Protein 2HLG (pdb70)

Structure (mmCIF, N/CA/C/O backbone):
data_2HLG
#
_entry.id   2HLG
#
loop_
_atom_site.group_PDB
_atom_site.id
_atom_site.type_symbol
_atom_site.label_atom_id
_atom_site.label_alt_id
_atom_site.label_comp_id
_atom_site.label_asym_id
_atom_site.label_entity_id
_atom_site.label_seq_id
_atom_site.pdbx_PDB_ins_code
_atom_site.Cartn_x
_atom_site.Cartn_y
_atom_site.Cartn_z
_atom_site.occupancy
_atom_site.B_iso_or_equiv
_atom_site.auth_seq_id
_atom_site.auth_comp_id
_atom_site.auth_asym_id
_atom_site.auth_atom_id
_atom_site.pdbx_PDB_model_num
ATOM 1 N N . LEU A 1 1 ? 32.190 32.337 29.106 1.00 0.00 1 LEU A N 1
ATOM 2 C CA . LEU A 1 1 ? 33.557 31.844 28.800 1.00 0.00 1 LEU A CA 1
ATOM 3 C C . LEU A 1 1 ? 33.442 30.427 28.236 1.00 0.00 1 LEU A C 1
ATOM 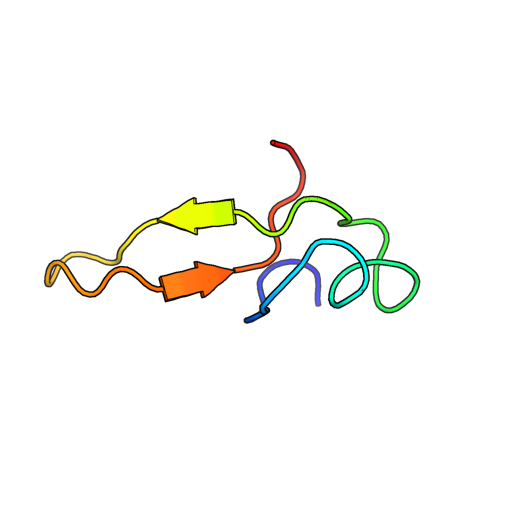4 O O . LEU A 1 1 ? 32.788 30.287 27.215 1.00 0.00 1 LEU A O 1
ATOM 20 N N . CYS A 1 2 ? 34.021 29.407 28.874 1.00 0.00 2 CYS A N 1
ATOM 21 C CA . CYS A 1 2 ? 34.049 28.025 28.416 1.00 0.00 2 CYS A CA 1
ATOM 22 C C . CYS A 1 2 ? 32.658 27.380 28.533 1.00 0.00 2 CYS A C 1
ATOM 23 O O . CYS A 1 2 ? 32.168 26.812 27.568 1.00 0.00 2 CYS A O 1
ATOM 30 N N . ASN A 1 3 ? 32.014 27.505 29.699 1.00 0.00 3 ASN A N 1
ATOM 31 C CA . ASN A 1 3 ? 30.640 27.066 29.946 1.00 0.00 3 ASN A CA 1
ATOM 32 C C . ASN A 1 3 ? 29.646 28.017 29.237 1.00 0.00 3 ASN A C 1
ATOM 33 O O . ASN A 1 3 ? 29.279 29.040 29.814 1.00 0.00 3 ASN A O 1
ATOM 44 N N . GLU A 1 4 ? 29.250 27.705 28.000 1.00 0.00 4 GLU A N 1
ATOM 45 C CA . GLU A 1 4 ? 28.282 28.459 27.182 1.00 0.00 4 GLU A CA 1
ATOM 46 C C . GLU A 1 4 ? 27.519 27.543 26.186 1.00 0.00 4 GLU A C 1
ATOM 47 O O . GLU A 1 4 ? 27.874 26.370 26.046 1.00 0.00 4 GLU A O 1
ATOM 59 N N . PRO A 1 5 ? 26.444 28.016 25.514 1.00 0.00 5 PRO A N 1
ATOM 60 C CA . PRO A 1 5 ? 25.660 27.211 24.558 1.00 0.00 5 PRO A CA 1
ATOM 61 C C . PRO A 1 5 ? 26.317 27.051 23.168 1.00 0.00 5 PRO A C 1
ATOM 62 O O . PRO A 1 5 ? 27.100 27.898 22.744 1.00 0.00 5 PRO A O 1
ATOM 73 N N . CYS A 1 6 ? 25.949 25.996 22.423 1.00 0.00 6 CYS A N 1
ATOM 74 C CA . CYS A 1 6 ? 26.474 25.682 21.075 1.00 0.00 6 CYS A CA 1
ATOM 75 C C . CYS A 1 6 ? 25.510 24.848 20.196 1.00 0.00 6 CYS A C 1
ATOM 76 O O . CYS A 1 6 ? 24.404 24.497 20.605 1.00 0.00 6 CYS A O 1
ATOM 83 N N . SER A 1 7 ? 25.913 24.536 18.958 1.00 0.00 7 SER A N 1
ATOM 84 C CA . SER A 1 7 ? 25.230 23.664 17.982 1.00 0.00 7 SER A CA 1
ATOM 85 C C . SER A 1 7 ? 26.177 22.665 17.282 1.00 0.00 7 SER A C 1
ATOM 86 O O . SER A 1 7 ? 25.713 21.678 16.705 1.00 0.00 7 SER A O 1
ATOM 94 N N . SER A 1 8 ? 27.492 22.896 17.317 1.00 0.00 8 SER A N 1
ATOM 95 C CA . SER A 1 8 ? 28.590 22.044 16.827 1.00 0.00 8 SER A CA 1
ATOM 96 C C . SER A 1 8 ? 29.917 22.393 17.533 1.00 0.00 8 SER A C 1
ATOM 97 O O . SER A 1 8 ? 29.966 23.278 18.380 1.00 0.00 8 SER A O 1
ATOM 105 N N . ASN A 1 9 ? 31.007 21.676 17.242 1.00 0.00 9 ASN A N 1
ATOM 106 C CA . ASN A 1 9 ? 32.335 21.884 17.853 1.00 0.00 9 ASN A CA 1
ATOM 107 C C . ASN A 1 9 ? 32.935 23.284 17.620 1.00 0.00 9 ASN A C 1
ATOM 108 O O . ASN A 1 9 ? 33.495 23.904 18.522 1.00 0.00 9 ASN A O 1
ATOM 119 N N . SER A 1 10 ? 32.841 23.766 16.388 1.00 0.00 10 SER A N 1
ATOM 120 C CA . SER A 1 10 ? 33.433 25.007 15.880 1.00 0.00 10 SER A CA 1
ATOM 121 C C . SER A 1 10 ? 32.958 26.280 16.566 1.00 0.00 10 SER A C 1
ATOM 122 O O . SER A 1 10 ? 33.683 27.265 16.657 1.00 0.00 10 SER A O 1
ATOM 130 N N . ASP A 1 11 ? 31.767 26.197 17.124 1.00 0.00 11 ASP A N 1
ATOM 131 C CA . ASP A 1 11 ? 31.024 27.154 17.921 1.00 0.00 11 ASP A CA 1
ATOM 132 C C . ASP A 1 11 ? 31.693 27.450 19.276 1.00 0.00 11 ASP A C 1
ATOM 133 O O . ASP A 1 11 ? 31.355 28.432 19.932 1.00 0.00 11 ASP A O 1
ATOM 142 N N . CYS A 1 12 ? 32.667 26.624 19.680 1.00 0.00 12 CYS A N 1
ATOM 143 C CA . CYS A 1 12 ? 33.335 26.673 20.982 1.00 0.00 12 CYS A CA 1
ATOM 144 C C . CYS A 1 12 ? 34.863 26.746 20.838 1.00 0.00 12 CYS A C 1
ATOM 145 O O . CYS A 1 12 ? 35.602 26.749 21.824 1.00 0.00 12 CYS A O 1
ATOM 152 N N . ILE A 1 13 ? 35.347 26.778 19.595 1.00 0.00 13 ILE A N 1
ATOM 153 C CA . ILE A 1 13 ? 36.724 26.863 19.180 1.00 0.00 13 ILE A CA 1
ATOM 154 C C . ILE A 1 13 ? 37.085 28.348 19.057 1.00 0.00 13 ILE A C 1
ATOM 155 O O . ILE A 1 13 ? 36.311 29.157 18.543 1.00 0.00 13 ILE A O 1
ATOM 171 N N . GLY A 1 14 ? 38.289 28.711 19.486 1.00 0.00 14 GLY A N 1
ATOM 172 C CA . GLY A 1 14 ? 38.843 30.067 19.374 1.00 0.00 14 GLY A CA 1
ATOM 173 C C . GLY A 1 14 ? 38.235 31.100 20.337 1.00 0.00 14 GLY A C 1
ATOM 174 O O . GLY A 1 14 ? 38.972 31.895 20.917 1.00 0.00 14 GLY A O 1
ATOM 178 N N . ILE A 1 15 ? 36.912 31.067 20.552 1.00 0.00 15 ILE A N 1
ATOM 179 C CA . ILE A 1 15 ? 36.174 31.902 21.521 1.00 0.00 15 ILE A CA 1
ATOM 180 C C . ILE A 1 15 ? 36.690 31.683 22.946 1.00 0.00 15 ILE A C 1
ATOM 181 O O . ILE A 1 15 ? 36.647 32.565 23.801 1.00 0.00 15 ILE A O 1
ATOM 197 N N . THR A 1 16 ? 37.178 30.473 23.186 1.00 0.00 16 THR A N 1
ATOM 198 C CA . THR A 1 16 ? 37.860 29.907 24.326 1.00 0.00 16 THR A CA 1
ATOM 199 C C . THR A 1 16 ? 38.456 28.571 23.822 1.00 0.00 16 THR A C 1
ATOM 200 O O . THR A 1 16 ? 38.079 28.065 22.765 1.00 0.00 16 THR A O 1
ATOM 211 N N . LEU A 1 17 ? 39.399 27.974 24.548 1.00 0.00 17 LEU A N 1
ATOM 212 C CA . LEU A 1 17 ? 40.020 26.677 24.241 1.00 0.00 17 LEU A CA 1
ATOM 213 C C . LEU A 1 17 ? 39.128 25.476 24.650 1.00 0.00 17 LEU A C 1
ATOM 214 O O . LEU A 1 17 ? 39.619 24.520 25.242 1.00 0.00 17 LEU A O 1
ATOM 230 N N . CYS A 1 18 ? 37.827 25.498 24.328 1.00 0.00 18 CYS A N 1
ATOM 231 C CA . CYS A 1 18 ? 36.841 24.493 24.770 1.00 0.00 18 CYS A CA 1
ATOM 232 C C . CYS A 1 18 ? 36.056 23.869 23.601 1.00 0.00 18 CYS A C 1
ATOM 233 O O . CYS A 1 18 ? 34.834 23.920 23.564 1.00 0.00 18 CYS A O 1
ATOM 240 N N . GLN A 1 19 ? 36.753 23.225 22.656 1.00 0.00 19 GLN A N 1
ATOM 241 C CA . GLN A 1 19 ? 36.190 22.668 21.404 1.00 0.00 19 GLN A CA 1
ATOM 242 C C . GLN A 1 19 ? 35.064 21.618 21.527 1.00 0.00 19 GLN A C 1
ATOM 243 O O . GLN A 1 19 ? 34.408 21.283 20.538 1.00 0.00 19 GLN A O 1
ATOM 257 N N . PHE A 1 20 ? 34.823 21.094 22.723 1.00 0.00 20 PHE A N 1
ATOM 258 C CA . PHE A 1 20 ? 33.905 19.991 22.945 1.00 0.00 20 PHE A CA 1
ATOM 259 C C . PHE A 1 20 ? 32.463 20.390 23.252 1.00 0.00 20 PHE A C 1
ATOM 260 O O . PHE A 1 20 ? 32.019 20.366 24.395 1.00 0.00 20 PHE A O 1
ATOM 277 N N . CYS A 1 21 ? 31.708 20.724 22.201 1.00 0.00 21 CYS A N 1
ATOM 278 C CA . CYS A 1 21 ? 30.265 20.996 22.280 1.00 0.00 21 CYS A CA 1
ATOM 279 C C . CYS A 1 21 ? 29.524 19.696 22.662 1.00 0.00 21 CYS A C 1
ATOM 280 O O . CYS A 1 21 ? 29.333 18.805 21.834 1.00 0.00 21 CYS A O 1
ATOM 287 N N . LYS A 1 22 ? 29.173 19.551 23.941 1.00 0.00 22 LYS A N 1
ATOM 288 C CA . LYS A 1 22 ? 28.538 18.373 24.548 1.00 0.00 22 LYS A CA 1
ATOM 289 C C . LYS A 1 22 ? 27.025 18.516 24.621 1.00 0.00 22 LYS A C 1
ATOM 290 O O . LYS A 1 22 ? 26.484 19.613 24.544 1.00 0.00 22 LYS A O 1
ATOM 309 N N . GLU A 1 23 ? 26.342 17.398 24.864 1.00 0.00 23 GLU A N 1
ATOM 310 C CA . GLU A 1 23 ? 24.906 17.339 25.096 1.00 0.00 23 GLU A CA 1
ATOM 311 C C . GLU A 1 23 ? 24.621 16.762 26.490 1.00 0.00 23 GLU A C 1
ATOM 312 O O . GLU A 1 23 ? 24.859 15.579 26.741 1.00 0.00 23 GLU A O 1
ATOM 324 N N . LYS A 1 24 ? 24.122 17.610 27.393 1.00 0.00 24 LYS A N 1
ATO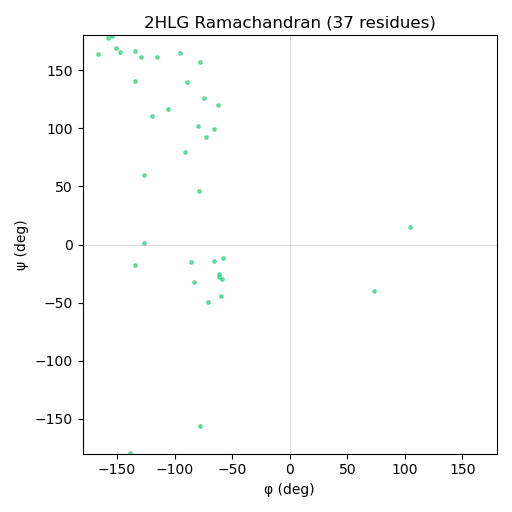M 325 C CA . LYS A 1 24 ? 23.692 17.282 28.757 1.00 0.00 24 LYS A CA 1
ATOM 326 C C . LYS A 1 24 ? 22.398 18.011 29.093 1.00 0.00 24 LYS A C 1
ATOM 327 O O . LYS A 1 24 ? 21.857 18.749 28.276 1.00 0.00 24 LYS A O 1
ATOM 346 N N . THR A 1 25 ? 21.914 17.802 30.305 1.00 0.00 25 THR A N 1
ATOM 347 C CA . THR A 1 25 ? 20.746 18.497 30.837 1.00 0.00 25 THR A CA 1
ATOM 348 C C . THR A 1 25 ? 20.996 18.985 32.248 1.00 0.00 25 THR A C 1
ATOM 349 O O . THR A 1 25 ? 21.973 18.625 32.909 1.00 0.00 25 THR A O 1
ATOM 360 N N . ASP A 1 26 ? 20.093 19.846 32.651 1.00 0.00 26 ASP A N 1
ATOM 361 C CA . ASP A 1 26 ? 19.900 20.451 33.954 1.00 0.00 26 ASP A CA 1
ATOM 362 C C . ASP A 1 26 ? 19.217 19.409 34.880 1.00 0.00 26 ASP A C 1
ATOM 363 O O . ASP A 1 26 ? 19.306 18.197 34.687 1.00 0.00 26 ASP A O 1
ATOM 372 N N . GLN A 1 27 ? 18.529 19.868 35.920 1.00 0.00 27 GLN A N 1
ATOM 373 C CA . GLN A 1 27 ? 17.726 19.012 36.810 1.00 0.00 27 GLN A CA 1
ATOM 374 C C . GLN A 1 27 ? 16.293 18.753 36.300 1.00 0.00 27 GLN A C 1
ATOM 375 O O . GLN A 1 27 ? 15.600 17.850 36.780 1.00 0.00 27 GLN A O 1
ATOM 389 N N . TYR A 1 28 ? 15.831 19.532 35.322 1.00 0.00 28 TYR A N 1
ATOM 390 C CA . TYR A 1 28 ? 14.473 19.515 34.779 1.00 0.00 28 TYR A CA 1
ATOM 391 C C . TYR A 1 28 ? 14.327 18.411 33.732 1.00 0.00 28 TYR A C 1
ATOM 392 O O . TYR A 1 28 ? 13.269 17.783 33.646 1.00 0.00 28 TYR A O 1
ATOM 410 N N . GLY A 1 29 ? 15.407 18.118 33.005 1.00 0.00 29 GLY A N 1
ATOM 411 C CA . GLY A 1 29 ? 15.437 17.175 31.883 1.00 0.00 29 GLY A CA 1
ATOM 412 C C . GLY A 1 29 ? 15.481 17.866 30.514 1.00 0.00 29 GLY A C 1
ATOM 413 O O . GLY A 1 29 ? 15.215 17.227 29.495 1.00 0.00 29 GLY A O 1
ATOM 417 N N . LEU A 1 30 ? 15.788 19.168 30.478 1.00 0.00 30 LEU A N 1
ATOM 418 C CA . LEU A 1 30 ? 15.976 19.922 29.246 1.00 0.00 30 LEU A CA 1
ATOM 419 C C . LEU A 1 30 ? 17.361 19.631 28.723 1.00 0.00 30 LEU A C 1
ATOM 420 O O . LEU A 1 30 ? 18.359 20.177 29.178 1.00 0.00 30 LEU A O 1
ATOM 436 N N . THR A 1 31 ? 17.425 18.787 27.723 1.00 0.00 31 THR A N 1
ATOM 437 C CA . THR A 1 31 ? 18.686 18.526 27.077 1.00 0.00 31 THR A CA 1
ATOM 438 C C . THR A 1 31 ? 19.014 19.733 26.217 1.00 0.00 31 THR A C 1
ATOM 439 O O . THR A 1 31 ? 18.256 20.130 25.329 1.00 0.00 31 THR A O 1
ATOM 450 N N . TYR A 1 32 ? 20.199 20.267 26.449 1.00 0.00 32 TYR A N 1
ATOM 451 C CA . TYR A 1 32 ? 20.770 21.375 25.725 1.00 0.00 32 TYR A CA 1
ATOM 452 C C . TYR A 1 32 ? 22.190 21.023 25.260 1.00 0.00 32 TYR A C 1
ATOM 453 O O . TYR A 1 32 ? 22.826 20.085 25.748 1.00 0.00 32 TYR A O 1
ATOM 471 N N . ARG A 1 33 ? 22.691 21.774 24.279 1.00 0.00 33 ARG A N 1
ATOM 472 C CA . ARG A 1 33 ? 24.031 21.617 23.714 1.00 0.00 33 ARG A CA 1
ATOM 473 C C . ARG A 1 33 ? 24.912 22.750 24.218 1.00 0.00 33 ARG A C 1
ATOM 474 O O . ARG A 1 33 ? 24.622 23.925 23.997 1.00 0.00 33 ARG A O 1
ATOM 495 N N . THR A 1 34 ? 25.942 22.380 24.968 1.00 0.00 34 THR A N 1
ATOM 496 C CA . THR A 1 34 ? 26.842 23.295 25.680 1.00 0.00 34 THR A CA 1
ATOM 497 C C . THR A 1 34 ? 28.310 22.945 25.515 1.00 0.00 34 THR A C 1
ATOM 498 O O . THR A 1 34 ? 28.703 21.782 25.599 1.00 0.00 34 THR A O 1
ATOM 509 N N . CYS A 1 35 ? 29.127 23.976 25.364 1.00 0.00 35 CYS A N 1
ATOM 510 C CA . CYS A 1 35 ? 30.579 23.909 25.293 1.00 0.00 35 CYS A CA 1
ATOM 511 C C . CYS A 1 35 ? 31.147 23.343 26.609 1.00 0.00 35 CYS A C 1
ATOM 512 O O . CYS A 1 35 ? 30.912 23.900 27.684 1.00 0.00 35 CYS A O 1
ATOM 519 N N . ASN A 1 36 ? 31.867 22.221 26.538 1.00 0.00 36 ASN A N 1
ATOM 520 C CA . ASN A 1 36 ? 32.575 21.604 27.660 1.00 0.00 36 ASN A CA 1
ATOM 521 C C . ASN A 1 36 ? 34.098 21.627 27.429 1.00 0.00 36 ASN A C 1
ATOM 522 O O . ASN A 1 36 ? 34.582 21.744 26.302 1.00 0.00 36 ASN A O 1
ATOM 533 N N . LEU A 1 37 ? 34.860 21.451 28.509 1.00 0.00 37 LEU A N 1
ATOM 534 C CA . LEU A 1 37 ? 36.306 21.302 28.493 1.00 0.00 37 LEU A CA 1
ATOM 535 C C . LEU A 1 37 ? 36.786 20.069 27.700 1.00 0.00 37 LEU A C 1
ATOM 536 O O . LEU A 1 37 ? 37.895 20.081 27.176 1.00 0.00 37 LEU A O 1
ATOM 552 N N . LEU A 1 38 ? 35.946 19.024 27.622 1.00 0.00 38 LEU A N 1
ATOM 553 C CA . LEU A 1 38 ? 36.230 17.704 27.042 1.00 0.00 38 LEU A CA 1
ATOM 554 C C . LEU A 1 38 ? 35.027 17.007 26.387 1.00 0.00 38 LEU A C 1
ATOM 555 O O . LEU A 1 38 ? 33.896 17.442 26.605 1.00 0.00 38 LEU A O 1
ATOM 571 N N . PRO A 1 39 ? 35.238 15.943 25.582 1.00 0.00 39 PRO A N 1
ATOM 572 C CA . PRO A 1 39 ? 34.153 15.164 24.987 1.00 0.00 39 PRO A CA 1
ATOM 573 C C . PRO A 1 39 ? 33.511 14.202 26.010 1.00 0.00 39 PRO A C 1
ATOM 574 O O . PRO A 1 39 ? 33.336 14.545 27.203 1.00 0.00 39 PRO A O 1
ATOM 585 N N . LEU A 1 1 ? 33.314 31.734 32.431 1.00 0.00 1 LEU A N 2
ATOM 586 C CA . LEU A 1 1 ? 33.845 31.597 31.052 1.00 0.00 1 LEU A CA 2
ATOM 587 C C . LEU A 1 1 ? 32.910 30.701 30.225 1.00 0.00 1 LEU A C 2
ATOM 588 O O . LEU A 1 1 ? 31.797 31.136 29.967 1.00 0.00 1 LEU A O 2
ATOM 604 N N . CYS A 1 2 ? 33.283 29.472 29.841 1.00 0.00 2 CYS A N 2
ATOM 605 C CA . CYS A 1 2 ? 32.455 28.562 29.027 1.00 0.00 2 CYS A CA 2
ATOM 606 C C . CYS A 1 2 ? 31.207 28.040 29.780 1.00 0.00 2 CYS A C 2
ATOM 607 O O . CYS A 1 2 ? 31.240 26.952 30.346 1.00 0.00 2 CYS A O 2
ATOM 614 N N . ASN A 1 3 ? 30.116 28.816 29.777 1.00 0.00 3 ASN A N 2
ATOM 615 C CA . ASN A 1 3 ? 28.822 28.489 30.404 1.00 0.00 3 ASN A CA 2
ATOM 616 C C . ASN A 1 3 ? 27.606 28.658 29.452 1.00 0.00 3 ASN A C 2
ATOM 617 O O . ASN A 1 3 ? 26.465 28.520 29.889 1.00 0.00 3 ASN A O 2
ATOM 628 N N . GLU A 1 4 ? 27.822 28.968 28.169 1.00 0.00 4 GLU A N 2
ATOM 629 C CA . GLU A 1 4 ? 26.771 29.273 27.178 1.00 0.00 4 GLU A CA 2
ATOM 630 C C . GLU A 1 4 ? 26.529 28.149 26.139 1.00 0.00 4 GLU A C 2
ATOM 631 O O . GLU A 1 4 ? 27.331 27.208 26.044 1.00 0.00 4 GLU A O 2
ATOM 643 N N . PRO A 1 5 ? 25.418 28.221 25.370 1.00 0.00 5 PRO A N 2
ATOM 644 C CA . PRO A 1 5 ? 25.020 27.174 24.429 1.00 0.00 5 PRO A CA 2
ATOM 645 C C . PRO A 1 5 ? 25.707 27.239 23.050 1.00 0.00 5 PRO A C 2
ATOM 646 O O . PRO A 1 5 ? 26.205 28.282 22.617 1.00 0.00 5 PRO A O 2
ATOM 657 N N . CYS A 1 6 ? 25.660 26.107 22.340 1.00 0.00 6 CYS A N 2
ATOM 658 C CA . CYS A 1 6 ? 26.232 25.877 21.002 1.00 0.00 6 CYS A CA 2
ATOM 659 C C . CYS A 1 6 ? 25.342 25.002 20.095 1.00 0.00 6 CYS A C 2
ATOM 660 O O . CYS A 1 6 ? 24.285 24.524 20.512 1.00 0.00 6 CYS A O 2
ATOM 667 N N . SER A 1 7 ? 25.765 24.790 18.846 1.00 0.00 7 SER A N 2
ATOM 668 C CA . SER A 1 7 ? 25.129 23.903 17.859 1.00 0.00 7 SER A CA 2
ATOM 669 C C . SER A 1 7 ? 26.049 22.730 17.500 1.00 0.00 7 SER A C 2
ATOM 670 O O . SER A 1 7 ? 25.626 21.567 17.524 1.00 0.00 7 SER A O 2
ATOM 678 N N . SER A 1 8 ? 27.318 23.043 17.210 1.00 0.00 8 SER A N 2
ATOM 679 C CA . SER A 1 8 ? 28.419 22.121 16.915 1.00 0.00 8 SER A CA 2
ATOM 680 C C . SER A 1 8 ? 29.689 22.522 17.687 1.00 0.00 8 SER A C 2
ATOM 681 O O . SER A 1 8 ? 29.686 23.460 18.480 1.00 0.00 8 SER A O 2
ATOM 689 N N . ASN A 1 9 ? 30.785 21.789 17.486 1.00 0.00 9 ASN A N 2
ATOM 690 C CA . ASN A 1 9 ? 32.067 22.002 18.169 1.00 0.00 9 ASN A CA 2
ATOM 691 C C . ASN A 1 9 ? 32.749 23.325 17.802 1.00 0.00 9 ASN A C 2
ATOM 692 O O . ASN A 1 9 ? 33.289 24.036 18.649 1.00 0.00 9 ASN A O 2
ATOM 703 N N . SER A 1 10 ? 32.747 23.643 16.509 1.00 0.00 10 SER A N 2
ATOM 704 C CA . SER A 1 10 ? 33.462 24.791 15.949 1.00 0.00 10 SER A CA 2
ATOM 705 C C . SER A 1 10 ? 32.918 26.145 16.400 1.00 0.00 10 SER A C 2
ATOM 706 O O . SER A 1 10 ? 33.632 27.142 16.351 1.00 0.00 10 SER A O 2
ATOM 714 N N . ASP A 1 11 ? 31.702 26.158 16.935 1.00 0.00 11 ASP A N 2
ATOM 715 C CA . ASP A 1 11 ? 30.999 27.278 17.551 1.00 0.00 11 ASP A CA 2
ATOM 716 C C . ASP A 1 11 ? 31.779 27.938 18.713 1.00 0.00 11 ASP A C 2
ATOM 717 O O . ASP A 1 11 ? 31.494 29.081 19.059 1.00 0.00 11 ASP A O 2
ATOM 726 N N . CYS A 1 12 ? 32.785 27.257 19.287 1.00 0.00 12 CYS A N 2
ATOM 727 C CA . CYS A 1 12 ? 33.542 27.686 20.474 1.00 0.00 12 CYS A CA 2
ATOM 728 C C . CYS A 1 12 ? 35.048 27.416 20.363 1.00 0.00 12 CYS A C 2
ATOM 729 O O . CYS A 1 12 ? 35.809 27.664 21.300 1.00 0.00 12 CYS A O 2
ATOM 736 N N . ILE A 1 13 ? 35.497 26.897 19.222 1.00 0.00 13 ILE A N 2
ATOM 737 C CA . ILE A 1 13 ? 36.882 26.611 18.921 1.00 0.00 13 ILE A CA 2
ATOM 738 C C . ILE A 1 13 ? 37.666 27.924 18.797 1.00 0.00 13 ILE A C 2
ATOM 739 O O . ILE A 1 13 ? 37.145 28.946 18.355 1.00 0.00 13 ILE A O 2
ATOM 755 N N . GLY A 1 14 ? 38.950 27.885 19.154 1.00 0.00 14 GLY A N 2
ATOM 756 C CA . GLY A 1 14 ? 39.895 28.999 19.008 1.00 0.00 14 GLY A CA 2
ATOM 757 C C . GLY A 1 14 ? 39.718 30.130 20.028 1.00 0.00 14 GLY A C 2
ATOM 758 O O . GLY A 1 14 ? 40.692 30.540 20.657 1.00 0.00 14 GLY A O 2
ATOM 762 N N . ILE A 1 15 ? 38.484 30.611 20.221 1.00 0.00 15 ILE A N 2
ATOM 763 C CA . ILE A 1 15 ? 38.131 31.695 21.149 1.00 0.00 15 ILE A CA 2
ATOM 764 C C . ILE A 1 15 ? 38.491 31.341 22.594 1.00 0.00 15 ILE A C 2
ATOM 765 O O . ILE A 1 15 ? 38.925 32.183 23.380 1.00 0.00 15 ILE A O 2
ATOM 781 N N . THR A 1 16 ? 38.362 30.064 22.929 1.00 0.00 16 THR A N 2
ATOM 782 C CA . THR A 1 16 ? 38.719 29.396 24.166 1.00 0.00 16 THR A CA 2
ATOM 783 C C . THR A 1 16 ? 38.949 27.900 23.859 1.00 0.00 16 THR A C 2
ATOM 784 O O . THR A 1 16 ? 38.503 27.374 22.840 1.00 0.00 16 THR A O 2
ATOM 795 N N . LEU A 1 17 ? 39.636 27.184 24.746 1.00 0.00 17 LEU A N 2
ATOM 796 C CA . LEU A 1 17 ? 39.877 25.741 24.735 1.00 0.00 17 LEU A CA 2
ATOM 797 C C . LEU A 1 17 ? 38.603 24.923 25.084 1.00 0.00 17 LEU A C 2
ATOM 798 O O . LEU A 1 17 ? 38.650 24.057 25.948 1.00 0.00 17 LEU A O 2
ATOM 814 N N . CYS A 1 18 ? 37.461 25.164 24.429 1.00 0.00 18 CYS A N 2
ATOM 815 C CA . CYS A 1 18 ? 36.159 24.543 24.744 1.00 0.00 18 CYS A CA 2
ATOM 816 C C . CYS A 1 18 ? 35.536 23.958 23.469 1.00 0.00 18 CYS A C 2
ATOM 817 O O . CYS A 1 18 ? 34.398 24.255 23.114 1.00 0.00 18 CYS A O 2
ATOM 824 N N . GLN A 1 19 ? 36.320 23.153 22.747 1.00 0.00 19 GLN A N 2
ATOM 825 C CA . GLN A 1 19 ? 35.926 22.600 21.445 1.00 0.00 19 GLN A CA 2
ATOM 826 C C . GLN A 1 19 ? 34.751 21.612 21.518 1.00 0.00 19 GLN A C 2
ATOM 827 O O . GLN A 1 19 ? 34.093 21.379 20.515 1.00 0.00 19 GLN A O 2
ATOM 841 N N . PHE A 1 20 ? 34.509 20.980 22.668 1.00 0.00 20 PHE A N 2
ATOM 842 C CA . PHE A 1 20 ? 33.516 19.919 22.813 1.00 0.00 20 PHE A CA 2
ATOM 843 C C . PHE A 1 20 ? 32.106 20.424 23.151 1.00 0.00 20 PHE A C 2
ATOM 844 O O . PHE A 1 20 ? 31.728 20.557 24.316 1.00 0.00 20 PHE A O 2
ATOM 861 N N . CYS A 1 21 ? 31.302 20.680 22.115 1.00 0.00 21 CYS A N 2
ATOM 862 C CA . CYS A 1 21 ? 29.890 21.057 22.237 1.00 0.00 21 CYS A CA 2
ATOM 863 C C . CYS A 1 21 ? 29.070 19.842 22.714 1.00 0.00 21 CYS A C 2
ATOM 864 O O . CYS A 1 21 ? 28.538 19.053 21.927 1.00 0.00 21 CYS A O 2
ATOM 871 N N . LYS A 1 22 ? 29.023 19.659 24.032 1.00 0.00 22 LYS A N 2
ATOM 872 C CA . LYS A 1 22 ? 28.422 18.535 24.748 1.00 0.00 22 LYS A CA 2
ATOM 873 C C . LYS A 1 22 ? 26.945 18.707 25.023 1.00 0.00 22 LYS A C 2
ATOM 874 O O . LYS A 1 22 ? 26.504 19.776 25.432 1.00 0.00 22 LYS A O 2
ATOM 893 N N . GLU A 1 23 ? 26.205 17.612 24.881 1.00 0.00 23 GLU A N 2
ATOM 894 C CA . GLU A 1 23 ? 24.790 17.558 25.232 1.00 0.00 23 GLU A CA 2
ATOM 895 C C . GLU A 1 23 ? 24.606 16.940 26.613 1.00 0.00 23 GLU A C 2
ATOM 896 O O . GLU A 1 23 ? 24.781 15.739 26.820 1.00 0.00 23 GLU A O 2
ATOM 908 N N . LYS A 1 24 ? 24.279 17.805 27.569 1.00 0.00 24 LYS A N 2
ATOM 909 C CA . LYS A 1 24 ? 23.958 17.477 28.960 1.00 0.00 24 LYS A CA 2
ATOM 910 C C . LYS A 1 24 ? 22.599 18.066 29.299 1.00 0.00 24 LYS A C 2
ATOM 911 O O . LYS A 1 24 ? 21.948 18.646 28.436 1.00 0.00 24 LYS A O 2
ATOM 930 N N . THR A 1 25 ? 22.130 17.870 30.520 1.00 0.00 25 THR A N 2
ATOM 931 C CA . THR A 1 25 ? 20.766 18.281 30.867 1.00 0.00 25 THR A CA 2
ATOM 932 C C . THR A 1 25 ? 20.644 18.850 32.257 1.00 0.00 25 THR A C 2
ATOM 933 O O . THR A 1 25 ? 21.529 18.680 33.097 1.00 0.00 25 THR A O 2
ATOM 944 N N . ASP A 1 26 ? 19.555 19.574 32.465 1.00 0.00 26 ASP A N 2
ATOM 945 C CA . ASP A 1 26 ? 19.310 20.278 33.702 1.00 0.00 26 ASP A CA 2
ATOM 946 C C . ASP A 1 26 ? 18.827 19.306 34.784 1.00 0.00 26 ASP A C 2
ATOM 947 O O . ASP A 1 26 ? 18.457 18.161 34.522 1.00 0.00 26 ASP A O 2
ATOM 956 N N . GLN A 1 27 ? 18.672 19.812 36.001 1.00 0.00 27 GLN A N 2
ATOM 957 C CA . GLN A 1 27 ? 18.115 19.050 37.128 1.00 0.00 27 GLN A CA 2
ATOM 958 C C . GLN A 1 27 ? 16.619 18.703 36.951 1.00 0.00 27 GLN A C 2
ATOM 959 O O . GLN A 1 27 ? 15.991 18.091 37.809 1.00 0.00 27 GLN A O 2
ATOM 973 N N . TYR A 1 28 ? 16.049 19.148 35.834 1.00 0.00 28 TYR A N 2
ATOM 974 C CA . TYR A 1 28 ? 14.680 18.986 35.366 1.00 0.00 28 TYR A CA 2
ATOM 975 C C . TYR A 1 28 ? 14.578 17.932 34.250 1.00 0.00 28 TYR A C 2
ATOM 976 O O . TYR A 1 28 ? 13.480 17.475 33.932 1.00 0.00 28 TYR A O 2
ATOM 994 N N . GLY A 1 29 ? 15.714 17.586 33.628 1.00 0.00 29 GLY A N 2
ATOM 995 C CA . GLY A 1 29 ? 15.818 16.683 32.472 1.00 0.00 29 GLY A CA 2
ATOM 996 C C . GLY A 1 29 ? 15.722 17.386 31.113 1.00 0.00 29 GLY A C 2
ATOM 997 O O . GLY A 1 29 ? 15.541 16.735 30.083 1.00 0.00 29 GLY A O 2
ATOM 1001 N N . LEU A 1 30 ? 15.873 18.715 31.086 1.00 0.00 30 LEU A N 2
ATOM 1002 C CA . LEU A 1 30 ? 15.922 19.532 29.868 1.00 0.00 30 LEU A CA 2
ATOM 1003 C C . LEU A 1 30 ? 17.318 19.497 29.308 1.00 0.00 30 LEU A C 2
ATOM 1004 O O . LEU A 1 30 ? 18.239 20.022 29.918 1.00 0.00 30 LEU A O 2
ATOM 1020 N N . THR A 1 31 ? 17.473 18.835 28.188 1.00 0.00 31 THR A N 2
ATOM 1021 C CA . THR A 1 31 ? 18.742 18.617 27.533 1.00 0.00 31 THR A CA 2
ATOM 1022 C C . THR A 1 31 ? 19.101 19.822 26.660 1.00 0.00 31 THR A C 2
ATOM 1023 O O . THR A 1 31 ? 18.252 20.385 25.971 1.00 0.00 31 THR A O 2
ATOM 1034 N N . TYR A 1 32 ? 20.382 20.175 26.629 1.00 0.00 32 TYR A N 2
ATOM 1035 C CA . TYR A 1 32 ? 20.940 21.290 25.877 1.00 0.00 32 TYR A CA 2
ATOM 1036 C C . TYR A 1 32 ? 22.405 21.048 25.484 1.00 0.00 32 TYR A C 2
ATOM 1037 O O . TYR A 1 32 ? 23.126 20.275 26.114 1.00 0.00 32 TYR A O 2
ATOM 1055 N N . ARG A 1 33 ? 22.847 21.754 24.442 1.00 0.00 33 ARG A N 2
ATOM 1056 C CA . ARG A 1 33 ? 24.208 21.763 23.899 1.00 0.00 33 ARG A CA 2
ATOM 1057 C C . ARG A 1 33 ? 25.020 22.915 24.458 1.00 0.00 33 ARG A C 2
ATOM 1058 O O . ARG A 1 33 ? 24.659 24.068 24.254 1.00 0.00 33 ARG A O 2
ATOM 1079 N N . THR A 1 34 ? 26.111 22.596 25.140 1.00 0.00 34 THR A N 2
ATOM 1080 C CA . THR A 1 34 ? 26.987 23.535 25.858 1.00 0.00 34 THR A CA 2
ATOM 1081 C C . THR A 1 34 ? 28.460 23.207 25.646 1.00 0.00 34 THR A C 2
ATOM 1082 O O . THR A 1 34 ? 28.849 22.039 25.641 1.00 0.00 34 THR A O 2
ATOM 1093 N N . CYS A 1 35 ? 29.285 24.238 25.480 1.00 0.00 35 CYS A N 2
ATOM 1094 C CA . CYS A 1 35 ? 30.712 24.089 25.156 1.00 0.00 35 CYS A CA 2
ATOM 1095 C C . CYS A 1 35 ? 31.572 23.652 26.354 1.00 0.00 35 CYS A C 2
ATOM 1096 O O . CYS A 1 35 ? 32.087 24.487 27.096 1.00 0.00 35 CYS A O 2
ATOM 1103 N N . ASN A 1 36 ? 31.741 22.342 26.550 1.00 0.00 36 ASN A N 2
ATOM 1104 C CA . ASN A 1 36 ? 32.621 21.787 27.575 1.00 0.00 36 ASN A CA 2
ATOM 1105 C C . ASN A 1 36 ? 34.077 21.740 27.062 1.00 0.00 36 ASN A C 2
ATOM 1106 O O . ASN A 1 36 ? 34.366 21.813 25.865 1.00 0.00 36 ASN A O 2
ATOM 1117 N N . LEU A 1 37 ? 35.016 21.564 27.990 1.00 0.00 37 LEU A N 2
ATOM 1118 C CA . LEU A 1 37 ? 36.427 21.368 27.735 1.00 0.00 37 LEU A CA 2
ATOM 1119 C C . LEU A 1 37 ? 36.697 20.030 27.007 1.00 0.00 37 LEU A C 2
ATOM 1120 O O . LEU A 1 37 ? 37.652 19.925 26.244 1.00 0.00 37 LEU A O 2
ATOM 1136 N N . LEU A 1 38 ? 35.846 19.016 27.237 1.00 0.00 38 LEU A N 2
ATOM 1137 C CA . LEU A 1 38 ? 35.974 17.623 26.771 1.00 0.00 38 LEU A CA 2
ATOM 1138 C C . LEU A 1 38 ? 34.639 16.909 26.449 1.00 0.00 38 LEU A C 2
ATOM 1139 O O . LEU A 1 38 ? 33.582 17.440 26.800 1.00 0.00 38 LEU A O 2
ATOM 1155 N N . PRO A 1 39 ? 34.655 15.717 25.812 1.00 0.00 39 PRO A N 2
ATOM 1156 C CA . PRO A 1 39 ? 33.446 14.938 25.510 1.00 0.00 39 PRO A CA 2
ATOM 1157 C C . PRO A 1 39 ? 32.928 14.090 26.695 1.00 0.00 39 PRO A C 2
ATOM 1158 O O . PRO A 1 39 ? 33.561 14.064 27.771 1.00 0.00 39 PRO A O 2
ATOM 1169 N N . LEU A 1 1 ? 34.407 30.354 32.261 1.00 0.00 1 LEU A N 3
ATOM 1170 C CA . LEU A 1 1 ? 34.711 30.319 30.810 1.00 0.00 1 LEU A CA 3
ATOM 1171 C C . LEU A 1 1 ? 33.421 30.140 29.982 1.00 0.00 1 LEU A C 3
ATOM 1172 O O . LEU A 1 1 ? 32.538 30.982 30.018 1.00 0.00 1 LEU A O 3
ATOM 1188 N N . CYS A 1 2 ? 33.339 29.023 29.261 1.00 0.00 2 CYS A N 3
ATOM 1189 C CA . CYS A 1 2 ? 32.408 28.512 28.281 1.00 0.00 2 CYS A CA 3
ATOM 1190 C C . CYS A 1 2 ? 31.095 28.024 28.917 1.00 0.00 2 CYS A C 3
ATOM 1191 O O . CYS A 1 2 ? 31.001 26.886 29.371 1.00 0.00 2 CYS A O 3
ATOM 1198 N N . ASN A 1 3 ? 30.103 28.915 28.966 1.00 0.00 3 ASN A N 3
ATOM 1199 C CA . ASN A 1 3 ? 28.773 28.735 29.567 1.00 0.00 3 ASN A CA 3
ATOM 1200 C C . ASN A 1 3 ? 27.656 29.108 28.560 1.00 0.00 3 ASN A C 3
ATOM 1201 O O . ASN A 1 3 ? 26.635 29.703 28.908 1.00 0.00 3 ASN A O 3
ATOM 1212 N N . GLU A 1 4 ? 27.883 28.797 27.281 1.00 0.00 4 GLU A N 3
ATOM 1213 C CA . GLU A 1 4 ? 27.034 29.149 26.137 1.00 0.00 4 GLU A CA 3
ATOM 1214 C C . GLU A 1 4 ? 26.634 27.891 25.323 1.00 0.00 4 GLU A C 3
ATOM 1215 O O . GLU A 1 4 ? 27.276 26.838 25.459 1.00 0.00 4 GLU A O 3
ATOM 1227 N N . PRO A 1 5 ? 25.540 27.950 24.532 1.00 0.00 5 PRO A N 3
ATOM 1228 C CA . PRO A 1 5 ? 25.049 26.808 23.759 1.00 0.00 5 PRO A CA 3
ATOM 1229 C C . PRO A 1 5 ? 25.861 26.552 22.479 1.00 0.00 5 PRO A C 3
ATOM 1230 O O . PRO A 1 5 ? 26.556 27.432 21.974 1.00 0.00 5 PRO A O 3
ATOM 1241 N N . CYS A 1 6 ? 25.728 25.343 21.924 1.00 0.00 6 CYS A N 3
ATOM 1242 C CA . CYS A 1 6 ? 26.408 24.912 20.692 1.00 0.00 6 CYS A CA 3
ATOM 1243 C C . CYS A 1 6 ? 25.598 23.892 19.864 1.00 0.00 6 CYS A C 3
ATOM 1244 O O . CYS A 1 6 ? 24.531 23.441 20.278 1.00 0.00 6 CYS A O 3
ATOM 1251 N N . SER A 1 7 ? 26.111 23.516 18.688 1.00 0.00 7 SER A N 3
ATOM 1252 C CA . SER A 1 7 ? 25.557 22.475 17.804 1.00 0.00 7 SER A CA 3
ATOM 1253 C C . SER A 1 7 ? 26.644 21.484 17.353 1.00 0.00 7 SER A C 3
ATOM 1254 O O . SER A 1 7 ? 26.403 20.277 17.284 1.00 0.00 7 SER A O 3
ATOM 1262 N N . SER A 1 8 ? 27.864 21.979 17.118 1.00 0.00 8 SER A N 3
ATOM 1263 C CA . SER A 1 8 ? 29.081 21.236 16.779 1.00 0.00 8 SER A CA 3
ATOM 1264 C C . SER A 1 8 ? 30.315 21.843 17.473 1.00 0.00 8 SER A C 3
ATOM 1265 O O . SER A 1 8 ? 30.212 22.758 18.288 1.00 0.00 8 SER A O 3
ATOM 1273 N N . ASN A 1 9 ? 31.505 21.314 17.186 1.00 0.00 9 ASN A N 3
ATOM 1274 C CA . ASN A 1 9 ? 32.776 21.705 17.817 1.00 0.00 9 ASN A CA 3
ATOM 1275 C C . ASN A 1 9 ? 33.196 23.168 17.608 1.00 0.00 9 ASN A C 3
ATOM 1276 O O . ASN A 1 9 ? 33.769 23.794 18.497 1.00 0.00 9 ASN A O 3
ATOM 1287 N N . SER A 1 10 ? 32.924 23.710 16.428 1.00 0.00 10 SER A N 3
ATOM 1288 C CA . SER A 1 10 ? 33.368 25.034 16.000 1.00 0.00 10 SER A CA 3
ATOM 1289 C C . SER A 1 10 ? 32.610 26.212 16.605 1.00 0.00 10 SER A C 3
ATOM 1290 O O . SER A 1 10 ? 33.121 27.329 16.596 1.00 0.00 10 SER A O 3
ATOM 1298 N N . ASP A 1 11 ? 31.461 25.960 17.230 1.00 0.00 11 ASP A N 3
ATOM 1299 C CA . ASP A 1 11 ? 30.634 26.948 17.927 1.00 0.00 11 ASP A CA 3
ATOM 1300 C C . ASP A 1 11 ? 31.263 27.518 19.226 1.00 0.00 11 ASP A C 3
ATOM 1301 O O . ASP A 1 11 ? 30.671 28.402 19.843 1.00 0.00 11 ASP A O 3
ATOM 1310 N N . CYS A 1 12 ? 32.442 27.040 19.655 1.00 0.00 12 CYS A N 3
ATOM 1311 C CA . CYS A 1 12 ? 33.081 27.419 20.929 1.00 0.00 12 CYS A CA 3
ATOM 1312 C C . CYS A 1 12 ? 34.619 27.457 20.851 1.00 0.00 12 CYS A C 3
ATOM 1313 O O . CYS A 1 12 ? 35.310 27.668 21.846 1.00 0.00 12 CYS A O 3
ATOM 1320 N N . ILE A 1 13 ? 35.176 27.263 19.657 1.00 0.00 13 ILE A N 3
ATOM 1321 C CA . ILE A 1 13 ? 36.591 27.364 19.364 1.00 0.00 13 ILE A CA 3
ATOM 1322 C C . ILE A 1 13 ? 37.016 28.850 19.447 1.00 0.00 13 ILE A C 3
ATOM 1323 O O . ILE A 1 13 ? 36.207 29.757 19.253 1.00 0.00 13 ILE A O 3
ATOM 1339 N N . GLY A 1 14 ? 38.302 29.119 19.689 1.00 0.00 14 GLY A N 3
ATOM 1340 C CA . GLY A 1 14 ? 38.884 30.471 19.688 1.00 0.00 14 GLY A CA 3
ATOM 1341 C C . GLY A 1 14 ? 38.627 31.293 20.957 1.00 0.00 14 GLY A C 3
ATOM 1342 O O . GLY A 1 14 ? 39.580 31.760 21.578 1.00 0.00 14 GLY A O 3
ATOM 1346 N N . ILE A 1 15 ? 37.363 31.435 21.376 1.00 0.00 15 ILE A N 3
ATOM 1347 C CA . ILE A 1 15 ? 36.937 32.228 22.553 1.00 0.00 15 ILE A CA 3
ATOM 1348 C C . ILE A 1 15 ? 37.592 31.764 23.862 1.00 0.00 15 ILE A C 3
ATOM 1349 O O . ILE A 1 15 ? 37.731 32.499 24.841 1.00 0.00 15 ILE A O 3
ATOM 1365 N N . THR A 1 16 ? 37.987 30.502 23.859 1.00 0.00 16 THR A N 3
ATOM 1366 C CA . THR A 1 16 ? 38.747 29.680 24.771 1.00 0.00 16 THR A CA 3
ATOM 1367 C C . THR A 1 16 ? 39.119 28.408 23.968 1.00 0.00 16 THR A C 3
ATOM 1368 O O . THR A 1 16 ? 38.554 28.149 22.906 1.00 0.00 16 THR A O 3
ATOM 1379 N N . LEU A 1 17 ? 40.021 27.553 24.453 1.00 0.00 17 LEU A N 3
ATOM 1380 C CA . LEU A 1 17 ? 40.380 26.254 23.857 1.00 0.00 17 LEU A CA 3
ATOM 1381 C C . LEU A 1 17 ? 39.269 25.183 24.061 1.00 0.00 17 LEU A C 3
ATOM 1382 O O . LEU A 1 17 ? 39.531 23.985 23.995 1.00 0.00 17 LEU A O 3
ATOM 1398 N N . CYS A 1 18 ? 38.017 25.597 24.289 1.00 0.00 18 CYS A N 3
ATOM 1399 C CA . CYS A 1 18 ? 36.856 24.770 24.636 1.00 0.00 18 CYS A CA 3
ATOM 1400 C C . CYS A 1 18 ? 36.155 24.177 23.393 1.00 0.00 18 CYS A C 3
ATOM 1401 O O . CYS A 1 18 ? 34.943 24.259 23.217 1.00 0.00 18 CYS A O 3
ATOM 1408 N N . GLN A 1 19 ? 36.947 23.527 22.535 1.00 0.00 19 GLN A N 3
ATOM 1409 C CA . GLN A 1 19 ? 36.548 22.976 21.225 1.00 0.00 19 GLN A CA 3
ATOM 1410 C C . GLN A 1 19 ? 35.557 21.788 21.262 1.00 0.00 19 GLN A C 3
ATOM 1411 O O . GLN A 1 19 ? 35.259 21.203 20.220 1.00 0.00 19 GLN A O 3
ATOM 1425 N N . PHE A 1 20 ? 35.017 21.429 22.430 1.00 0.00 20 PHE A N 3
ATOM 1426 C CA . PHE A 1 20 ? 34.181 20.251 22.620 1.00 0.00 20 PHE A CA 3
ATOM 1427 C C . PHE A 1 20 ? 32.746 20.537 23.095 1.00 0.00 20 PHE A C 3
ATOM 1428 O O . PHE A 1 20 ? 32.473 20.737 24.278 1.00 0.00 20 PHE A O 3
ATOM 1445 N N . CYS A 1 21 ? 31.806 20.551 22.147 1.00 0.00 21 CYS A N 3
ATOM 1446 C CA . CYS A 1 21 ? 30.369 20.680 22.403 1.00 0.00 21 CYS A CA 3
ATOM 1447 C C . CYS A 1 21 ? 29.818 19.377 23.025 1.00 0.00 21 CYS A C 3
ATOM 1448 O O . CYS A 1 21 ? 30.185 18.281 22.590 1.00 0.00 21 CYS A O 3
ATOM 1455 N N . LYS A 1 22 ? 28.925 19.473 24.023 1.00 0.00 22 LYS A N 3
ATOM 1456 C CA . LYS A 1 22 ? 28.264 18.335 24.695 1.00 0.00 22 LYS A CA 3
ATOM 1457 C C . LYS A 1 22 ? 26.760 18.460 24.826 1.00 0.00 22 LYS A C 3
ATOM 1458 O O . LYS A 1 22 ? 26.202 19.550 24.805 1.00 0.00 22 LYS A O 3
ATOM 1477 N N . GLU A 1 23 ? 26.113 17.316 25.030 1.00 0.00 23 GLU A N 3
ATOM 1478 C CA . GLU A 1 23 ? 24.696 17.206 25.319 1.00 0.00 23 GLU A CA 3
ATOM 1479 C C . GLU A 1 23 ? 24.573 16.809 26.789 1.00 0.00 23 GLU A C 3
ATOM 1480 O O . GLU A 1 23 ? 25.120 15.791 27.212 1.00 0.00 23 GLU A O 3
ATOM 1492 N N . LYS A 1 24 ? 23.896 17.645 27.569 1.00 0.00 24 LYS A N 3
ATOM 1493 C CA . LYS A 1 24 ? 23.664 17.479 29.003 1.00 0.00 24 LYS A CA 3
ATOM 1494 C C . LYS A 1 24 ? 22.375 18.162 29.418 1.00 0.00 24 LYS A C 3
ATOM 1495 O O . LYS A 1 24 ? 21.707 18.786 28.606 1.00 0.00 24 LYS A O 3
ATOM 1514 N N . THR A 1 25 ? 22.058 18.092 30.699 1.00 0.00 25 THR A N 3
ATOM 1515 C CA . THR A 1 25 ? 20.918 18.794 31.276 1.00 0.00 25 THR A CA 3
ATOM 1516 C C . THR A 1 25 ? 21.309 19.560 32.537 1.00 0.00 25 THR A C 3
ATOM 1517 O O . THR A 1 25 ? 22.451 19.502 33.007 1.00 0.00 25 THR A O 3
ATOM 1528 N N . ASP A 1 26 ? 20.337 20.340 32.986 1.00 0.00 26 ASP A N 3
ATOM 1529 C CA . ASP A 1 26 ? 20.227 21.147 34.194 1.00 0.00 26 ASP A CA 3
ATOM 1530 C C . ASP A 1 26 ? 19.902 20.234 35.405 1.00 0.00 26 ASP A C 3
ATOM 1531 O O . ASP A 1 26 ? 20.582 19.232 35.633 1.00 0.00 26 ASP A O 3
ATOM 1540 N N . GLN A 1 27 ? 18.881 20.563 36.204 1.00 0.00 27 GLN A N 3
ATOM 1541 C CA . GLN A 1 27 ? 18.360 19.741 37.303 1.00 0.00 27 GLN A CA 3
ATOM 1542 C C . GLN A 1 27 ? 16.932 19.212 37.050 1.00 0.00 27 GLN A C 3
ATOM 1543 O O . GLN A 1 27 ? 16.446 18.353 37.782 1.00 0.00 27 GLN A O 3
ATOM 1557 N N . TYR A 1 28 ? 16.254 19.739 36.031 1.00 0.00 28 TYR A N 3
ATOM 1558 C CA . TYR A 1 28 ? 14.869 19.469 35.643 1.00 0.00 28 TYR A CA 3
ATOM 1559 C C . TYR A 1 28 ? 14.764 18.268 34.697 1.00 0.00 28 TYR A C 3
ATOM 1560 O O . TYR A 1 28 ? 13.727 17.600 34.656 1.00 0.00 28 TYR A O 3
ATOM 1578 N N . GLY A 1 29 ? 15.835 18.005 33.944 1.00 0.00 29 GLY A N 3
ATOM 1579 C CA . GLY A 1 29 ? 15.894 16.975 32.897 1.00 0.00 29 GLY A CA 3
ATOM 1580 C C . GLY A 1 29 ? 15.838 17.538 31.467 1.00 0.00 29 GLY A C 3
ATOM 1581 O O . GLY A 1 29 ? 15.761 16.762 30.511 1.00 0.00 29 GLY A O 3
ATOM 1585 N N . LEU A 1 30 ? 15.898 18.865 31.300 1.00 0.00 30 LEU A N 3
ATOM 1586 C CA . LEU A 1 30 ? 15.949 19.531 29.999 1.00 0.00 30 LEU A CA 3
ATOM 1587 C C . LEU A 1 30 ? 17.313 19.327 29.385 1.00 0.00 30 LEU A C 3
ATOM 1588 O O . LEU A 1 30 ? 18.291 19.986 29.713 1.00 0.00 30 LEU A O 3
ATOM 1604 N N . THR A 1 31 ? 17.361 18.416 28.447 1.00 0.00 31 THR A N 3
ATOM 1605 C CA . THR A 1 31 ? 18.565 18.187 27.695 1.00 0.00 31 THR A CA 3
ATOM 1606 C C . THR A 1 31 ? 18.750 19.322 26.694 1.00 0.00 31 THR A C 3
ATOM 1607 O O . THR A 1 31 ? 17.838 19.695 25.952 1.00 0.00 31 THR A O 3
ATOM 1618 N N . TYR A 1 32 ? 19.963 19.846 26.665 1.00 0.00 32 TYR A N 3
ATOM 1619 C CA . TYR A 1 32 ? 20.420 20.928 25.820 1.00 0.00 32 TYR A CA 3
ATOM 1620 C C . TYR A 1 32 ? 21.869 20.681 25.360 1.00 0.00 32 TYR A C 3
ATOM 1621 O O . TYR A 1 32 ? 22.586 19.832 25.897 1.00 0.00 32 TYR A O 3
ATOM 1639 N N . ARG A 1 33 ? 22.307 21.413 24.332 1.00 0.00 33 ARG A N 3
ATOM 1640 C CA . ARG A 1 33 ? 23.668 21.368 23.771 1.00 0.00 33 ARG A CA 3
ATOM 1641 C C . ARG A 1 33 ? 24.491 22.561 24.227 1.00 0.00 33 ARG A C 3
ATOM 1642 O O . ARG A 1 33 ? 24.164 23.703 23.914 1.00 0.00 33 ARG A O 3
ATOM 1663 N N . THR A 1 34 ? 25.528 22.281 24.997 1.00 0.00 34 THR A N 3
ATOM 1664 C CA . THR A 1 34 ? 26.407 23.263 25.659 1.00 0.00 34 THR A CA 3
ATOM 1665 C C . THR A 1 34 ? 27.871 22.859 25.657 1.00 0.00 34 THR A C 3
ATOM 1666 O O . THR A 1 34 ? 28.196 21.673 25.708 1.00 0.00 34 THR A O 3
ATOM 1677 N N . CYS A 1 35 ? 28.765 23.841 25.653 1.00 0.00 35 CYS A N 3
ATOM 1678 C CA . CYS A 1 35 ? 30.206 23.576 25.547 1.00 0.00 35 CYS A CA 3
ATOM 1679 C C . CYS A 1 35 ? 30.805 22.956 26.832 1.00 0.00 35 CYS A C 3
ATOM 1680 O O . CYS A 1 35 ? 30.359 23.250 27.942 1.00 0.00 35 CYS A O 3
ATOM 1687 N N . ASN A 1 36 ? 31.841 22.122 26.693 1.00 0.00 36 ASN A N 3
ATOM 1688 C CA . ASN A 1 36 ? 32.584 21.474 27.777 1.00 0.00 36 ASN A CA 3
ATOM 1689 C C . ASN A 1 36 ? 34.104 21.570 27.520 1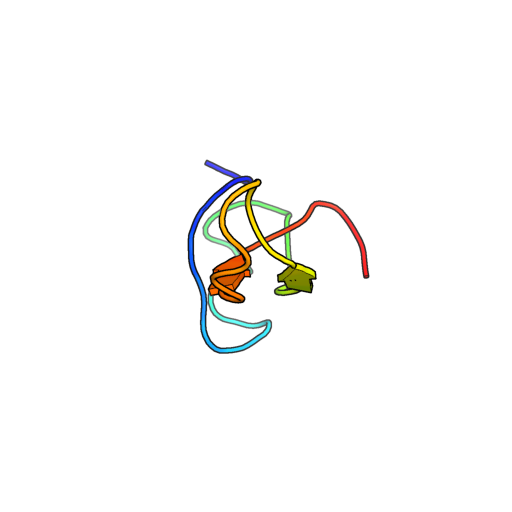.00 0.00 36 ASN A C 3
ATOM 1690 O O . ASN A 1 36 ? 34.552 21.897 26.421 1.00 0.00 36 ASN A O 3
ATOM 1701 N N . LEU A 1 37 ? 34.914 21.266 28.536 1.00 0.00 37 LEU A N 3
ATOM 1702 C CA . LEU A 1 37 ? 36.357 21.182 28.459 1.00 0.00 37 LEU A CA 3
ATOM 1703 C C . LEU A 1 37 ? 36.884 20.023 27.596 1.00 0.00 37 LEU A C 3
ATOM 1704 O O . LEU A 1 37 ? 37.993 20.161 27.096 1.00 0.00 37 LEU A O 3
ATOM 1720 N N . LEU A 1 38 ? 36.121 18.926 27.421 1.00 0.00 38 LEU A N 3
ATOM 1721 C CA . LEU A 1 38 ? 36.472 17.672 26.728 1.00 0.00 38 LEU A CA 3
ATOM 1722 C C . LEU A 1 38 ? 35.365 17.055 25.831 1.00 0.00 38 LEU A C 3
ATOM 1723 O O . LEU A 1 38 ? 34.183 17.358 26.036 1.00 0.00 38 LEU A O 3
ATOM 1739 N N . PRO A 1 39 ? 35.744 16.165 24.884 1.00 0.00 39 PRO A N 3
ATOM 1740 C CA . PRO A 1 39 ? 34.875 15.474 23.922 1.00 0.00 39 PRO A CA 3
ATOM 1741 C C . PRO A 1 39 ? 34.185 14.211 24.460 1.00 0.00 39 PRO A C 3
ATOM 1742 O O . PRO A 1 39 ? 33.394 13.634 23.682 1.00 0.00 39 PRO A O 3
ATOM 1753 N N . LEU A 1 1 ? 31.938 32.997 31.036 1.00 0.00 1 LEU A N 4
ATOM 1754 C CA . LEU A 1 1 ? 32.556 32.624 29.741 1.00 0.00 1 LEU A CA 4
ATOM 1755 C C . LEU A 1 1 ? 31.652 31.674 28.931 1.00 0.00 1 LEU A C 4
ATOM 1756 O O . LEU A 1 1 ? 30.481 31.972 28.750 1.00 0.00 1 LEU A O 4
ATOM 1772 N N . CYS A 1 2 ? 32.180 30.529 28.477 1.00 0.00 2 CYS A N 4
ATOM 1773 C CA . CYS A 1 2 ? 31.681 29.477 27.584 1.00 0.00 2 CYS A CA 4
ATOM 1774 C C . CYS A 1 2 ? 30.342 28.757 27.913 1.00 0.00 2 CYS A C 4
ATOM 1775 O O . CYS A 1 2 ? 30.123 27.624 27.501 1.00 0.00 2 CYS A O 4
ATOM 1782 N N . ASN A 1 3 ? 29.417 29.409 28.624 1.00 0.00 3 ASN A N 4
ATOM 1783 C CA . ASN A 1 3 ? 28.059 28.924 28.922 1.00 0.00 3 ASN A CA 4
ATOM 1784 C C . ASN A 1 3 ? 27.143 28.881 27.673 1.00 0.00 3 ASN A C 4
ATOM 1785 O O . ASN A 1 3 ? 26.052 28.324 27.732 1.00 0.00 3 ASN A O 4
ATOM 1796 N N . GLU A 1 4 ? 27.558 29.496 26.561 1.00 0.00 4 GLU A N 4
ATOM 1797 C CA . GLU A 1 4 ? 26.764 29.640 25.334 1.00 0.00 4 GLU A CA 4
ATOM 1798 C C . GLU A 1 4 ? 26.411 28.287 24.662 1.00 0.00 4 GLU A C 4
ATOM 1799 O O . GLU A 1 4 ? 27.170 27.313 24.763 1.00 0.00 4 GLU A O 4
ATOM 1811 N N . PRO A 1 5 ? 25.251 28.197 23.977 1.00 0.00 5 PRO A N 4
ATOM 1812 C CA . PRO A 1 5 ? 24.863 27.014 23.210 1.00 0.00 5 PRO A CA 4
ATOM 1813 C C . PRO A 1 5 ? 25.587 26.963 21.854 1.00 0.00 5 PRO A C 4
ATOM 1814 O O . PRO A 1 5 ? 25.969 27.996 21.302 1.00 0.00 5 PRO A O 4
ATOM 1825 N N . CYS A 1 6 ? 25.726 25.765 21.286 1.00 0.00 6 CYS A N 4
ATOM 1826 C CA . CYS A 1 6 ? 26.456 25.558 20.024 1.00 0.00 6 CYS A CA 4
ATOM 1827 C C . CYS A 1 6 ? 25.898 24.449 19.108 1.00 0.00 6 CYS A C 4
ATOM 1828 O O . CYS A 1 6 ? 25.310 23.456 19.552 1.00 0.00 6 CYS A O 4
ATOM 1835 N N . SER A 1 7 ? 26.139 24.603 17.802 1.00 0.00 7 SER A N 4
ATOM 1836 C CA . SER A 1 7 ? 25.783 23.659 16.734 1.00 0.00 7 SER A CA 4
ATOM 1837 C C . SER A 1 7 ? 26.871 22.596 16.525 1.00 0.00 7 SER A C 4
ATOM 1838 O O . SER A 1 7 ? 26.535 21.422 16.362 1.00 0.00 7 SER A O 4
ATOM 1846 N N . SER A 1 8 ? 28.154 22.974 16.584 1.00 0.00 8 SER A N 4
ATOM 1847 C CA . SER A 1 8 ? 29.320 22.074 16.504 1.00 0.00 8 SER A CA 4
ATOM 1848 C C . SER A 1 8 ? 30.453 22.493 17.455 1.00 0.00 8 SER A C 4
ATOM 1849 O O . SER A 1 8 ? 30.324 23.460 18.195 1.00 0.00 8 SER A O 4
ATOM 1857 N N . ASN A 1 9 ? 31.572 21.760 17.473 1.00 0.00 9 ASN A N 4
ATOM 1858 C CA . ASN A 1 9 ? 32.745 22.039 18.327 1.00 0.00 9 ASN A CA 4
ATOM 1859 C C . ASN A 1 9 ? 33.377 23.415 18.058 1.00 0.00 9 ASN A C 4
ATOM 1860 O O . ASN A 1 9 ? 33.745 24.165 18.963 1.00 0.00 9 ASN A O 4
ATOM 1871 N N . SER A 1 10 ? 33.489 23.734 16.779 1.00 0.00 10 SER A N 4
ATOM 1872 C CA . SER A 1 10 ? 34.145 24.885 16.177 1.00 0.00 10 SER A CA 4
ATOM 1873 C C . SER A 1 10 ? 33.618 26.240 16.630 1.00 0.00 10 SER A C 4
ATOM 1874 O O . SER A 1 10 ? 34.329 27.239 16.618 1.00 0.00 10 SER A O 4
ATOM 1882 N N . ASP A 1 11 ? 32.380 26.227 17.088 1.00 0.00 11 ASP A N 4
ATOM 1883 C CA . ASP A 1 11 ? 31.563 27.309 17.605 1.00 0.00 11 ASP A CA 4
ATOM 1884 C C . ASP A 1 11 ? 32.103 27.869 18.940 1.00 0.00 11 ASP A C 4
ATOM 1885 O O . ASP A 1 11 ? 31.841 29.029 19.266 1.00 0.00 11 ASP A O 4
ATOM 1894 N N . CYS A 1 12 ? 32.885 27.064 19.681 1.00 0.00 12 CYS A N 4
ATOM 1895 C CA . CYS A 1 12 ? 33.420 27.358 21.020 1.00 0.00 12 CYS A CA 4
ATOM 1896 C C . CYS A 1 12 ? 34.934 27.105 21.115 1.00 0.00 12 CYS A C 4
ATOM 1897 O O . CYS A 1 12 ? 35.577 27.469 22.100 1.00 0.00 12 CYS A O 4
ATOM 1904 N N . ILE A 1 13 ? 35.516 26.473 20.095 1.00 0.00 13 ILE A N 4
ATOM 1905 C CA . ILE A 1 13 ? 36.934 26.234 19.928 1.00 0.00 13 ILE A CA 4
ATOM 1906 C C . ILE A 1 13 ? 37.671 27.578 19.857 1.00 0.00 13 ILE A C 4
ATOM 1907 O O . ILE A 1 13 ? 37.196 28.544 19.261 1.00 0.00 13 ILE A O 4
ATOM 1923 N N . GLY A 1 14 ? 38.873 27.623 20.422 1.00 0.00 14 GLY A N 4
ATOM 1924 C CA . GLY A 1 14 ? 39.788 28.769 20.363 1.00 0.00 14 GLY A CA 4
ATOM 1925 C C . GLY A 1 14 ? 39.383 30.002 21.186 1.00 0.00 14 GLY A C 4
ATOM 1926 O O . GLY A 1 14 ? 40.244 30.595 21.835 1.00 0.00 14 GLY A O 4
ATOM 1930 N N . ILE A 1 15 ? 38.099 30.382 21.184 1.00 0.00 15 ILE A N 4
ATOM 1931 C CA . ILE A 1 15 ? 37.541 31.516 21.950 1.00 0.00 15 ILE A CA 4
ATOM 1932 C C . ILE A 1 15 ? 37.691 31.302 23.455 1.00 0.00 15 ILE A C 4
ATOM 1933 O O . ILE A 1 15 ? 37.789 32.238 24.245 1.00 0.00 15 ILE A O 4
ATOM 1949 N N . THR A 1 16 ? 37.715 30.039 23.860 1.00 0.00 16 THR A N 4
ATOM 1950 C CA . THR A 1 16 ? 37.969 29.496 25.175 1.00 0.00 16 THR A CA 4
ATOM 1951 C C . THR A 1 16 ? 38.389 28.022 24.977 1.00 0.00 16 THR A C 4
ATOM 1952 O O . THR A 1 16 ? 38.173 27.434 23.918 1.00 0.00 16 THR A O 4
ATOM 1963 N N . LEU A 1 17 ? 38.964 27.380 25.994 1.00 0.00 17 LEU A N 4
ATOM 1964 C CA . LEU A 1 17 ? 39.374 25.967 26.039 1.00 0.00 17 LEU A CA 4
ATOM 1965 C C . LEU A 1 17 ? 38.206 24.937 25.989 1.00 0.00 17 LEU A C 4
ATOM 1966 O O . LEU A 1 17 ? 38.427 23.739 26.142 1.00 0.00 17 LEU A O 4
ATOM 1982 N N . CYS A 1 18 ? 36.967 25.375 25.748 1.00 0.00 18 CYS A N 4
ATOM 1983 C CA . CYS A 1 18 ? 35.733 24.582 25.784 1.00 0.00 18 CYS A CA 4
ATOM 1984 C C . CYS A 1 18 ? 35.387 24.017 24.389 1.00 0.00 18 CYS A C 4
ATOM 1985 O O . CYS A 1 18 ? 34.388 24.399 23.782 1.00 0.00 18 CYS A O 4
ATOM 1992 N N . GLN A 1 19 ? 36.210 23.108 23.863 1.00 0.00 19 GLN A N 4
ATOM 1993 C CA . GLN A 1 19 ? 36.065 22.596 22.490 1.00 0.00 19 GLN A CA 4
ATOM 1994 C C . GLN A 1 19 ? 34.992 21.519 22.235 1.00 0.00 19 GLN A C 4
ATOM 1995 O O . GLN A 1 19 ? 34.662 21.289 21.074 1.00 0.00 19 GLN A O 4
ATOM 2009 N N . PHE A 1 20 ? 34.418 20.856 23.242 1.00 0.00 20 PHE A N 4
ATOM 2010 C CA . PHE A 1 20 ? 33.486 19.740 23.005 1.00 0.00 20 PHE A CA 4
ATOM 2011 C C . PHE A 1 20 ? 32.008 20.105 23.177 1.00 0.00 20 PHE A C 4
ATOM 2012 O O . PHE A 1 20 ? 31.397 19.913 24.227 1.00 0.00 20 PHE A O 4
ATOM 2029 N N . CYS A 1 21 ? 31.405 20.642 22.119 1.00 0.00 21 CYS A N 4
ATOM 2030 C CA . CYS A 1 21 ? 29.975 20.935 22.071 1.00 0.00 21 CYS A CA 4
ATOM 2031 C C . CYS A 1 21 ? 29.135 19.652 22.093 1.00 0.00 21 CYS A C 4
ATOM 2032 O O . CYS A 1 21 ? 28.851 19.068 21.050 1.00 0.00 21 CYS A O 4
ATOM 2039 N N . LYS A 1 22 ? 28.770 19.219 23.307 1.00 0.00 22 LYS A N 4
ATOM 2040 C CA . LYS A 1 22 ? 28.061 17.967 23.602 1.00 0.00 22 LYS A CA 4
ATOM 2041 C C . LYS A 1 22 ? 26.742 18.261 24.319 1.00 0.00 22 LYS A C 4
ATOM 2042 O O . LYS A 1 22 ? 26.678 19.136 25.191 1.00 0.00 22 LYS A O 4
ATOM 2061 N N . GLU A 1 23 ? 25.679 17.545 23.964 1.00 0.00 23 GLU A N 4
ATOM 2062 C CA . GLU A 1 23 ? 24.385 17.642 24.641 1.00 0.00 23 GLU A CA 4
ATOM 2063 C C . GLU A 1 23 ? 24.451 16.897 25.979 1.00 0.00 23 GLU A C 4
ATOM 2064 O O . GLU A 1 23 ? 24.714 15.699 26.055 1.00 0.00 23 GLU A O 4
ATOM 2076 N N . LYS A 1 24 ? 24.269 17.664 27.045 1.00 0.00 24 LYS A N 4
ATOM 2077 C CA . LYS A 1 24 ? 24.214 17.288 28.457 1.00 0.00 24 LYS A CA 4
ATOM 2078 C C . LYS A 1 24 ? 22.888 17.791 28.983 1.00 0.00 24 LYS A C 4
ATOM 2079 O O . LYS A 1 24 ? 22.116 18.398 28.250 1.00 0.00 24 LYS A O 4
ATOM 2098 N N . THR A 1 25 ? 22.595 17.518 30.232 1.00 0.00 25 THR A N 4
ATOM 2099 C CA . THR A 1 25 ? 21.332 17.939 30.812 1.00 0.00 25 THR A CA 4
ATOM 2100 C C . THR A 1 25 ? 21.581 18.378 32.228 1.00 0.00 25 THR A C 4
ATOM 2101 O O . THR A 1 25 ? 22.577 17.993 32.848 1.00 0.00 25 THR A O 4
ATOM 2112 N N . ASP A 1 26 ? 20.719 19.258 32.689 1.00 0.00 26 ASP A N 4
ATOM 2113 C CA . ASP A 1 26 ? 20.857 19.844 33.996 1.00 0.00 26 ASP A CA 4
ATOM 2114 C C . ASP A 1 26 ? 20.317 18.879 35.060 1.00 0.00 26 ASP A C 4
ATOM 2115 O O . ASP A 1 26 ? 19.854 17.764 34.805 1.00 0.00 26 ASP A O 4
ATOM 2124 N N . GLN A 1 27 ? 20.367 19.338 36.296 1.00 0.00 27 GLN A N 4
ATOM 2125 C CA . GLN A 1 27 ? 19.923 18.566 37.462 1.00 0.00 27 GLN A CA 4
ATOM 2126 C C . GLN A 1 27 ? 18.391 18.382 37.569 1.00 0.00 27 GLN A C 4
ATOM 2127 O O . GLN A 1 27 ? 17.907 17.798 38.537 1.00 0.00 27 GLN A O 4
ATOM 2141 N N . TYR A 1 28 ? 17.626 18.878 36.596 1.00 0.00 28 TYR A N 4
ATOM 2142 C CA . TYR A 1 28 ? 16.173 18.741 36.448 1.00 0.00 28 TYR A CA 4
ATOM 2143 C C . TYR A 1 28 ? 15.832 17.804 35.276 1.00 0.00 28 TYR A C 4
ATOM 2144 O O . TYR A 1 28 ? 14.686 17.359 35.141 1.00 0.00 28 TYR A O 4
ATOM 2162 N N . GLY A 1 29 ? 16.828 17.477 34.443 1.00 0.00 29 GLY A N 4
ATOM 2163 C CA . GLY A 1 29 ? 16.683 16.683 33.223 1.00 0.00 29 GLY A CA 4
ATOM 2164 C C . GLY A 1 29 ? 16.392 17.525 31.977 1.00 0.00 29 GLY A C 4
ATOM 2165 O O . GLY A 1 29 ? 15.877 16.993 30.987 1.00 0.00 29 GLY A O 4
ATOM 2169 N N . LEU A 1 30 ? 16.686 18.829 32.013 1.00 0.00 30 LEU A N 4
ATOM 2170 C CA . LEU A 1 30 ? 16.570 19.725 30.861 1.00 0.00 30 LEU A CA 4
ATOM 2171 C C . LEU A 1 30 ? 17.844 19.620 30.069 1.00 0.00 30 LEU A C 4
ATOM 2172 O O . LEU A 1 30 ? 18.905 19.990 30.547 1.00 0.00 30 LEU A O 4
ATOM 2188 N N . THR A 1 31 ? 17.736 19.051 28.888 1.00 0.00 31 THR A N 4
ATOM 2189 C CA . THR A 1 31 ? 18.820 18.734 27.985 1.00 0.00 31 THR A CA 4
ATOM 2190 C C . THR A 1 31 ? 19.173 19.896 27.049 1.00 0.00 31 THR A C 4
ATOM 2191 O O . THR A 1 31 ? 18.295 20.556 26.494 1.00 0.00 31 THR A O 4
ATOM 2202 N N . TYR A 1 32 ? 20.474 20.127 26.849 1.00 0.00 32 TYR A N 4
ATOM 2203 C CA . TYR A 1 32 ? 21.049 21.198 26.045 1.00 0.00 32 TYR A CA 4
ATOM 2204 C C . TYR A 1 32 ? 22.531 20.959 25.684 1.00 0.00 32 TYR A C 4
ATOM 2205 O O . TYR A 1 32 ? 23.327 20.348 26.400 1.00 0.00 32 TYR A O 4
ATOM 2223 N N . ARG A 1 33 ? 22.926 21.508 24.540 1.00 0.00 33 ARG A N 4
ATOM 2224 C CA . ARG A 1 33 ? 24.223 21.449 23.866 1.00 0.00 33 ARG A CA 4
ATOM 2225 C C . ARG A 1 33 ? 24.908 22.805 23.895 1.00 0.00 33 ARG A C 4
ATOM 2226 O O . ARG A 1 33 ? 24.616 23.731 23.149 1.00 0.00 33 ARG A O 4
ATOM 2247 N N . THR A 1 34 ? 25.818 22.848 24.839 1.00 0.00 34 THR A N 4
ATOM 2248 C CA . THR A 1 34 ? 26.730 23.936 25.227 1.00 0.00 34 THR A CA 4
ATOM 2249 C C . THR A 1 34 ? 28.178 23.465 25.202 1.00 0.00 34 THR A C 4
ATOM 2250 O O . THR A 1 34 ? 28.443 22.255 25.199 1.00 0.00 34 THR A O 4
ATOM 2261 N N . CYS A 1 35 ? 29.111 24.416 25.231 1.00 0.00 35 CYS A N 4
ATOM 2262 C CA . CYS A 1 35 ? 30.556 24.177 25.159 1.00 0.00 35 CYS A CA 4
ATOM 2263 C C . CYS A 1 35 ? 31.079 23.299 26.331 1.00 0.00 35 CYS A C 4
ATOM 2264 O O . CYS A 1 35 ? 31.443 23.826 27.382 1.00 0.00 35 CYS A O 4
ATOM 2271 N N . ASN A 1 36 ? 31.117 21.961 26.203 1.00 0.00 36 ASN A N 4
ATOM 2272 C CA . ASN A 1 36 ? 31.704 21.107 27.247 1.00 0.00 36 ASN A CA 4
ATOM 2273 C C . ASN A 1 36 ? 33.238 21.116 27.152 1.00 0.00 36 ASN A C 4
ATOM 2274 O O . ASN A 1 36 ? 33.816 21.350 26.088 1.00 0.00 36 ASN A O 4
ATOM 2285 N N . LEU A 1 37 ? 33.907 20.807 28.262 1.00 0.00 37 LEU A N 4
ATOM 2286 C CA . LEU A 1 37 ? 35.341 20.656 28.319 1.00 0.00 37 LEU A CA 4
ATOM 2287 C C . LEU A 1 37 ? 35.818 19.409 27.545 1.00 0.00 37 LEU A C 4
ATOM 2288 O O . LEU A 1 37 ? 36.846 19.495 26.885 1.00 0.00 37 LEU A O 4
ATOM 2304 N N . LEU A 1 38 ? 35.080 18.281 27.625 1.00 0.00 38 LEU A N 4
ATOM 2305 C CA . LEU A 1 38 ? 35.346 16.951 27.014 1.00 0.00 38 LEU A CA 4
ATOM 2306 C C . LEU A 1 38 ? 34.123 16.374 26.249 1.00 0.00 38 LEU A C 4
ATOM 2307 O O . LEU A 1 38 ? 33.002 16.824 26.495 1.00 0.00 38 LEU A O 4
ATOM 2323 N N . PRO A 1 39 ? 34.309 15.375 25.361 1.00 0.00 39 PRO A N 4
ATOM 2324 C CA . PRO A 1 39 ? 33.242 14.670 24.639 1.00 0.00 39 PRO A CA 4
ATOM 2325 C C . PRO A 1 39 ? 32.457 13.652 25.483 1.00 0.00 39 PRO A C 4
ATOM 2326 O O . PRO A 1 39 ? 32.902 13.285 26.595 1.00 0.00 39 PRO A O 4
ATOM 2337 N N . LEU A 1 1 ? 32.527 32.995 27.173 1.00 0.00 1 LEU A N 5
ATOM 2338 C CA . LEU A 1 1 ? 33.159 31.878 27.916 1.00 0.00 1 LEU A CA 5
ATOM 2339 C C . LEU A 1 1 ? 32.262 30.638 27.846 1.00 0.00 1 LEU A C 5
ATOM 2340 O O . LEU A 1 1 ? 31.122 30.742 27.404 1.00 0.00 1 LEU A O 5
ATOM 2356 N N . CYS A 1 2 ? 32.766 29.470 28.244 1.00 0.00 2 CYS A N 5
ATOM 2357 C CA . CYS A 1 2 ? 32.085 28.172 28.138 1.00 0.00 2 CYS A CA 5
ATOM 2358 C C . CYS A 1 2 ? 30.888 27.986 29.101 1.00 0.00 2 CYS A C 5
ATOM 2359 O O . CYS A 1 2 ? 30.973 27.254 30.088 1.00 0.00 2 CYS A O 5
ATOM 2366 N N . ASN A 1 3 ? 29.770 28.649 28.792 1.00 0.00 3 ASN A N 5
ATOM 2367 C CA . ASN A 1 3 ? 28.514 28.605 29.546 1.00 0.00 3 ASN A CA 5
ATOM 2368 C C . ASN A 1 3 ? 27.278 28.501 28.635 1.00 0.00 3 ASN A C 5
ATOM 2369 O O . ASN A 1 3 ? 26.439 27.625 28.830 1.00 0.00 3 ASN A O 5
ATOM 2380 N N . GLU A 1 4 ? 27.172 29.415 27.668 1.00 0.00 4 GLU A N 5
ATOM 2381 C CA . GLU A 1 4 ? 26.025 29.553 26.765 1.00 0.00 4 GLU A CA 5
ATOM 2382 C C . GLU A 1 4 ? 25.782 28.333 25.849 1.00 0.00 4 GLU A C 5
ATOM 2383 O O . GLU A 1 4 ? 26.686 27.514 25.635 1.00 0.00 4 GLU A O 5
ATOM 2395 N N . PRO A 1 5 ? 24.566 28.215 25.275 1.00 0.00 5 PRO A N 5
ATOM 2396 C CA . PRO A 1 5 ? 24.228 27.143 24.341 1.00 0.00 5 PRO A CA 5
ATOM 2397 C C . PRO A 1 5 ? 24.956 27.285 22.994 1.00 0.00 5 PRO A C 5
ATOM 2398 O O . PRO A 1 5 ? 25.031 28.376 22.428 1.00 0.00 5 PRO A O 5
ATOM 2409 N N . CYS A 1 6 ? 25.442 26.164 22.454 1.00 0.00 6 CYS A N 5
ATOM 2410 C CA . CYS A 1 6 ? 26.174 26.096 21.176 1.00 0.00 6 CYS A CA 5
ATOM 2411 C C . CYS A 1 6 ? 25.399 25.378 20.052 1.00 0.00 6 CYS A C 5
ATOM 2412 O O . CYS A 1 6 ? 24.477 24.592 20.293 1.00 0.00 6 CYS A O 5
ATOM 2419 N N . SER A 1 7 ? 25.832 25.599 18.807 1.00 0.00 7 SER A N 5
ATOM 2420 C CA . SER A 1 7 ? 25.333 24.890 17.621 1.00 0.00 7 SER A CA 5
ATOM 2421 C C . SER A 1 7 ? 26.062 23.537 17.484 1.00 0.00 7 SER A C 5
ATOM 2422 O O . SER A 1 7 ? 25.441 22.476 17.366 1.00 0.00 7 SER A O 5
ATOM 2430 N N . SER A 1 8 ? 27.400 23.573 17.503 1.00 0.00 8 SER A N 5
ATOM 2431 C CA . SER A 1 8 ? 28.356 22.455 17.397 1.00 0.00 8 SER A CA 5
ATOM 2432 C C . SER A 1 8 ? 29.764 22.920 17.825 1.00 0.00 8 SER A C 5
ATOM 2433 O O . SER A 1 8 ? 29.940 24.076 18.203 1.00 0.00 8 SER A O 5
ATOM 2441 N N . ASN A 1 9 ? 30.786 22.053 17.761 1.00 0.00 9 ASN A N 5
ATOM 2442 C CA . ASN A 1 9 ? 32.167 22.294 18.227 1.00 0.00 9 ASN A CA 5
ATOM 2443 C C . ASN A 1 9 ? 32.742 23.669 17.849 1.00 0.00 9 ASN A C 5
ATOM 2444 O O . ASN A 1 9 ? 33.281 24.371 18.705 1.00 0.00 9 ASN A O 5
ATOM 2455 N N . SER A 1 10 ? 32.642 24.060 16.575 1.00 0.00 10 SER A N 5
ATOM 2456 C CA . SER A 1 10 ? 33.247 25.298 16.067 1.00 0.00 10 SER A CA 5
ATOM 2457 C C . SER A 1 10 ? 32.633 26.596 16.617 1.00 0.00 10 SER A C 5
ATOM 2458 O O . SER A 1 10 ? 33.190 27.670 16.414 1.00 0.00 10 SER A O 5
ATOM 2466 N N . ASP A 1 11 ? 31.536 26.501 17.373 1.00 0.00 11 ASP A N 5
ATOM 2467 C CA . ASP A 1 11 ? 30.886 27.604 18.097 1.00 0.00 11 ASP A CA 5
ATOM 2468 C C . ASP A 1 11 ? 31.548 27.834 19.484 1.00 0.00 11 ASP A C 5
ATOM 2469 O O . ASP A 1 11 ? 31.167 28.739 20.227 1.00 0.00 11 ASP A O 5
ATOM 2478 N N . CYS A 1 12 ? 32.543 27.005 19.841 1.00 0.00 12 CYS A N 5
ATOM 2479 C CA . CYS A 1 12 ? 33.233 26.967 21.138 1.00 0.00 12 CYS A CA 5
ATOM 2480 C C . CYS A 1 12 ? 34.761 26.840 20.996 1.00 0.00 12 CYS A C 5
ATOM 2481 O O . CYS A 1 12 ? 35.495 27.085 21.952 1.00 0.00 12 CYS A O 5
ATOM 2488 N N . ILE A 1 13 ? 35.251 26.438 19.819 1.00 0.00 13 ILE A N 5
ATOM 2489 C CA . ILE A 1 13 ? 36.650 26.352 19.428 1.00 0.00 13 ILE A CA 5
ATOM 2490 C C . ILE A 1 13 ? 37.266 27.763 19.443 1.00 0.00 13 ILE A C 5
ATOM 2491 O O . ILE A 1 13 ? 36.593 28.740 19.125 1.00 0.00 13 ILE A O 5
ATOM 2507 N N . GLY A 1 14 ? 38.562 27.869 19.733 1.00 0.00 14 GLY A N 5
ATOM 2508 C CA . GLY A 1 14 ? 39.347 29.113 19.682 1.00 0.00 14 GLY A CA 5
ATOM 2509 C C . GLY A 1 14 ? 39.020 30.142 20.773 1.00 0.00 14 GLY A C 5
ATOM 2510 O O . GLY A 1 14 ? 39.938 30.602 21.456 1.00 0.00 14 GLY A O 5
ATOM 2514 N N . ILE A 1 15 ? 37.735 30.483 20.957 1.00 0.00 15 ILE A N 5
ATOM 2515 C CA . ILE A 1 15 ? 37.202 31.494 21.891 1.00 0.00 15 ILE A CA 5
ATOM 2516 C C . ILE A 1 15 ? 37.576 31.183 23.339 1.00 0.00 15 ILE A C 5
ATOM 2517 O O . ILE A 1 15 ? 37.684 32.065 24.190 1.00 0.00 15 ILE A O 5
ATOM 2533 N N . THR A 1 16 ? 37.770 29.899 23.614 1.00 0.00 16 THR A N 5
ATOM 2534 C CA . THR A 1 16 ? 38.239 29.229 24.805 1.00 0.00 16 THR A CA 5
ATOM 2535 C C . THR A 1 16 ? 38.664 27.806 24.352 1.00 0.00 16 THR A C 5
ATOM 2536 O O . THR A 1 16 ? 38.293 27.349 23.273 1.00 0.00 16 THR A O 5
ATOM 2547 N N . LEU A 1 17 ? 39.421 27.062 25.159 1.00 0.00 17 LEU A N 5
ATOM 2548 C CA . LEU A 1 17 ? 39.890 25.686 24.919 1.00 0.00 17 LEU A CA 5
ATOM 2549 C C . LEU A 1 17 ? 38.783 24.593 24.938 1.00 0.00 17 LEU A C 5
ATOM 2550 O O . LEU A 1 17 ? 39.091 23.413 25.069 1.00 0.00 17 LEU A O 5
ATOM 2566 N N . CYS A 1 18 ? 37.504 24.941 24.773 1.00 0.00 18 CYS A N 5
ATOM 2567 C CA . CYS A 1 18 ? 36.344 24.045 24.907 1.00 0.00 18 CYS A CA 5
ATOM 2568 C C . CYS A 1 18 ? 35.853 23.488 23.559 1.00 0.00 18 CYS A C 5
ATOM 2569 O O . CYS A 1 18 ? 34.702 23.695 23.172 1.00 0.00 18 CYS A O 5
ATOM 2576 N N . GLN A 1 19 ? 36.708 22.783 22.811 1.00 0.00 19 GLN A N 5
ATOM 2577 C CA . GLN A 1 19 ? 36.349 22.306 21.464 1.00 0.00 19 GLN A CA 5
ATOM 2578 C C . GLN A 1 19 ? 35.314 21.173 21.421 1.00 0.00 19 GLN A C 5
ATOM 2579 O O . GLN A 1 19 ? 34.948 20.727 20.336 1.00 0.00 19 GLN A O 5
ATOM 2593 N N . PHE A 1 20 ? 34.815 20.697 22.558 1.00 0.00 20 PHE A N 5
ATOM 2594 C CA . PHE A 1 20 ? 33.914 19.554 22.622 1.00 0.00 20 PHE A CA 5
ATOM 2595 C C . PHE A 1 20 ? 32.570 19.949 23.233 1.00 0.00 20 PHE A C 5
ATOM 2596 O O . PHE A 1 20 ? 32.342 19.864 24.436 1.00 0.00 20 PHE A O 5
ATOM 2613 N N . CYS A 1 21 ? 31.665 20.440 22.389 1.00 0.00 21 CYS A N 5
ATOM 2614 C CA . CYS A 1 21 ? 30.336 20.849 22.840 1.00 0.00 21 CYS A CA 5
ATOM 2615 C C . CYS A 1 21 ? 29.459 19.631 23.206 1.00 0.00 21 CYS A C 5
ATOM 2616 O O . CYS A 1 21 ? 28.999 18.885 22.340 1.00 0.00 21 CYS A O 5
ATOM 2623 N N . LYS A 1 22 ? 29.283 19.404 24.509 1.00 0.00 22 LYS A N 5
ATOM 2624 C CA . LYS A 1 22 ? 28.595 18.273 25.142 1.00 0.00 22 LYS A CA 5
ATOM 2625 C C . LYS A 1 22 ? 27.081 18.425 25.189 1.00 0.00 22 LYS A C 5
ATOM 2626 O O . LYS A 1 22 ? 26.564 19.506 25.465 1.00 0.00 22 LYS A O 5
ATOM 2645 N N . GLU A 1 23 ? 26.384 17.305 25.011 1.00 0.00 23 GLU A N 5
ATOM 2646 C CA . GLU A 1 23 ? 24.938 17.198 25.158 1.00 0.00 23 GLU A CA 5
ATOM 2647 C C . GLU A 1 23 ? 24.658 16.637 26.557 1.00 0.00 23 GLU A C 5
ATOM 2648 O O . GLU A 1 23 ? 24.937 15.466 26.838 1.00 0.00 23 GLU A O 5
ATOM 2660 N N . LYS A 1 24 ? 24.169 17.492 27.453 1.00 0.00 24 LYS A N 5
ATOM 2661 C CA . LYS A 1 24 ? 23.753 17.143 28.816 1.00 0.00 24 LYS A CA 5
ATOM 2662 C C . LYS A 1 24 ? 22.511 17.907 29.215 1.00 0.00 24 LYS A C 5
ATOM 2663 O O . LYS A 1 24 ? 22.060 18.800 28.503 1.00 0.00 24 LYS A O 5
ATOM 2682 N N . THR A 1 25 ? 21.988 17.568 30.381 1.00 0.00 25 THR A N 5
ATOM 2683 C CA . THR A 1 25 ? 20.875 18.283 30.981 1.00 0.00 25 THR A CA 5
ATOM 2684 C C . THR A 1 25 ? 21.193 18.674 32.400 1.00 0.00 25 THR A C 5
ATOM 2685 O O . THR A 1 25 ? 22.097 18.146 33.043 1.00 0.00 25 THR A O 5
ATOM 2696 N N . ASP A 1 26 ? 20.387 19.609 32.865 1.00 0.00 26 ASP A N 5
ATOM 2697 C CA . ASP A 1 26 ? 20.361 20.079 34.227 1.00 0.00 26 ASP A CA 5
ATOM 2698 C C . ASP A 1 26 ? 19.260 19.272 34.936 1.00 0.00 26 ASP A C 5
ATOM 2699 O O . ASP A 1 26 ? 18.588 18.418 34.344 1.00 0.00 26 ASP A O 5
ATOM 2708 N N . GLN A 1 27 ? 19.026 19.588 36.197 1.00 0.00 27 GLN A N 5
ATOM 2709 C CA . GLN A 1 27 ? 18.100 18.868 37.093 1.00 0.00 27 GLN A CA 5
ATOM 2710 C C . GLN A 1 27 ? 16.616 18.856 36.659 1.00 0.00 27 GLN A C 5
ATOM 2711 O O . GLN A 1 27 ? 15.771 18.252 37.312 1.00 0.00 27 GLN A O 5
ATOM 2725 N N . TYR A 1 28 ? 16.303 19.565 35.577 1.00 0.00 28 TYR A N 5
ATOM 2726 C CA . TYR A 1 28 ? 14.976 19.757 34.999 1.00 0.00 28 TYR A CA 5
ATOM 2727 C C . TYR A 1 28 ? 14.648 18.726 33.907 1.00 0.00 28 TYR A C 5
ATOM 2728 O O . TYR A 1 28 ? 13.475 18.472 33.638 1.00 0.00 28 TYR A O 5
ATOM 2746 N N . GLY A 1 29 ? 15.680 18.150 33.283 1.00 0.00 29 GLY A N 5
ATOM 2747 C CA . GLY A 1 29 ? 15.559 17.238 32.130 1.00 0.00 29 GLY A CA 5
ATOM 2748 C C . GLY A 1 29 ? 15.692 17.918 30.749 1.00 0.00 29 GLY A C 5
ATOM 2749 O O . GLY A 1 29 ? 15.527 17.284 29.708 1.00 0.00 29 GLY A O 5
ATOM 2753 N N . LEU A 1 30 ? 16.026 19.214 30.720 1.00 0.00 30 LEU A N 5
ATOM 2754 C CA . LEU A 1 30 ? 16.304 19.986 29.511 1.00 0.00 30 LEU A CA 5
ATOM 2755 C C . LEU A 1 30 ? 17.678 19.620 29.001 1.00 0.00 30 LEU A C 5
ATOM 2756 O O . LEU A 1 30 ? 18.698 20.044 29.535 1.00 0.00 30 LEU A O 5
ATOM 2772 N N . THR A 1 31 ? 17.709 18.913 27.902 1.00 0.00 31 THR A N 5
ATOM 2773 C CA . THR A 1 31 ? 18.962 18.604 27.260 1.00 0.00 31 THR A CA 5
ATOM 2774 C C . THR A 1 31 ? 19.334 19.796 26.403 1.00 0.00 31 THR A C 5
ATOM 2775 O O . THR A 1 31 ? 18.545 20.294 25.600 1.00 0.00 31 THR A O 5
ATOM 2786 N N . TYR A 1 32 ? 20.565 20.236 26.577 1.00 0.00 32 TYR A N 5
ATOM 2787 C CA . TYR A 1 32 ? 21.153 21.380 25.926 1.00 0.00 32 TYR A CA 5
ATOM 2788 C C . TYR A 1 32 ? 22.593 21.035 25.487 1.00 0.00 32 TYR A C 5
ATOM 2789 O O . TYR A 1 32 ? 23.265 20.163 26.049 1.00 0.00 32 TYR A O 5
ATOM 2807 N N . ARG A 1 33 ? 23.083 21.723 24.455 1.00 0.00 33 ARG A N 5
ATOM 2808 C CA . ARG A 1 33 ? 24.461 21.629 23.953 1.00 0.00 33 ARG A CA 5
ATOM 2809 C C . ARG A 1 33 ? 25.304 22.738 24.557 1.00 0.00 33 ARG A C 5
ATOM 2810 O O . ARG A 1 33 ? 25.021 23.910 24.340 1.00 0.00 33 ARG A O 5
ATOM 2831 N N . THR A 1 34 ? 26.320 22.363 25.323 1.00 0.00 34 THR A N 5
ATOM 2832 C CA . THR A 1 34 ? 27.174 23.291 26.085 1.00 0.00 34 THR A CA 5
ATOM 2833 C C . THR A 1 34 ? 28.661 23.008 25.905 1.00 0.00 34 THR A C 5
ATOM 2834 O O . THR A 1 34 ? 29.091 21.859 25.833 1.00 0.00 34 THR A O 5
ATOM 2845 N N . CYS A 1 35 ? 29.457 24.070 25.799 1.00 0.00 35 CYS A N 5
ATOM 2846 C CA . CYS A 1 35 ? 30.898 23.998 25.525 1.00 0.00 35 CYS A CA 5
ATOM 2847 C C . CYS A 1 35 ? 31.672 23.282 26.660 1.00 0.00 35 CYS A C 5
ATOM 2848 O O . CYS A 1 35 ? 31.994 23.912 27.663 1.00 0.00 35 CYS A O 5
ATOM 2855 N N . ASN A 1 36 ? 31.995 21.989 26.526 1.00 0.00 36 ASN A N 5
ATOM 2856 C CA . ASN A 1 36 ? 32.811 21.249 27.498 1.00 0.00 36 ASN A CA 5
ATOM 2857 C C . ASN A 1 36 ? 34.273 21.124 27.016 1.00 0.00 36 ASN A C 5
ATOM 2858 O O . ASN A 1 36 ? 34.614 21.354 25.853 1.00 0.00 36 ASN A O 5
ATOM 2869 N N . LEU A 1 37 ? 35.154 20.768 27.952 1.00 0.00 37 LEU A N 5
ATOM 2870 C CA . LEU A 1 37 ? 36.553 20.479 27.739 1.00 0.00 37 LEU A CA 5
ATOM 2871 C C . LEU A 1 37 ? 36.826 19.146 27.024 1.00 0.00 37 LEU A C 5
ATOM 2872 O O . LEU A 1 37 ? 37.922 19.036 26.483 1.00 0.00 37 LEU A O 5
ATOM 2888 N N . LEU A 1 38 ? 35.909 18.154 27.015 1.00 0.00 38 LEU A N 5
ATOM 2889 C CA . LEU A 1 38 ? 36.117 16.816 26.430 1.00 0.00 38 LEU A CA 5
ATOM 2890 C C . LEU A 1 38 ? 34.934 16.258 25.593 1.00 0.00 38 LEU A C 5
ATOM 2891 O O . LEU A 1 38 ? 33.763 16.536 25.870 1.00 0.00 38 LEU A O 5
ATOM 2907 N N . PRO A 1 39 ? 35.233 15.398 24.599 1.00 0.00 39 PRO A N 5
ATOM 2908 C CA . PRO A 1 39 ? 34.267 14.713 23.738 1.00 0.00 39 PRO A CA 5
ATOM 2909 C C . PRO A 1 39 ? 33.461 13.638 24.480 1.00 0.00 39 PRO A C 5
ATOM 2910 O O . PRO A 1 39 ? 33.962 12.987 25.421 1.00 0.00 39 PRO A O 5
ATOM 2921 N N . LEU A 1 1 ? 32.810 31.946 31.277 1.00 0.00 1 LEU A N 6
ATOM 2922 C CA . LEU A 1 1 ? 33.891 31.613 30.321 1.00 0.00 1 LEU A CA 6
ATOM 2923 C C . LEU A 1 1 ? 33.318 30.887 29.105 1.00 0.00 1 LEU A C 6
ATOM 2924 O O . LEU A 1 1 ? 33.114 31.543 28.091 1.00 0.00 1 LEU A O 6
ATOM 2940 N N . CYS A 1 2 ? 33.013 29.588 29.206 1.00 0.00 2 CYS A N 6
ATOM 2941 C CA . CYS A 1 2 ? 32.359 28.787 28.157 1.00 0.00 2 CYS A CA 6
ATOM 2942 C C . CYS A 1 2 ? 31.006 28.219 28.639 1.00 0.00 2 CYS A C 6
ATOM 2943 O O . CYS A 1 2 ? 30.688 27.058 28.401 1.00 0.00 2 CYS A O 6
ATOM 2950 N N . ASN A 1 3 ? 30.210 29.011 29.376 1.00 0.00 3 ASN A N 6
ATOM 2951 C CA . ASN A 1 3 ? 28.894 28.588 29.876 1.00 0.00 3 ASN A CA 6
ATOM 2952 C C . ASN A 1 3 ? 27.789 28.720 28.802 1.00 0.00 3 ASN A C 6
ATOM 2953 O O . ASN A 1 3 ? 26.764 28.041 28.881 1.00 0.00 3 ASN A O 6
ATOM 2964 N N . GLU A 1 4 ? 27.954 29.624 27.836 1.00 0.00 4 GLU A N 6
ATOM 2965 C CA . GLU A 1 4 ? 26.968 29.876 26.780 1.00 0.00 4 GLU A CA 6
ATOM 2966 C C . GLU A 1 4 ? 26.755 28.641 25.854 1.00 0.00 4 GLU A C 6
ATOM 2967 O O . GLU A 1 4 ? 27.644 27.792 25.728 1.00 0.00 4 GLU A O 6
ATOM 2979 N N . PRO A 1 5 ? 25.566 28.496 25.227 1.00 0.00 5 PRO A N 6
ATOM 2980 C CA . PRO A 1 5 ? 25.202 27.311 24.437 1.00 0.00 5 PRO A CA 6
ATOM 2981 C C . PRO A 1 5 ? 25.856 27.215 23.047 1.00 0.00 5 PRO A C 6
ATOM 2982 O O . PRO A 1 5 ? 26.353 28.198 22.499 1.00 0.00 5 PRO A O 6
ATOM 2993 N N . CYS A 1 6 ? 25.779 26.017 22.459 1.00 0.00 6 CYS A N 6
ATOM 2994 C CA . CYS A 1 6 ? 26.299 25.652 21.131 1.00 0.00 6 CYS A CA 6
ATOM 2995 C C . CYS A 1 6 ? 25.384 24.664 20.372 1.00 0.00 6 CYS A C 6
ATOM 2996 O O . CYS A 1 6 ? 24.305 24.299 20.848 1.00 0.00 6 CYS A O 6
ATOM 3003 N N . SER A 1 7 ? 25.820 24.224 19.187 1.00 0.00 7 SER A N 6
ATOM 3004 C CA . SER A 1 7 ? 25.187 23.199 18.343 1.00 0.00 7 SER A CA 6
ATOM 3005 C C . SER A 1 7 ? 26.208 22.153 17.850 1.00 0.00 7 SER A C 6
ATOM 3006 O O . SER A 1 7 ? 25.937 20.951 17.928 1.00 0.00 7 SER A O 6
ATOM 3014 N N . SER A 1 8 ? 27.409 22.591 17.449 1.00 0.00 8 SER A N 6
ATOM 3015 C CA . SER A 1 8 ? 28.563 21.767 17.041 1.00 0.00 8 SER A CA 6
ATOM 3016 C C . SER A 1 8 ? 29.864 22.294 17.672 1.00 0.00 8 SER A C 6
ATOM 3017 O O . SER A 1 8 ? 29.916 23.410 18.180 1.00 0.00 8 SER A O 6
ATOM 3025 N N . ASN A 1 9 ? 30.960 21.524 17.623 1.00 0.00 9 ASN A N 6
ATOM 3026 C CA . ASN A 1 9 ? 32.263 21.912 18.208 1.00 0.00 9 ASN A CA 6
ATOM 3027 C C . ASN A 1 9 ? 32.780 23.287 17.740 1.00 0.00 9 ASN A C 6
ATOM 3028 O O . ASN A 1 9 ? 33.445 24.005 18.483 1.00 0.00 9 ASN A O 6
ATOM 3039 N N . SER A 1 10 ? 32.452 23.677 16.508 1.00 0.00 10 SER A N 6
ATOM 3040 C CA . SER A 1 10 ? 32.884 24.916 15.853 1.00 0.00 10 SER A CA 6
ATOM 3041 C C . SER A 1 10 ? 32.320 26.183 16.504 1.00 0.00 10 SER A C 6
ATOM 3042 O O . SER A 1 10 ? 32.899 27.253 16.337 1.00 0.00 10 SER A O 6
ATOM 3050 N N . ASP A 1 11 ? 31.249 26.064 17.292 1.00 0.00 11 ASP A N 6
ATOM 3051 C CA . ASP A 1 11 ? 30.646 27.141 18.087 1.00 0.00 11 ASP A CA 6
ATOM 3052 C C . ASP A 1 11 ? 31.453 27.465 19.366 1.00 0.00 11 ASP A C 6
ATOM 3053 O O . ASP A 1 11 ? 31.181 28.467 20.027 1.00 0.00 11 ASP A O 6
ATOM 3062 N N . CYS A 1 12 ? 32.449 26.636 19.714 1.00 0.00 12 CYS A N 6
ATOM 3063 C CA . CYS A 1 12 ? 33.232 26.729 20.956 1.00 0.00 12 CYS A CA 6
ATOM 3064 C C . CYS A 1 12 ? 34.750 26.745 20.709 1.00 0.00 12 CYS A C 6
ATOM 3065 O O . CYS A 1 12 ? 35.550 27.004 21.609 1.00 0.00 12 CYS A O 6
ATOM 3072 N N . ILE A 1 13 ? 35.153 26.430 19.480 1.00 0.00 13 ILE A N 6
ATOM 3073 C CA . ILE A 1 13 ? 36.500 26.471 18.958 1.00 0.00 13 ILE A CA 6
ATOM 3074 C C . ILE A 1 13 ? 37.007 27.920 18.935 1.00 0.00 13 ILE A C 6
ATOM 3075 O O . ILE A 1 13 ? 36.235 28.858 18.746 1.00 0.00 13 ILE A O 6
ATOM 3091 N N . GLY A 1 14 ? 38.318 28.106 19.090 1.00 0.00 14 GLY A N 6
ATOM 3092 C CA . GLY A 1 14 ? 39.002 29.405 18.985 1.00 0.00 14 GLY A CA 6
ATOM 3093 C C . GLY A 1 14 ? 38.782 30.376 20.159 1.00 0.00 14 GLY A C 6
ATOM 3094 O O . GLY A 1 14 ? 39.748 30.917 20.696 1.00 0.00 14 GLY A O 6
ATOM 3098 N N . ILE A 1 15 ? 37.527 30.598 20.574 1.00 0.00 15 ILE A N 6
ATOM 3099 C CA . ILE A 1 15 ? 37.118 31.572 21.608 1.00 0.00 15 ILE A CA 6
ATOM 3100 C C . ILE A 1 15 ? 37.828 31.333 22.944 1.00 0.00 15 ILE A C 6
ATOM 3101 O O . ILE A 1 15 ? 38.104 32.251 23.710 1.00 0.00 15 ILE A O 6
ATOM 3117 N N . THR A 1 16 ? 38.127 30.069 23.208 1.00 0.00 16 THR A N 6
ATOM 3118 C CA . THR A 1 16 ? 38.893 29.465 24.278 1.00 0.00 16 THR A CA 6
ATOM 3119 C C . THR A 1 16 ? 39.287 28.065 23.746 1.00 0.00 16 THR A C 6
ATOM 3120 O O . THR A 1 16 ? 38.868 27.653 22.660 1.00 0.00 16 THR A O 6
ATOM 3131 N N . LEU A 1 17 ? 40.103 27.292 24.461 1.00 0.00 17 LEU A N 6
ATOM 3132 C CA . LEU A 1 17 ? 40.430 25.897 24.108 1.00 0.00 17 LEU A CA 6
ATOM 3133 C C . LEU A 1 17 ? 39.243 24.906 24.297 1.00 0.00 17 LEU A C 6
ATOM 3134 O O . LEU A 1 17 ? 39.393 23.703 24.115 1.00 0.00 17 LEU A O 6
ATOM 3150 N N . CYS A 1 18 ? 38.051 25.409 24.628 1.00 0.00 18 CYS A N 6
ATOM 3151 C CA . CYS A 1 18 ? 36.819 24.694 24.979 1.00 0.00 18 CYS A CA 6
ATOM 3152 C C . CYS A 1 18 ? 36.052 24.109 23.772 1.00 0.00 18 CYS A C 6
ATOM 3153 O O . CYS A 1 18 ? 34.828 24.098 23.751 1.00 0.00 18 CYS A O 6
ATOM 3160 N N . GLN A 1 19 ? 36.775 23.589 22.774 1.00 0.00 19 GLN A N 6
ATOM 3161 C CA . GLN A 1 19 ? 36.316 23.077 21.467 1.00 0.00 19 GLN A CA 6
ATOM 3162 C C . GLN A 1 19 ? 35.312 21.901 21.472 1.00 0.00 19 GLN A C 6
ATOM 3163 O O . GLN A 1 19 ? 35.083 21.300 20.424 1.00 0.00 19 GLN A O 6
ATOM 3177 N N . PHE A 1 20 ? 34.691 21.556 22.600 1.00 0.00 20 PHE A N 6
ATOM 3178 C CA . PHE A 1 20 ? 33.840 20.376 22.724 1.00 0.00 20 PHE A CA 6
ATOM 3179 C C . PHE A 1 20 ? 32.370 20.653 23.092 1.00 0.00 20 PHE A C 6
ATOM 3180 O O . PHE A 1 20 ? 31.984 20.706 24.260 1.00 0.00 20 PHE A O 6
ATOM 3197 N N . CYS A 1 21 ? 31.519 20.759 22.065 1.00 0.00 21 CYS A N 6
ATOM 3198 C CA . CYS A 1 21 ? 30.075 20.954 22.193 1.00 0.00 21 CYS A CA 6
ATOM 3199 C C . CYS A 1 21 ? 29.342 19.648 22.577 1.00 0.00 21 CYS A C 6
ATOM 3200 O O . CYS A 1 21 ? 28.904 18.861 21.729 1.00 0.00 21 CYS A O 6
ATOM 3207 N N . LYS A 1 22 ? 29.232 19.405 23.883 1.00 0.00 22 LYS A N 6
ATOM 3208 C CA . LYS A 1 22 ? 28.591 18.251 24.512 1.00 0.00 22 LYS A CA 6
ATOM 3209 C C . LYS A 1 22 ? 27.142 18.483 24.924 1.00 0.00 22 LYS A C 6
ATOM 3210 O O . LYS A 1 22 ? 26.804 19.513 25.510 1.00 0.00 22 LYS A O 6
ATOM 3229 N N . GLU A 1 23 ? 26.281 17.505 24.637 1.00 0.00 23 GLU A N 6
ATOM 3230 C CA . GLU A 1 23 ? 24.904 17.499 25.109 1.00 0.00 23 GLU A CA 6
ATOM 3231 C C . GLU A 1 23 ? 24.877 16.951 26.545 1.00 0.00 23 GLU A C 6
ATOM 3232 O O . GLU A 1 23 ? 25.443 15.893 26.836 1.00 0.00 23 GLU A O 6
ATOM 3244 N N . LYS A 1 24 ? 24.249 17.705 27.443 1.00 0.00 24 LYS A N 6
ATOM 3245 C CA . LYS A 1 24 ? 23.961 17.395 28.840 1.00 0.00 24 LYS A CA 6
ATOM 3246 C C . LYS A 1 24 ? 22.630 18.034 29.217 1.00 0.00 24 LYS A C 6
ATOM 3247 O O . LYS A 1 24 ? 22.004 18.722 28.413 1.00 0.00 24 LYS A O 6
ATOM 3266 N N . THR A 1 25 ? 22.208 17.832 30.455 1.00 0.00 25 THR A N 6
ATOM 3267 C CA . THR A 1 25 ? 21.010 18.474 30.985 1.00 0.00 25 THR A CA 6
ATOM 3268 C C . THR A 1 25 ? 21.247 19.084 32.356 1.00 0.00 25 THR A C 6
ATOM 3269 O O . THR A 1 25 ? 22.286 18.911 33.000 1.00 0.00 25 THR A O 6
ATOM 3280 N N . ASP A 1 26 ? 20.256 19.860 32.744 1.00 0.00 26 ASP A N 6
ATOM 3281 C CA . ASP A 1 26 ? 20.067 20.499 34.021 1.00 0.00 26 ASP A CA 6
ATOM 3282 C C . ASP A 1 26 ? 19.447 19.471 34.985 1.00 0.00 26 ASP A C 6
ATOM 3283 O O . ASP A 1 26 ? 19.314 18.277 34.698 1.00 0.00 26 ASP A O 6
ATOM 3292 N N . GLN A 1 27 ? 19.038 19.951 36.146 1.00 0.00 27 GLN A N 6
ATOM 3293 C CA . GLN A 1 27 ? 18.330 19.146 37.150 1.00 0.00 27 GLN A CA 6
ATOM 3294 C C . GLN A 1 27 ? 16.878 18.768 36.776 1.00 0.00 27 GLN A C 6
ATOM 3295 O O . GLN A 1 27 ? 16.247 17.994 37.494 1.00 0.00 27 GLN A O 6
ATOM 3309 N N . TYR A 1 28 ? 16.327 19.326 35.696 1.00 0.00 28 TYR A N 6
ATOM 3310 C CA . TYR A 1 28 ? 14.938 19.165 35.257 1.00 0.00 28 TYR A CA 6
ATOM 3311 C C . TYR A 1 28 ? 14.785 18.079 34.188 1.00 0.00 28 TYR A C 6
ATOM 3312 O O . TYR A 1 28 ? 13.704 17.503 34.044 1.00 0.00 28 TYR A O 6
ATOM 3330 N N . GLY A 1 29 ? 15.863 17.795 33.453 1.00 0.00 29 GLY A N 6
ATOM 3331 C CA . GLY A 1 29 ? 15.872 16.867 32.319 1.00 0.00 29 GLY A CA 6
ATOM 3332 C C . GLY A 1 29 ? 15.817 17.567 30.955 1.00 0.00 29 GLY A C 6
ATOM 3333 O O . GLY A 1 29 ? 15.554 16.906 29.940 1.00 0.00 29 GLY A O 6
ATOM 3337 N N . LEU A 1 30 ? 16.033 18.887 30.911 1.00 0.00 30 LEU A N 6
ATOM 3338 C CA . LEU A 1 30 ? 16.125 19.657 29.677 1.00 0.00 30 LEU A CA 6
ATOM 3339 C C . LEU A 1 30 ? 17.519 19.491 29.122 1.00 0.00 30 LEU A C 6
ATOM 3340 O O . LEU A 1 30 ? 18.495 20.059 29.599 1.00 0.00 30 LEU A O 6
ATOM 3356 N N . THR A 1 31 ? 17.594 18.748 28.050 1.00 0.00 31 THR A N 6
ATOM 3357 C CA . THR A 1 31 ? 18.834 18.552 27.345 1.00 0.00 31 THR A CA 6
ATOM 3358 C C . THR A 1 31 ? 19.133 19.827 26.550 1.00 0.00 31 THR A C 6
ATOM 3359 O O . THR A 1 31 ? 18.296 20.326 25.786 1.00 0.00 31 THR A O 6
ATOM 3370 N N . TYR A 1 32 ? 20.375 20.274 26.657 1.00 0.00 32 TYR A N 6
ATOM 3371 C CA . TYR A 1 32 ? 20.962 21.380 25.924 1.00 0.00 32 TYR A CA 6
ATOM 3372 C C . TYR A 1 32 ? 22.403 21.031 25.510 1.00 0.00 32 TYR A C 6
ATOM 3373 O O . TYR A 1 32 ? 23.055 20.160 26.090 1.00 0.00 32 TYR A O 6
ATOM 3391 N N . ARG A 1 33 ? 22.933 21.738 24.510 1.00 0.00 33 ARG A N 6
ATOM 3392 C CA . ARG A 1 33 ? 24.305 21.587 24.008 1.00 0.00 33 ARG A CA 6
ATOM 3393 C C . ARG A 1 33 ? 25.155 22.750 24.501 1.00 0.00 33 ARG A C 6
ATOM 3394 O O . ARG A 1 33 ? 24.804 23.911 24.300 1.00 0.00 33 ARG A O 6
ATOM 3415 N N . THR A 1 34 ? 26.247 22.428 25.191 1.00 0.00 34 THR A N 6
ATOM 3416 C CA . THR A 1 34 ? 27.129 23.398 25.862 1.00 0.00 34 THR A CA 6
ATOM 3417 C C . THR A 1 34 ? 28.609 23.116 25.626 1.00 0.00 34 THR A C 6
ATOM 3418 O O . THR A 1 34 ? 29.011 21.976 25.390 1.00 0.00 34 THR A O 6
ATOM 3429 N N . CYS A 1 35 ? 29.421 24.169 25.703 1.00 0.00 35 CYS A N 6
ATOM 3430 C CA . CYS A 1 35 ? 30.866 24.130 25.465 1.00 0.00 35 CYS A CA 6
ATOM 3431 C C . CYS A 1 35 ? 31.630 23.502 26.653 1.00 0.00 35 CYS A C 6
ATOM 3432 O O . CYS A 1 35 ? 32.178 24.197 27.513 1.00 0.00 35 CYS A O 6
ATOM 3439 N N . ASN A 1 36 ? 31.638 22.168 26.727 1.00 0.00 36 ASN A N 6
ATOM 3440 C CA . ASN A 1 36 ? 32.340 21.412 27.763 1.00 0.00 36 ASN A CA 6
ATOM 3441 C C . ASN A 1 36 ? 33.867 21.468 27.554 1.00 0.00 36 ASN A C 6
ATOM 3442 O O . ASN A 1 36 ? 34.362 21.714 26.455 1.00 0.00 36 ASN A O 6
ATOM 3453 N N . LEU A 1 37 ? 34.635 21.179 28.608 1.00 0.00 37 LEU A N 6
ATOM 3454 C CA . LEU A 1 37 ? 36.085 21.067 28.543 1.00 0.00 37 LEU A CA 6
ATOM 3455 C C . LEU A 1 37 ? 36.568 19.889 27.671 1.00 0.00 37 LEU A C 6
ATOM 3456 O O . LEU A 1 37 ? 37.729 19.888 27.278 1.00 0.00 37 LEU A O 6
ATOM 3472 N N . LEU A 1 38 ? 35.709 18.895 27.389 1.00 0.00 38 LEU A N 6
ATOM 3473 C CA . LEU A 1 38 ? 36.022 17.647 26.669 1.00 0.00 38 LEU A CA 6
ATOM 3474 C C . LEU A 1 38 ? 34.859 17.079 25.827 1.00 0.00 38 LEU A C 6
ATOM 3475 O O . LEU A 1 38 ? 33.702 17.401 26.119 1.00 0.00 38 LEU A O 6
ATOM 3491 N N . PRO A 1 39 ? 35.151 16.238 24.806 1.00 0.00 39 PRO A N 6
ATOM 3492 C CA . PRO A 1 39 ? 34.158 15.691 23.874 1.00 0.00 39 PRO A CA 6
ATOM 3493 C C . PRO A 1 39 ? 33.245 14.625 24.490 1.00 0.00 39 PRO A C 6
ATOM 3494 O O . PRO A 1 39 ? 32.220 14.308 23.846 1.00 0.00 39 PRO A O 6
ATOM 3505 N N . LEU A 1 1 ? 32.779 32.457 31.448 1.00 0.00 1 LEU A N 7
ATOM 3506 C CA . LEU A 1 1 ? 33.665 31.630 30.590 1.00 0.00 1 LEU A CA 7
ATOM 3507 C C . LEU A 1 1 ? 32.807 30.615 29.837 1.00 0.00 1 LEU A C 7
ATOM 3508 O O . LEU A 1 1 ? 31.636 30.489 30.178 1.00 0.00 1 LEU A O 7
ATOM 3524 N N . CYS A 1 2 ? 33.369 29.919 28.844 1.00 0.00 2 CYS A N 7
ATOM 3525 C CA . CYS A 1 2 ? 32.652 28.996 27.951 1.00 0.00 2 CYS A CA 7
ATOM 3526 C C . CYS A 1 2 ? 31.681 28.016 28.648 1.00 0.00 2 CYS A C 7
ATOM 3527 O O . CYS A 1 2 ? 32.095 27.037 29.269 1.00 0.00 2 CYS A O 7
ATOM 3534 N N . ASN A 1 3 ? 30.388 28.330 28.555 1.00 0.00 3 ASN A N 7
ATOM 3535 C CA . ASN A 1 3 ? 29.221 27.562 29.018 1.00 0.00 3 ASN A CA 7
ATOM 3536 C C . ASN A 1 3 ? 28.031 27.612 28.024 1.00 0.00 3 ASN A C 7
ATOM 3537 O O . ASN A 1 3 ? 27.047 26.889 28.196 1.00 0.00 3 ASN A O 7
ATOM 3548 N N . GLU A 1 4 ? 28.122 28.484 27.019 1.00 0.00 4 GLU A N 7
ATOM 3549 C CA . GLU A 1 4 ? 27.143 28.857 26.002 1.00 0.00 4 GLU A CA 7
ATOM 3550 C C . GLU A 1 4 ? 26.656 27.696 25.094 1.00 0.00 4 GLU A C 7
ATOM 3551 O O . GLU A 1 4 ? 27.311 26.652 24.985 1.00 0.00 4 GLU A O 7
ATOM 3563 N N . PRO A 1 5 ? 25.490 27.856 24.427 1.00 0.00 5 PRO A N 7
ATOM 3564 C CA . PRO A 1 5 ? 24.969 26.872 23.476 1.00 0.00 5 PRO A CA 7
ATOM 3565 C C . PRO A 1 5 ? 25.726 26.889 22.140 1.00 0.00 5 PRO A C 7
ATOM 3566 O O . PRO A 1 5 ? 26.266 27.920 21.729 1.00 0.00 5 PRO A O 7
ATOM 3577 N N . CYS A 1 6 ? 25.711 25.752 21.439 1.00 0.00 6 CYS A N 7
ATOM 3578 C CA . CYS A 1 6 ? 26.439 25.526 20.179 1.00 0.00 6 CYS A CA 7
ATOM 3579 C C . CYS A 1 6 ? 25.658 24.656 19.172 1.00 0.00 6 CYS A C 7
ATOM 3580 O O . CYS A 1 6 ? 24.789 23.872 19.557 1.00 0.00 6 CYS A O 7
ATOM 3587 N N . SER A 1 7 ? 25.985 24.777 17.878 1.00 0.00 7 SER A N 7
ATOM 3588 C CA . SER A 1 7 ? 25.444 23.948 16.787 1.00 0.00 7 SER A CA 7
ATOM 3589 C C . SER A 1 7 ? 26.436 22.833 16.424 1.00 0.00 7 SER A C 7
ATOM 3590 O O . SER A 1 7 ? 26.028 21.717 16.103 1.00 0.00 7 SER A O 7
ATOM 3598 N N . SER A 1 8 ? 27.738 23.130 16.498 1.00 0.00 8 SER A N 7
ATOM 3599 C CA . SER A 1 8 ? 28.865 22.210 16.313 1.00 0.00 8 SER A CA 7
ATOM 3600 C C . SER A 1 8 ? 30.071 22.603 17.191 1.00 0.00 8 SER A C 7
ATOM 3601 O O . SER A 1 8 ? 30.007 23.508 18.016 1.00 0.00 8 SER A O 7
ATOM 3609 N N . ASN A 1 9 ? 31.178 21.869 17.069 1.00 0.00 9 ASN A N 7
ATOM 3610 C CA . ASN A 1 9 ? 32.415 22.004 17.857 1.00 0.00 9 ASN A CA 7
ATOM 3611 C C . ASN A 1 9 ? 33.149 23.343 17.720 1.00 0.00 9 ASN A C 7
ATOM 3612 O O . ASN A 1 9 ? 33.539 23.974 18.700 1.00 0.00 9 ASN A O 7
ATOM 3623 N N . SER A 1 10 ? 33.382 23.743 16.479 1.00 0.00 10 SER A N 7
ATOM 3624 C CA . SER A 1 10 ? 34.192 24.897 16.103 1.00 0.00 10 SER A CA 7
ATOM 3625 C C . SER A 1 10 ? 33.532 26.251 16.353 1.00 0.00 10 SER A C 7
ATOM 3626 O O . SER A 1 10 ? 34.216 27.270 16.411 1.00 0.00 10 SER A O 7
ATOM 3634 N N . ASP A 1 11 ? 32.233 26.243 16.632 1.00 0.00 11 ASP A N 7
ATOM 3635 C CA . ASP A 1 11 ? 31.374 27.361 17.022 1.00 0.00 11 ASP A CA 7
ATOM 3636 C C . ASP A 1 11 ? 31.857 28.118 18.276 1.00 0.00 11 ASP A C 7
ATOM 3637 O O . ASP A 1 11 ? 31.482 29.275 18.470 1.00 0.00 11 ASP A O 7
ATOM 3646 N N . CYS A 1 12 ? 32.712 27.488 19.095 1.00 0.00 12 CYS A N 7
ATOM 3647 C CA . CYS A 1 12 ? 33.163 27.980 20.402 1.00 0.00 12 CYS A CA 7
ATOM 3648 C C . CYS A 1 12 ? 34.675 27.837 20.619 1.00 0.00 12 CYS A C 7
ATOM 3649 O O . CYS A 1 12 ? 35.206 28.144 21.685 1.00 0.00 12 CYS A O 7
ATOM 3656 N N . ILE A 1 13 ? 35.392 27.349 19.611 1.00 0.00 13 ILE A N 7
ATOM 3657 C CA . ILE A 1 13 ? 36.825 27.150 19.645 1.00 0.00 13 ILE A CA 7
ATOM 3658 C C . ILE A 1 13 ? 37.531 28.513 19.781 1.00 0.00 13 ILE A C 7
ATOM 3659 O O . ILE A 1 13 ? 37.035 29.557 19.353 1.00 0.00 13 ILE A O 7
ATOM 3675 N N . GLY A 1 14 ? 38.724 28.500 20.369 1.00 0.00 14 GLY A N 7
ATOM 3676 C CA . GLY A 1 14 ? 39.595 29.670 20.491 1.00 0.00 14 GLY A CA 7
ATOM 3677 C C . GLY A 1 14 ? 39.269 30.601 21.664 1.00 0.00 14 GLY A C 7
ATOM 3678 O O . GLY A 1 14 ? 40.193 31.062 22.333 1.00 0.00 14 GLY A O 7
ATOM 3682 N N . ILE A 1 15 ? 37.987 30.859 21.961 1.00 0.00 15 ILE A N 7
ATOM 3683 C CA . ILE A 1 15 ? 37.592 31.671 23.136 1.00 0.00 15 ILE A CA 7
ATOM 3684 C C . ILE A 1 15 ? 37.945 30.975 24.451 1.00 0.00 15 ILE A C 7
ATOM 3685 O O . ILE A 1 15 ? 38.209 31.597 25.473 1.00 0.00 15 ILE A O 7
ATOM 3701 N N . THR A 1 16 ? 37.969 29.650 24.416 1.00 0.00 16 THR A N 7
ATOM 3702 C CA . THR A 1 16 ? 38.380 28.702 25.432 1.00 0.00 16 THR A CA 7
ATOM 3703 C C . THR A 1 16 ? 38.673 27.380 24.695 1.00 0.00 16 THR A C 7
ATOM 3704 O O . THR A 1 16 ? 38.282 27.202 23.540 1.00 0.00 16 THR A O 7
ATOM 3715 N N . LEU A 1 17 ? 39.324 26.414 25.341 1.00 0.00 17 LEU A N 7
ATOM 3716 C CA . LEU A 1 17 ? 39.574 25.049 24.843 1.00 0.00 17 LEU A CA 7
ATOM 3717 C C . LEU A 1 17 ? 38.275 24.198 24.775 1.00 0.00 17 LEU A C 7
ATOM 3718 O O . LEU A 1 17 ? 38.316 22.973 24.812 1.00 0.00 17 LEU A O 7
ATOM 3734 N N . CYS A 1 18 ? 37.112 24.833 24.628 1.00 0.00 18 CYS A N 7
ATOM 3735 C CA . CYS A 1 18 ? 35.770 24.259 24.689 1.00 0.00 18 CYS A CA 7
ATOM 3736 C C . CYS A 1 18 ? 35.269 23.745 23.333 1.00 0.00 18 CYS A C 7
ATOM 3737 O O . CYS A 1 18 ? 34.120 23.924 22.941 1.00 0.00 18 CYS A O 7
ATOM 3744 N N . GLN A 1 19 ? 36.163 23.063 22.615 1.00 0.00 19 GLN A N 7
ATOM 3745 C CA . GLN A 1 19 ? 35.896 22.421 21.327 1.00 0.00 19 GLN A CA 7
ATOM 3746 C C . GLN A 1 19 ? 34.818 21.317 21.381 1.00 0.00 19 GLN A C 7
ATOM 3747 O O . GLN A 1 19 ? 34.333 20.862 20.346 1.00 0.00 19 GLN A O 7
ATOM 3761 N N . PHE A 1 20 ? 34.423 20.880 22.576 1.00 0.00 20 PHE A N 7
ATOM 3762 C CA . PHE A 1 20 ? 33.516 19.760 22.780 1.00 0.00 20 PHE A CA 7
ATOM 3763 C C . PHE A 1 20 ? 32.041 20.170 22.917 1.00 0.00 20 PHE A C 7
ATOM 3764 O O . PHE A 1 20 ? 31.469 20.188 24.005 1.00 0.00 20 PHE A O 7
ATOM 3781 N N . CYS A 1 21 ? 31.413 20.506 21.784 1.00 0.00 21 CYS A N 7
ATOM 3782 C CA . CYS A 1 21 ? 29.971 20.790 21.700 1.00 0.00 21 CYS A CA 7
ATOM 3783 C C . CYS A 1 21 ? 29.222 19.485 22.013 1.00 0.00 21 CYS A C 7
ATOM 3784 O O . CYS A 1 21 ? 29.151 18.589 21.168 1.00 0.00 21 CYS A O 7
ATOM 3791 N N . LYS A 1 22 ? 28.689 19.360 23.235 1.00 0.00 22 LYS A N 7
ATOM 3792 C CA . LYS A 1 22 ? 28.084 18.123 23.746 1.00 0.00 22 LYS A CA 7
ATOM 3793 C C . LYS A 1 22 ? 26.682 18.307 24.331 1.00 0.00 22 LYS A C 7
ATOM 3794 O O . LYS A 1 22 ? 26.378 19.332 24.941 1.00 0.00 22 LYS A O 7
ATOM 3813 N N . GLU A 1 23 ? 25.827 17.292 24.170 1.00 0.00 23 GLU A N 7
ATOM 3814 C CA . GLU A 1 23 ? 24.488 17.244 24.754 1.00 0.00 23 GLU A CA 7
ATOM 3815 C C . GLU A 1 23 ? 24.566 16.722 26.194 1.00 0.00 23 GLU A C 7
ATOM 3816 O O . GLU A 1 23 ? 24.946 15.575 26.463 1.00 0.00 23 GLU A O 7
ATOM 3828 N N . LYS A 1 24 ? 24.303 17.625 27.128 1.00 0.00 24 LYS A N 7
ATOM 3829 C CA . LYS A 1 24 ? 24.210 17.433 28.577 1.00 0.00 24 LYS A CA 7
ATOM 3830 C C . LYS A 1 24 ? 22.816 17.849 29.002 1.00 0.00 24 LYS A C 7
ATOM 3831 O O . LYS A 1 24 ? 22.015 18.292 28.188 1.00 0.00 24 LYS A O 7
ATOM 3850 N N . THR A 1 25 ? 22.498 17.681 30.269 1.00 0.00 25 THR A N 7
ATOM 3851 C CA . THR A 1 25 ? 21.164 17.990 30.754 1.00 0.00 25 THR A CA 7
ATOM 3852 C C . THR A 1 25 ? 21.262 18.577 32.136 1.00 0.00 25 THR A C 7
ATOM 3853 O O . THR A 1 25 ? 22.267 18.413 32.830 1.00 0.00 25 THR A O 7
ATOM 3864 N N . ASP A 1 26 ? 20.257 19.359 32.479 1.00 0.00 26 ASP A N 7
ATOM 3865 C CA . ASP A 1 26 ? 20.250 20.073 33.735 1.00 0.00 26 ASP A CA 7
ATOM 3866 C C . ASP A 1 26 ? 19.952 19.115 34.887 1.00 0.00 26 ASP A C 7
ATOM 3867 O O . ASP A 1 26 ? 19.514 17.977 34.703 1.00 0.00 26 ASP A O 7
ATOM 3876 N N . GLN A 1 27 ? 20.034 19.644 36.100 1.00 0.00 27 GLN A N 7
ATOM 3877 C CA . GLN A 1 27 ? 19.680 18.914 37.326 1.00 0.00 27 GLN A CA 7
ATOM 3878 C C . GLN A 1 27 ? 18.183 18.550 37.397 1.00 0.00 27 GLN A C 7
ATOM 3879 O O . GLN A 1 27 ? 17.722 17.875 38.309 1.00 0.00 27 GLN A O 7
ATOM 3893 N N . TYR A 1 28 ? 17.438 19.038 36.412 1.00 0.00 28 TYR A N 7
ATOM 3894 C CA . TYR A 1 28 ? 16.018 18.899 36.157 1.00 0.00 28 TYR A CA 7
ATOM 3895 C C . TYR A 1 28 ? 15.729 17.764 35.158 1.00 0.00 28 TYR A C 7
ATOM 3896 O O . TYR A 1 28 ? 14.649 17.176 35.187 1.00 0.00 28 TYR A O 7
ATOM 3914 N N . GLY A 1 29 ? 16.692 17.454 34.277 1.00 0.00 29 GLY A N 7
ATOM 3915 C CA . GLY A 1 29 ? 16.579 16.490 33.170 1.00 0.00 29 GLY A CA 7
ATOM 3916 C C . GLY A 1 29 ? 16.221 17.127 31.822 1.00 0.00 29 GLY A C 7
ATOM 3917 O O . GLY A 1 29 ? 15.733 16.446 30.918 1.00 0.00 29 GLY A O 7
ATOM 3921 N N . LEU A 1 30 ? 16.425 18.442 31.685 1.00 0.00 30 LEU A N 7
ATOM 3922 C CA . LEU A 1 30 ? 16.259 19.186 30.437 1.00 0.00 30 LEU A CA 7
ATOM 3923 C C . LEU A 1 30 ? 17.571 19.130 29.708 1.00 0.00 30 LEU A C 7
ATOM 3924 O O . LEU A 1 30 ? 18.564 19.631 30.212 1.00 0.00 30 LEU A O 7
ATOM 3940 N N . THR A 1 31 ? 17.566 18.494 28.565 1.00 0.00 31 THR A N 7
ATOM 3941 C CA . THR A 1 31 ? 18.722 18.221 27.736 1.00 0.00 31 THR A CA 7
ATOM 3942 C C . THR A 1 31 ? 18.994 19.335 26.707 1.00 0.00 31 THR A C 7
ATOM 3943 O O . THR A 1 31 ? 18.089 19.779 25.999 1.00 0.00 31 THR A O 7
ATOM 3954 N N . TYR A 1 32 ? 20.257 19.747 26.582 1.00 0.00 32 TYR A N 7
ATOM 3955 C CA . TYR A 1 32 ? 20.742 20.831 25.730 1.00 0.00 32 TYR A CA 7
ATOM 3956 C C . TYR A 1 32 ? 22.198 20.636 25.268 1.00 0.00 32 TYR A C 7
ATOM 3957 O O . TYR A 1 32 ? 23.018 20.008 25.943 1.00 0.00 32 TYR A O 7
ATOM 3975 N N . ARG A 1 33 ? 22.558 21.274 24.147 1.00 0.00 33 ARG A N 7
ATOM 3976 C CA . ARG A 1 33 ? 23.893 21.226 23.526 1.00 0.00 33 ARG A CA 7
ATOM 3977 C C . ARG A 1 33 ? 24.669 22.504 23.787 1.00 0.00 33 ARG A C 7
ATOM 3978 O O . ARG A 1 33 ? 24.272 23.590 23.376 1.00 0.00 33 ARG A O 7
ATOM 3999 N N . THR A 1 34 ? 25.765 22.350 24.518 1.00 0.00 34 THR A N 7
ATOM 4000 C CA . THR A 1 34 ? 26.641 23.428 24.985 1.00 0.00 34 THR A CA 7
ATOM 4001 C C . THR A 1 34 ? 28.094 23.073 24.732 1.00 0.00 34 THR A C 7
ATOM 4002 O O . THR A 1 34 ? 28.467 21.894 24.703 1.00 0.00 34 THR A O 7
ATOM 4013 N N . CYS A 1 35 ? 28.918 24.091 24.509 1.00 0.00 35 CYS A N 7
ATOM 4014 C CA . CYS A 1 35 ? 30.340 23.895 24.242 1.00 0.00 35 CYS A CA 7
ATOM 4015 C C . CYS A 1 35 ? 31.098 23.623 25.545 1.00 0.00 35 CYS A C 7
ATOM 4016 O O . CYS A 1 35 ? 31.534 24.523 26.259 1.00 0.00 35 CYS A O 7
ATOM 4023 N N . ASN A 1 36 ? 31.182 22.338 25.892 1.00 0.00 36 ASN A N 7
ATOM 4024 C CA . ASN A 1 36 ? 31.849 21.851 27.086 1.00 0.00 36 ASN A CA 7
ATOM 4025 C C . ASN A 1 36 ? 33.377 21.911 26.931 1.00 0.00 36 ASN A C 7
ATOM 4026 O O . ASN A 1 36 ? 33.924 21.869 25.829 1.00 0.00 36 ASN A O 7
ATOM 4037 N N . LEU A 1 37 ? 34.084 21.932 28.062 1.00 0.00 37 LEU A N 7
ATOM 4038 C CA . LEU A 1 37 ? 35.538 21.860 28.104 1.00 0.00 37 LEU A CA 7
ATOM 4039 C C . LEU A 1 37 ? 36.096 20.507 27.620 1.00 0.00 37 LEU A C 7
ATOM 4040 O O . LEU A 1 37 ? 37.272 20.439 27.279 1.00 0.00 37 LEU A O 7
ATOM 4056 N N . LEU A 1 38 ? 35.272 19.446 27.610 1.00 0.00 38 LEU A N 7
ATOM 4057 C CA . LEU A 1 38 ? 35.626 18.052 27.298 1.00 0.00 38 LEU A CA 7
ATOM 4058 C C . LEU A 1 38 ? 34.486 17.231 26.661 1.00 0.00 38 LEU A C 7
ATOM 4059 O O . LEU A 1 38 ? 33.328 17.629 26.792 1.00 0.00 38 LEU A O 7
ATOM 4075 N N . PRO A 1 39 ? 34.781 16.089 26.010 1.00 0.00 39 PRO A N 7
ATOM 4076 C CA . PRO A 1 39 ? 33.772 15.205 25.421 1.00 0.00 39 PRO A CA 7
ATOM 4077 C C . PRO A 1 39 ? 33.072 14.331 26.483 1.00 0.00 39 PRO A C 7
ATOM 4078 O O . PRO A 1 39 ? 31.820 14.278 26.487 1.00 0.00 39 PRO A O 7
ATOM 4089 N N . LEU A 1 1 ? 31.135 30.338 32.900 1.00 0.00 1 LEU A N 8
ATOM 4090 C CA . LEU A 1 1 ? 32.046 30.682 31.785 1.00 0.00 1 LEU A CA 8
ATOM 4091 C C . LEU A 1 1 ? 31.582 29.898 30.573 1.00 0.00 1 LEU A C 8
ATOM 4092 O O . LEU A 1 1 ? 30.623 30.352 29.978 1.00 0.00 1 LEU A O 8
ATOM 4108 N N . CYS A 1 2 ? 32.140 28.717 30.269 1.00 0.00 2 CYS A N 8
ATOM 4109 C CA . CYS A 1 2 ? 31.667 27.853 29.176 1.00 0.00 2 CYS A CA 8
ATOM 4110 C C . CYS A 1 2 ? 30.244 27.332 29.439 1.00 0.00 2 CYS A C 8
ATOM 4111 O O . CYS A 1 2 ? 30.050 26.306 30.099 1.00 0.00 2 CYS A O 8
ATOM 4118 N N . ASN A 1 3 ? 29.258 28.071 28.935 1.00 0.00 3 ASN A N 8
ATOM 4119 C CA . ASN A 1 3 ? 27.821 27.868 29.120 1.00 0.00 3 ASN A CA 8
ATOM 4120 C C . ASN A 1 3 ? 27.047 28.009 27.786 1.00 0.00 3 ASN A C 8
ATOM 4121 O O . ASN A 1 3 ? 25.865 27.670 27.711 1.00 0.00 3 ASN A O 8
ATOM 4132 N N . GLU A 1 4 ? 27.706 28.503 26.741 1.00 0.00 4 GLU A N 8
ATOM 4133 C CA . GLU A 1 4 ? 27.185 28.843 25.424 1.00 0.00 4 GLU A CA 8
ATOM 4134 C C . GLU A 1 4 ? 26.736 27.643 24.555 1.00 0.00 4 GLU A C 8
ATOM 4135 O O . GLU A 1 4 ? 27.353 26.565 24.585 1.00 0.00 4 GLU A O 8
ATOM 4147 N N . PRO A 1 5 ? 25.660 27.813 23.756 1.00 0.00 5 PRO A N 8
ATOM 4148 C CA . PRO A 1 5 ? 25.213 26.810 22.796 1.00 0.00 5 PRO A CA 8
ATOM 4149 C C . PRO A 1 5 ? 26.059 26.869 21.516 1.00 0.00 5 PRO A C 8
ATOM 4150 O O . PRO A 1 5 ? 26.610 27.916 21.168 1.00 0.00 5 PRO A O 8
ATOM 4161 N N . CYS A 1 6 ? 26.097 25.756 20.779 1.00 0.00 6 CYS A N 8
ATOM 4162 C CA . CYS A 1 6 ? 26.850 25.629 19.513 1.00 0.00 6 CYS A CA 8
ATOM 4163 C C . CYS A 1 6 ? 26.193 24.729 18.446 1.00 0.00 6 CYS A C 8
ATOM 4164 O O . CYS A 1 6 ? 25.422 23.819 18.753 1.00 0.00 6 CYS A O 8
ATOM 4171 N N . SER A 1 7 ? 26.565 24.951 17.177 1.00 0.00 7 SER A N 8
ATOM 4172 C CA . SER A 1 7 ? 26.156 24.141 16.013 1.00 0.00 7 SER A CA 8
ATOM 4173 C C . SER A 1 7 ? 26.900 22.794 15.950 1.00 0.00 7 SER A C 8
ATOM 4174 O O . SER A 1 7 ? 26.294 21.725 15.864 1.00 0.00 7 SER A O 8
ATOM 4182 N N . SER A 1 8 ? 28.230 22.872 15.960 1.00 0.00 8 SER A N 8
ATOM 4183 C CA . SER A 1 8 ? 29.250 21.830 15.871 1.00 0.00 8 SER A CA 8
ATOM 4184 C C . SER A 1 8 ? 30.517 22.328 16.575 1.00 0.00 8 SER A C 8
ATOM 4185 O O . SER A 1 8 ? 30.616 23.534 16.794 1.00 0.00 8 SER A O 8
ATOM 4193 N N . ASN A 1 9 ? 31.500 21.467 16.885 1.00 0.00 9 ASN A N 8
ATOM 4194 C CA . ASN A 1 9 ? 32.696 21.867 17.663 1.00 0.00 9 ASN A CA 8
ATOM 4195 C C . ASN A 1 9 ? 33.313 23.214 17.248 1.00 0.00 9 ASN A C 8
ATOM 4196 O O . ASN A 1 9 ? 33.636 24.059 18.080 1.00 0.00 9 ASN A O 8
ATOM 4207 N N . SER A 1 10 ? 33.452 23.408 15.941 1.00 0.00 10 SER A N 8
ATOM 4208 C CA . SER A 1 10 ? 34.096 24.549 15.305 1.00 0.00 10 SER A CA 8
ATOM 4209 C C . SER A 1 10 ? 33.385 25.903 15.475 1.00 0.00 10 SER A C 8
ATOM 4210 O O . SER A 1 10 ? 33.970 26.944 15.181 1.00 0.00 10 SER A O 8
ATOM 4218 N N . ASP A 1 11 ? 32.172 25.903 16.031 1.00 0.00 11 ASP A N 8
ATOM 4219 C CA . ASP A 1 11 ? 31.372 27.082 16.387 1.00 0.00 11 ASP A CA 8
ATOM 4220 C C . ASP A 1 11 ? 31.774 27.694 17.755 1.00 0.00 11 ASP A C 8
ATOM 4221 O O . ASP A 1 11 ? 31.136 28.651 18.181 1.00 0.00 11 ASP A O 8
ATOM 4230 N N . CYS A 1 12 ? 32.795 27.181 18.473 1.00 0.00 12 CYS A N 8
ATOM 4231 C CA . CYS A 1 12 ? 33.109 27.654 19.839 1.00 0.00 12 CYS A CA 8
ATOM 4232 C C . CYS A 1 12 ? 34.608 27.636 20.200 1.00 0.00 12 CYS A C 8
ATOM 4233 O O . CYS A 1 12 ? 35.006 27.879 21.338 1.00 0.00 12 CYS A O 8
ATOM 4240 N N . ILE A 1 13 ? 35.456 27.328 19.222 1.00 0.00 13 ILE A N 8
ATOM 4241 C CA . ILE A 1 13 ? 36.889 27.175 19.312 1.00 0.00 13 ILE A CA 8
ATOM 4242 C C . ILE A 1 13 ? 37.558 28.512 19.661 1.00 0.00 13 ILE A C 8
ATOM 4243 O O . ILE A 1 13 ? 37.062 29.593 19.352 1.00 0.00 13 ILE A O 8
ATOM 4259 N N . GLY A 1 14 ? 38.748 28.423 20.241 1.00 0.00 14 GLY A N 8
ATOM 4260 C CA . GLY A 1 14 ? 39.650 29.536 20.573 1.00 0.00 14 GLY A CA 8
ATOM 4261 C C . GLY A 1 14 ? 39.192 30.548 21.641 1.00 0.00 14 GLY A C 8
ATOM 4262 O O . GLY A 1 14 ? 40.034 31.007 22.416 1.00 0.00 14 GLY A O 8
ATOM 4266 N N . ILE A 1 15 ? 37.897 30.894 21.714 1.00 0.00 15 ILE A N 8
ATOM 4267 C CA . ILE A 1 15 ? 37.330 31.878 22.670 1.00 0.00 15 ILE A CA 8
ATOM 4268 C C . ILE A 1 15 ? 37.554 31.469 24.126 1.00 0.00 15 ILE A C 8
ATOM 4269 O O . ILE A 1 15 ? 37.641 32.288 25.034 1.00 0.00 15 ILE A O 8
ATOM 4285 N N . THR A 1 16 ? 37.656 30.166 24.330 1.00 0.00 16 THR A N 8
ATOM 4286 C CA . THR A 1 16 ? 37.991 29.390 25.500 1.00 0.00 16 THR A CA 8
ATOM 4287 C C . THR A 1 16 ? 38.397 28.005 24.945 1.00 0.00 16 THR A C 8
ATOM 4288 O O . THR A 1 16 ? 37.982 27.623 23.852 1.00 0.00 16 THR A O 8
ATOM 4299 N N . LEU A 1 17 ? 39.172 27.205 25.675 1.00 0.00 17 LEU A N 8
ATOM 4300 C CA . LEU A 1 17 ? 39.598 25.850 25.285 1.00 0.00 17 LEU A CA 8
ATOM 4301 C C . LEU A 1 17 ? 38.481 24.769 25.222 1.00 0.00 17 LEU A C 8
ATOM 4302 O O . LEU A 1 17 ? 38.757 23.614 24.912 1.00 0.00 17 LEU A O 8
ATOM 4318 N N . CYS A 1 18 ? 37.223 25.141 25.477 1.00 0.00 18 CYS A N 8
ATOM 4319 C CA . CYS A 1 18 ? 36.018 24.303 25.592 1.00 0.00 18 CYS A CA 8
ATOM 4320 C C . CYS A 1 18 ? 35.465 23.786 24.248 1.00 0.00 18 CYS A C 8
ATOM 4321 O O . CYS A 1 18 ? 34.260 23.794 24.029 1.00 0.00 18 CYS A O 8
ATOM 4328 N N . GLN A 1 19 ? 36.320 23.336 23.333 1.00 0.00 19 GLN A N 8
ATOM 4329 C CA . GLN A 1 19 ? 35.963 22.918 21.966 1.00 0.00 19 GLN A CA 8
ATOM 4330 C C . GLN A 1 19 ? 35.051 21.676 21.813 1.00 0.00 19 GLN A C 8
ATOM 4331 O O . GLN A 1 19 ? 34.962 21.117 20.719 1.00 0.00 19 GLN A O 8
ATOM 4345 N N . PHE A 1 20 ? 34.346 21.234 22.858 1.00 0.00 20 PHE A N 8
ATOM 4346 C CA . PHE A 1 20 ? 33.568 19.994 22.845 1.00 0.00 20 PHE A CA 8
ATOM 4347 C C . PHE A 1 20 ? 32.048 20.169 22.955 1.00 0.00 20 PHE A C 8
ATOM 4348 O O . PHE A 1 20 ? 31.448 20.064 24.024 1.00 0.00 20 PHE A O 8
ATOM 4365 N N . CYS A 1 21 ? 31.423 20.413 21.800 1.00 0.00 21 CYS A N 8
ATOM 4366 C CA . CYS A 1 21 ? 29.975 20.489 21.606 1.00 0.00 21 CYS A CA 8
ATOM 4367 C C . CYS A 1 21 ? 29.312 19.151 21.971 1.00 0.00 21 CYS A C 8
ATOM 4368 O O . CYS A 1 21 ? 29.423 18.189 21.209 1.00 0.00 21 CYS A O 8
ATOM 4375 N N . LYS A 1 22 ? 28.638 19.073 23.126 1.00 0.00 22 LYS A N 8
ATOM 4376 C CA . LYS A 1 22 ? 28.053 17.845 23.670 1.00 0.00 22 LYS A CA 8
ATOM 4377 C C . LYS A 1 22 ? 26.606 18.074 24.114 1.00 0.00 22 LYS A C 8
ATOM 4378 O O . LYS A 1 22 ? 26.248 19.163 24.565 1.00 0.00 22 LYS A O 8
ATOM 4397 N N . GLU A 1 23 ? 25.755 17.056 23.977 1.00 0.00 23 GLU A N 8
ATOM 4398 C CA . GLU A 1 23 ? 24.382 17.097 24.474 1.00 0.00 23 GLU A CA 8
ATOM 4399 C C . GLU A 1 23 ? 24.368 16.686 25.956 1.00 0.00 23 GLU A C 8
ATOM 4400 O O . GLU A 1 23 ? 24.521 15.510 26.296 1.00 0.00 23 GLU A O 8
ATOM 4412 N N . LYS A 1 24 ? 24.241 17.676 26.842 1.00 0.00 24 LYS A N 8
ATOM 4413 C CA . LYS A 1 24 ? 24.236 17.528 28.303 1.00 0.00 24 LYS A CA 8
ATOM 4414 C C . LYS A 1 24 ? 23.037 18.229 28.924 1.00 0.00 24 LYS A C 8
ATOM 4415 O O . LYS A 1 24 ? 22.243 18.859 28.236 1.00 0.00 24 LYS A O 8
ATOM 4434 N N . THR A 1 25 ? 22.925 18.145 30.240 1.00 0.00 25 THR A N 8
ATOM 4435 C CA . THR A 1 25 ? 21.898 18.852 30.994 1.00 0.00 25 THR A CA 8
ATOM 4436 C C . THR A 1 25 ? 22.480 19.594 32.194 1.00 0.00 25 THR A C 8
ATOM 4437 O O . THR A 1 25 ? 23.665 19.493 32.510 1.00 0.00 25 THR A O 8
ATOM 4448 N N . ASP A 1 26 ? 21.631 20.422 32.791 1.00 0.00 26 ASP A N 8
ATOM 4449 C CA . ASP A 1 26 ? 21.813 21.254 33.969 1.00 0.00 26 ASP A CA 8
ATOM 4450 C C . ASP A 1 26 ? 21.738 20.356 35.227 1.00 0.00 26 ASP A C 8
ATOM 4451 O O . ASP A 1 26 ? 22.663 19.587 35.493 1.00 0.00 26 ASP A O 8
ATOM 4460 N N . GLN A 1 27 ? 20.682 20.448 36.025 1.00 0.00 27 GLN A N 8
ATOM 4461 C CA . GLN A 1 27 ? 20.371 19.597 37.167 1.00 0.00 27 GLN A CA 8
ATOM 4462 C C . GLN A 1 27 ? 18.872 19.235 37.250 1.00 0.00 27 GLN A C 8
ATOM 4463 O O . GLN A 1 27 ? 18.451 18.502 38.140 1.00 0.00 27 GLN A O 8
ATOM 4477 N N . TYR A 1 28 ? 18.063 19.788 36.346 1.00 0.00 28 TYR A N 8
ATOM 4478 C CA . TYR A 1 28 ? 16.618 19.601 36.202 1.00 0.00 28 TYR A CA 8
ATOM 4479 C C . TYR A 1 28 ? 16.283 18.471 35.218 1.00 0.00 28 TYR A C 8
ATOM 4480 O O . TYR A 1 28 ? 15.170 17.936 35.223 1.00 0.00 28 TYR A O 8
ATOM 4498 N N . GLY A 1 29 ? 17.252 18.125 34.365 1.00 0.00 29 GLY A N 8
ATOM 4499 C CA . GLY A 1 29 ? 17.098 17.147 33.283 1.00 0.00 29 GLY A CA 8
ATOM 4500 C C . GLY A 1 29 ? 16.853 17.779 31.908 1.00 0.00 29 GLY A C 8
ATOM 4501 O O . GLY A 1 29 ? 16.619 17.061 30.934 1.00 0.00 29 GLY A O 8
ATOM 4505 N N . LEU A 1 30 ? 16.929 19.112 31.801 1.00 0.00 30 LEU A N 8
ATOM 4506 C CA . LEU A 1 30 ? 16.804 19.832 30.536 1.00 0.00 30 LEU A CA 8
ATOM 4507 C C . LEU A 1 30 ? 18.048 19.579 29.735 1.00 0.00 30 LEU A C 8
ATOM 4508 O O . LEU A 1 30 ? 19.110 20.110 30.032 1.00 0.00 30 LEU A O 8
ATOM 4524 N N . THR A 1 31 ? 17.923 18.744 28.740 1.00 0.00 31 THR A N 8
ATOM 4525 C CA . THR A 1 31 ? 19.010 18.463 27.837 1.00 0.00 31 THR A CA 8
ATOM 4526 C C . THR A 1 31 ? 19.081 19.578 26.794 1.00 0.00 31 THR A C 8
ATOM 4527 O O . THR A 1 31 ? 18.067 20.012 26.247 1.00 0.00 31 THR A O 8
ATOM 4538 N N . TYR A 1 32 ? 20.298 20.030 26.530 1.00 0.00 32 TYR A N 8
ATOM 4539 C CA . TYR A 1 32 ? 20.652 21.095 25.614 1.00 0.00 32 TYR A CA 8
ATOM 4540 C C . TYR A 1 32 ? 22.022 20.799 24.967 1.00 0.00 32 TYR A C 8
ATOM 4541 O O . TYR A 1 32 ? 22.756 19.917 25.419 1.00 0.00 32 TYR A O 8
ATOM 4559 N N . ARG A 1 33 ? 22.393 21.526 23.906 1.00 0.00 33 ARG A N 8
ATOM 4560 C CA . ARG A 1 33 ? 23.650 21.322 23.162 1.00 0.00 33 ARG A CA 8
ATOM 4561 C C . ARG A 1 33 ? 24.583 22.496 23.382 1.00 0.00 33 ARG A C 8
ATOM 4562 O O . ARG A 1 33 ? 24.308 23.605 22.930 1.00 0.00 33 ARG A O 8
ATOM 4583 N N . THR A 1 34 ? 25.657 22.240 24.113 1.00 0.00 34 THR A N 8
ATOM 4584 C CA . THR A 1 34 ? 26.617 23.272 24.547 1.00 0.00 34 THR A CA 8
ATOM 4585 C C . THR A 1 34 ? 28.071 22.833 24.471 1.00 0.00 34 THR A C 8
ATOM 4586 O O . THR A 1 34 ? 28.383 21.644 24.397 1.00 0.00 34 THR A O 8
ATOM 4597 N N . CYS A 1 35 ? 28.975 23.814 24.501 1.00 0.00 35 CYS A N 8
ATOM 4598 C CA . CYS A 1 35 ? 30.416 23.563 24.487 1.00 0.00 35 CYS A CA 8
ATOM 4599 C C . CYS A 1 35 ? 30.980 23.225 25.873 1.00 0.00 35 CYS A C 8
ATOM 4600 O O . CYS A 1 35 ? 31.315 24.100 26.675 1.00 0.00 35 CYS A O 8
ATOM 4607 N N . ASN A 1 36 ? 31.054 21.923 26.164 1.00 0.00 36 ASN A N 8
ATOM 4608 C CA . ASN A 1 36 ? 31.674 21.401 27.375 1.00 0.00 36 ASN A CA 8
ATOM 4609 C C . ASN A 1 36 ? 33.205 21.501 27.253 1.00 0.00 36 ASN A C 8
ATOM 4610 O O . ASN A 1 36 ? 33.756 21.622 26.161 1.00 0.00 36 ASN A O 8
ATOM 4621 N N . LEU A 1 37 ? 33.918 21.404 28.376 1.00 0.00 37 LEU A N 8
ATOM 4622 C CA . LEU A 1 37 ? 35.366 21.354 28.387 1.00 0.00 37 LEU A CA 8
ATOM 4623 C C . LEU A 1 37 ? 35.957 20.172 27.594 1.00 0.00 37 LEU A C 8
ATOM 4624 O O . LEU A 1 37 ? 37.068 20.296 27.093 1.00 0.00 37 LEU A O 8
ATOM 4640 N N . LEU A 1 38 ? 35.227 19.047 27.507 1.00 0.00 38 LEU A N 8
ATOM 4641 C CA . LEU A 1 38 ? 35.644 17.759 26.926 1.00 0.00 38 LEU A CA 8
ATOM 4642 C C . LEU A 1 38 ? 34.515 16.896 26.307 1.00 0.00 38 LEU A C 8
ATOM 4643 O O . LEU A 1 38 ? 33.346 17.196 26.564 1.00 0.00 38 LEU A O 8
ATOM 4659 N N . PRO A 1 39 ? 34.838 15.837 25.528 1.00 0.00 39 PRO A N 8
ATOM 4660 C CA . PRO A 1 39 ? 33.860 14.966 24.859 1.00 0.00 39 PRO A CA 8
ATOM 4661 C C . PRO A 1 39 ? 33.247 13.886 25.777 1.00 0.00 39 PRO A C 8
ATOM 4662 O O . PRO A 1 39 ? 33.986 13.003 26.257 1.00 0.00 39 PRO A O 8
ATOM 4673 N N . LEU A 1 1 ? 33.475 32.424 31.478 1.00 0.00 1 LEU A N 9
ATOM 4674 C CA . LEU A 1 1 ? 34.017 32.015 30.163 1.00 0.00 1 LEU A CA 9
ATOM 4675 C C . LEU A 1 1 ? 33.343 30.748 29.658 1.00 0.00 1 LEU A C 9
ATOM 4676 O O . LEU A 1 1 ? 33.173 29.805 30.418 1.00 0.00 1 LEU A O 9
ATOM 4692 N N . CYS A 1 2 ? 32.955 30.747 28.383 1.00 0.00 2 CYS A N 9
ATOM 4693 C CA . CYS A 1 2 ? 32.388 29.646 27.589 1.00 0.00 2 CYS A CA 9
ATOM 4694 C C . CYS A 1 2 ? 31.148 28.893 28.147 1.00 0.00 2 CYS A C 9
ATOM 4695 O O . CYS A 1 2 ? 30.710 27.911 27.551 1.00 0.00 2 CYS A O 9
ATOM 4702 N N . ASN A 1 3 ? 30.541 29.320 29.263 1.00 0.00 3 ASN A N 9
ATOM 4703 C CA . ASN A 1 3 ? 29.291 28.741 29.778 1.00 0.00 3 ASN A CA 9
ATOM 4704 C C . ASN A 1 3 ? 28.106 29.278 28.941 1.00 0.00 3 ASN A C 9
ATOM 4705 O O . ASN A 1 3 ? 27.336 30.124 29.398 1.00 0.00 3 ASN A O 9
ATOM 4716 N N . GLU A 1 4 ? 27.981 28.811 27.701 1.00 0.00 4 GLU A N 9
ATOM 4717 C CA . GLU A 1 4 ? 26.913 29.154 26.752 1.00 0.00 4 GLU A CA 9
ATOM 4718 C C . GLU A 1 4 ? 26.475 27.894 25.967 1.00 0.00 4 GLU A C 9
ATOM 4719 O O . GLU A 1 4 ? 27.218 26.902 25.921 1.00 0.00 4 GLU A O 9
ATOM 4731 N N . PRO A 1 5 ? 25.256 27.872 25.392 1.00 0.00 5 PRO A N 9
ATOM 4732 C CA . PRO A 1 5 ? 24.811 26.770 24.541 1.00 0.00 5 PRO A CA 9
ATOM 4733 C C . PRO A 1 5 ? 25.476 26.836 23.155 1.00 0.00 5 PRO A C 9
ATOM 4734 O O . PRO A 1 5 ? 25.952 27.894 22.746 1.00 0.00 5 PRO A O 9
ATOM 4745 N N . CYS A 1 6 ? 25.488 25.722 22.416 1.00 0.00 6 CYS A N 9
ATOM 4746 C CA . CYS A 1 6 ? 26.156 25.661 21.108 1.00 0.00 6 CYS A CA 9
ATOM 4747 C C . CYS A 1 6 ? 25.493 24.799 20.026 1.00 0.00 6 CYS A C 9
ATOM 4748 O O . CYS A 1 6 ? 24.877 23.767 20.301 1.00 0.00 6 CYS A O 9
ATOM 4755 N N . SER A 1 7 ? 25.692 25.217 18.769 1.00 0.00 7 SER A N 9
ATOM 4756 C CA . SER A 1 7 ? 25.271 24.507 17.550 1.00 0.00 7 SER A CA 9
ATOM 4757 C C . SER A 1 7 ? 26.061 23.193 17.397 1.00 0.00 7 SER A C 9
ATOM 4758 O O . SER A 1 7 ? 25.485 22.106 17.337 1.00 0.00 7 SER A O 9
ATOM 4766 N N . SER A 1 8 ? 27.394 23.293 17.354 1.00 0.00 8 SER A N 9
ATOM 4767 C CA . SER A 1 8 ? 28.383 22.207 17.339 1.00 0.00 8 SER A CA 9
ATOM 4768 C C . SER A 1 8 ? 29.765 22.766 17.730 1.00 0.00 8 SER A C 9
ATOM 4769 O O . SER A 1 8 ? 29.878 23.954 18.012 1.00 0.00 8 SER A O 9
ATOM 4777 N N . ASN A 1 9 ? 30.819 21.940 17.740 1.00 0.00 9 ASN A N 9
ATOM 4778 C CA . ASN A 1 9 ? 32.179 22.270 18.202 1.00 0.00 9 ASN A CA 9
ATOM 4779 C C . ASN A 1 9 ? 32.681 23.679 17.822 1.00 0.00 9 ASN A C 9
ATOM 4780 O O . ASN A 1 9 ? 33.140 24.447 18.668 1.00 0.00 9 ASN A O 9
ATOM 4791 N N . SER A 1 10 ? 32.589 24.026 16.541 1.00 0.00 10 SER A N 9
ATOM 4792 C CA . SER A 1 10 ? 33.088 25.267 15.947 1.00 0.00 10 SER A CA 9
ATOM 4793 C C . SER A 1 10 ? 32.389 26.545 16.440 1.00 0.00 10 SER A C 9
ATOM 4794 O O . SER A 1 10 ? 32.877 27.649 16.205 1.00 0.00 10 SER A O 9
ATOM 4802 N N . ASP A 1 11 ? 31.287 26.399 17.175 1.00 0.00 11 ASP A N 9
ATOM 4803 C CA . ASP A 1 11 ? 30.528 27.461 17.842 1.00 0.00 11 ASP A CA 9
ATOM 4804 C C . ASP A 1 11 ? 31.141 27.880 19.202 1.00 0.00 11 ASP A C 9
ATOM 4805 O O . ASP A 1 11 ? 30.644 28.814 19.831 1.00 0.00 11 ASP A O 9
ATOM 4814 N N . CYS A 1 12 ? 32.209 27.198 19.653 1.00 0.00 12 CYS A N 9
ATOM 4815 C CA . CYS A 1 12 ? 32.892 27.393 20.948 1.00 0.00 12 CYS A CA 9
ATOM 4816 C C . CYS A 1 12 ? 34.424 27.317 20.841 1.00 0.00 12 CYS A C 9
ATOM 4817 O O . CYS A 1 12 ? 35.146 27.769 21.728 1.00 0.00 12 CYS A O 9
ATOM 4824 N N . ILE A 1 13 ? 34.938 26.715 19.765 1.00 0.00 13 ILE A N 9
ATOM 4825 C CA . ILE A 1 13 ? 36.346 26.598 19.434 1.00 0.00 13 ILE A CA 9
ATOM 4826 C C . ILE A 1 13 ? 37.016 27.983 19.455 1.00 0.00 13 ILE A C 9
ATOM 4827 O O . ILE A 1 13 ? 36.422 29.002 19.105 1.00 0.00 13 ILE A O 9
ATOM 4843 N N . GLY A 1 14 ? 38.291 28.004 19.827 1.00 0.00 14 GLY A N 9
ATOM 4844 C CA . GLY A 1 14 ? 39.139 29.197 19.805 1.00 0.00 14 GLY A CA 9
ATOM 4845 C C . GLY A 1 14 ? 38.931 30.185 20.957 1.00 0.00 14 GLY A C 9
ATOM 4846 O O . GLY A 1 14 ? 39.918 30.631 21.538 1.00 0.00 14 GLY A O 9
ATOM 4850 N N . ILE A 1 15 ? 37.684 30.531 21.310 1.00 0.00 15 ILE A N 9
ATOM 4851 C CA . ILE A 1 15 ? 37.391 31.557 22.335 1.00 0.00 15 ILE A CA 9
ATOM 4852 C C . ILE A 1 15 ? 37.894 31.139 23.720 1.00 0.00 15 ILE A C 9
ATOM 4853 O O . ILE A 1 15 ? 38.207 31.961 24.580 1.00 0.00 15 ILE A O 9
ATOM 4869 N N . THR A 1 16 ? 37.962 29.833 23.936 1.00 0.00 16 THR A N 9
ATOM 4870 C CA . THR A 1 16 ? 38.511 29.103 25.062 1.00 0.00 16 THR A CA 9
ATOM 4871 C C . THR A 1 16 ? 38.746 27.668 24.549 1.00 0.00 16 THR A C 9
ATOM 4872 O O . THR A 1 16 ? 38.267 27.287 23.482 1.00 0.00 16 THR A O 9
ATOM 4883 N N . LEU A 1 17 ? 39.446 26.822 25.305 1.00 0.00 17 LEU A N 9
ATOM 4884 C CA . LEU A 1 17 ? 39.711 25.408 24.978 1.00 0.00 17 LEU A CA 9
ATOM 4885 C C . LEU A 1 17 ? 38.462 24.483 24.970 1.00 0.00 17 LEU A C 9
ATOM 4886 O O . LEU A 1 17 ? 38.579 23.269 24.838 1.00 0.00 17 LEU A O 9
ATOM 4902 N N . CYS A 1 18 ? 37.267 25.058 25.110 1.00 0.00 18 CYS A N 9
ATOM 4903 C CA . CYS A 1 18 ? 35.927 24.476 25.241 1.00 0.00 18 CYS A CA 9
ATOM 4904 C C . CYS A 1 18 ? 35.354 23.921 23.910 1.00 0.00 18 CYS A C 9
ATOM 4905 O O . CYS A 1 18 ? 34.164 24.043 23.624 1.00 0.00 18 CYS A O 9
ATOM 4912 N N . GLN A 1 19 ? 36.201 23.317 23.070 1.00 0.00 19 GLN A N 9
ATOM 4913 C CA . GLN A 1 19 ? 35.877 22.840 21.714 1.00 0.00 19 GLN A CA 9
ATOM 4914 C C . GLN A 1 19 ? 34.904 21.654 21.605 1.00 0.00 19 GLN A C 9
ATOM 4915 O O . GLN A 1 19 ? 34.488 21.318 20.497 1.00 0.00 19 GLN A O 9
ATOM 4929 N N . PHE A 1 20 ? 34.511 21.016 22.707 1.00 0.00 20 PHE A N 9
ATOM 4930 C CA . PHE A 1 20 ? 33.713 19.792 22.661 1.00 0.00 20 PHE A CA 9
ATOM 4931 C C . PHE A 1 20 ? 32.234 19.986 23.035 1.00 0.00 20 PHE A C 9
ATOM 4932 O O . PHE A 1 20 ? 31.823 19.832 24.181 1.00 0.00 20 PHE A O 9
ATOM 4949 N N . CYS A 1 21 ? 31.405 20.320 22.039 1.00 0.00 21 CYS A N 9
ATOM 4950 C CA . CYS A 1 21 ? 29.955 20.542 22.147 1.00 0.00 21 CYS A CA 9
ATOM 4951 C C . CYS A 1 21 ? 29.112 19.295 22.486 1.00 0.00 21 CYS A C 9
ATOM 4952 O O . CYS A 1 21 ? 28.360 18.759 21.662 1.00 0.00 21 CYS A O 9
ATOM 4959 N N . LYS A 1 22 ? 29.229 18.867 23.742 1.00 0.00 22 LYS A N 9
ATOM 4960 C CA . LYS A 1 22 ? 28.489 17.786 24.396 1.00 0.00 22 LYS A CA 9
ATOM 4961 C C . LYS A 1 22 ? 27.017 18.098 24.607 1.00 0.00 22 LYS A C 9
ATOM 4962 O O . LYS A 1 22 ? 26.564 19.225 24.433 1.00 0.00 22 LYS A O 9
ATOM 4981 N N . GLU A 1 23 ? 26.289 17.076 25.048 1.00 0.00 23 GLU A N 9
ATOM 4982 C CA . GLU A 1 23 ? 24.908 17.139 25.457 1.00 0.00 23 GLU A CA 9
ATOM 4983 C C . GLU A 1 23 ? 24.752 16.573 26.874 1.00 0.00 23 GLU A C 9
ATOM 4984 O O . GLU A 1 23 ? 25.196 15.463 27.173 1.00 0.00 23 GLU A O 9
ATOM 4996 N N . LYS A 1 24 ? 24.160 17.390 27.746 1.00 0.00 24 LYS A N 9
ATOM 4997 C CA . LYS A 1 24 ? 23.772 17.102 29.130 1.00 0.00 24 LYS A CA 9
ATOM 4998 C C . LYS A 1 24 ? 22.446 17.777 29.444 1.00 0.00 24 LY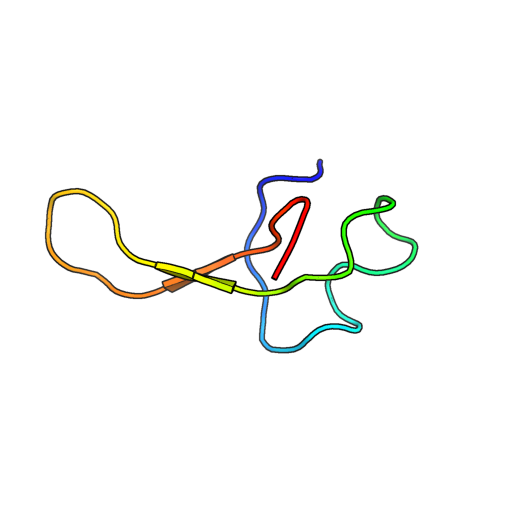S A C 9
ATOM 4999 O O . LYS A 1 24 ? 21.845 18.422 28.589 1.00 0.00 24 LYS A O 9
ATOM 5018 N N . THR A 1 25 ? 22.016 17.655 30.691 1.00 0.00 25 THR A N 9
ATOM 5019 C CA . THR A 1 25 ? 20.836 18.340 31.193 1.00 0.00 25 THR A CA 9
ATOM 5020 C C . THR A 1 25 ? 21.105 18.999 32.541 1.00 0.00 25 THR A C 9
ATOM 5021 O O . THR A 1 25 ? 22.158 18.826 33.154 1.00 0.00 25 THR A O 9
ATOM 5032 N N . ASP A 1 26 ? 20.163 19.843 32.929 1.00 0.00 26 ASP A N 9
ATOM 5033 C CA . ASP A 1 26 ? 20.032 20.581 34.167 1.00 0.00 26 ASP A CA 9
ATOM 5034 C C . ASP A 1 26 ? 19.412 19.659 35.246 1.00 0.00 26 ASP A C 9
ATOM 5035 O O . ASP A 1 26 ? 19.602 18.443 35.252 1.00 0.00 26 ASP A O 9
ATOM 5044 N N . GLN A 1 27 ? 18.693 20.242 36.202 1.00 0.00 27 GLN A N 9
ATOM 5045 C CA . GLN A 1 27 ? 17.962 19.528 37.262 1.00 0.00 27 GLN A CA 9
ATOM 5046 C C . GLN A 1 27 ? 16.483 19.249 36.926 1.00 0.00 27 GLN A C 9
ATOM 5047 O O . GLN A 1 27 ? 15.763 18.646 37.720 1.00 0.00 27 GLN A O 9
ATOM 5061 N N . TYR A 1 28 ? 16.022 19.727 35.770 1.00 0.00 28 TYR A N 9
ATOM 5062 C CA . TYR A 1 28 ? 14.655 19.621 35.261 1.00 0.00 28 TYR A CA 9
ATOM 5063 C C . TYR A 1 28 ? 14.515 18.484 34.237 1.00 0.00 28 TYR A C 9
ATOM 5064 O O . TYR A 1 28 ? 13.403 18.007 34.008 1.00 0.00 28 TYR A O 9
ATOM 5082 N N . GLY A 1 29 ? 15.620 18.049 33.623 1.00 0.00 29 GLY A N 9
ATOM 5083 C CA . GLY A 1 29 ? 15.649 17.015 32.579 1.00 0.00 29 GLY A CA 9
ATOM 5084 C C . GLY A 1 29 ? 15.680 17.591 31.158 1.00 0.00 29 GLY A C 9
ATOM 5085 O O . GLY A 1 29 ? 15.607 16.842 30.180 1.00 0.00 29 GLY A O 9
ATOM 5089 N N . LEU A 1 30 ? 15.838 18.914 31.014 1.00 0.00 30 LEU A N 9
ATOM 5090 C CA . LEU A 1 30 ? 15.963 19.589 29.721 1.00 0.00 30 LEU A CA 9
ATOM 5091 C C . LEU A 1 30 ? 17.354 19.352 29.208 1.00 0.00 30 LEU A C 9
ATOM 5092 O O . LEU A 1 30 ? 18.330 19.861 29.754 1.00 0.00 30 LEU A O 9
ATOM 5108 N N . THR A 1 31 ? 17.454 18.589 28.156 1.00 0.00 31 THR A N 9
ATOM 5109 C CA . THR A 1 31 ? 18.730 18.365 27.524 1.00 0.00 31 THR A CA 9
ATOM 5110 C C . THR A 1 31 ? 19.052 19.641 26.742 1.00 0.00 31 THR A C 9
ATOM 5111 O O . THR A 1 31 ? 18.183 20.244 26.109 1.00 0.00 31 THR A O 9
ATOM 5122 N N . TYR A 1 32 ? 20.322 20.015 26.738 1.00 0.00 32 TYR A N 9
ATOM 5123 C CA . TYR A 1 32 ? 20.860 21.108 25.959 1.00 0.00 32 TYR A CA 9
ATOM 5124 C C . TYR A 1 32 ? 22.300 20.789 25.543 1.00 0.00 32 TYR A C 9
ATOM 5125 O O . TYR A 1 32 ? 22.990 19.954 26.136 1.00 0.00 32 TYR A O 9
ATOM 5143 N N . ARG A 1 33 ? 22.771 21.463 24.499 1.00 0.00 33 ARG A N 9
ATOM 5144 C CA . ARG A 1 33 ? 24.106 21.329 23.945 1.00 0.00 33 ARG A CA 9
ATOM 5145 C C . ARG A 1 33 ? 24.989 22.459 24.433 1.00 0.00 33 ARG A C 9
ATOM 5146 O O . ARG A 1 33 ? 24.637 23.622 24.269 1.00 0.00 33 ARG A O 9
ATOM 5167 N N . THR A 1 34 ? 26.116 22.114 25.035 1.00 0.00 34 THR A N 9
ATOM 5168 C CA . THR A 1 34 ? 27.015 23.084 25.685 1.00 0.00 34 THR A CA 9
ATOM 5169 C C . THR A 1 34 ? 28.491 22.794 25.443 1.00 0.00 34 THR A C 9
ATOM 5170 O O . THR A 1 34 ? 28.899 21.643 25.271 1.00 0.00 34 THR A O 9
ATOM 5181 N N . CYS A 1 35 ? 29.290 23.856 25.477 1.00 0.00 35 CYS A N 9
ATOM 5182 C CA . CYS A 1 35 ? 30.731 23.850 25.224 1.00 0.00 35 CYS A CA 9
ATOM 5183 C C . CYS A 1 35 ? 31.551 23.126 26.327 1.00 0.00 35 CYS A C 9
ATOM 5184 O O . CYS A 1 35 ? 32.098 23.773 27.223 1.00 0.00 35 CYS A O 9
ATOM 5191 N N . ASN A 1 36 ? 31.646 21.789 26.315 1.00 0.00 36 ASN A N 9
ATOM 5192 C CA . ASN A 1 36 ? 32.463 21.065 27.300 1.00 0.00 36 ASN A CA 9
ATOM 5193 C C . ASN A 1 36 ? 33.972 21.165 27.004 1.00 0.00 36 ASN A C 9
ATOM 5194 O O . ASN A 1 36 ? 34.416 21.378 25.872 1.00 0.00 36 ASN A O 9
ATOM 5205 N N . LEU A 1 37 ? 34.773 20.948 28.051 1.00 0.00 37 LEU A N 9
ATOM 5206 C CA . LEU A 1 37 ? 36.218 20.879 28.006 1.00 0.00 37 LEU A CA 9
ATOM 5207 C C . LEU A 1 37 ? 36.772 19.662 27.244 1.00 0.00 37 LEU A C 9
ATOM 5208 O O . LEU A 1 37 ? 37.858 19.801 26.689 1.00 0.00 37 LEU A O 9
ATOM 5224 N N . LEU A 1 38 ? 36.061 18.514 27.215 1.00 0.00 38 LEU A N 9
ATOM 5225 C CA . LEU A 1 38 ? 36.440 17.216 26.593 1.00 0.00 38 LEU A CA 9
ATOM 5226 C C . LEU A 1 38 ? 35.300 16.600 25.736 1.00 0.00 38 LEU A C 9
ATOM 5227 O O . LEU A 1 38 ? 34.125 16.886 25.997 1.00 0.00 38 LEU A O 9
ATOM 5243 N N . PRO A 1 39 ? 35.629 15.737 24.753 1.00 0.00 39 PRO A N 9
ATOM 5244 C CA . PRO A 1 39 ? 34.687 14.989 23.918 1.00 0.00 39 PRO A CA 9
ATOM 5245 C C . PRO A 1 39 ? 34.063 13.768 24.612 1.00 0.00 39 PRO A C 9
ATOM 5246 O O . PRO A 1 39 ? 34.376 13.469 25.782 1.00 0.00 39 PRO A O 9
ATOM 5257 N N . LEU A 1 1 ? 33.103 33.346 27.555 1.00 0.00 1 LEU A N 10
ATOM 5258 C CA . LEU A 1 1 ? 34.113 32.258 27.536 1.00 0.00 1 LEU A CA 10
ATOM 5259 C C . LEU A 1 1 ? 33.373 30.919 27.489 1.00 0.00 1 LEU A C 10
ATOM 5260 O O . LEU A 1 1 ? 32.198 30.920 27.146 1.00 0.00 1 LEU A O 10
ATOM 5276 N N . CYS A 1 2 ? 34.007 29.784 27.798 1.00 0.00 2 CYS A N 10
ATOM 5277 C CA . CYS A 1 2 ? 33.356 28.465 27.804 1.00 0.00 2 CYS A CA 10
ATOM 5278 C C . CYS A 1 2 ? 32.410 28.304 29.025 1.00 0.00 2 CYS A C 10
ATOM 5279 O O . CYS A 1 2 ? 32.728 27.616 29.999 1.00 0.00 2 CYS A O 10
ATOM 5286 N N . ASN A 1 3 ? 31.270 29.002 29.003 1.00 0.00 3 ASN A N 10
ATOM 5287 C CA . ASN A 1 3 ? 30.230 28.997 30.040 1.00 0.00 3 ASN A CA 10
ATOM 5288 C C . ASN A 1 3 ? 28.827 28.959 29.414 1.00 0.00 3 ASN A C 10
ATOM 5289 O O . ASN A 1 3 ? 27.991 28.162 29.831 1.00 0.00 3 ASN A O 10
ATOM 5300 N N . GLU A 1 4 ? 28.576 29.807 28.414 1.00 0.00 4 GLU A N 10
ATOM 5301 C CA . GLU A 1 4 ? 27.336 29.816 27.634 1.00 0.00 4 GLU A CA 10
ATOM 5302 C C . GLU A 1 4 ? 27.124 28.509 26.814 1.00 0.00 4 GLU A C 10
ATOM 5303 O O . GLU A 1 4 ? 28.077 27.768 26.541 1.00 0.00 4 GLU A O 10
ATOM 5315 N N . PRO A 1 5 ? 25.876 28.196 26.397 1.00 0.00 5 PRO A N 10
ATOM 5316 C CA . PRO A 1 5 ? 25.584 27.050 25.527 1.00 0.00 5 PRO A CA 10
ATOM 5317 C C . PRO A 1 5 ? 26.040 27.272 24.072 1.00 0.00 5 PRO A C 10
ATOM 5318 O O . PRO A 1 5 ? 26.273 28.400 23.644 1.00 0.00 5 PRO A O 10
ATOM 5329 N N . CYS A 1 6 ? 26.117 26.190 23.293 1.00 0.00 6 CYS A N 10
ATOM 5330 C CA . CYS A 1 6 ? 26.575 26.196 21.894 1.00 0.00 6 CYS A CA 10
ATOM 5331 C C . CYS A 1 6 ? 25.804 25.187 21.031 1.00 0.00 6 CYS A C 10
ATOM 5332 O O . CYS A 1 6 ? 25.552 24.065 21.459 1.00 0.00 6 CYS A O 10
ATOM 5339 N N . SER A 1 7 ? 25.450 25.562 19.799 1.00 0.00 7 SER A N 10
ATOM 5340 C CA . SER A 1 7 ? 24.638 24.715 18.902 1.00 0.00 7 SER A CA 10
ATOM 5341 C C . SER A 1 7 ? 25.423 23.543 18.281 1.00 0.00 7 SER A C 10
ATOM 5342 O O . SER A 1 7 ? 24.882 22.461 18.038 1.00 0.00 7 SER A O 10
ATOM 5350 N N . SER A 1 8 ? 26.719 23.750 18.040 1.00 0.00 8 SER A N 10
ATOM 5351 C CA . SER A 1 8 ? 27.682 22.771 17.522 1.00 0.00 8 SER A CA 10
ATOM 5352 C C . SER A 1 8 ? 29.088 23.112 18.031 1.00 0.00 8 SER A C 10
ATOM 5353 O O . SER A 1 8 ? 29.294 24.169 18.621 1.00 0.00 8 SER A O 10
ATOM 5361 N N . ASN A 1 9 ? 30.069 22.254 17.750 1.00 0.00 9 ASN A N 10
ATOM 5362 C CA . ASN A 1 9 ? 31.469 22.392 18.182 1.00 0.00 9 ASN A CA 10
ATOM 5363 C C . ASN A 1 9 ? 32.055 23.783 17.929 1.00 0.00 9 ASN A C 10
ATOM 5364 O O . ASN A 1 9 ? 32.542 24.467 18.827 1.00 0.00 9 ASN A O 10
ATOM 5375 N N . SER A 1 10 ? 32.013 24.190 16.665 1.00 0.00 10 SER A N 10
ATOM 5376 C CA . SER A 1 10 ? 32.630 25.416 16.176 1.00 0.00 10 SER A CA 10
ATOM 5377 C C . SER A 1 10 ? 32.002 26.726 16.671 1.00 0.00 10 SER A C 10
ATOM 5378 O O . SER A 1 10 ? 32.552 27.790 16.413 1.00 0.00 10 SER A O 10
ATOM 5386 N N . ASP A 1 11 ? 30.914 26.661 17.440 1.00 0.00 11 ASP A N 10
ATOM 5387 C CA . ASP A 1 11 ? 30.264 27.809 18.087 1.00 0.00 11 ASP A CA 10
ATOM 5388 C C . ASP A 1 11 ? 31.033 28.294 19.345 1.00 0.00 11 ASP A C 10
ATOM 5389 O O . ASP A 1 11 ? 30.686 29.324 19.919 1.00 0.00 11 ASP A O 10
ATOM 5398 N N . CYS A 1 12 ? 32.078 27.570 19.783 1.00 0.00 12 CYS A N 10
ATOM 5399 C CA . CYS A 1 12 ? 32.848 27.838 21.015 1.00 0.00 12 CYS A CA 10
ATOM 5400 C C . CYS A 1 12 ? 34.355 27.545 20.839 1.00 0.00 12 CYS A C 10
ATOM 5401 O O . CYS A 1 12 ? 35.145 27.608 21.777 1.00 0.00 12 CYS A O 10
ATOM 5408 N N . ILE A 1 13 ? 34.778 27.212 19.620 1.00 0.00 13 ILE A N 10
ATOM 5409 C CA . ILE A 1 13 ? 36.152 26.955 19.225 1.00 0.00 13 ILE A CA 10
ATOM 5410 C C . ILE A 1 13 ? 36.973 28.258 19.220 1.00 0.00 13 ILE A C 10
ATOM 5411 O O . ILE A 1 13 ? 36.443 29.363 19.102 1.00 0.00 13 ILE A O 10
ATOM 5427 N N . GLY A 1 14 ? 38.297 28.130 19.309 1.00 0.00 14 GLY A N 10
ATOM 5428 C CA . GLY A 1 14 ? 39.253 29.235 19.198 1.00 0.00 14 GLY A CA 10
ATOM 5429 C C . GLY A 1 14 ? 39.385 30.093 20.456 1.00 0.00 14 GLY A C 10
ATOM 5430 O 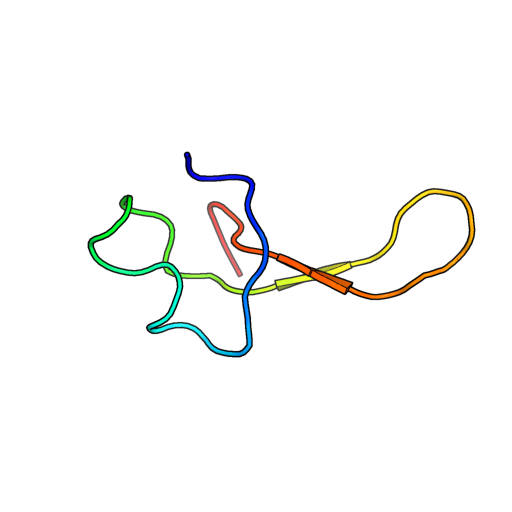O . GLY A 1 14 ? 40.512 30.322 20.899 1.00 0.00 14 GLY A O 10
ATOM 5434 N N . ILE A 1 15 ? 38.262 30.529 21.043 1.00 0.00 15 ILE A N 10
ATOM 5435 C CA . ILE A 1 15 ? 38.195 31.336 22.284 1.00 0.00 15 ILE A CA 10
ATOM 5436 C C . ILE A 1 15 ? 38.952 30.676 23.442 1.00 0.00 15 ILE A C 10
ATOM 5437 O O . ILE A 1 15 ? 39.536 31.330 24.303 1.00 0.00 15 ILE A O 10
ATOM 5453 N N . THR A 1 16 ? 38.961 29.352 23.434 1.00 0.00 16 THR A N 10
ATOM 5454 C CA . THR A 1 16 ? 39.695 28.420 24.272 1.00 0.00 16 THR A CA 10
ATOM 5455 C C . THR A 1 16 ? 39.649 27.063 23.541 1.00 0.00 16 THR A C 10
ATOM 5456 O O . THR A 1 16 ? 38.941 26.900 22.544 1.00 0.00 16 THR A O 10
ATOM 5467 N N . LEU A 1 17 ? 40.385 26.063 24.019 1.00 0.00 17 LEU A N 10
ATOM 5468 C CA . LEU A 1 17 ? 40.408 24.671 23.530 1.00 0.00 17 LEU A CA 10
ATOM 5469 C C . LEU A 1 17 ? 39.078 23.904 23.762 1.00 0.00 17 LEU A C 10
ATOM 5470 O O . LEU A 1 17 ? 39.038 22.680 23.703 1.00 0.00 17 LEU A O 10
ATOM 5486 N N . CYS A 1 18 ? 37.960 24.601 23.964 1.00 0.00 18 CYS A N 10
ATOM 5487 C CA . CYS A 1 18 ? 36.648 24.082 24.344 1.00 0.00 18 CYS A CA 10
ATOM 5488 C C . CYS A 1 18 ? 35.762 23.728 23.142 1.00 0.00 18 CYS A C 10
ATOM 5489 O O . CYS A 1 18 ? 34.584 24.057 23.056 1.00 0.00 18 CYS A O 10
ATOM 5496 N N . GLN A 1 19 ? 36.361 22.985 22.209 1.00 0.00 19 GLN A N 10
ATOM 5497 C CA . GLN A 1 19 ? 35.715 22.422 21.018 1.00 0.00 19 GLN A CA 10
ATOM 5498 C C . GLN A 1 19 ? 34.619 21.380 21.317 1.00 0.00 19 GLN A C 10
ATOM 5499 O O . GLN A 1 19 ? 33.885 20.973 20.414 1.00 0.00 19 GLN A O 10
ATOM 5513 N N . PHE A 1 20 ? 34.479 20.955 22.573 1.00 0.00 20 PHE A N 10
ATOM 5514 C CA . PHE A 1 20 ? 33.583 19.887 22.992 1.00 0.00 20 PHE A CA 10
ATOM 5515 C C . PHE A 1 20 ? 32.275 20.395 23.608 1.00 0.00 20 PHE A C 10
ATOM 5516 O O . PHE A 1 20 ? 32.066 20.404 24.820 1.00 0.00 20 PHE A O 10
ATOM 5533 N N . CYS A 1 21 ? 31.357 20.788 22.727 1.00 0.00 21 CYS A N 10
ATOM 5534 C CA . CYS A 1 21 ? 29.984 21.205 23.033 1.00 0.00 21 CYS A CA 10
ATOM 5535 C C . CYS A 1 21 ? 29.107 20.014 23.491 1.00 0.00 21 CYS A C 10
ATOM 5536 O O . CYS A 1 21 ? 28.168 19.605 22.807 1.00 0.00 21 CYS A O 10
ATOM 5543 N N . LYS A 1 22 ? 29.458 19.430 24.645 1.00 0.00 22 LYS A N 10
ATOM 5544 C CA . LYS A 1 22 ? 28.876 18.224 25.251 1.00 0.00 22 LYS A CA 10
ATOM 5545 C C . LYS A 1 22 ? 27.382 18.372 25.562 1.00 0.00 22 LYS A C 10
ATOM 5546 O O . LYS A 1 22 ? 26.908 19.412 26.024 1.00 0.00 22 LYS A O 10
ATOM 5565 N N . GLU A 1 23 ? 26.651 17.285 25.340 1.00 0.00 23 GLU A N 10
ATOM 5566 C CA . GLU A 1 23 ? 25.205 17.180 25.548 1.00 0.00 23 GLU A CA 10
ATOM 5567 C C . GLU A 1 23 ? 24.901 16.612 26.942 1.00 0.00 23 GLU A C 10
ATOM 5568 O O . GLU A 1 23 ? 25.305 15.496 27.269 1.00 0.00 23 GLU A O 10
ATOM 5580 N N . LYS A 1 24 ? 24.251 17.407 27.793 1.00 0.00 24 LYS A N 10
ATOM 5581 C CA . LYS A 1 24 ? 23.817 17.088 29.163 1.00 0.00 24 LYS A CA 10
ATOM 5582 C C . LYS A 1 24 ? 22.476 17.754 29.460 1.00 0.00 24 LYS A C 10
ATOM 5583 O O . LYS A 1 24 ? 21.918 18.412 28.593 1.00 0.00 24 LYS A O 10
ATOM 5602 N N . THR A 1 25 ? 21.964 17.607 30.678 1.00 0.00 25 THR A N 10
ATOM 5603 C CA . THR A 1 25 ? 20.706 18.239 31.090 1.00 0.00 25 THR A CA 10
ATOM 5604 C C . THR A 1 25 ? 20.795 18.923 32.451 1.00 0.00 25 THR A C 10
ATOM 5605 O O . THR A 1 25 ? 21.759 18.789 33.204 1.00 0.00 25 THR A O 10
ATOM 5616 N N . ASP A 1 26 ? 19.757 19.702 32.701 1.00 0.00 26 ASP A N 10
ATOM 5617 C CA . ASP A 1 26 ? 19.400 20.462 33.891 1.00 0.00 26 ASP A CA 10
ATOM 5618 C C . ASP A 1 26 ? 18.901 19.536 35.025 1.00 0.00 26 ASP A C 10
ATOM 5619 O O . ASP A 1 26 ? 19.542 18.533 35.345 1.00 0.00 26 ASP A O 10
ATOM 5628 N N . GLN A 1 27 ? 17.790 19.891 35.672 1.00 0.00 27 GLN A N 10
ATOM 5629 C CA . GLN A 1 27 ? 17.077 19.119 36.695 1.00 0.00 27 GLN A CA 10
ATOM 5630 C C . GLN A 1 27 ? 15.724 18.557 36.200 1.00 0.00 27 GLN A C 10
ATOM 5631 O O . GLN A 1 27 ? 15.092 17.762 36.890 1.00 0.00 27 GLN A O 10
ATOM 5645 N N . TYR A 1 28 ? 15.269 19.004 35.028 1.00 0.00 28 TYR A N 10
ATOM 5646 C CA . TYR A 1 28 ? 13.984 18.716 34.394 1.00 0.00 28 TYR A CA 10
ATOM 5647 C C . TYR A 1 28 ? 14.074 17.528 33.426 1.00 0.00 28 TYR A C 10
ATOM 5648 O O . TYR A 1 28 ? 13.079 16.830 33.220 1.00 0.00 28 TYR A O 10
ATOM 5666 N N . GLY A 1 29 ? 15.254 17.303 32.836 1.00 0.00 29 GLY A N 10
ATOM 5667 C CA . GLY A 1 29 ? 15.514 16.286 31.807 1.00 0.00 29 GLY A CA 10
ATOM 5668 C C . GLY A 1 29 ? 15.693 16.856 30.391 1.00 0.00 29 GLY A C 10
ATOM 5669 O O . GLY A 1 29 ? 15.822 16.091 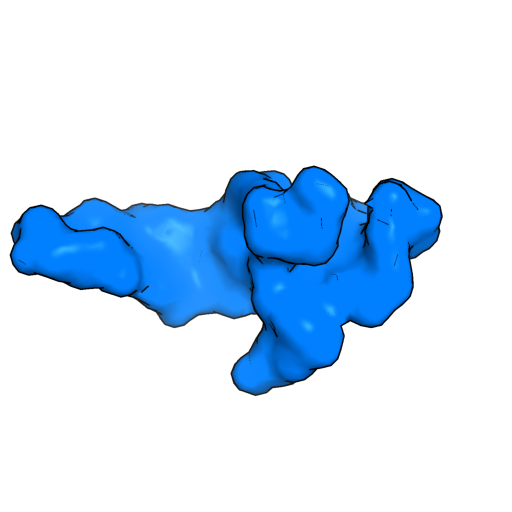29.428 1.00 0.00 29 GLY A O 10
ATOM 5673 N N . LEU A 1 30 ? 15.732 18.186 30.245 1.00 0.00 30 LEU A N 10
ATOM 5674 C CA . LEU A 1 30 ? 15.955 18.876 28.978 1.00 0.00 30 LEU A CA 10
ATOM 5675 C C . LEU A 1 30 ? 17.417 18.783 28.612 1.00 0.00 30 LEU A C 10
ATOM 5676 O O . LEU A 1 30 ? 18.281 19.501 29.101 1.00 0.00 30 LEU A O 10
ATOM 5692 N N . THR A 1 31 ? 17.682 17.899 27.686 1.00 0.00 31 THR A N 10
ATOM 5693 C CA . THR A 1 31 ? 19.017 17.728 27.176 1.00 0.00 31 THR A CA 10
ATOM 5694 C C . THR A 1 31 ? 19.320 18.846 26.175 1.00 0.00 31 THR A C 10
ATOM 5695 O O . THR A 1 31 ? 18.571 19.095 25.223 1.00 0.00 31 THR A O 10
ATOM 5706 N N . TYR A 1 32 ? 20.444 19.504 26.416 1.00 0.00 32 TYR A N 10
ATOM 5707 C CA . TYR A 1 32 ? 20.981 20.642 25.694 1.00 0.00 32 TYR A CA 10
ATOM 5708 C C . TYR A 1 32 ? 22.488 20.467 25.437 1.00 0.00 32 TYR A C 10
ATOM 5709 O O . TYR A 1 32 ? 23.163 19.663 26.079 1.00 0.00 32 TYR A O 10
ATOM 5727 N N . ARG A 1 33 ? 23.033 21.265 24.516 1.00 0.00 33 ARG A N 10
ATOM 5728 C CA . ARG A 1 33 ? 24.454 21.313 24.139 1.00 0.00 33 ARG A CA 10
ATOM 5729 C C . ARG A 1 33 ? 25.142 22.475 24.837 1.00 0.00 33 ARG A C 10
ATOM 5730 O O . ARG A 1 33 ? 24.725 23.628 24.729 1.00 0.00 33 ARG A O 10
ATOM 5751 N N . THR A 1 34 ? 26.192 22.158 25.585 1.00 0.00 34 THR A N 10
ATOM 5752 C CA . THR A 1 34 ? 26.908 23.116 26.439 1.00 0.00 34 THR A CA 10
ATOM 5753 C C . THR A 1 34 ? 28.415 23.048 26.255 1.00 0.00 34 THR A C 10
ATOM 5754 O O . THR A 1 34 ? 28.988 21.974 26.096 1.00 0.00 34 THR A O 10
ATOM 5765 N N . CYS A 1 35 ? 29.049 24.218 26.250 1.00 0.00 35 CYS A N 10
ATOM 5766 C CA . CYS A 1 35 ? 30.475 24.374 25.960 1.00 0.00 35 CYS A CA 10
ATOM 5767 C C . CYS A 1 35 ? 31.399 23.818 27.062 1.00 0.00 35 CYS A C 10
ATOM 5768 O O . CYS A 1 35 ? 31.641 24.491 28.065 1.00 0.00 35 CYS A O 10
ATOM 5775 N N . ASN A 1 36 ? 31.925 22.597 26.877 1.00 0.00 36 ASN A N 10
ATOM 5776 C CA . ASN A 1 36 ? 32.900 21.974 27.775 1.00 0.00 36 ASN A CA 10
ATOM 5777 C C . ASN A 1 36 ? 34.305 21.885 27.144 1.00 0.00 36 ASN A C 10
ATOM 5778 O O . ASN A 1 36 ? 34.490 21.900 25.928 1.00 0.00 36 ASN A O 10
ATOM 5789 N N . LEU A 1 37 ? 35.319 21.761 28.002 1.00 0.00 37 LEU A N 10
ATOM 5790 C CA . LEU A 1 37 ? 36.713 21.544 27.643 1.00 0.00 37 LEU A CA 10
ATOM 5791 C C . LEU A 1 37 ? 37.012 20.175 27.006 1.00 0.00 37 LEU A C 10
ATOM 5792 O O . LEU A 1 37 ? 38.043 20.046 26.359 1.00 0.00 37 LEU A O 10
ATOM 5808 N N . LEU A 1 38 ? 36.143 19.165 27.189 1.00 0.00 38 LEU A N 10
ATOM 5809 C CA . LEU A 1 38 ? 36.349 17.775 26.742 1.00 0.00 38 LEU A CA 10
ATOM 5810 C C . LEU A 1 38 ? 35.067 16.998 26.352 1.00 0.00 38 LEU A C 10
ATOM 5811 O O . LEU A 1 38 ? 33.973 17.396 26.768 1.00 0.00 38 LEU A O 10
ATOM 5827 N N . PRO A 1 39 ? 35.189 15.896 25.573 1.00 0.00 39 PRO A N 10
ATOM 5828 C CA . PRO A 1 39 ? 34.072 15.064 25.101 1.00 0.00 39 PRO A CA 10
ATOM 5829 C C . PRO A 1 39 ? 33.579 14.037 26.144 1.00 0.00 39 PRO A C 10
ATOM 5830 O O . PRO A 1 39 ? 33.891 14.156 27.352 1.00 0.00 39 PRO A O 10
ATOM 5841 N N . LEU A 1 1 ? 34.841 35.202 27.075 1.00 0.00 1 LEU A N 11
ATOM 5842 C CA . LEU A 1 1 ? 35.418 33.881 27.426 1.00 0.00 1 LEU A CA 11
ATOM 5843 C C . LEU A 1 1 ? 34.425 32.764 27.088 1.00 0.00 1 LEU A C 11
ATOM 5844 O O . LEU A 1 1 ? 33.328 33.059 26.630 1.00 0.00 1 LEU A O 11
ATOM 5860 N N . CYS A 1 2 ? 34.791 31.489 27.272 1.00 0.00 2 CYS A N 11
ATOM 5861 C CA . CYS A 1 2 ? 33.896 30.351 27.020 1.00 0.00 2 CYS A CA 11
ATOM 5862 C C . CYS A 1 2 ? 32.706 30.292 27.998 1.00 0.00 2 CYS A C 11
ATOM 5863 O O . CYS A 1 2 ? 32.851 29.850 29.141 1.00 0.00 2 CYS A O 11
ATOM 5870 N N . ASN A 1 3 ? 31.536 30.742 27.547 1.00 0.00 3 ASN A N 11
ATOM 5871 C CA . ASN A 1 3 ? 30.230 30.713 28.213 1.00 0.00 3 ASN A CA 11
ATOM 5872 C C . ASN A 1 3 ? 29.131 30.402 27.164 1.00 0.00 3 ASN A C 11
ATOM 5873 O O . ASN A 1 3 ? 29.456 30.201 25.998 1.00 0.00 3 ASN A O 11
ATOM 5884 N N . GLU A 1 4 ? 27.852 30.408 27.571 1.00 0.00 4 GLU A N 11
ATOM 5885 C CA . GLU A 1 4 ? 26.650 30.266 26.712 1.00 0.00 4 GLU A CA 11
ATOM 5886 C C . GLU A 1 4 ? 26.458 28.892 25.991 1.00 0.00 4 GLU A C 11
ATOM 5887 O O . GLU A 1 4 ? 27.322 28.009 26.075 1.00 0.00 4 GLU A O 11
ATOM 5899 N N . PRO A 1 5 ? 25.269 28.615 25.398 1.00 0.00 5 PRO A N 11
ATOM 5900 C CA . PRO A 1 5 ? 24.988 27.361 24.679 1.00 0.00 5 PRO A CA 11
ATOM 5901 C C . PRO A 1 5 ? 25.525 27.357 23.234 1.00 0.00 5 PRO A C 11
ATOM 5902 O O . PRO A 1 5 ? 25.815 28.411 22.668 1.00 0.00 5 PRO A O 11
ATOM 5913 N N . CYS A 1 6 ? 25.581 26.182 22.598 1.00 0.00 6 CYS A N 11
ATOM 5914 C CA . CYS A 1 6 ? 26.169 25.971 21.261 1.00 0.00 6 CYS A CA 11
ATOM 5915 C C . CYS A 1 6 ? 25.336 25.049 20.343 1.00 0.00 6 CYS A C 11
ATOM 5916 O O . CYS A 1 6 ? 24.349 24.458 20.776 1.00 0.00 6 CYS A O 11
ATOM 5923 N N . SER A 1 7 ? 25.746 24.895 19.078 1.00 0.00 7 SER A N 11
ATOM 5924 C CA . SER A 1 7 ? 25.157 23.981 18.086 1.00 0.00 7 SER A CA 11
ATOM 5925 C C . SER A 1 7 ? 26.120 22.850 17.695 1.00 0.00 7 SER A C 11
ATOM 5926 O O . SER A 1 7 ? 25.676 21.709 17.534 1.00 0.00 7 SER A O 11
ATOM 5934 N N . SER A 1 8 ? 27.421 23.119 17.541 1.00 0.00 8 SER A N 11
ATOM 5935 C CA . SER A 1 8 ? 28.475 22.118 17.265 1.00 0.00 8 SER A CA 11
ATOM 5936 C C . SER A 1 8 ? 29.852 22.561 17.789 1.00 0.00 8 SER A C 11
ATOM 5937 O O . SER A 1 8 ? 30.023 23.689 18.237 1.00 0.00 8 SER A O 11
ATOM 5945 N N . ASN A 1 9 ? 30.860 21.674 17.748 1.00 0.00 9 ASN A N 11
ATOM 5946 C CA . ASN A 1 9 ? 32.227 21.907 18.263 1.00 0.00 9 ASN A CA 11
ATOM 5947 C C . ASN A 1 9 ? 32.849 23.272 17.908 1.00 0.00 9 ASN A C 11
ATOM 5948 O O . ASN A 1 9 ? 33.489 23.927 18.734 1.00 0.00 9 ASN A O 11
ATOM 5959 N N . SER A 1 10 ? 32.635 23.735 16.684 1.00 0.00 10 SER A N 11
ATOM 5960 C CA . SER A 1 10 ? 33.238 24.938 16.123 1.00 0.00 10 SER A CA 11
ATOM 5961 C C . SER A 1 10 ? 32.747 26.245 16.746 1.00 0.00 10 SER A C 11
ATOM 5962 O O . SER A 1 10 ? 33.332 27.302 16.529 1.00 0.00 10 SER A O 11
ATOM 5970 N N . ASP A 1 11 ? 31.671 26.185 17.525 1.00 0.00 11 ASP A N 11
ATOM 5971 C CA . ASP A 1 11 ? 31.109 27.293 18.301 1.00 0.00 11 ASP A CA 11
ATOM 5972 C C . ASP A 1 11 ? 31.877 27.545 19.616 1.00 0.00 11 ASP A C 11
ATOM 5973 O O . ASP A 1 11 ? 31.668 28.565 20.270 1.00 0.00 11 ASP A O 11
ATOM 5982 N N . CYS A 1 12 ? 32.777 26.629 19.998 1.00 0.00 12 CYS A N 11
ATOM 5983 C CA . CYS A 1 12 ? 33.512 26.648 21.268 1.00 0.00 12 CYS A CA 11
ATOM 5984 C C . CYS A 1 12 ? 35.032 26.482 21.066 1.00 0.00 12 CYS A C 11
ATOM 5985 O O . CYS A 1 12 ? 35.835 26.736 21.962 1.00 0.00 12 CYS A O 11
ATOM 5992 N N . ILE A 1 13 ? 35.440 26.047 19.873 1.00 0.00 13 ILE A N 11
ATOM 5993 C CA . ILE A 1 13 ? 36.812 25.908 19.414 1.00 0.00 13 ILE A CA 11
ATOM 5994 C C . ILE A 1 13 ? 37.505 27.282 19.376 1.00 0.00 13 ILE A C 11
ATOM 5995 O O . ILE A 1 13 ? 36.889 28.313 19.104 1.00 0.00 13 ILE A O 11
ATOM 6011 N N . GLY A 1 14 ? 38.816 27.287 19.598 1.00 0.00 14 GLY A N 11
ATOM 6012 C CA . GLY A 1 14 ? 39.701 28.451 19.493 1.00 0.00 14 GLY A CA 11
ATOM 6013 C C . GLY A 1 14 ? 39.526 29.559 20.538 1.00 0.00 14 GLY A C 11
ATOM 6014 O O . GLY A 1 14 ? 40.535 30.079 21.016 1.00 0.00 14 GLY A O 11
ATOM 6018 N N . ILE A 1 15 ? 38.290 29.907 20.918 1.00 0.00 15 ILE A N 11
ATOM 6019 C CA . ILE A 1 15 ? 37.966 30.986 21.874 1.00 0.00 15 ILE A CA 11
ATOM 6020 C C . ILE A 1 15 ? 38.533 30.710 23.270 1.00 0.00 15 ILE A C 11
ATOM 6021 O O . ILE A 1 15 ? 38.836 31.612 24.049 1.00 0.00 15 ILE A O 11
ATOM 6037 N N . THR A 1 16 ? 38.661 29.430 23.581 1.00 0.00 16 THR A N 11
ATOM 6038 C CA . THR A 1 16 ? 39.246 28.751 24.714 1.00 0.00 16 THR A CA 11
ATOM 6039 C C . THR A 1 16 ? 39.457 27.298 24.234 1.00 0.00 16 THR A C 11
ATOM 6040 O O . THR A 1 16 ? 38.911 26.903 23.204 1.00 0.00 16 THR A O 11
ATOM 6051 N N . LEU A 1 17 ? 40.184 26.448 24.960 1.00 0.00 17 LEU A N 11
ATOM 6052 C CA . LEU A 1 17 ? 40.329 25.015 24.640 1.00 0.00 17 LEU A CA 11
ATOM 6053 C C . LEU A 1 17 ? 39.016 24.195 24.789 1.00 0.00 17 LEU A C 11
ATOM 6054 O O . LEU A 1 17 ? 39.016 22.979 24.646 1.00 0.00 17 LEU A O 11
ATOM 6070 N N . CYS A 1 18 ? 37.885 24.854 25.048 1.00 0.00 18 CYS A N 11
ATOM 6071 C CA . CYS A 1 18 ? 36.554 24.315 25.350 1.00 0.00 18 CYS A CA 11
ATOM 6072 C C . CYS A 1 18 ? 35.801 23.752 24.115 1.00 0.00 18 CYS A C 11
ATOM 6073 O O . CYS A 1 18 ? 34.575 23.767 24.060 1.00 0.00 18 CYS A O 11
ATOM 6080 N N . GLN A 1 19 ? 36.527 23.173 23.152 1.00 0.00 19 GLN A N 11
ATOM 6081 C CA . GLN A 1 19 ? 36.060 22.661 21.849 1.00 0.00 19 GLN A CA 11
ATOM 6082 C C . GLN A 1 19 ? 34.917 21.626 21.867 1.00 0.00 19 GLN A C 11
ATOM 6083 O O . GLN A 1 19 ? 34.380 21.274 20.818 1.00 0.00 19 GLN A O 11
ATOM 6097 N N . PHE A 1 20 ? 34.512 21.144 23.036 1.00 0.00 20 PHE A N 11
ATOM 6098 C CA . PHE A 1 20 ? 33.553 20.067 23.205 1.00 0.00 20 PHE A CA 11
ATOM 6099 C C . PHE A 1 20 ? 32.110 20.533 23.434 1.00 0.00 20 PHE A C 11
ATOM 6100 O O . PHE A 1 20 ? 31.573 20.481 24.542 1.00 0.00 20 PHE A O 11
ATOM 6117 N N . CYS A 1 21 ? 31.468 20.995 22.353 1.00 0.00 21 CYS A N 11
ATOM 6118 C CA . CYS A 1 21 ? 30.041 21.334 22.353 1.00 0.00 21 CYS A CA 11
ATOM 6119 C C . CYS A 1 21 ? 29.284 20.016 22.601 1.00 0.00 21 CYS A C 11
ATOM 6120 O O . CYS A 1 21 ? 29.273 19.129 21.745 1.00 0.00 21 CYS A O 11
ATOM 6127 N N . LYS A 1 22 ? 28.697 19.869 23.791 1.00 0.00 22 LYS A N 11
ATOM 6128 C CA . LYS A 1 22 ? 28.057 18.644 24.275 1.00 0.00 22 LYS A CA 11
ATOM 6129 C C . LYS A 1 22 ? 26.582 18.752 24.589 1.00 0.00 22 LYS A C 11
ATOM 6130 O O . LYS A 1 22 ? 26.124 19.737 25.160 1.00 0.00 22 LYS A O 11
ATOM 6149 N N . GLU A 1 23 ? 25.864 17.684 24.248 1.00 0.00 23 GLU A N 11
ATOM 6150 C CA . GLU A 1 23 ? 24.461 17.499 24.572 1.00 0.00 23 GLU A CA 11
ATOM 6151 C C . GLU A 1 23 ? 24.380 16.767 25.915 1.00 0.00 23 GLU A C 11
ATOM 6152 O O . GLU A 1 23 ? 24.754 15.598 26.025 1.00 0.00 23 GLU A O 11
ATOM 6164 N N . LYS A 1 24 ? 23.949 17.489 26.946 1.00 0.00 24 LYS A N 11
ATOM 6165 C CA . LYS A 1 24 ? 23.682 16.994 28.296 1.00 0.00 24 LYS A CA 11
ATOM 6166 C C . LYS A 1 24 ? 22.452 17.685 28.866 1.00 0.00 24 LYS A C 11
ATOM 6167 O O . LYS A 1 24 ? 21.844 18.525 28.211 1.00 0.00 24 LYS A O 11
ATOM 6186 N N . THR A 1 25 ? 22.101 17.342 30.095 1.00 0.00 25 THR A N 11
ATOM 6187 C CA . THR A 1 25 ? 20.984 17.967 30.793 1.00 0.00 25 THR A CA 11
ATOM 6188 C C . THR A 1 25 ? 21.352 18.397 32.201 1.00 0.00 25 THR A C 11
ATOM 6189 O O . THR A 1 25 ? 22.425 18.101 32.727 1.00 0.00 25 THR A O 11
ATOM 6200 N N . ASP A 1 26 ? 20.434 19.170 32.746 1.00 0.00 26 ASP A N 11
ATOM 6201 C CA . ASP A 1 26 ? 20.353 19.684 34.101 1.00 0.00 26 ASP A CA 11
ATOM 6202 C C . ASP A 1 26 ? 19.876 18.555 35.058 1.00 0.00 26 ASP A C 11
ATOM 6203 O O . ASP A 1 26 ? 20.181 17.375 34.859 1.00 0.00 26 ASP A O 11
ATOM 6212 N N . GLN A 1 27 ? 19.147 18.905 36.120 1.00 0.00 27 GLN A N 11
ATOM 6213 C CA . GLN A 1 27 ? 18.514 17.958 37.060 1.00 0.00 27 GLN A CA 11
ATOM 6214 C C . GLN A 1 27 ? 17.059 17.576 36.705 1.00 0.00 27 GLN A C 11
ATOM 6215 O O . GLN A 1 27 ? 16.496 16.657 37.304 1.00 0.00 27 GLN A O 11
ATOM 6229 N N . TYR A 1 28 ? 16.445 18.284 35.758 1.00 0.00 28 TYR A N 11
ATOM 6230 C CA . TYR A 1 28 ? 15.050 18.159 35.333 1.00 0.00 28 TYR A CA 11
ATOM 6231 C C . TYR A 1 28 ? 14.881 17.180 34.170 1.00 0.00 28 TYR A C 11
ATOM 6232 O O . TYR A 1 28 ? 13.846 16.519 34.056 1.00 0.00 28 TYR A O 11
ATOM 6250 N N . GLY A 1 29 ? 15.901 17.071 33.318 1.00 0.00 29 GLY A N 11
ATOM 6251 C CA . GLY A 1 29 ? 15.879 16.275 32.088 1.00 0.00 29 GLY A CA 11
ATOM 6252 C C . GLY A 1 29 ? 15.830 17.107 30.804 1.00 0.00 29 GLY A C 11
ATOM 6253 O O . GLY A 1 29 ? 15.648 16.539 29.721 1.00 0.00 29 GLY A O 11
ATOM 6257 N N . LEU A 1 30 ? 15.991 18.433 30.911 1.00 0.00 30 LEU A N 11
ATOM 6258 C CA . LEU A 1 30 ? 16.067 19.360 29.788 1.00 0.00 30 LEU A CA 11
ATOM 6259 C C . LEU A 1 30 ? 17.413 19.190 29.124 1.00 0.00 30 LEU A C 11
ATOM 6260 O O . LEU A 1 30 ? 18.433 19.710 29.554 1.00 0.00 30 LEU A O 11
ATOM 6276 N N . THR A 1 31 ? 17.407 18.473 28.028 1.00 0.00 31 THR A N 11
ATOM 6277 C CA . THR A 1 31 ? 18.612 18.287 27.248 1.00 0.00 31 THR A CA 11
ATOM 6278 C C . THR A 1 31 ? 18.854 19.513 26.375 1.00 0.00 31 THR A C 11
ATOM 6279 O O . THR A 1 31 ? 18.011 19.917 25.566 1.00 0.00 31 THR A O 11
ATOM 6290 N N . TYR A 1 32 ? 20.044 20.067 26.528 1.00 0.00 32 TYR A N 11
ATOM 6291 C CA . TYR A 1 32 ? 20.530 21.252 25.851 1.00 0.00 32 TYR A CA 11
ATOM 6292 C C . TYR A 1 32 ? 21.944 20.991 25.283 1.00 0.00 32 TYR A C 11
ATOM 6293 O O . TYR A 1 32 ? 22.632 20.051 25.687 1.00 0.00 32 TYR A O 11
ATOM 6311 N N . ARG A 1 33 ? 22.410 21.845 24.365 1.00 0.00 33 ARG A N 11
ATOM 6312 C CA . ARG A 1 33 ? 23.765 21.802 23.790 1.00 0.00 33 ARG A CA 11
ATOM 6313 C C . ARG A 1 33 ? 24.593 22.938 24.380 1.00 0.00 33 ARG A C 11
ATOM 6314 O O . ARG A 1 33 ? 24.257 24.110 24.228 1.00 0.00 33 ARG A O 11
ATOM 6335 N N . THR A 1 34 ? 25.669 22.580 25.073 1.00 0.00 34 THR A N 11
ATOM 6336 C CA . THR A 1 34 ? 26.529 23.505 25.835 1.00 0.00 34 THR A CA 11
ATOM 6337 C C . THR A 1 34 ? 28.011 23.269 25.604 1.00 0.00 34 THR A C 11
ATOM 6338 O O . THR A 1 34 ? 28.436 22.121 25.485 1.00 0.00 34 THR A O 11
ATOM 6349 N N . CYS A 1 35 ? 28.794 24.348 25.595 1.00 0.00 35 CYS A N 11
ATOM 6350 C CA . CYS A 1 35 ? 30.258 24.265 25.500 1.00 0.00 35 CYS A CA 11
ATOM 6351 C C . CYS A 1 35 ? 30.830 23.649 26.789 1.00 0.00 35 CYS A C 11
ATOM 6352 O O . CYS A 1 35 ? 30.929 24.335 27.807 1.00 0.00 35 CYS A O 11
ATOM 6359 N N . ASN A 1 36 ? 31.157 22.356 26.775 1.00 0.00 36 ASN A N 11
ATOM 6360 C CA . ASN A 1 36 ? 31.812 21.686 27.900 1.00 0.00 36 ASN A CA 11
ATOM 6361 C C . ASN A 1 36 ? 33.341 21.761 27.732 1.00 0.00 36 ASN A C 11
ATOM 6362 O O . ASN A 1 36 ? 33.868 21.895 26.628 1.00 0.00 36 ASN A O 11
ATOM 6373 N N . LEU A 1 37 ? 34.081 21.626 28.833 1.00 0.00 37 LEU A N 11
ATOM 6374 C CA . LEU A 1 37 ? 35.531 21.552 28.816 1.00 0.00 37 LEU A CA 11
ATOM 6375 C C . LEU A 1 37 ? 36.072 20.278 28.138 1.00 0.00 37 LEU A C 11
ATOM 6376 O O . LEU A 1 37 ? 37.229 20.269 27.734 1.00 0.00 37 LEU A O 11
ATOM 6392 N N . LEU A 1 38 ? 35.247 19.225 28.026 1.00 0.00 38 LEU A N 11
ATOM 6393 C CA . LEU A 1 38 ? 35.601 17.889 27.518 1.00 0.00 38 LEU A CA 11
ATOM 6394 C C . LEU A 1 38 ? 34.455 17.168 26.778 1.00 0.00 38 LEU A C 11
ATOM 6395 O O . LEU A 1 38 ? 33.297 17.557 26.957 1.00 0.00 38 LEU A O 11
ATOM 6411 N N . PRO A 1 39 ? 34.750 16.127 25.969 1.00 0.00 39 PRO A N 11
ATOM 6412 C CA . PRO A 1 39 ? 33.739 15.327 25.283 1.00 0.00 39 PRO A CA 11
ATOM 6413 C C . PRO A 1 39 ? 33.036 14.329 26.227 1.00 0.00 39 PRO A C 11
ATOM 6414 O O . PRO A 1 39 ? 33.491 14.134 27.376 1.00 0.00 39 PRO A O 11
ATOM 6425 N N . LEU A 1 1 ? 34.642 32.853 31.644 1.00 0.00 1 LEU A N 12
ATOM 6426 C CA . LEU A 1 1 ? 34.461 33.118 30.194 1.00 0.00 1 LEU A CA 12
ATOM 6427 C C . LEU A 1 1 ? 33.680 32.044 29.437 1.00 0.00 1 LEU A C 12
ATOM 6428 O O . LEU A 1 1 ? 32.874 32.376 28.583 1.00 0.00 1 LEU A O 12
ATOM 6444 N N . CYS A 1 2 ? 33.938 30.770 29.716 1.00 0.00 2 CYS A N 12
ATOM 6445 C CA . CYS A 1 2 ? 33.238 29.608 29.159 1.00 0.00 2 CYS A CA 12
ATOM 6446 C C . CYS A 1 2 ? 31.746 29.572 29.585 1.00 0.00 2 CYS A C 12
ATOM 6447 O O . CYS A 1 2 ? 31.430 29.079 30.667 1.00 0.00 2 CYS A O 12
ATOM 6454 N N . ASN A 1 3 ? 30.839 30.129 28.772 1.00 0.00 3 ASN A N 12
ATOM 6455 C CA . ASN A 1 3 ? 29.377 30.097 28.959 1.00 0.00 3 ASN A CA 12
ATOM 6456 C C . ASN A 1 3 ? 28.607 30.016 27.615 1.00 0.00 3 ASN A C 12
ATOM 6457 O O . ASN A 1 3 ? 29.227 29.946 26.558 1.00 0.00 3 ASN A O 12
ATOM 6468 N N . GLU A 1 4 ? 27.266 30.036 27.673 1.00 0.00 4 GLU A N 12
ATOM 6469 C CA . GLU A 1 4 ? 26.302 29.929 26.553 1.00 0.00 4 GLU A CA 12
ATOM 6470 C C . GLU A 1 4 ? 26.239 28.545 25.828 1.00 0.00 4 GLU A C 12
ATOM 6471 O O . GLU A 1 4 ? 27.044 27.650 26.106 1.00 0.00 4 GLU A O 12
ATOM 6483 N N . PRO A 1 5 ? 25.219 28.294 24.969 1.00 0.00 5 PRO A N 12
ATOM 6484 C CA . PRO A 1 5 ? 25.050 27.035 24.228 1.00 0.00 5 PRO A CA 12
ATOM 6485 C C . PRO A 1 5 ? 25.718 27.051 22.837 1.00 0.00 5 PRO A C 12
ATOM 6486 O O . PRO A 1 5 ? 26.158 28.098 22.358 1.00 0.00 5 PRO A O 12
ATOM 6497 N N . CYS A 1 6 ? 25.726 25.900 22.152 1.00 0.00 6 CYS A N 12
ATOM 6498 C CA . CYS A 1 6 ? 26.324 25.714 20.813 1.00 0.00 6 CYS A CA 12
ATOM 6499 C C . CYS A 1 6 ? 25.511 24.779 19.885 1.00 0.00 6 CYS A C 12
ATOM 6500 O O . CYS A 1 6 ? 24.692 23.986 20.353 1.00 0.00 6 CYS A O 12
ATOM 6507 N N . SER A 1 7 ? 25.767 24.841 18.571 1.00 0.00 7 SER A N 12
ATOM 6508 C CA . SER A 1 7 ? 25.198 23.956 17.541 1.00 0.00 7 SER A CA 12
ATOM 6509 C C . SER A 1 7 ? 26.117 22.753 17.270 1.00 0.00 7 SER A C 12
ATOM 6510 O O . SER A 1 7 ? 25.615 21.648 17.060 1.00 0.00 7 SER A O 12
ATOM 6518 N N . SER A 1 8 ? 27.444 22.946 17.267 1.00 0.00 8 SER A N 12
ATOM 6519 C CA . SER A 1 8 ? 28.484 21.916 17.085 1.00 0.00 8 SER A CA 12
ATOM 6520 C C . SER A 1 8 ? 29.745 22.194 17.929 1.00 0.00 8 SER A C 12
ATOM 6521 O O . SER A 1 8 ? 29.789 23.137 18.708 1.00 0.00 8 SER A O 12
ATOM 6529 N N . ASN A 1 9 ? 30.779 21.343 17.846 1.00 0.00 9 ASN A N 12
ATOM 6530 C CA . ASN A 1 9 ? 32.035 21.483 18.614 1.00 0.00 9 ASN A CA 12
ATOM 6531 C C . ASN A 1 9 ? 32.846 22.738 18.290 1.00 0.00 9 ASN A C 12
ATOM 6532 O O . ASN A 1 9 ? 33.471 23.301 19.184 1.00 0.00 9 ASN A O 12
ATOM 6543 N N . SER A 1 10 ? 32.860 23.133 17.023 1.00 0.00 10 SER A N 12
ATOM 6544 C CA . SER A 1 10 ? 33.645 24.217 16.417 1.00 0.00 10 SER A CA 12
ATOM 6545 C C . SER A 1 10 ? 33.284 25.622 16.893 1.00 0.00 10 SER A C 12
ATOM 6546 O O . SER A 1 10 ? 34.089 26.550 16.845 1.00 0.00 10 SER A O 12
ATOM 6554 N N . ASP A 1 11 ? 32.076 25.739 17.410 1.00 0.00 11 ASP A N 12
ATOM 6555 C CA . ASP A 1 11 ? 31.361 26.916 17.868 1.00 0.00 11 ASP A CA 12
ATOM 6556 C C . ASP A 1 11 ? 31.956 27.584 19.120 1.00 0.00 11 ASP A C 12
ATOM 6557 O O . ASP A 1 11 ? 31.669 28.758 19.355 1.00 0.00 11 ASP A O 12
ATOM 6566 N N . CYS A 1 12 ? 32.807 26.881 19.884 1.00 0.00 12 CYS A N 12
ATOM 6567 C CA . CYS A 1 12 ? 33.348 27.333 21.174 1.00 0.00 12 CYS A CA 12
ATOM 6568 C C . CYS A 1 12 ? 34.889 27.307 21.198 1.00 0.00 12 CYS A C 12
ATOM 6569 O O . CYS A 1 12 ? 35.527 27.602 22.210 1.00 0.00 12 CYS A O 12
ATOM 6576 N N . ILE A 1 13 ? 35.507 26.944 20.074 1.00 0.00 13 ILE A N 12
ATOM 6577 C CA . ILE A 1 13 ? 36.921 26.732 19.894 1.00 0.00 13 ILE A CA 12
ATOM 6578 C C . ILE A 1 13 ? 37.707 28.037 19.798 1.00 0.00 13 ILE A C 12
ATOM 6579 O O . ILE A 1 13 ? 37.376 28.940 19.025 1.00 0.00 13 ILE A O 12
ATOM 6595 N N . GLY A 1 14 ? 38.791 28.122 20.566 1.00 0.00 14 GLY A N 12
ATOM 6596 C CA . GLY A 1 14 ? 39.739 29.240 20.531 1.00 0.00 14 GLY A CA 12
ATOM 6597 C C . GLY A 1 14 ? 39.260 30.473 21.308 1.00 0.00 14 GLY A C 12
ATOM 6598 O O . GLY A 1 14 ? 40.064 31.149 21.952 1.00 0.00 14 GLY A O 12
ATOM 6602 N N . ILE A 1 15 ? 37.949 30.746 21.301 1.00 0.00 15 ILE A N 12
ATOM 6603 C CA . ILE A 1 15 ? 37.323 31.818 22.095 1.00 0.00 15 ILE A CA 12
ATOM 6604 C C . ILE A 1 15 ? 37.556 31.584 23.589 1.00 0.00 15 ILE A C 12
ATOM 6605 O O . ILE A 1 15 ? 37.619 32.511 24.392 1.00 0.00 15 ILE A O 12
ATOM 6621 N N . THR A 1 16 ? 37.698 30.314 23.955 1.00 0.00 16 THR A N 12
ATOM 6622 C CA . THR A 1 16 ? 38.054 29.741 25.230 1.00 0.00 16 THR A CA 12
ATOM 6623 C C . THR A 1 16 ? 38.525 28.296 24.957 1.00 0.00 16 THR A C 12
ATOM 6624 O O . THR A 1 16 ? 38.246 27.724 23.903 1.00 0.00 16 THR A O 12
ATOM 6635 N N . LEU A 1 17 ? 39.227 27.674 25.904 1.00 0.00 17 LEU A N 12
ATOM 6636 C CA . LEU A 1 17 ? 39.672 26.273 25.884 1.00 0.00 17 LEU A CA 12
ATOM 6637 C C . LEU A 1 17 ? 38.524 25.249 26.091 1.00 0.00 17 LEU A C 12
ATOM 6638 O O . LEU A 1 17 ? 38.714 24.253 26.784 1.00 0.00 17 LEU A O 12
ATOM 6654 N N . CYS A 1 18 ? 37.338 25.470 25.511 1.00 0.00 18 CYS A N 12
ATOM 6655 C CA . CYS A 1 18 ? 36.145 24.642 25.719 1.00 0.00 18 CYS A CA 12
ATOM 6656 C C . CYS A 1 18 ? 35.549 24.163 24.383 1.00 0.00 18 CYS A C 12
ATOM 6657 O O . CYS A 1 18 ? 34.597 24.751 23.890 1.00 0.00 18 CYS A O 12
ATOM 6664 N N . GLN A 1 19 ? 36.098 23.106 23.783 1.00 0.00 19 GLN A N 12
ATOM 6665 C CA . GLN A 1 19 ? 35.606 22.513 22.527 1.00 0.00 19 GLN A CA 12
ATOM 6666 C C . GLN A 1 19 ? 34.535 21.417 22.770 1.00 0.00 19 GLN A C 12
ATOM 6667 O O . GLN A 1 19 ? 33.612 21.592 23.561 1.00 0.00 19 GLN A O 12
ATOM 6681 N N . PHE A 1 20 ? 34.598 20.313 22.016 1.00 0.00 20 PHE A N 12
ATOM 6682 C CA . PHE A 1 20 ? 33.804 19.087 22.123 1.00 0.00 20 PHE A CA 12
ATOM 6683 C C . PHE A 1 20 ? 32.385 19.224 22.687 1.00 0.00 20 PHE A C 12
ATOM 6684 O O . PHE A 1 20 ? 32.017 18.535 23.639 1.00 0.00 20 PHE A O 12
ATOM 6701 N N . CYS A 1 21 ? 31.574 20.067 22.054 1.00 0.00 21 CYS A N 12
ATOM 6702 C CA . CYS A 1 21 ? 30.212 20.376 22.495 1.00 0.00 21 CYS A CA 12
ATOM 6703 C C . CYS A 1 21 ? 29.394 19.114 22.813 1.00 0.00 21 CYS A C 12
ATOM 6704 O O . CYS A 1 21 ? 29.378 18.155 22.034 1.00 0.00 21 CYS A O 12
ATOM 6711 N N . LYS A 1 22 ? 28.739 19.113 23.977 1.00 0.00 22 LYS A N 12
ATOM 6712 C CA . LYS A 1 22 ? 28.002 17.983 24.539 1.00 0.00 22 LYS A CA 12
ATOM 6713 C C . LYS A 1 22 ? 26.527 18.221 24.771 1.00 0.00 22 LYS A C 12
ATOM 6714 O O . LYS A 1 22 ? 26.084 19.330 25.060 1.00 0.00 22 LYS A O 12
ATOM 6733 N N . GLU A 1 23 ? 25.808 17.103 24.734 1.00 0.00 23 GLU A N 12
ATOM 6734 C CA . GLU A 1 23 ? 24.398 17.013 25.064 1.00 0.00 23 GLU A CA 12
ATOM 6735 C C . GLU A 1 23 ? 24.288 16.493 26.503 1.00 0.00 23 GLU A C 12
ATOM 6736 O O . GLU A 1 23 ? 24.559 15.327 26.812 1.00 0.00 23 GLU A O 12
ATOM 6748 N N . LYS A 1 24 ? 24.011 17.433 27.402 1.00 0.00 24 LYS A N 12
ATOM 6749 C CA . LYS A 1 24 ? 23.884 17.252 28.852 1.00 0.00 24 LYS A CA 12
ATOM 6750 C C . LYS A 1 24 ? 22.580 17.872 29.319 1.00 0.00 24 LYS A C 12
ATOM 6751 O O . LYS A 1 24 ? 21.883 18.526 28.550 1.00 0.00 24 LYS A O 12
ATOM 6770 N N . THR A 1 25 ? 22.254 17.685 30.582 1.00 0.00 25 THR A N 12
ATOM 6771 C CA . THR A 1 25 ? 21.085 18.325 31.168 1.00 0.00 25 THR A CA 12
ATOM 6772 C C . THR A 1 25 ? 21.357 18.831 32.574 1.00 0.00 25 THR A C 12
ATOM 6773 O O . THR A 1 25 ? 22.353 18.493 33.215 1.00 0.00 25 THR A O 12
ATOM 6784 N N . ASP A 1 26 ? 20.435 19.669 33.003 1.00 0.00 26 ASP A N 12
ATOM 6785 C CA . ASP A 1 26 ? 20.310 20.245 34.314 1.00 0.00 26 ASP A CA 12
ATOM 6786 C C . ASP A 1 26 ? 19.490 19.253 35.159 1.00 0.00 26 ASP A C 12
ATOM 6787 O O . ASP A 1 26 ? 19.013 18.208 34.714 1.00 0.00 26 ASP A O 12
ATOM 6796 N N . GLN A 1 27 ? 19.215 19.656 36.380 1.00 0.00 27 GLN A N 12
ATOM 6797 C CA . GLN A 1 27 ? 18.423 18.925 37.378 1.00 0.00 27 GLN A CA 12
ATOM 6798 C C . GLN A 1 27 ? 16.945 18.728 36.993 1.00 0.00 27 GLN A C 12
ATOM 6799 O O . GLN A 1 27 ? 16.192 18.054 37.689 1.00 0.00 27 GLN A O 12
ATOM 6813 N N . TYR A 1 28 ? 16.539 19.354 35.891 1.00 0.00 28 TYR A N 12
ATOM 6814 C CA . TYR A 1 28 ? 15.191 19.398 35.335 1.00 0.00 28 TYR A CA 12
ATOM 6815 C C . TYR A 1 28 ? 14.951 18.308 34.280 1.00 0.00 28 TYR A C 12
ATOM 6816 O O . TYR A 1 28 ? 13.804 18.005 33.978 1.00 0.00 28 TYR A O 12
ATOM 6834 N N . GLY A 1 29 ? 16.016 17.775 33.665 1.00 0.00 29 GLY A N 12
ATOM 6835 C CA . GLY A 1 29 ? 15.927 16.774 32.579 1.00 0.00 29 GLY A CA 12
ATOM 6836 C C . GLY A 1 29 ? 15.838 17.361 31.159 1.00 0.00 29 GLY A C 12
ATOM 6837 O O . GLY A 1 29 ? 15.647 16.632 30.191 1.00 0.00 29 GLY A O 12
ATOM 6841 N N . LEU A 1 30 ? 15.997 18.682 31.024 1.00 0.00 30 LEU A N 12
ATOM 6842 C CA . LEU A 1 30 ? 16.073 19.416 29.755 1.00 0.00 30 LEU A CA 12
ATOM 6843 C C . LEU A 1 30 ? 17.417 19.158 29.124 1.00 0.00 30 LEU A C 12
ATOM 6844 O O . LEU A 1 30 ? 18.431 19.677 29.585 1.00 0.00 30 LEU A O 12
ATOM 6860 N N . THR A 1 31 ? 17.457 18.358 28.096 1.00 0.00 31 THR A N 12
ATOM 6861 C CA . THR A 1 31 ? 18.702 18.157 27.387 1.00 0.00 31 THR A CA 12
ATOM 6862 C C . THR A 1 31 ? 19.013 19.357 26.512 1.00 0.00 31 THR A C 12
ATOM 6863 O O . THR A 1 31 ? 18.184 19.790 25.714 1.00 0.00 31 THR A O 12
ATOM 6874 N N . TYR A 1 32 ? 20.218 19.886 26.664 1.00 0.00 32 TYR A N 12
ATOM 6875 C CA . TYR A 1 32 ? 20.711 21.034 25.940 1.00 0.00 32 TYR A CA 12
ATOM 6876 C C . TYR A 1 32 ? 22.142 20.798 25.435 1.00 0.00 32 TYR A C 12
ATOM 6877 O O . TYR A 1 32 ? 22.899 19.982 25.971 1.00 0.00 32 TYR A O 12
ATOM 6895 N N . ARG A 1 33 ? 22.521 21.525 24.382 1.00 0.00 33 ARG A N 12
ATOM 6896 C CA . ARG A 1 33 ? 23.820 21.444 23.698 1.00 0.00 33 ARG A CA 12
ATOM 6897 C C . ARG A 1 33 ? 24.703 22.593 24.159 1.00 0.00 33 ARG A C 12
ATOM 6898 O O . ARG A 1 33 ? 24.401 23.762 23.938 1.00 0.00 33 ARG A O 12
ATOM 6919 N N . THR A 1 34 ? 25.773 22.252 24.862 1.00 0.00 34 THR A N 12
ATOM 6920 C CA . THR A 1 34 ? 26.687 23.208 25.518 1.00 0.00 34 THR A CA 12
ATOM 6921 C C . THR A 1 34 ? 28.155 22.879 25.294 1.00 0.00 34 THR A C 12
ATOM 6922 O O . THR A 1 34 ? 28.506 21.728 25.025 1.00 0.00 34 THR A O 12
ATOM 6933 N N . CYS A 1 35 ? 29.026 23.881 25.431 1.00 0.00 35 CYS A N 12
ATOM 6934 C CA . CYS A 1 35 ? 30.476 23.682 25.337 1.00 0.00 35 CYS A CA 12
ATOM 6935 C C . CYS A 1 35 ? 30.962 22.723 26.448 1.00 0.00 35 CYS A C 12
ATOM 6936 O O . CYS A 1 35 ? 30.471 22.774 27.578 1.00 0.00 35 CYS A O 12
ATOM 6943 N N . ASN A 1 36 ? 31.929 21.850 26.152 1.00 0.00 36 ASN A N 12
ATOM 6944 C CA . ASN A 1 36 ? 32.570 20.968 27.136 1.00 0.00 36 ASN A CA 12
ATOM 6945 C C . ASN A 1 36 ? 34.095 21.097 26.984 1.00 0.00 36 ASN A C 12
ATOM 6946 O O . ASN A 1 36 ? 34.598 21.850 26.157 1.00 0.00 36 ASN A O 12
ATOM 6957 N N . LEU A 1 37 ? 34.865 20.399 27.812 1.00 0.00 37 LEU A N 12
ATOM 6958 C CA . LEU A 1 37 ? 36.299 20.337 27.694 1.00 0.00 37 LEU A CA 12
ATOM 6959 C C . LEU A 1 37 ? 36.773 19.171 26.800 1.00 0.00 37 LEU A C 12
ATOM 6960 O O . LEU A 1 37 ? 37.849 19.270 26.220 1.00 0.00 37 LEU A O 12
ATOM 6976 N N . LEU A 1 38 ? 35.978 18.089 26.666 1.00 0.00 38 LEU A N 12
ATOM 6977 C CA . LEU A 1 38 ? 36.347 16.834 25.976 1.00 0.00 38 LEU A CA 12
ATOM 6978 C C . LEU A 1 38 ? 35.245 16.032 25.244 1.00 0.00 38 LEU A C 12
ATOM 6979 O O . LEU A 1 38 ? 34.058 16.238 25.522 1.00 0.00 38 LEU A O 12
ATOM 6995 N N . PRO A 1 39 ? 35.629 15.093 24.342 1.00 0.00 39 PRO A N 12
ATOM 6996 C CA . PRO A 1 39 ? 34.725 14.175 23.650 1.00 0.00 39 PRO A CA 12
ATOM 6997 C C . PRO A 1 39 ? 34.442 12.913 24.494 1.00 0.00 39 PRO A C 12
ATOM 6998 O O . PRO A 1 39 ? 35.394 12.269 24.996 1.00 0.00 39 PRO A O 12
ATOM 7009 N N . LEU A 1 1 ? 32.992 30.755 31.964 1.00 0.00 1 LEU A N 13
ATOM 7010 C CA . LEU A 1 1 ? 33.808 30.982 30.751 1.00 0.00 1 LEU A CA 13
ATOM 7011 C C . LEU A 1 1 ? 33.089 30.347 29.570 1.00 0.00 1 LEU A C 13
ATOM 7012 O O . LEU A 1 1 ? 32.323 31.041 28.914 1.00 0.00 1 LEU A O 13
ATOM 7028 N N . CYS A 1 2 ? 33.311 29.060 29.289 1.00 0.00 2 CYS A N 13
ATOM 7029 C CA . CYS A 1 2 ? 32.577 28.355 28.242 1.00 0.00 2 CYS A CA 13
ATOM 7030 C C . CYS A 1 2 ? 31.150 28.076 28.743 1.00 0.00 2 CYS A C 13
ATOM 7031 O O . CYS A 1 2 ? 30.896 27.202 29.575 1.00 0.00 2 CYS A O 13
ATOM 7038 N N . ASN A 1 3 ? 30.248 28.937 28.287 1.00 0.00 3 ASN A N 13
ATOM 7039 C CA . ASN A 1 3 ? 28.835 29.044 28.632 1.00 0.00 3 ASN A CA 13
ATOM 7040 C C . ASN A 1 3 ? 28.008 29.144 27.330 1.00 0.00 3 ASN A C 13
ATOM 7041 O O . ASN A 1 3 ? 28.577 29.012 26.250 1.00 0.00 3 ASN A O 13
ATOM 7052 N N . GLU A 1 4 ? 26.691 29.385 27.440 1.00 0.00 4 GLU A N 13
ATOM 7053 C CA . GLU A 1 4 ? 25.694 29.410 26.351 1.00 0.00 4 GLU A CA 13
ATOM 7054 C C . GLU A 1 4 ? 25.543 28.050 25.619 1.00 0.00 4 GLU A C 13
ATOM 7055 O O . GLU A 1 4 ? 26.379 27.145 25.756 1.00 0.00 4 GLU A O 13
ATOM 7067 N N . PRO A 1 5 ? 24.440 27.849 24.869 1.00 0.00 5 PRO A N 13
ATOM 7068 C CA . PRO A 1 5 ? 24.291 26.660 24.040 1.00 0.00 5 PRO A CA 13
ATOM 7069 C C . PRO A 1 5 ? 25.113 26.819 22.749 1.00 0.00 5 PRO A C 13
ATOM 7070 O O . PRO A 1 5 ? 25.407 27.940 22.329 1.00 0.00 5 PRO A O 13
ATOM 7081 N N . CYS A 1 6 ? 25.430 25.712 22.076 1.00 0.00 6 CYS A N 13
ATOM 7082 C CA . CYS A 1 6 ? 26.160 25.735 20.794 1.00 0.00 6 CYS A CA 13
ATOM 7083 C C . CYS A 1 6 ? 25.481 24.949 19.662 1.00 0.00 6 CYS A C 13
ATOM 7084 O O . CYS A 1 6 ? 24.827 23.924 19.868 1.00 0.00 6 CYS A O 13
ATOM 7091 N N . SER A 1 7 ? 25.677 25.434 18.433 1.00 0.00 7 SER A N 13
ATOM 7092 C CA . SER A 1 7 ? 25.231 24.809 17.187 1.00 0.00 7 SER A CA 13
ATOM 7093 C C . SER A 1 7 ? 26.003 23.506 16.915 1.00 0.00 7 SER A C 13
ATOM 7094 O O . SER A 1 7 ? 25.402 22.429 16.919 1.00 0.00 7 SER A O 13
ATOM 7102 N N . SER A 1 8 ? 27.327 23.622 16.748 1.00 0.00 8 SER A N 13
ATOM 7103 C CA . SER A 1 8 ? 28.299 22.574 16.380 1.00 0.00 8 SER A CA 13
ATOM 7104 C C . SER A 1 8 ? 29.649 22.858 17.061 1.00 0.00 8 SER A C 13
ATOM 7105 O O . SER A 1 8 ? 29.889 24.001 17.438 1.00 0.00 8 SER A O 13
ATOM 7113 N N . ASN A 1 9 ? 30.571 21.885 17.154 1.00 0.00 9 ASN A N 13
ATOM 7114 C CA . ASN A 1 9 ? 31.861 22.011 17.876 1.00 0.00 9 ASN A CA 13
ATOM 7115 C C . ASN A 1 9 ? 32.635 23.331 17.665 1.00 0.00 9 ASN A C 13
ATOM 7116 O O . ASN A 1 9 ? 33.208 23.862 18.612 1.00 0.00 9 ASN A O 13
ATOM 7127 N N . SER A 1 10 ? 32.668 23.866 16.436 1.00 0.00 10 SER A N 13
ATOM 7128 C CA . SER A 1 10 ? 33.411 25.097 16.110 1.00 0.00 10 SER A CA 13
ATOM 7129 C C . SER A 1 10 ? 32.818 26.387 16.708 1.00 0.00 10 SER A C 13
ATOM 7130 O O . SER A 1 10 ? 33.538 27.366 16.872 1.00 0.00 10 SER A O 13
ATOM 7138 N N . ASP A 1 11 ? 31.562 26.375 17.168 1.00 0.00 11 ASP A N 13
ATOM 7139 C CA . ASP A 1 11 ? 30.869 27.478 17.868 1.00 0.00 11 ASP A CA 13
ATOM 7140 C C . ASP A 1 11 ? 31.467 27.804 19.263 1.00 0.00 11 ASP A C 13
ATOM 7141 O O . ASP A 1 11 ? 30.930 28.628 20.000 1.00 0.00 11 ASP A O 13
ATOM 7150 N N . CYS A 1 12 ? 32.571 27.147 19.644 1.00 0.00 12 CYS A N 13
ATOM 7151 C CA . CYS A 1 12 ? 33.217 27.228 20.959 1.00 0.00 12 CYS A CA 13
ATOM 7152 C C . CYS A 1 12 ? 34.752 27.227 20.860 1.00 0.00 12 CYS A C 13
ATOM 7153 O O . CYS A 1 12 ? 35.454 27.288 21.869 1.00 0.00 12 CYS A O 13
ATOM 7160 N N . ILE A 1 13 ? 35.296 27.100 19.648 1.00 0.00 13 ILE A N 13
ATOM 7161 C CA . ILE A 1 13 ? 36.710 26.964 19.376 1.00 0.00 13 ILE A CA 13
ATOM 7162 C C . ILE A 1 13 ? 37.406 28.335 19.478 1.00 0.00 13 ILE A C 13
ATOM 7163 O O . ILE A 1 13 ? 36.816 29.388 19.231 1.00 0.00 13 ILE A O 13
ATOM 7179 N N . GLY A 1 14 ? 38.692 28.326 19.828 1.00 0.00 14 GLY A N 13
ATOM 7180 C CA . GLY A 1 14 ? 39.566 29.506 19.876 1.00 0.00 14 GLY A CA 13
ATOM 7181 C C . GLY A 1 14 ? 39.359 30.423 21.091 1.00 0.00 14 GLY A C 13
ATOM 7182 O O . GLY A 1 14 ? 40.342 30.901 21.654 1.00 0.00 14 GLY A O 13
ATOM 7186 N N . ILE A 1 15 ? 38.113 30.624 21.545 1.00 0.00 15 ILE A N 13
ATOM 7187 C CA . ILE A 1 15 ? 37.787 31.419 22.749 1.00 0.00 15 ILE A CA 13
ATOM 7188 C C . ILE A 1 15 ? 38.457 30.808 23.985 1.00 0.00 15 ILE A C 13
ATOM 7189 O O . ILE A 1 15 ? 38.893 31.493 24.906 1.00 0.00 15 ILE A O 13
ATOM 7205 N N . THR A 1 16 ? 38.555 29.485 23.984 1.00 0.00 16 THR A N 13
ATOM 7206 C CA . THR A 1 16 ? 39.237 28.579 24.887 1.00 0.00 16 THR A CA 13
ATOM 7207 C C . THR A 1 16 ? 39.304 27.235 24.142 1.00 0.00 16 THR A C 13
ATOM 7208 O O . THR A 1 16 ? 38.664 27.048 23.107 1.00 0.00 16 THR A O 13
ATOM 7219 N N . LEU A 1 17 ? 40.032 26.255 24.669 1.00 0.00 17 LEU A N 13
ATOM 7220 C CA . LEU A 1 17 ? 40.155 24.898 24.129 1.00 0.00 17 LEU A CA 13
ATOM 7221 C C . LEU A 1 17 ? 38.867 24.046 24.257 1.00 0.00 17 LEU A C 13
ATOM 7222 O O . LEU A 1 17 ? 38.925 22.828 24.152 1.00 0.00 17 LEU A O 13
ATOM 7238 N N . CYS A 1 18 ? 37.698 24.661 24.448 1.00 0.00 18 CYS A N 13
ATOM 7239 C CA . CYS A 1 18 ? 36.406 24.032 24.722 1.00 0.00 18 CYS A CA 13
ATOM 7240 C C . CYS A 1 18 ? 35.636 23.648 23.447 1.00 0.00 18 CYS A C 13
ATOM 7241 O O . CYS A 1 18 ? 34.437 23.862 23.318 1.00 0.00 18 CYS A O 13
ATOM 7248 N N . GLN A 1 19 ? 36.352 23.023 22.510 1.00 0.00 19 GLN A N 13
ATOM 7249 C CA . GLN A 1 19 ? 35.883 22.497 21.216 1.00 0.00 19 GLN A CA 13
ATOM 7250 C C . GLN A 1 19 ? 34.858 21.341 21.311 1.00 0.00 19 GLN A C 13
ATOM 7251 O O . GLN A 1 19 ? 34.561 20.702 20.307 1.00 0.00 19 GLN A O 13
ATOM 7265 N N . PHE A 1 20 ? 34.315 21.048 22.493 1.00 0.00 20 PHE A N 13
ATOM 7266 C CA . PHE A 1 20 ? 33.453 19.904 22.756 1.00 0.00 20 PHE A CA 13
ATOM 7267 C C . PHE A 1 20 ? 31.996 20.306 23.033 1.00 0.00 20 PHE A C 13
ATOM 7268 O O . PHE A 1 20 ? 31.593 20.505 24.179 1.00 0.00 20 PHE A O 13
ATOM 7285 N N . CYS A 1 21 ? 31.177 20.409 21.976 1.00 0.00 21 CYS A N 13
ATOM 7286 C CA . CYS A 1 21 ? 29.728 20.670 22.044 1.00 0.00 21 CYS A CA 13
ATOM 7287 C C . CYS A 1 21 ? 28.937 19.453 22.552 1.00 0.00 21 CYS A C 13
ATOM 7288 O O . CYS A 1 21 ? 28.069 18.908 21.866 1.00 0.00 21 CYS A O 13
ATOM 7295 N N . LYS A 1 22 ? 29.265 18.983 23.758 1.00 0.00 22 LYS A N 13
ATOM 7296 C CA . LYS A 1 22 ? 28.675 17.763 24.323 1.00 0.00 22 LYS A CA 13
ATOM 7297 C C . LYS A 1 22 ? 27.239 18.012 24.800 1.00 0.00 22 LYS A C 13
ATOM 7298 O O . LYS A 1 22 ? 26.933 19.035 25.419 1.00 0.00 22 LYS A O 13
ATOM 7317 N N . GLU A 1 23 ? 26.368 17.040 24.534 1.00 0.00 23 GLU A N 13
ATOM 7318 C CA . GLU A 1 23 ? 24.969 17.042 24.974 1.00 0.00 23 GLU A CA 13
ATOM 7319 C C . GLU A 1 23 ? 24.829 16.413 26.362 1.00 0.00 23 GLU A C 13
ATOM 7320 O O . GLU A 1 23 ? 25.282 15.288 26.610 1.00 0.00 23 GLU A O 13
ATOM 7332 N N . LYS A 1 24 ? 24.258 17.186 27.278 1.00 0.00 24 LYS A N 13
ATOM 7333 C CA . LYS A 1 24 ? 23.938 16.824 28.659 1.00 0.00 24 LYS A CA 13
ATOM 7334 C C . LYS A 1 24 ? 22.705 17.578 29.117 1.00 0.00 24 LYS A C 13
ATOM 7335 O O . LYS A 1 24 ? 22.218 18.452 28.410 1.00 0.00 24 LYS A O 13
ATOM 7354 N N . THR A 1 25 ? 22.244 17.264 30.316 1.00 0.00 25 THR A N 13
ATOM 7355 C CA . THR A 1 25 ? 21.136 17.963 30.954 1.00 0.00 25 THR A CA 13
ATOM 7356 C C . THR A 1 25 ? 21.535 18.574 32.276 1.00 0.00 25 THR A C 13
ATOM 7357 O O . THR A 1 25 ? 22.545 18.242 32.892 1.00 0.00 25 THR A O 13
ATOM 7368 N N . ASP A 1 26 ? 20.672 19.483 32.686 1.00 0.00 26 ASP A N 13
ATOM 7369 C CA . ASP A 1 26 ? 20.650 20.182 33.947 1.00 0.00 26 ASP A CA 13
ATOM 7370 C C . ASP A 1 26 ? 19.882 19.276 34.936 1.00 0.00 26 ASP A C 13
ATOM 7371 O O . ASP A 1 26 ? 19.491 18.144 34.619 1.00 0.00 26 ASP A O 13
ATOM 7380 N N . GLN A 1 27 ? 19.627 19.781 36.138 1.00 0.00 27 GLN A N 13
ATOM 7381 C CA . GLN A 1 27 ? 18.937 19.033 37.203 1.00 0.00 27 GLN A CA 13
ATOM 7382 C C . GLN A 1 27 ? 17.426 18.819 36.981 1.00 0.00 27 GLN A C 13
ATOM 7383 O O . GLN A 1 27 ? 16.765 18.221 37.828 1.00 0.00 27 GLN A O 13
ATOM 7397 N N . TYR A 1 28 ? 16.874 19.332 35.884 1.00 0.00 28 TYR A N 13
ATOM 7398 C CA . TYR A 1 28 ? 15.446 19.261 35.554 1.00 0.00 28 TYR A CA 13
ATOM 7399 C C . TYR A 1 28 ? 15.147 18.163 34.522 1.00 0.00 28 TYR A C 13
ATOM 7400 O O . TYR A 1 28 ? 14.005 17.704 34.425 1.00 0.00 28 TYR A O 13
ATOM 7418 N N . GLY A 1 29 ? 16.168 17.724 33.775 1.00 0.00 29 GLY A N 13
ATOM 7419 C CA . GLY A 1 29 ? 16.029 16.764 32.666 1.00 0.00 29 GLY A CA 13
ATOM 7420 C C . GLY A 1 29 ? 15.919 17.410 31.277 1.00 0.00 29 GLY A C 13
ATOM 7421 O O . GLY A 1 29 ? 15.458 16.766 30.331 1.00 0.00 29 GLY A O 13
ATOM 7425 N N . LEU A 1 30 ? 16.309 18.683 31.154 1.00 0.00 30 LEU A N 13
ATOM 7426 C CA . LEU A 1 30 ? 16.394 19.411 29.892 1.00 0.00 30 LEU A CA 13
ATOM 7427 C C . LEU A 1 30 ? 17.758 19.145 29.296 1.00 0.00 30 LEU A C 13
ATOM 7428 O O . LEU A 1 30 ? 18.768 19.663 29.754 1.00 0.00 30 LEU A O 13
ATOM 7444 N N . THR A 1 31 ? 17.780 18.364 28.244 1.00 0.00 31 THR A N 13
ATOM 7445 C CA . THR A 1 31 ? 18.996 18.101 27.509 1.00 0.00 31 THR A CA 13
ATOM 7446 C C . THR A 1 31 ? 19.270 19.281 26.577 1.00 0.00 31 THR A C 13
ATOM 7447 O O . THR A 1 31 ? 18.373 19.785 25.903 1.00 0.00 31 THR A O 13
ATOM 7458 N N . TYR A 1 32 ? 20.530 19.690 26.503 1.00 0.00 32 TYR A N 13
ATOM 7459 C CA . TYR A 1 32 ? 21.020 20.787 25.689 1.00 0.00 32 TYR A CA 13
ATOM 7460 C C . TYR A 1 32 ? 22.461 20.529 25.194 1.00 0.00 32 TYR A C 13
ATOM 7461 O O . TYR A 1 32 ? 23.217 19.762 25.796 1.00 0.00 32 TYR A O 13
ATOM 7479 N N . ARG A 1 33 ? 22.880 21.188 24.105 1.00 0.00 33 ARG A N 13
ATOM 7480 C CA . ARG A 1 33 ? 24.260 21.158 23.568 1.00 0.00 33 ARG A CA 13
ATOM 7481 C C . ARG A 1 33 ? 25.001 22.363 24.121 1.00 0.00 33 ARG A C 13
ATOM 7482 O O . ARG A 1 33 ? 24.553 23.484 23.902 1.00 0.00 33 ARG A O 13
ATOM 7503 N N . THR A 1 34 ? 26.102 22.153 24.834 1.00 0.00 34 THR A N 13
ATOM 7504 C CA . THR A 1 34 ? 26.858 23.238 25.483 1.00 0.00 34 THR A CA 13
ATOM 7505 C C . THR A 1 34 ? 28.341 23.135 25.172 1.00 0.00 34 THR A C 13
ATOM 7506 O O . THR A 1 34 ? 28.844 22.033 24.955 1.00 0.00 34 THR A O 13
ATOM 7517 N N . CYS A 1 35 ? 29.036 24.276 25.182 1.00 0.00 35 CYS A N 13
ATOM 7518 C CA . CYS A 1 35 ? 30.488 24.365 25.015 1.00 0.00 35 CYS A CA 13
ATOM 7519 C C . CYS A 1 35 ? 31.201 23.761 26.242 1.00 0.00 35 CYS A C 13
ATOM 7520 O O . CYS A 1 35 ? 31.642 24.479 27.144 1.00 0.00 35 CYS A O 13
ATOM 7527 N N . ASN A 1 36 ? 31.268 22.435 26.329 1.00 0.00 36 ASN A N 13
ATOM 7528 C CA . ASN A 1 36 ? 31.932 21.785 27.441 1.00 0.00 36 ASN A CA 13
ATOM 7529 C C . ASN A 1 36 ? 33.448 21.909 27.277 1.00 0.00 36 ASN A C 13
ATOM 7530 O O . ASN A 1 36 ? 33.975 21.810 26.170 1.00 0.00 36 ASN A O 13
ATOM 7541 N N . LEU A 1 37 ? 34.172 22.068 28.386 1.00 0.00 37 LEU A N 13
ATOM 7542 C CA . LEU A 1 37 ? 35.617 22.121 28.364 1.00 0.00 37 LEU A CA 13
ATOM 7543 C C . LEU A 1 37 ? 36.271 20.821 27.858 1.00 0.00 37 LEU A C 13
ATOM 7544 O O . LEU A 1 37 ? 37.345 20.907 27.272 1.00 0.00 37 LEU A O 13
ATOM 7560 N N . LEU A 1 38 ? 35.619 19.659 28.051 1.00 0.00 38 LEU A N 13
ATOM 7561 C CA . LEU A 1 38 ? 36.044 18.303 27.648 1.00 0.00 38 LEU A CA 13
ATOM 7562 C C . LEU A 1 38 ? 34.951 17.568 26.846 1.00 0.00 38 LEU A C 13
ATOM 7563 O O . LEU A 1 38 ? 33.774 17.901 26.999 1.00 0.00 38 LEU A O 13
ATOM 7579 N N . PRO A 1 39 ? 35.313 16.546 26.051 1.00 0.00 39 PRO A N 13
ATOM 7580 C CA . PRO A 1 39 ? 34.372 15.688 25.329 1.00 0.00 39 PRO A CA 13
ATOM 7581 C C . PRO A 1 39 ? 33.700 14.661 26.257 1.00 0.00 39 PRO A C 13
ATOM 7582 O O . PRO A 1 39 ? 32.498 14.383 26.026 1.00 0.00 39 PRO A O 13
ATOM 7593 N N . LEU A 1 1 ? 32.961 28.696 32.562 1.00 0.00 1 LEU A N 14
ATOM 7594 C CA . LEU A 1 1 ? 34.134 29.153 31.771 1.00 0.00 1 LEU A CA 14
ATOM 7595 C C . LEU A 1 1 ? 33.723 29.515 30.337 1.00 0.00 1 LEU A C 14
ATOM 7596 O O . LEU A 1 1 ? 33.701 30.694 30.004 1.00 0.00 1 LEU A O 14
ATOM 7612 N N . CYS A 1 2 ? 33.446 28.525 29.475 1.00 0.00 2 CYS A N 14
ATOM 7613 C CA . CYS A 1 2 ? 32.932 28.752 28.112 1.00 0.00 2 CYS A CA 14
ATOM 7614 C C . CYS A 1 2 ? 31.490 29.322 28.177 1.00 0.00 2 CYS A C 14
ATOM 7615 O O . CYS A 1 2 ? 30.882 29.311 29.253 1.00 0.00 2 CYS A O 14
ATOM 7622 N N . ASN A 1 3 ? 30.927 29.795 27.060 1.00 0.00 3 ASN A N 14
ATOM 7623 C CA . ASN A 1 3 ? 29.613 30.455 27.025 1.00 0.00 3 ASN A CA 14
ATOM 7624 C C . ASN A 1 3 ? 28.746 30.022 25.824 1.00 0.00 3 ASN A C 14
ATOM 7625 O O . ASN A 1 3 ? 29.274 29.500 24.848 1.00 0.00 3 ASN A O 14
ATOM 7636 N N . GLU A 1 4 ? 27.442 30.332 25.900 1.00 0.00 4 GLU A N 14
ATOM 7637 C CA . GLU A 1 4 ? 26.391 30.143 24.876 1.00 0.00 4 GLU A CA 14
ATOM 7638 C C . GLU A 1 4 ? 26.118 28.673 24.442 1.00 0.00 4 GLU A C 14
ATOM 7639 O O . GLU A 1 4 ? 26.884 27.759 24.761 1.00 0.00 4 GLU A O 14
ATOM 7651 N N . PRO A 1 5 ? 24.950 28.387 23.822 1.00 0.00 5 PRO A N 14
ATOM 7652 C CA . PRO A 1 5 ? 24.620 27.052 23.310 1.00 0.00 5 PRO A CA 14
ATOM 7653 C C . PRO A 1 5 ? 25.324 26.781 21.973 1.00 0.00 5 PRO A C 14
ATOM 7654 O O . PRO A 1 5 ? 25.470 27.678 21.141 1.00 0.00 5 PRO A O 14
ATOM 7665 N N . CYS A 1 6 ? 25.700 25.523 21.721 1.00 0.00 6 CYS A N 14
ATOM 7666 C CA . CYS A 1 6 ? 26.490 25.156 20.530 1.00 0.00 6 CYS A CA 14
ATOM 7667 C C . CYS A 1 6 ? 25.769 24.247 19.519 1.00 0.00 6 CYS A C 14
ATOM 7668 O O . CYS A 1 6 ? 24.823 23.526 19.843 1.00 0.00 6 CYS A O 14
ATOM 7675 N N . SER A 1 7 ? 26.279 24.264 18.286 1.00 0.00 7 SER A N 14
ATOM 7676 C CA . SER A 1 7 ? 25.817 23.501 17.123 1.00 0.00 7 SER A CA 14
ATOM 7677 C C . SER A 1 7 ? 26.844 22.494 16.573 1.00 0.00 7 SER A C 14
ATOM 7678 O O . SER A 1 7 ? 26.466 21.524 15.914 1.00 0.00 7 SER A O 14
ATOM 7686 N N . SER A 1 8 ? 28.140 22.700 16.826 1.00 0.00 8 SER A N 14
ATOM 7687 C CA . SER A 1 8 ? 29.274 21.837 16.453 1.00 0.00 8 SER A CA 14
ATOM 7688 C C . SER A 1 8 ? 30.543 22.287 17.207 1.00 0.00 8 SER A C 14
ATOM 7689 O O . SER A 1 8 ? 30.510 23.287 17.922 1.00 0.00 8 SER A O 14
ATOM 7697 N N . ASN A 1 9 ? 31.668 21.573 17.055 1.00 0.00 9 ASN A N 14
ATOM 7698 C CA . ASN A 1 9 ? 32.956 21.906 17.687 1.00 0.00 9 ASN A CA 14
ATOM 7699 C C . ASN A 1 9 ? 33.394 23.371 17.489 1.00 0.00 9 ASN A C 14
ATOM 7700 O O . ASN A 1 9 ? 33.634 24.075 18.467 1.00 0.00 9 ASN A O 14
ATOM 7711 N N . SER A 1 10 ? 33.491 23.810 16.234 1.00 0.00 10 SER A N 14
ATOM 7712 C CA . SER A 1 10 ? 33.981 25.107 15.757 1.00 0.00 10 SER A CA 14
ATOM 7713 C C . SER A 1 10 ? 33.212 26.337 16.260 1.00 0.00 10 SER A C 14
ATOM 7714 O O . SER A 1 10 ? 33.727 27.451 16.193 1.00 0.00 10 SER A O 14
ATOM 7722 N N . ASP A 1 11 ? 32.019 26.144 16.819 1.00 0.00 11 ASP A N 14
ATOM 7723 C CA . ASP A 1 11 ? 31.113 27.176 17.340 1.00 0.00 11 ASP A CA 14
ATOM 7724 C C . ASP A 1 11 ? 31.626 27.886 18.617 1.00 0.00 11 ASP A C 14
ATOM 7725 O O . ASP A 1 11 ? 31.059 28.902 19.017 1.00 0.00 11 ASP A O 14
ATOM 7734 N N . CYS A 1 12 ? 32.722 27.414 19.236 1.00 0.00 12 CYS A N 14
ATOM 7735 C CA . CYS A 1 12 ? 33.210 27.918 20.534 1.00 0.00 12 CYS A CA 14
ATOM 7736 C C . CYS A 1 12 ? 34.734 28.079 20.624 1.00 0.00 12 CYS A C 14
ATOM 7737 O O . CYS A 1 12 ? 35.271 28.637 21.582 1.00 0.00 12 CYS A O 14
ATOM 7744 N N . ILE A 1 13 ? 35.442 27.565 19.626 1.00 0.00 13 ILE A N 14
ATOM 7745 C CA . ILE A 1 13 ? 36.875 27.526 19.502 1.00 0.00 13 ILE A CA 14
ATOM 7746 C C . ILE A 1 13 ? 37.441 28.950 19.465 1.00 0.00 13 ILE A C 14
ATOM 7747 O O . ILE A 1 13 ? 37.088 29.743 18.593 1.00 0.00 13 ILE A O 14
ATOM 7763 N N . GLY A 1 14 ? 38.366 29.234 20.373 1.00 0.00 14 GLY A N 14
ATOM 7764 C CA . GLY A 1 14 ? 39.115 30.491 20.410 1.00 0.00 14 GLY A CA 14
ATOM 7765 C C . GLY A 1 14 ? 38.849 31.402 21.614 1.00 0.00 14 GLY A C 14
ATOM 7766 O O . GLY A 1 14 ? 39.810 31.920 22.188 1.00 0.00 14 GLY A O 14
ATOM 7770 N N . ILE A 1 15 ? 37.591 31.546 22.065 1.00 0.00 15 ILE A N 14
ATOM 7771 C CA . ILE A 1 15 ? 37.261 32.353 23.266 1.00 0.00 15 ILE A CA 14
ATOM 7772 C C . ILE A 1 15 ? 37.900 31.758 24.531 1.00 0.00 15 ILE A C 14
ATOM 7773 O O . ILE A 1 15 ? 38.153 32.421 25.532 1.00 0.00 15 ILE A O 14
ATOM 7789 N N . THR A 1 16 ? 38.171 30.463 24.453 1.00 0.00 16 THR A N 14
ATOM 7790 C CA . THR A 1 16 ? 38.870 29.537 25.318 1.00 0.00 16 THR A CA 14
ATOM 7791 C C . THR A 1 16 ? 39.133 28.309 24.421 1.00 0.00 16 THR A C 14
ATOM 7792 O O . THR A 1 16 ? 38.573 28.182 23.328 1.00 0.00 16 THR A O 14
ATOM 7803 N N . LEU A 1 17 ? 39.951 27.354 24.857 1.00 0.00 17 LEU A N 14
ATOM 7804 C CA . LEU A 1 17 ? 40.190 26.072 24.172 1.00 0.00 17 LEU A CA 14
ATOM 7805 C C . LEU A 1 17 ? 38.944 25.133 24.196 1.00 0.00 17 LEU A C 14
ATOM 7806 O O . LEU A 1 17 ? 39.067 23.924 24.018 1.00 0.00 17 LEU A O 14
ATOM 7822 N N . CYS A 1 18 ? 37.740 25.672 24.426 1.00 0.00 18 CYS A N 14
ATOM 7823 C CA . CYS A 1 18 ? 36.473 24.965 24.606 1.00 0.00 18 CYS A CA 14
ATOM 7824 C C . CYS A 1 18 ? 35.832 24.543 23.271 1.00 0.00 18 CYS A C 14
ATOM 7825 O O . CYS A 1 18 ? 34.885 25.142 22.783 1.00 0.00 18 CYS A O 14
ATOM 7832 N N . GLN A 1 19 ? 36.366 23.477 22.685 1.00 0.00 19 GLN A N 14
ATOM 7833 C CA . GLN A 1 19 ? 35.949 22.923 21.393 1.00 0.00 19 GLN A CA 14
ATOM 7834 C C . GLN A 1 19 ? 35.026 21.690 21.496 1.00 0.00 19 GLN A C 14
ATOM 7835 O O . GLN A 1 19 ? 34.656 21.098 20.484 1.00 0.00 19 GLN A O 14
ATOM 7849 N N . PHE A 1 20 ? 34.622 21.310 22.710 1.00 0.00 20 PHE A N 14
ATOM 7850 C CA . PHE A 1 20 ? 33.865 20.093 22.994 1.00 0.00 20 PHE A CA 14
ATOM 7851 C C . PHE A 1 20 ? 32.371 20.355 23.185 1.00 0.00 20 PHE A C 14
ATOM 7852 O O . PHE A 1 20 ? 31.823 20.366 24.287 1.00 0.00 20 PHE A O 14
ATOM 7869 N N . CYS A 1 21 ? 31.725 20.591 22.055 1.00 0.00 21 CYS A N 14
ATOM 7870 C CA . CYS A 1 21 ? 30.271 20.744 21.963 1.00 0.00 21 CYS A CA 14
ATOM 7871 C C . CYS A 1 21 ? 29.598 19.392 22.286 1.00 0.00 21 CYS A C 14
ATOM 7872 O O . CYS A 1 21 ? 29.574 18.499 21.441 1.00 0.00 21 CYS A O 14
ATOM 7879 N N . LYS A 1 22 ? 29.086 19.226 23.514 1.00 0.00 22 LYS A N 14
ATOM 7880 C CA . LYS A 1 22 ? 28.517 17.974 24.049 1.00 0.00 22 LYS A CA 14
ATOM 7881 C C . LYS A 1 22 ? 27.096 18.175 24.602 1.00 0.00 22 LYS A C 14
ATOM 7882 O O . LYS A 1 22 ? 26.757 19.239 25.126 1.00 0.00 22 LYS A O 14
ATOM 7901 N N . GLU A 1 23 ? 26.247 17.152 24.490 1.00 0.00 23 GLU A N 14
ATOM 7902 C CA . GLU A 1 23 ? 24.888 17.166 25.042 1.00 0.00 23 GLU A CA 14
ATOM 7903 C C . GLU A 1 23 ? 24.841 16.640 26.484 1.00 0.00 23 GLU A C 14
ATOM 7904 O O . GLU A 1 23 ? 25.298 15.535 26.787 1.00 0.00 23 GLU A O 14
ATOM 7916 N N . LYS A 1 24 ? 24.332 17.481 27.382 1.00 0.00 24 LYS A N 14
ATOM 7917 C CA . LYS A 1 24 ? 24.125 17.240 28.813 1.00 0.00 24 LYS A CA 14
ATOM 7918 C C . LYS A 1 24 ? 22.842 17.912 29.272 1.00 0.00 24 LYS A C 14
ATOM 7919 O O . LYS A 1 24 ? 22.211 18.623 28.501 1.00 0.00 24 LYS A O 14
ATOM 7938 N N . THR A 1 25 ? 22.472 17.716 30.529 1.00 0.00 25 THR A N 14
ATOM 7939 C CA . THR A 1 25 ? 21.291 18.355 31.112 1.00 0.00 25 THR A CA 14
ATOM 7940 C C . THR A 1 25 ? 21.591 19.058 32.417 1.00 0.00 25 THR A C 14
ATOM 7941 O O . THR A 1 25 ? 22.666 18.932 33.000 1.00 0.00 25 THR A O 14
ATOM 7952 N N . ASP A 1 26 ? 20.603 19.832 32.828 1.00 0.00 26 ASP A N 14
ATOM 7953 C CA . ASP A 1 26 ? 20.508 20.540 34.086 1.00 0.00 26 ASP A CA 14
ATOM 7954 C C . ASP A 1 26 ? 19.984 19.554 35.157 1.00 0.00 26 ASP A C 14
ATOM 7955 O O . ASP A 1 26 ? 19.924 18.334 34.962 1.00 0.00 26 ASP A O 14
ATOM 7964 N N . GLN A 1 27 ? 19.557 20.087 36.297 1.00 0.00 27 GLN A N 14
ATOM 7965 C CA . GLN A 1 27 ? 18.983 19.287 37.387 1.00 0.00 27 GLN A CA 14
ATOM 7966 C C . GLN A 1 27 ? 17.507 18.872 37.184 1.00 0.00 27 GLN A C 14
ATOM 7967 O O . GLN A 1 27 ? 16.948 18.170 38.023 1.00 0.00 27 GLN A O 14
ATOM 7981 N N . TYR A 1 28 ? 16.860 19.337 36.117 1.00 0.00 28 TYR A N 14
ATOM 7982 C CA . TYR A 1 28 ? 15.456 19.089 35.790 1.00 0.00 28 TYR A CA 14
ATOM 7983 C C . TYR A 1 28 ? 15.296 17.953 34.778 1.00 0.00 28 TYR A C 14
ATOM 7984 O O . TYR A 1 28 ? 14.217 17.361 34.687 1.00 0.00 28 TYR A O 14
ATOM 8002 N N . GLY A 1 29 ? 16.355 17.660 34.021 1.00 0.00 29 GLY A N 14
ATOM 8003 C CA . GLY A 1 29 ? 16.342 16.682 32.935 1.00 0.00 29 GLY A CA 14
ATOM 8004 C C . GLY A 1 29 ? 16.205 17.309 31.541 1.00 0.00 29 GLY A C 14
ATOM 8005 O O . GLY A 1 29 ? 16.024 16.573 30.565 1.00 0.00 29 GLY A O 14
ATOM 8009 N N . LEU A 1 30 ? 16.319 18.640 31.427 1.00 0.00 30 LEU A N 14
ATOM 8010 C CA . LEU A 1 30 ? 16.319 19.366 30.158 1.00 0.00 30 LEU A CA 14
ATOM 8011 C C . LEU A 1 30 ? 17.682 19.229 29.520 1.00 0.00 30 LEU A C 14
ATOM 8012 O O . LEU A 1 30 ? 18.666 19.843 29.916 1.00 0.00 30 LEU A O 14
ATOM 8028 N N . THR A 1 31 ? 17.728 18.421 28.496 1.00 0.00 31 THR A N 14
ATOM 8029 C CA . THR A 1 31 ? 18.935 18.176 27.747 1.00 0.00 31 THR A CA 14
ATOM 8030 C C . THR A 1 31 ? 19.175 19.303 26.735 1.00 0.00 31 THR A C 14
ATOM 8031 O O . THR A 1 31 ? 18.271 19.711 26.005 1.00 0.00 31 THR A O 14
ATOM 8042 N N . TYR A 1 32 ? 20.416 19.774 26.661 1.00 0.00 32 TYR A N 14
ATOM 8043 C CA . TYR A 1 32 ? 20.870 20.876 25.829 1.00 0.00 32 TYR A CA 14
ATOM 8044 C C . TYR A 1 32 ? 22.313 20.653 25.316 1.00 0.00 32 TYR A C 14
ATOM 8045 O O . TYR A 1 32 ? 23.093 19.884 25.880 1.00 0.00 32 TYR A O 14
ATOM 8063 N N . ARG A 1 33 ? 22.687 21.339 24.229 1.00 0.00 33 ARG A N 14
ATOM 8064 C CA . ARG A 1 33 ? 24.014 21.294 23.587 1.00 0.00 33 ARG A CA 14
ATOM 8065 C C . ARG A 1 33 ? 24.898 22.422 24.091 1.00 0.00 33 ARG A C 14
ATOM 8066 O O . ARG A 1 33 ? 24.580 23.595 23.906 1.00 0.00 33 ARG A O 14
ATOM 8087 N N . THR A 1 34 ? 25.997 22.059 24.742 1.00 0.00 34 THR A N 14
ATOM 8088 C CA . THR A 1 34 ? 26.900 23.021 25.401 1.00 0.00 34 THR A CA 14
ATOM 8089 C C . THR A 1 34 ? 28.374 22.721 25.191 1.00 0.00 34 THR A C 14
ATOM 8090 O O . THR A 1 34 ? 28.791 21.568 25.107 1.00 0.00 34 THR A O 14
ATOM 8101 N N . CYS A 1 35 ? 29.177 23.779 25.128 1.00 0.00 35 CYS A N 14
ATOM 8102 C CA . CYS A 1 35 ? 30.630 23.675 24.965 1.00 0.00 35 CYS A CA 14
ATOM 8103 C C . CYS A 1 35 ? 31.327 23.356 26.293 1.00 0.00 35 CYS A C 14
ATOM 8104 O O . CYS A 1 35 ? 31.797 24.232 27.021 1.00 0.00 35 CYS A O 14
ATOM 8111 N N . ASN A 1 36 ? 31.361 22.061 26.593 1.00 0.00 36 ASN A N 14
ATOM 8112 C CA . ASN A 1 36 ? 32.043 21.456 27.728 1.00 0.00 36 ASN A CA 14
ATOM 8113 C C . ASN A 1 36 ? 33.577 21.524 27.554 1.00 0.00 36 ASN A C 14
ATOM 8114 O O . ASN A 1 36 ? 34.105 21.912 26.510 1.00 0.00 36 ASN A O 14
ATOM 8125 N N . LEU A 1 37 ? 34.310 21.141 28.601 1.00 0.00 37 LEU A N 14
ATOM 8126 C CA . LEU A 1 37 ? 35.758 21.002 28.561 1.00 0.00 37 LEU A CA 14
ATOM 8127 C C . LEU A 1 37 ? 36.195 19.709 27.837 1.00 0.00 37 LEU A C 14
ATOM 8128 O O . LEU A 1 37 ? 37.350 19.622 27.435 1.00 0.00 37 LEU A O 14
ATOM 8144 N N . LEU A 1 38 ? 35.283 18.731 27.684 1.00 0.00 38 LEU A N 14
ATOM 8145 C CA . LEU A 1 38 ? 35.516 17.386 27.136 1.00 0.00 38 LEU A CA 14
ATOM 8146 C C . LEU A 1 38 ? 34.331 16.806 26.333 1.00 0.00 38 LEU A C 14
ATOM 8147 O O . LEU A 1 38 ? 33.238 17.372 26.420 1.00 0.00 38 LEU A O 14
ATOM 8163 N N . PRO A 1 39 ? 34.527 15.711 25.561 1.00 0.00 39 PRO A N 14
ATOM 8164 C CA . PRO A 1 39 ? 33.511 15.183 24.636 1.00 0.00 39 PRO A CA 14
ATOM 8165 C C . PRO A 1 39 ? 32.316 14.428 25.254 1.00 0.00 39 PRO A C 14
ATOM 8166 O O . PRO A 1 39 ? 31.528 13.860 24.459 1.00 0.00 39 PRO A O 14
ATOM 8177 N N . LEU A 1 1 ? 32.915 33.462 25.409 1.00 0.00 1 LEU A N 15
ATOM 8178 C CA . LEU A 1 1 ? 33.927 32.802 26.286 1.00 0.00 1 LEU A CA 15
ATOM 8179 C C . LEU A 1 1 ? 33.294 31.526 26.846 1.00 0.00 1 LEU A C 15
ATOM 8180 O O . LEU A 1 1 ? 32.079 31.498 26.975 1.00 0.00 1 LEU A O 15
ATOM 8196 N N . CYS A 1 2 ? 34.058 30.483 27.183 1.00 0.00 2 CYS A N 15
ATOM 8197 C CA . CYS A 1 2 ? 33.578 29.190 27.719 1.00 0.00 2 CYS A CA 15
ATOM 8198 C C . CYS A 1 2 ? 32.875 29.267 29.104 1.00 0.00 2 CYS A C 15
ATOM 8199 O O . CYS A 1 2 ? 33.350 28.755 30.117 1.00 0.00 2 CYS A O 15
ATOM 8206 N N . ASN A 1 3 ? 31.715 29.921 29.140 1.00 0.00 3 ASN A N 15
ATOM 8207 C CA . ASN A 1 3 ? 30.783 30.085 30.260 1.00 0.00 3 ASN A CA 15
ATOM 8208 C C . ASN A 1 3 ? 29.332 30.253 29.721 1.00 0.00 3 ASN A C 15
ATOM 8209 O O . ASN A 1 3 ? 28.451 30.711 30.444 1.00 0.00 3 ASN A O 15
ATOM 8220 N N . GLU A 1 4 ? 29.084 29.933 28.441 1.00 0.00 4 GLU A N 15
ATOM 8221 C CA . GLU A 1 4 ? 27.807 30.078 27.716 1.00 0.00 4 GLU A CA 15
ATOM 8222 C C . GLU A 1 4 ? 27.529 28.822 26.830 1.00 0.00 4 GLU A C 15
ATOM 8223 O O . GLU A 1 4 ? 28.441 28.009 26.650 1.00 0.00 4 GLU A O 15
ATOM 8235 N N . PRO A 1 5 ? 26.291 28.586 26.338 1.00 0.00 5 PRO A N 15
ATOM 8236 C CA . PRO A 1 5 ? 25.916 27.369 25.590 1.00 0.00 5 PRO A CA 15
ATOM 8237 C C . PRO A 1 5 ? 26.193 27.431 24.069 1.00 0.00 5 PRO A C 15
ATOM 8238 O O . PRO A 1 5 ? 26.608 28.461 23.544 1.00 0.00 5 PRO A O 15
ATOM 8249 N N . CYS A 1 6 ? 25.942 26.319 23.363 1.00 0.00 6 CYS A N 15
ATOM 8250 C CA . CYS A 1 6 ? 26.225 26.100 21.933 1.00 0.00 6 CYS A CA 15
ATOM 8251 C C . CYS A 1 6 ? 25.237 25.109 21.259 1.00 0.00 6 CYS A C 15
ATOM 8252 O O . CYS A 1 6 ? 24.238 24.700 21.855 1.00 0.00 6 CYS A O 15
ATOM 8259 N N . SER A 1 7 ? 25.502 24.714 20.005 1.00 0.00 7 SER A N 15
ATOM 8260 C CA . SER A 1 7 ? 24.775 23.696 19.221 1.00 0.00 7 SER A CA 15
ATOM 8261 C C . SER A 1 7 ? 25.704 22.577 18.706 1.00 0.00 7 SER A C 15
ATOM 8262 O O . SER A 1 7 ? 25.320 21.402 18.732 1.00 0.00 7 SER A O 15
ATOM 8270 N N . SER A 1 8 ? 26.930 22.908 18.283 1.00 0.00 8 SER A N 15
ATOM 8271 C CA . SER A 1 8 ? 27.966 21.984 17.783 1.00 0.00 8 SER A CA 15
ATOM 8272 C C . SER A 1 8 ? 29.390 22.360 18.241 1.00 0.00 8 SER A C 15
ATOM 8273 O O . SER A 1 8 ? 29.562 23.273 19.040 1.00 0.00 8 SER A O 15
ATOM 8281 N N . ASN A 1 9 ? 30.427 21.635 17.799 1.00 0.00 9 ASN A N 15
ATOM 8282 C CA . ASN A 1 9 ? 31.824 21.861 18.216 1.00 0.00 9 ASN A CA 15
ATOM 8283 C C . ASN A 1 9 ? 32.386 23.244 17.835 1.00 0.00 9 ASN A C 15
ATOM 8284 O O . ASN A 1 9 ? 32.990 23.932 18.655 1.00 0.00 9 ASN A O 15
ATOM 8295 N N . SER A 1 10 ? 32.189 23.658 16.587 1.00 0.00 10 SER A N 15
ATOM 8296 C CA . SER A 1 10 ? 32.770 24.874 16.006 1.00 0.00 10 SER A CA 15
ATOM 8297 C C . SER A 1 10 ? 32.297 26.188 16.622 1.00 0.00 10 SER A C 15
ATOM 8298 O O . SER A 1 10 ? 32.976 27.206 16.537 1.00 0.00 10 SER A O 15
ATOM 8306 N N . ASP A 1 11 ? 31.161 26.123 17.294 1.00 0.00 11 ASP A N 15
ATOM 8307 C CA . ASP A 1 11 ? 30.446 27.168 18.007 1.00 0.00 11 ASP A CA 15
ATOM 8308 C C . ASP A 1 11 ? 31.212 27.748 19.210 1.00 0.00 11 ASP A C 15
ATOM 8309 O O . ASP A 1 11 ? 30.900 28.851 19.654 1.00 0.00 11 ASP A O 15
ATOM 8318 N N . CYS A 1 12 ? 32.209 27.024 19.734 1.00 0.00 12 CYS A N 15
ATOM 8319 C CA . CYS A 1 12 ? 32.945 27.388 20.956 1.00 0.00 12 CYS A CA 15
ATOM 8320 C C . CYS A 1 12 ? 34.460 27.150 20.834 1.00 0.00 12 CYS A C 15
ATOM 8321 O O . CYS A 1 12 ? 35.225 27.337 21.779 1.00 0.00 12 CYS A O 15
ATOM 8328 N N . ILE A 1 13 ? 34.902 26.738 19.643 1.00 0.00 13 ILE A N 15
ATOM 8329 C CA . ILE A 1 13 ? 36.277 26.548 19.228 1.00 0.00 13 ILE A CA 15
ATOM 8330 C C . ILE A 1 13 ? 36.973 27.910 19.106 1.00 0.00 13 ILE A C 15
ATOM 8331 O O . ILE A 1 13 ? 36.363 28.914 18.741 1.00 0.00 13 ILE A O 15
ATOM 8347 N N . GLY A 1 14 ? 38.281 27.934 19.359 1.00 0.00 14 GLY A N 15
ATOM 8348 C CA . GLY A 1 14 ? 39.156 29.101 19.186 1.00 0.00 14 GLY A CA 15
ATOM 8349 C C . GLY A 1 14 ? 38.977 30.220 20.221 1.00 0.00 14 GLY A C 15
ATOM 8350 O O . GLY A 1 14 ? 39.960 30.692 20.794 1.00 0.00 14 GLY A O 15
ATOM 8354 N N . ILE A 1 15 ? 37.728 30.616 20.496 1.00 0.00 15 ILE A N 15
ATOM 8355 C CA . ILE A 1 15 ? 37.336 31.631 21.489 1.00 0.00 15 ILE A CA 15
ATOM 8356 C C . ILE A 1 15 ? 37.752 31.237 22.907 1.00 0.00 15 ILE A C 15
ATOM 8357 O O . ILE A 1 15 ? 37.889 32.066 23.805 1.00 0.00 15 ILE A O 15
ATOM 8373 N N . THR A 1 16 ? 37.929 29.937 23.110 1.00 0.00 16 THR A N 15
ATOM 8374 C CA . THR A 1 16 ? 38.428 29.227 24.264 1.00 0.00 16 THR A CA 15
ATOM 8375 C C . THR A 1 16 ? 38.769 27.786 23.829 1.00 0.00 16 THR A C 15
ATOM 8376 O O . THR A 1 16 ? 38.275 27.297 22.810 1.00 0.00 16 THR A O 15
ATOM 8387 N N . LEU A 1 17 ? 39.599 27.075 24.594 1.00 0.00 17 LEU A N 15
ATOM 8388 C CA . LEU A 1 17 ? 39.936 25.652 24.402 1.00 0.00 17 LEU A CA 15
ATOM 8389 C C . LEU A 1 17 ? 38.791 24.699 24.847 1.00 0.00 17 LEU A C 15
ATOM 8390 O O . LEU A 1 17 ? 39.002 23.754 25.597 1.00 0.00 17 LEU A O 15
ATOM 8406 N N . CYS A 1 18 ? 37.569 24.915 24.350 1.00 0.00 18 CYS A N 15
ATOM 8407 C CA . CYS A 1 18 ? 36.352 24.191 24.751 1.00 0.00 18 CYS A CA 15
ATOM 8408 C C . CYS A 1 18 ? 35.609 23.636 23.529 1.00 0.00 18 CYS A C 15
ATOM 8409 O O . CYS A 1 18 ? 34.417 23.860 23.333 1.00 0.00 18 CYS A O 15
ATOM 8416 N N . GLN A 1 19 ? 36.342 22.916 22.676 1.00 0.00 19 GLN A N 15
ATOM 8417 C CA . GLN A 1 19 ? 35.820 22.339 21.428 1.00 0.00 19 GLN A CA 15
ATOM 8418 C C . GLN A 1 19 ? 34.706 21.300 21.664 1.00 0.00 19 GLN A C 15
ATOM 8419 O O . GLN A 1 19 ? 33.895 21.023 20.780 1.00 0.00 19 GLN A O 15
ATOM 8433 N N . PHE A 1 20 ? 34.686 20.688 22.849 1.00 0.00 20 PHE A N 15
ATOM 8434 C CA . PHE A 1 20 ? 33.784 19.604 23.207 1.00 0.00 20 PHE A CA 15
ATOM 8435 C C . PHE A 1 20 ? 32.442 20.133 23.736 1.00 0.00 20 PHE A C 15
ATOM 8436 O O . PHE A 1 20 ? 32.127 20.065 24.923 1.00 0.00 20 PHE A O 15
ATOM 8453 N N . CYS A 1 21 ? 31.636 20.666 22.818 1.00 0.00 21 CYS A N 15
ATOM 8454 C CA . CYS A 1 21 ? 30.261 21.129 23.063 1.00 0.00 21 CYS A CA 15
ATOM 8455 C C . CYS A 1 21 ? 29.346 19.930 23.352 1.00 0.00 21 CYS A C 15
ATOM 8456 O O . CYS A 1 21 ? 28.697 19.367 22.470 1.00 0.00 21 CYS A O 15
ATOM 8463 N N . LYS A 1 22 ? 29.341 19.521 24.618 1.00 0.00 22 LYS A N 15
ATOM 8464 C CA . LYS A 1 22 ? 28.681 18.334 25.154 1.00 0.00 22 LYS A CA 15
ATOM 8465 C C . LYS A 1 22 ? 27.211 18.484 25.461 1.00 0.00 22 LYS A C 15
ATOM 8466 O O . LYS A 1 22 ? 26.817 19.416 26.158 1.00 0.00 22 LYS A O 15
ATOM 8485 N N . GLU A 1 23 ? 26.432 17.512 24.981 1.00 0.00 23 GLU A N 15
ATOM 8486 C CA . GLU A 1 23 ? 25.005 17.425 25.274 1.00 0.00 23 GLU A CA 15
ATOM 8487 C C . GLU A 1 23 ? 24.685 16.669 26.569 1.00 0.00 23 GLU A C 15
ATOM 8488 O O . GLU A 1 23 ? 24.936 15.471 26.704 1.00 0.00 23 GLU A O 15
ATOM 8500 N N . LYS A 1 24 ? 24.146 17.405 27.537 1.00 0.00 24 LYS A N 15
ATOM 8501 C CA . LYS A 1 24 ? 23.606 16.945 28.817 1.00 0.00 24 LYS A CA 15
ATOM 8502 C C . LYS A 1 24 ? 22.275 17.646 29.026 1.00 0.00 24 LYS A C 15
ATOM 8503 O O . LYS A 1 24 ? 21.804 18.379 28.161 1.00 0.00 24 LYS A O 15
ATOM 8522 N N . THR A 1 25 ? 21.632 17.397 30.151 1.00 0.00 25 THR A N 15
ATOM 8523 C CA . THR A 1 25 ? 20.296 17.928 30.383 1.00 0.00 25 THR A CA 15
ATOM 8524 C C . THR A 1 25 ? 20.124 18.369 31.811 1.00 0.00 25 THR A C 15
ATOM 8525 O O . THR A 1 25 ? 20.861 17.951 32.707 1.00 0.00 25 THR A O 15
ATOM 8536 N N . ASP A 1 26 ? 19.164 19.259 31.988 1.00 0.00 26 ASP A N 15
ATOM 8537 C CA . ASP A 1 26 ? 18.900 19.853 33.275 1.00 0.00 26 ASP A CA 15
ATOM 8538 C C . ASP A 1 26 ? 18.235 18.826 34.188 1.00 0.00 26 ASP A C 15
ATOM 8539 O O . ASP A 1 26 ? 17.749 17.782 33.750 1.00 0.00 26 ASP A O 15
ATOM 8548 N N . GLN A 1 27 ? 18.070 19.181 35.457 1.00 0.00 27 GLN A N 15
ATOM 8549 C CA . GLN A 1 27 ? 17.353 18.326 36.421 1.00 0.00 27 GLN A CA 15
ATOM 8550 C C . GLN A 1 27 ? 15.877 18.085 36.031 1.00 0.00 27 GLN A C 15
ATOM 8551 O O . GLN A 1 27 ? 15.210 17.198 36.556 1.00 0.00 27 GLN A O 15
ATOM 8565 N N . TYR A 1 28 ? 15.402 18.876 35.072 1.00 0.00 28 TYR A N 15
ATOM 8566 C CA . TYR A 1 28 ? 14.065 18.941 34.496 1.00 0.00 28 TYR A CA 15
ATOM 8567 C C . TYR A 1 28 ? 13.899 17.982 33.304 1.00 0.00 28 TYR A C 15
ATOM 8568 O O . TYR A 1 28 ? 12.773 17.607 32.971 1.00 0.00 28 TYR A O 15
ATOM 8586 N N . GLY A 1 29 ? 15.015 17.617 32.660 1.00 0.00 29 GLY A N 15
ATOM 8587 C CA . GLY A 1 29 ? 15.083 16.809 31.436 1.00 0.00 29 GLY A CA 15
ATOM 8588 C C . GLY A 1 29 ? 15.170 17.635 30.142 1.00 0.00 29 GLY A C 15
ATOM 8589 O O . GLY A 1 29 ? 14.949 17.108 29.051 1.00 0.00 29 GLY A O 15
ATOM 8593 N N . LEU A 1 30 ? 15.507 18.926 30.245 1.00 0.00 30 LEU A N 15
ATOM 8594 C CA . LEU A 1 30 ? 15.750 19.824 29.110 1.00 0.00 30 LEU A CA 15
ATOM 8595 C C . LEU A 1 30 ? 17.182 19.658 28.671 1.00 0.00 30 LEU A C 15
ATOM 8596 O O . LEU A 1 30 ? 18.089 19.996 29.416 1.00 0.00 30 LEU A O 15
ATOM 8612 N N . THR A 1 31 ? 17.375 19.107 27.498 1.00 0.00 31 THR A N 15
ATOM 8613 C CA . THR A 1 31 ? 18.675 18.792 26.937 1.00 0.00 31 THR A CA 15
ATOM 8614 C C . THR A 1 31 ? 19.272 20.000 26.208 1.00 0.00 31 THR A C 15
ATOM 8615 O O . THR A 1 31 ? 18.563 20.712 25.491 1.00 0.00 31 THR A O 15
ATOM 8626 N N . TYR A 1 32 ? 20.580 20.210 26.348 1.00 0.00 32 TYR A N 15
ATOM 8627 C CA . TYR A 1 32 ? 21.341 21.313 25.765 1.00 0.00 32 TYR A CA 15
ATOM 8628 C C . TYR A 1 32 ? 22.829 20.971 25.600 1.00 0.00 32 TYR A C 15
ATOM 8629 O O . TYR A 1 32 ? 23.373 20.133 26.319 1.00 0.00 32 TYR A O 15
ATOM 8647 N N . ARG A 1 33 ? 23.514 21.669 24.684 1.00 0.00 33 ARG A N 15
ATOM 8648 C CA . ARG A 1 33 ? 24.956 21.573 24.467 1.00 0.00 33 ARG A CA 15
ATOM 8649 C C . ARG A 1 33 ? 25.653 22.716 25.180 1.00 0.00 33 ARG A C 15
ATOM 8650 O O . ARG A 1 33 ? 25.312 23.886 25.006 1.00 0.00 33 ARG A O 15
ATOM 8671 N N . THR A 1 34 ? 26.652 22.353 25.960 1.00 0.00 34 THR A N 15
ATOM 8672 C CA . THR A 1 34 ? 27.467 23.275 26.756 1.00 0.00 34 THR A CA 15
ATOM 8673 C C . THR A 1 34 ? 28.941 22.993 26.531 1.00 0.00 34 THR A C 15
ATOM 8674 O O . THR A 1 34 ? 29.352 21.834 26.449 1.00 0.00 34 THR A O 15
ATOM 8685 N N . CYS A 1 35 ? 29.726 24.059 26.390 1.00 0.00 35 CYS A N 15
ATOM 8686 C CA . CYS A 1 35 ? 31.146 23.979 26.051 1.00 0.00 35 CYS A CA 15
ATOM 8687 C C . CYS A 1 35 ? 31.990 23.317 27.154 1.00 0.00 35 CYS A C 15
ATOM 8688 O O . CYS A 1 35 ? 32.362 23.987 28.117 1.00 0.00 35 CYS A O 15
ATOM 8695 N N . ASN A 1 36 ? 32.282 22.013 27.062 1.00 0.00 36 ASN A N 15
ATOM 8696 C CA . ASN A 1 36 ? 33.189 21.357 28.007 1.00 0.00 36 ASN A CA 15
ATOM 8697 C C . ASN A 1 36 ? 34.627 21.420 27.463 1.00 0.00 36 ASN A C 15
ATOM 8698 O O . ASN A 1 36 ? 34.868 21.543 26.260 1.00 0.00 36 ASN A O 15
ATOM 8709 N N . LEU A 1 37 ? 35.601 21.280 28.359 1.00 0.00 37 LEU A N 15
ATOM 8710 C CA . LEU A 1 37 ? 37.014 21.178 28.061 1.00 0.00 37 LEU A CA 15
ATOM 8711 C C . LEU A 1 37 ? 37.344 19.855 27.330 1.00 0.00 37 LEU A C 15
ATOM 8712 O O . LEU A 1 37 ? 38.329 19.780 26.603 1.00 0.00 37 LEU A O 15
ATOM 8728 N N . LEU A 1 38 ? 36.515 18.817 27.517 1.00 0.00 38 LEU A N 15
ATOM 8729 C CA . LEU A 1 38 ? 36.700 17.440 27.026 1.00 0.00 38 LEU A CA 15
ATOM 8730 C C . LEU A 1 38 ? 35.401 16.721 26.613 1.00 0.00 38 LEU A C 15
ATOM 8731 O O . LEU A 1 38 ? 34.312 17.203 26.923 1.00 0.00 38 LEU A O 15
ATOM 8747 N N . PRO A 1 39 ? 35.476 15.582 25.900 1.00 0.00 39 PRO A N 15
ATOM 8748 C CA . PRO A 1 39 ? 34.293 14.796 25.569 1.00 0.00 39 PRO A CA 15
ATOM 8749 C C . PRO A 1 39 ? 33.762 13.973 26.755 1.00 0.00 39 PRO A C 15
ATOM 8750 O O . PRO A 1 39 ? 34.415 13.931 27.823 1.00 0.00 39 PRO A O 15
ATOM 8761 N N . LEU A 1 1 ? 33.026 32.465 30.278 1.00 0.00 1 LEU A N 16
ATOM 8762 C CA . LEU A 1 1 ? 33.519 31.768 29.076 1.00 0.00 1 LEU A CA 16
ATOM 8763 C C . LEU A 1 1 ? 32.992 30.336 29.028 1.00 0.00 1 LEU A C 16
ATOM 8764 O O . LEU A 1 1 ? 32.771 29.743 30.078 1.00 0.00 1 LEU A O 16
ATOM 8780 N N . CYS A 1 2 ? 32.737 29.824 27.825 1.00 0.00 2 CYS A N 16
ATOM 8781 C CA . CYS A 1 2 ? 32.140 28.536 27.443 1.00 0.00 2 CYS A CA 16
ATOM 8782 C C . CYS A 1 2 ? 30.774 28.155 28.074 1.00 0.00 2 CYS A C 16
ATOM 8783 O O . CYS A 1 2 ? 30.144 27.184 27.655 1.00 0.00 2 CYS A O 16
ATOM 8790 N N . ASN A 1 3 ? 30.260 28.946 29.015 1.00 0.00 3 ASN A N 16
ATOM 8791 C CA . ASN A 1 3 ? 28.955 28.849 29.666 1.00 0.00 3 ASN A CA 16
ATOM 8792 C C . ASN A 1 3 ? 27.764 29.219 28.746 1.00 0.00 3 ASN A C 16
ATOM 8793 O O . ASN A 1 3 ? 26.724 29.667 29.233 1.00 0.00 3 ASN A O 16
ATOM 8804 N N . GLU A 1 4 ? 27.910 29.096 27.431 1.00 0.00 4 GLU A N 16
ATOM 8805 C CA . GLU A 1 4 ? 26.946 29.507 26.402 1.00 0.00 4 GLU A CA 16
ATOM 8806 C C . GLU A 1 4 ? 26.478 28.334 25.499 1.00 0.00 4 GLU A C 16
ATOM 8807 O O . GLU A 1 4 ? 27.098 27.263 25.514 1.00 0.00 4 GLU A O 16
ATOM 8819 N N . PRO A 1 5 ? 25.351 28.480 24.772 1.00 0.00 5 PRO A N 16
ATOM 8820 C CA . PRO A 1 5 ? 24.790 27.403 23.959 1.00 0.00 5 PRO A CA 16
ATOM 8821 C C . PRO A 1 5 ? 25.501 27.280 22.603 1.00 0.00 5 PRO A C 16
ATOM 8822 O O . PRO A 1 5 ? 25.859 28.289 21.999 1.00 0.00 5 PRO A O 16
ATOM 8833 N N . CYS A 1 6 ? 25.643 26.054 22.094 1.00 0.00 6 CYS A N 16
ATOM 8834 C CA . CYS A 1 6 ? 26.379 25.772 20.850 1.00 0.00 6 CYS A CA 16
ATOM 8835 C C . CYS A 1 6 ? 25.622 24.915 19.824 1.00 0.00 6 CYS A C 16
ATOM 8836 O O . CYS A 1 6 ? 24.823 24.051 20.180 1.00 0.00 6 CYS A O 16
ATOM 8843 N N . SER A 1 7 ? 25.890 25.138 18.530 1.00 0.00 7 SER A N 16
ATOM 8844 C CA . SER A 1 7 ? 25.326 24.344 17.425 1.00 0.00 7 SER A CA 16
ATOM 8845 C C . SER A 1 7 ? 26.209 23.140 17.053 1.00 0.00 7 SER A C 16
ATOM 8846 O O . SER A 1 7 ? 25.690 22.076 16.700 1.00 0.00 7 SER A O 16
ATOM 8854 N N . SER A 1 8 ? 27.534 23.290 17.142 1.00 0.00 8 SER A N 16
ATOM 8855 C CA . SER A 1 8 ? 28.579 22.307 16.847 1.00 0.00 8 SER A CA 16
ATOM 8856 C C . SER A 1 8 ? 29.801 22.502 17.756 1.00 0.00 8 SER A C 16
ATOM 8857 O O . SER A 1 8 ? 29.839 23.398 18.597 1.00 0.00 8 SER A O 16
ATOM 8865 N N . ASN A 1 9 ? 30.839 21.683 17.571 1.00 0.00 9 ASN A N 16
ATOM 8866 C CA . ASN A 1 9 ? 32.125 21.823 18.264 1.00 0.00 9 ASN A CA 1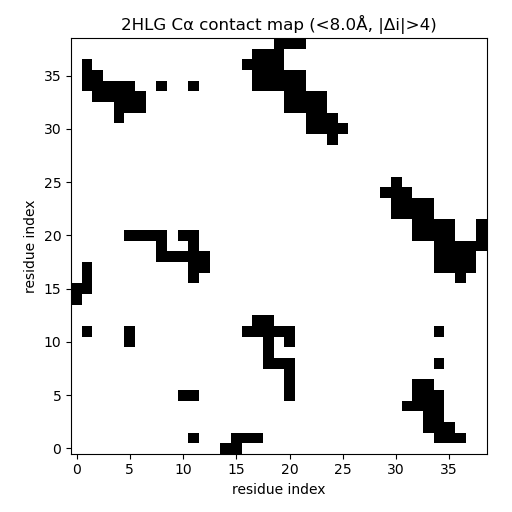6
ATOM 8867 C C . ASN A 1 9 ? 32.853 23.129 17.915 1.00 0.00 9 ASN A C 16
ATOM 8868 O O . ASN A 1 9 ? 33.600 23.663 18.729 1.00 0.00 9 ASN A O 16
ATOM 8879 N N . SER A 1 10 ? 32.655 23.624 16.696 1.00 0.00 10 SER A N 16
ATOM 8880 C CA . SER A 1 10 ? 33.367 24.772 16.139 1.00 0.00 10 SER A CA 16
ATOM 8881 C C . SER A 1 10 ? 32.952 26.135 16.689 1.00 0.00 10 SER A C 16
ATOM 8882 O O . SER A 1 10 ? 33.757 27.062 16.703 1.00 0.00 10 SER A O 16
ATOM 8890 N N . ASP A 1 11 ? 31.756 26.218 17.264 1.00 0.00 11 ASP A N 16
ATOM 8891 C CA . ASP A 1 11 ? 31.154 27.381 17.915 1.00 0.00 11 ASP A CA 16
ATOM 8892 C C . ASP A 1 11 ? 31.948 27.947 19.113 1.00 0.00 11 ASP A C 16
ATOM 8893 O O . ASP A 1 11 ? 31.690 29.075 19.528 1.00 0.00 11 ASP A O 16
ATOM 8902 N N . CYS A 1 12 ? 32.933 27.211 19.646 1.00 0.00 12 CYS A N 16
ATOM 8903 C CA . CYS A 1 12 ? 33.683 27.563 20.862 1.00 0.00 12 CYS A CA 16
ATOM 8904 C C . CYS A 1 12 ? 35.183 27.244 20.767 1.00 0.00 12 CYS A C 16
ATOM 8905 O O . CYS A 1 12 ? 35.917 27.365 21.749 1.00 0.00 12 CYS A O 16
ATOM 8912 N N . ILE A 1 13 ? 35.648 26.849 19.583 1.00 0.00 13 ILE A N 16
ATOM 8913 C CA . ILE A 1 13 ? 37.032 26.598 19.240 1.00 0.00 13 ILE A CA 16
ATOM 8914 C C . ILE A 1 13 ? 37.759 27.943 19.067 1.00 0.00 13 ILE A C 16
ATOM 8915 O O . ILE A 1 13 ? 37.173 28.932 18.632 1.00 0.00 13 ILE A O 16
ATOM 8931 N N . GLY A 1 14 ? 39.057 27.976 19.357 1.00 0.00 14 GLY A N 16
ATOM 8932 C CA . GLY A 1 14 ? 39.955 29.125 19.148 1.00 0.00 14 GLY A CA 16
ATOM 8933 C C . GLY A 1 14 ? 39.738 30.344 20.059 1.00 0.00 14 GLY A C 16
ATOM 8934 O O . GLY A 1 14 ? 40.703 31.030 20.389 1.00 0.00 14 GLY A O 16
ATOM 8938 N N . ILE A 1 15 ? 38.495 30.625 20.465 1.00 0.00 15 ILE A N 16
ATOM 8939 C CA . ILE A 1 15 ? 38.127 31.671 21.430 1.00 0.00 15 ILE A CA 16
ATOM 8940 C C . ILE A 1 15 ? 38.583 31.232 22.827 1.00 0.00 15 ILE A C 16
ATOM 8941 O O . ILE A 1 15 ? 39.121 32.020 23.598 1.00 0.00 15 ILE A O 16
ATOM 8957 N N . THR A 1 16 ? 38.442 29.931 23.083 1.00 0.00 16 THR A N 16
ATOM 8958 C CA . THR A 1 16 ? 38.858 29.131 24.219 1.00 0.00 16 THR A CA 16
ATOM 8959 C C . THR A 1 16 ? 39.144 27.708 23.679 1.00 0.00 16 THR A C 16
ATOM 8960 O O . THR A 1 16 ? 38.780 27.367 22.555 1.00 0.00 16 THR A O 16
ATOM 8971 N N . LEU A 1 17 ? 39.777 26.829 24.459 1.00 0.00 17 LEU A N 16
ATOM 8972 C CA . LEU A 1 17 ? 40.015 25.412 24.135 1.00 0.00 17 LEU A CA 16
ATOM 8973 C C . LEU A 1 17 ? 38.752 24.509 24.218 1.00 0.00 17 LEU A C 16
ATOM 8974 O O . LEU A 1 17 ? 38.867 23.288 24.185 1.00 0.00 17 LEU A O 16
ATOM 8990 N N . CYS A 1 18 ? 37.543 25.079 24.285 1.00 0.00 18 CYS A N 16
ATOM 8991 C CA . CYS A 1 18 ? 36.260 24.393 24.503 1.00 0.00 18 CYS A CA 16
ATOM 8992 C C . CYS A 1 18 ? 35.673 23.766 23.233 1.00 0.00 18 CYS A C 16
ATOM 8993 O O . CYS A 1 18 ? 34.530 24.009 22.853 1.00 0.00 18 CYS A O 16
ATOM 9000 N N . GLN A 1 19 ? 36.471 22.949 22.553 1.00 0.00 19 GLN A N 16
ATOM 9001 C CA . GLN A 1 19 ? 36.103 22.236 21.324 1.00 0.00 19 GLN A CA 16
ATOM 9002 C C . GLN A 1 19 ? 35.063 21.108 21.503 1.00 0.00 19 GLN A C 16
ATOM 9003 O O . GLN A 1 19 ? 34.778 20.371 20.556 1.00 0.00 19 GLN A O 16
ATOM 9017 N N . PHE A 1 20 ? 34.472 20.962 22.693 1.00 0.00 20 PHE A N 16
ATOM 9018 C CA . PHE A 1 20 ? 33.578 19.860 23.032 1.00 0.00 20 PHE A CA 16
ATOM 9019 C C . PHE A 1 20 ? 32.134 20.285 23.376 1.00 0.00 20 PHE A C 16
ATOM 9020 O O . PHE A 1 20 ? 31.691 20.269 24.524 1.00 0.00 20 PHE A O 16
ATOM 9037 N N . CYS A 1 21 ? 31.374 20.651 22.337 1.00 0.00 21 CYS A N 16
ATOM 9038 C CA . CYS A 1 21 ? 29.944 20.981 22.421 1.00 0.00 21 CYS A CA 16
ATOM 9039 C C . CYS A 1 21 ? 29.099 19.737 22.773 1.00 0.00 21 CYS A C 16
ATOM 9040 O O . CYS A 1 21 ? 28.738 18.944 21.900 1.00 0.00 21 CYS A O 16
ATOM 9047 N N . LYS A 1 22 ? 28.826 19.540 24.066 1.00 0.00 22 LYS A N 16
ATOM 9048 C CA . LYS A 1 22 ? 28.129 18.396 24.659 1.00 0.00 22 LYS A CA 16
ATOM 9049 C C . LYS A 1 22 ? 26.665 18.663 24.979 1.00 0.00 22 LYS A C 16
ATOM 9050 O O . LYS A 1 22 ? 26.346 19.653 25.639 1.00 0.00 22 LYS A O 16
ATOM 9069 N N . GLU A 1 23 ? 25.774 17.773 24.532 1.00 0.00 23 GLU A N 16
ATOM 9070 C CA . GLU A 1 23 ? 24.364 17.835 24.918 1.00 0.00 23 GLU A CA 16
ATOM 9071 C C . GLU A 1 23 ? 24.258 17.135 26.277 1.00 0.00 23 GLU A C 16
ATOM 9072 O O . GLU A 1 23 ? 24.366 15.914 26.377 1.00 0.00 23 GLU A O 16
ATOM 9084 N N . LYS A 1 24 ? 24.133 17.935 27.332 1.00 0.00 24 LYS A N 16
ATOM 9085 C CA . LYS A 1 24 ? 23.909 17.516 28.721 1.00 0.00 24 LYS A CA 16
ATOM 9086 C C . LYS A 1 24 ? 22.521 17.979 29.118 1.00 0.00 24 LYS A C 16
ATOM 9087 O O . LYS A 1 24 ? 21.810 18.595 28.329 1.00 0.00 24 LYS A O 16
ATOM 9106 N N . THR A 1 25 ? 22.096 17.628 30.318 1.00 0.00 25 THR A N 16
ATOM 9107 C CA . THR A 1 25 ? 20.738 17.931 30.741 1.00 0.00 25 THR A CA 16
ATOM 9108 C C . THR A 1 25 ? 20.692 18.259 32.204 1.00 0.00 25 THR A C 16
ATOM 9109 O O . THR A 1 25 ? 21.553 17.852 32.987 1.00 0.00 25 THR A O 16
ATOM 9120 N N . ASP A 1 26 ? 19.673 19.020 32.546 1.00 0.00 26 ASP A N 16
ATOM 9121 C CA . ASP A 1 26 ? 19.510 19.530 33.878 1.00 0.00 26 ASP A CA 16
ATOM 9122 C C . ASP A 1 26 ? 18.911 18.469 34.795 1.00 0.00 26 ASP A C 16
ATOM 9123 O O . ASP A 1 26 ? 18.454 17.403 34.377 1.00 0.00 26 ASP A O 16
ATOM 9132 N N . GLN A 1 27 ? 18.827 18.798 36.073 1.00 0.00 27 GLN A N 16
ATOM 9133 C CA . GLN A 1 27 ? 18.280 17.920 37.121 1.00 0.00 27 GLN A CA 16
ATOM 9134 C C . GLN A 1 27 ? 16.782 17.588 36.970 1.00 0.00 27 GLN A C 16
ATOM 9135 O O . GLN A 1 27 ? 16.196 16.855 37.762 1.00 0.00 27 GLN A O 16
ATOM 9149 N N . TYR A 1 28 ? 16.168 18.167 35.947 1.00 0.00 28 TYR A N 16
ATOM 9150 C CA . TYR A 1 28 ? 14.778 18.059 35.528 1.00 0.00 28 TYR A CA 16
ATOM 9151 C C . TYR A 1 28 ? 14.628 17.236 34.230 1.00 0.00 28 TYR A C 16
ATOM 9152 O O . TYR A 1 28 ? 13.515 16.906 33.834 1.00 0.00 28 TYR A O 16
ATOM 9170 N N . GLY A 1 29 ? 15.745 16.937 33.557 1.00 0.00 29 GLY A N 16
ATOM 9171 C CA . GLY A 1 29 ? 15.797 16.269 32.249 1.00 0.00 29 GLY A CA 16
ATOM 9172 C C . GLY A 1 29 ? 15.693 17.234 31.057 1.00 0.00 29 GLY A C 16
ATOM 9173 O O . GLY A 1 29 ? 15.450 16.798 29.928 1.00 0.00 29 GLY A O 16
ATOM 9177 N N . LEU A 1 30 ? 15.887 18.540 31.298 1.00 0.00 30 LEU A N 16
ATOM 9178 C CA . LEU A 1 30 ? 15.941 19.587 30.274 1.00 0.00 30 LEU A CA 16
ATOM 9179 C C . LEU A 1 30 ? 17.290 19.514 29.615 1.00 0.00 30 LEU A C 16
ATOM 9180 O O . LEU A 1 30 ? 18.282 19.857 30.240 1.00 0.00 30 LEU A O 16
ATOM 9196 N N . THR A 1 31 ? 17.329 19.017 28.402 1.00 0.00 31 THR A N 16
ATOM 9197 C CA . THR A 1 31 ? 18.522 18.769 27.624 1.00 0.00 31 THR A CA 16
ATOM 9198 C C . THR A 1 31 ? 18.913 19.993 26.792 1.00 0.00 31 THR A C 16
ATOM 9199 O O . THR A 1 31 ? 18.053 20.686 26.245 1.00 0.00 31 THR A O 16
ATOM 9210 N N . TYR A 1 32 ? 20.220 20.247 26.699 1.00 0.00 32 TYR A N 16
ATOM 9211 C CA . TYR A 1 32 ? 20.831 21.391 26.031 1.00 0.00 32 TYR A CA 16
ATOM 9212 C C . TYR A 1 32 ? 22.317 21.170 25.673 1.00 0.00 32 TYR A C 16
ATOM 9213 O O . TYR A 1 32 ? 23.090 20.553 26.408 1.00 0.00 32 TYR A O 16
ATOM 9231 N N . ARG A 1 33 ? 22.743 21.726 24.537 1.00 0.00 33 ARG A N 16
ATOM 9232 C CA . ARG A 1 33 ? 24.108 21.745 24.003 1.00 0.00 33 ARG A CA 16
ATOM 9233 C C . ARG A 1 33 ? 24.885 22.961 24.481 1.00 0.00 33 ARG A C 16
ATOM 9234 O O . ARG A 1 33 ? 24.521 24.097 24.191 1.00 0.00 33 ARG A O 16
ATOM 9255 N N . THR A 1 34 ? 25.953 22.693 25.218 1.00 0.00 34 THR A N 16
ATOM 9256 C CA . THR A 1 34 ? 26.837 23.683 25.847 1.00 0.00 34 THR A CA 16
ATOM 9257 C C . THR A 1 34 ? 28.305 23.311 25.656 1.00 0.00 34 THR A C 16
ATOM 9258 O O . THR A 1 34 ? 28.652 22.136 25.487 1.00 0.00 34 THR A O 16
ATOM 9269 N N . CYS A 1 35 ? 29.177 24.317 25.661 1.00 0.00 35 CYS A N 16
ATOM 9270 C CA . CYS A 1 35 ? 30.604 24.139 25.387 1.00 0.00 35 CYS A CA 16
ATOM 9271 C C . CYS A 1 35 ? 31.352 23.574 26.602 1.00 0.00 35 CYS A C 16
ATOM 9272 O O . CYS A 1 35 ? 32.028 24.291 27.337 1.00 0.00 35 CYS A O 16
ATOM 9279 N N . ASN A 1 36 ? 31.232 22.263 26.825 1.00 0.00 36 ASN A N 16
ATOM 9280 C CA . ASN A 1 36 ? 31.970 21.570 27.876 1.00 0.00 36 ASN A CA 16
ATOM 9281 C C . ASN A 1 36 ? 33.486 21.646 27.594 1.00 0.00 36 ASN A C 16
ATOM 9282 O O . ASN A 1 36 ? 33.930 21.688 26.446 1.00 0.00 36 ASN A O 16
ATOM 9293 N N . LEU A 1 37 ? 34.301 21.628 28.650 1.00 0.00 37 LEU A N 16
ATOM 9294 C CA . LEU A 1 37 ? 35.757 21.610 28.546 1.00 0.00 37 LEU A CA 16
ATOM 9295 C C . LEU A 1 37 ? 36.311 20.293 27.972 1.00 0.00 37 LEU A C 16
ATOM 9296 O O . LEU A 1 37 ? 37.480 20.246 27.604 1.00 0.00 37 LEU A O 16
ATOM 9312 N N . LEU A 1 38 ? 35.487 19.239 27.900 1.00 0.00 38 LEU A N 16
ATOM 9313 C CA . LEU A 1 38 ? 35.828 17.878 27.461 1.00 0.00 38 LEU A CA 16
ATOM 9314 C C . LEU A 1 38 ? 34.678 17.182 26.705 1.00 0.00 38 LEU A C 16
ATOM 9315 O O . LEU A 1 38 ? 33.535 17.633 26.838 1.00 0.00 38 LEU A O 16
ATOM 9331 N N . PRO A 1 39 ? 34.965 16.120 25.920 1.00 0.00 39 PRO A N 16
ATOM 9332 C CA . PRO A 1 39 ? 33.965 15.376 25.150 1.00 0.00 39 PRO A CA 16
ATOM 9333 C C . PRO A 1 39 ? 33.133 14.420 26.027 1.00 0.00 39 PRO A C 16
ATOM 9334 O O . PRO A 1 39 ? 32.596 13.418 25.491 1.00 0.00 39 PRO A O 16
ATOM 9345 N N . LEU A 1 1 ? 34.923 27.877 32.067 1.00 0.00 1 LEU A N 17
ATOM 9346 C CA . LEU A 1 1 ? 35.106 29.256 31.563 1.00 0.00 1 LEU A CA 17
ATOM 9347 C C . LEU A 1 1 ? 34.054 29.663 30.528 1.00 0.00 1 LEU A C 17
ATOM 9348 O O . LEU A 1 1 ? 33.179 30.431 30.888 1.00 0.00 1 LEU A O 17
ATOM 9364 N N . CYS A 1 2 ? 34.102 29.154 29.289 1.00 0.00 2 CYS A N 17
ATOM 9365 C CA . CYS A 1 2 ? 33.236 29.516 28.151 1.00 0.00 2 CYS A CA 17
ATOM 9366 C C . CYS A 1 2 ? 31.756 29.062 28.288 1.00 0.00 2 CYS A C 17
ATOM 9367 O O . CYS A 1 2 ? 31.221 28.419 27.395 1.00 0.00 2 CYS A O 17
ATOM 9374 N N . ASN A 1 3 ? 31.085 29.358 29.404 1.00 0.00 3 ASN A N 17
ATOM 9375 C CA . ASN A 1 3 ? 29.728 28.905 29.720 1.00 0.00 3 ASN A CA 17
ATOM 9376 C C . ASN A 1 3 ? 28.637 29.609 28.871 1.00 0.00 3 ASN A C 17
ATOM 9377 O O . ASN A 1 3 ? 27.898 30.461 29.369 1.00 0.00 3 ASN A O 17
ATOM 9388 N N . GLU A 1 4 ? 28.502 29.218 27.602 1.00 0.00 4 GLU A N 17
ATOM 9389 C CA . GLU A 1 4 ? 27.460 29.661 26.661 1.00 0.00 4 GLU A CA 17
ATOM 9390 C C . GLU A 1 4 ? 26.894 28.471 25.841 1.00 0.00 4 GLU A C 17
ATOM 9391 O O . GLU A 1 4 ? 27.514 27.398 25.797 1.00 0.00 4 GLU A O 17
ATOM 9403 N N . PRO A 1 5 ? 25.682 28.597 25.258 1.00 0.00 5 PRO A N 17
ATOM 9404 C CA . PRO A 1 5 ? 25.069 27.543 24.446 1.00 0.00 5 PRO A CA 17
ATOM 9405 C C . PRO A 1 5 ? 25.640 27.479 23.020 1.00 0.00 5 PRO A C 17
ATOM 9406 O O . PRO A 1 5 ? 26.103 28.483 22.475 1.00 0.00 5 PRO A O 17
ATOM 9417 N N . CYS A 1 6 ? 25.543 26.306 22.387 1.00 0.00 6 CYS A N 17
ATOM 9418 C CA . CYS A 1 6 ? 26.139 26.055 21.067 1.00 0.00 6 CYS A CA 17
ATOM 9419 C C . CYS A 1 6 ? 25.242 25.299 20.061 1.00 0.00 6 CYS A C 17
ATOM 9420 O O . CYS A 1 6 ? 24.208 24.716 20.396 1.00 0.00 6 CYS A O 17
ATOM 9427 N N . SER A 1 7 ? 25.711 25.274 18.814 1.00 0.00 7 SER A N 17
ATOM 9428 C CA . SER A 1 7 ? 25.165 24.537 17.669 1.00 0.00 7 SER A CA 17
ATOM 9429 C C . SER A 1 7 ? 25.857 23.164 17.487 1.00 0.00 7 SER A C 17
ATOM 9430 O O . SER A 1 7 ? 25.195 22.129 17.369 1.00 0.00 7 SER A O 17
ATOM 9438 N N . SER A 1 8 ? 27.199 23.136 17.468 1.00 0.00 8 SER A N 17
ATOM 9439 C CA . SER A 1 8 ? 28.066 21.943 17.350 1.00 0.00 8 SER A CA 17
ATOM 9440 C C . SER A 1 8 ? 29.522 22.263 17.753 1.00 0.00 8 SER A C 17
ATOM 9441 O O . SER A 1 8 ? 29.807 23.401 18.129 1.00 0.00 8 SER A O 17
ATOM 9449 N N . ASN A 1 9 ? 30.452 21.297 17.654 1.00 0.00 9 ASN A N 17
ATOM 9450 C CA . ASN A 1 9 ? 31.894 21.414 17.983 1.00 0.00 9 ASN A CA 17
ATOM 9451 C C . ASN A 1 9 ? 32.671 22.307 16.987 1.00 0.00 9 ASN A C 17
ATOM 9452 O O . ASN A 1 9 ? 33.551 21.865 16.253 1.00 0.00 9 ASN A O 17
ATOM 9463 N N . SER A 1 10 ? 32.288 23.575 16.938 1.00 0.00 10 SER A N 17
ATOM 9464 C CA . SER A 1 10 ? 32.833 24.677 16.141 1.00 0.00 10 SER A CA 17
ATOM 9465 C C . SER A 1 10 ? 32.321 26.004 16.702 1.00 0.00 10 SER A C 17
ATOM 9466 O O . SER A 1 10 ? 33.080 26.952 16.864 1.00 0.00 10 SER A O 17
ATOM 9474 N N . ASP A 1 11 ? 31.074 26.014 17.177 1.00 0.00 11 ASP A N 17
ATOM 9475 C CA . ASP A 1 11 ? 30.411 27.126 17.870 1.00 0.00 11 ASP A CA 17
ATOM 9476 C C . ASP A 1 11 ? 30.989 27.387 19.290 1.00 0.00 11 ASP A C 17
ATOM 9477 O O . ASP A 1 11 ? 30.396 28.111 20.082 1.00 0.00 11 ASP A O 17
ATOM 9486 N N . CYS A 1 12 ? 32.135 26.772 19.613 1.00 0.00 12 CYS A N 17
ATOM 9487 C CA . CYS A 1 12 ? 32.873 26.818 20.882 1.00 0.00 12 CYS A CA 17
ATOM 9488 C C . CYS A 1 12 ? 34.400 26.833 20.640 1.00 0.00 12 CYS A C 17
ATOM 9489 O O . CYS A 1 12 ? 35.192 26.833 21.581 1.00 0.00 12 CYS A O 17
ATOM 9496 N N . ILE A 1 13 ? 34.849 26.794 19.381 1.00 0.00 13 ILE A N 17
ATOM 9497 C CA . ILE A 1 13 ? 36.242 26.773 18.979 1.00 0.00 13 ILE A CA 17
ATOM 9498 C C . ILE A 1 13 ? 36.767 28.219 18.922 1.00 0.00 13 ILE A C 17
ATOM 9499 O O . ILE A 1 13 ? 36.036 29.152 18.591 1.00 0.00 13 ILE A O 17
ATOM 9515 N N . GLY A 1 14 ? 38.054 28.414 19.210 1.00 0.00 14 GLY A N 17
ATOM 9516 C CA . GLY A 1 14 ? 38.751 29.705 19.125 1.00 0.00 14 GLY A CA 17
ATOM 9517 C C . GLY A 1 14 ? 38.414 30.681 20.260 1.00 0.00 14 GLY A C 17
ATOM 9518 O O . GLY A 1 14 ? 39.324 31.264 20.845 1.00 0.00 14 GLY A O 17
ATOM 9522 N N . ILE A 1 15 ? 37.131 30.822 20.620 1.00 0.00 15 ILE A N 17
ATOM 9523 C CA . ILE A 1 15 ? 36.623 31.679 21.714 1.00 0.00 15 ILE A CA 17
ATOM 9524 C C . ILE A 1 15 ? 37.305 31.370 23.047 1.00 0.00 15 ILE A C 17
ATOM 9525 O O . ILE A 1 15 ? 37.437 32.219 23.929 1.00 0.00 15 ILE A O 17
ATOM 9541 N N . THR A 1 16 ? 37.721 30.123 23.188 1.00 0.00 16 THR A N 17
ATOM 9542 C CA . THR A 1 16 ? 38.503 29.459 24.206 1.00 0.00 16 THR A CA 17
ATOM 9543 C C . THR A 1 16 ? 38.887 28.104 23.582 1.00 0.00 16 THR A C 17
ATOM 9544 O O . THR A 1 16 ? 38.307 27.671 22.584 1.00 0.00 16 THR A O 17
ATOM 9555 N N . LEU A 1 17 ? 39.861 27.407 24.158 1.00 0.00 17 LEU A N 17
ATOM 9556 C CA . LEU A 1 17 ? 40.261 26.047 23.787 1.00 0.00 17 LEU A CA 17
ATOM 9557 C C . LEU A 1 17 ? 39.195 25.052 24.325 1.00 0.00 17 LEU A C 17
ATOM 9558 O O . LEU A 1 17 ? 39.516 24.141 25.082 1.00 0.00 17 LEU A O 17
ATOM 9574 N N . CYS A 1 18 ? 37.921 25.219 23.947 1.00 0.00 18 CYS A N 17
ATOM 9575 C CA . CYS A 1 18 ? 36.776 24.469 24.475 1.00 0.00 18 CYS A CA 17
ATOM 9576 C C . CYS A 1 18 ? 35.907 23.878 23.361 1.00 0.00 18 CYS A C 17
ATOM 9577 O O . CYS A 1 18 ? 34.687 23.985 23.346 1.00 0.00 18 CYS A O 17
ATOM 9584 N N . GLN A 1 19 ? 36.576 23.210 22.416 1.00 0.00 19 GLN A N 17
ATOM 9585 C CA . GLN A 1 19 ? 35.977 22.659 21.194 1.00 0.00 19 GLN A CA 17
ATOM 9586 C C . GLN A 1 19 ? 34.762 21.757 21.449 1.00 0.00 19 GLN A C 17
ATOM 9587 O O . GLN A 1 19 ? 33.821 21.730 20.661 1.00 0.00 19 GLN A O 17
ATOM 9601 N N . PHE A 1 20 ? 34.845 20.986 22.533 1.00 0.00 20 PHE A N 17
ATOM 9602 C CA . PHE A 1 20 ? 33.910 19.959 22.957 1.00 0.00 20 PHE A CA 17
ATOM 9603 C C . PHE A 1 20 ? 32.600 20.505 23.533 1.00 0.00 20 PHE A C 17
ATOM 9604 O O . PHE A 1 20 ? 32.429 20.662 24.740 1.00 0.00 20 PHE A O 17
ATOM 9621 N N . CYS A 1 21 ? 31.631 20.759 22.664 1.00 0.00 21 CYS A N 17
ATOM 9622 C CA . CYS A 1 21 ? 30.292 21.169 23.065 1.00 0.00 21 CYS A CA 17
ATOM 9623 C C . CYS A 1 21 ? 29.482 19.970 23.591 1.00 0.00 21 CYS A C 17
ATOM 9624 O O . CYS A 1 21 ? 28.935 19.175 22.824 1.00 0.00 21 CYS A O 17
ATOM 9631 N N . LYS A 1 22 ? 29.423 19.814 24.915 1.00 0.00 22 LYS A N 17
ATOM 9632 C CA . LYS A 1 22 ? 28.699 18.741 25.594 1.00 0.00 22 LYS A CA 17
ATOM 9633 C C . LYS A 1 22 ? 27.191 18.918 25.546 1.00 0.00 22 LYS A C 17
ATOM 9634 O O . LYS A 1 22 ? 26.648 19.934 25.985 1.00 0.00 22 LYS A O 17
ATOM 9653 N N . GLU A 1 23 ? 26.529 17.895 25.019 1.00 0.00 23 GLU A N 17
ATOM 9654 C CA . GLU A 1 23 ? 25.073 17.797 25.032 1.00 0.00 23 GLU A CA 17
ATOM 9655 C C . GLU A 1 23 ? 24.733 17.129 26.364 1.00 0.00 23 GLU A C 17
ATOM 9656 O O . GLU A 1 23 ? 25.061 15.966 26.604 1.00 0.00 23 GLU A O 17
ATOM 9668 N N . LYS A 1 24 ? 24.213 17.926 27.290 1.00 0.00 24 LYS A N 17
ATOM 9669 C CA . LYS A 1 24 ? 23.917 17.550 28.672 1.00 0.00 24 LYS A CA 17
ATOM 9670 C C . LYS A 1 24 ? 22.580 18.105 29.079 1.00 0.00 24 LYS A C 17
ATOM 9671 O O . LYS A 1 24 ? 22.038 18.972 28.406 1.00 0.00 24 LYS A O 17
ATOM 9690 N N . THR A 1 25 ? 22.107 17.690 30.243 1.00 0.00 25 THR A N 17
ATOM 9691 C CA . THR A 1 25 ? 20.877 18.243 30.793 1.00 0.00 25 THR A CA 17
ATOM 9692 C C . THR A 1 25 ? 21.047 18.884 32.146 1.00 0.00 25 THR A C 17
ATOM 9693 O O . THR A 1 25 ? 22.105 18.855 32.780 1.00 0.00 25 THR A O 17
ATOM 9704 N N . ASP A 1 26 ? 19.961 19.539 32.508 1.00 0.00 26 ASP A N 17
ATOM 9705 C CA . ASP A 1 26 ? 19.668 20.139 33.775 1.00 0.00 26 ASP A CA 17
ATOM 9706 C C . ASP A 1 26 ? 19.082 19.039 34.660 1.00 0.00 26 ASP A C 17
ATOM 9707 O O . ASP A 1 26 ? 18.788 17.928 34.202 1.00 0.00 26 ASP A O 17
ATOM 9716 N N . GLN A 1 27 ? 18.772 19.391 35.900 1.00 0.00 27 GLN A N 17
ATOM 9717 C CA . GLN A 1 27 ? 18.095 18.469 36.835 1.00 0.00 27 GLN A CA 17
ATOM 9718 C C . GLN A 1 27 ? 16.672 18.057 36.382 1.00 0.00 27 GLN A C 17
ATOM 9719 O O . GLN A 1 27 ? 16.032 17.196 36.974 1.00 0.00 27 GLN A O 17
ATOM 9733 N N . TYR A 1 28 ? 16.172 18.720 35.341 1.00 0.00 28 TYR A N 17
ATOM 9734 C CA . TYR A 1 28 ? 14.829 18.635 34.772 1.00 0.00 28 TYR A CA 17
ATOM 9735 C C . TYR A 1 28 ? 14.681 17.591 33.660 1.00 0.00 28 TYR A C 17
ATOM 9736 O O . TYR A 1 28 ? 13.566 17.167 33.358 1.00 0.00 28 TYR A O 17
ATOM 9754 N N . GLY A 1 29 ? 15.798 17.216 33.030 1.00 0.00 29 GLY A N 17
ATOM 9755 C CA . GLY A 1 29 ? 15.838 16.312 31.868 1.00 0.00 29 GLY A CA 17
ATOM 9756 C C . GLY A 1 29 ? 15.877 17.023 30.503 1.00 0.00 29 GLY A C 17
ATOM 9757 O O . GLY A 1 29 ? 15.819 16.362 29.465 1.00 0.00 29 GLY A O 17
ATOM 9761 N N . LEU A 1 30 ? 16.008 18.357 30.493 1.00 0.00 30 LEU A N 17
ATOM 9762 C CA . LEU A 1 30 ? 16.185 19.188 29.303 1.00 0.00 30 LEU A CA 17
ATOM 9763 C C . LEU A 1 30 ? 17.614 19.052 28.833 1.00 0.00 30 LEU A C 17
ATOM 9764 O O . LEU A 1 30 ? 18.524 19.642 29.406 1.00 0.00 30 LEU A O 17
ATOM 9780 N N . THR A 1 31 ? 17.796 18.349 27.746 1.00 0.00 31 THR A N 17
ATOM 9781 C CA . THR A 1 31 ? 19.095 18.226 27.127 1.00 0.00 31 THR A CA 17
ATOM 9782 C C . THR A 1 31 ? 19.313 19.422 26.200 1.00 0.00 31 THR A C 17
ATOM 9783 O O . THR A 1 31 ? 18.537 19.671 25.274 1.00 0.00 31 THR A O 17
ATOM 9794 N N . TYR A 1 32 ? 20.412 20.123 26.435 1.00 0.00 32 TYR A N 17
ATOM 9795 C CA . TYR A 1 32 ? 20.891 21.299 25.734 1.00 0.00 32 TYR A CA 17
ATOM 9796 C C . TYR A 1 32 ? 22.373 21.148 25.340 1.00 0.00 32 TYR A C 17
ATOM 9797 O O . TYR A 1 32 ? 23.111 20.337 25.902 1.00 0.00 32 TYR A O 17
ATOM 9815 N N . ARG A 1 33 ? 22.827 21.947 24.370 1.00 0.00 33 ARG A N 17
ATOM 9816 C CA . ARG A 1 33 ? 24.214 22.008 23.876 1.00 0.00 33 ARG A CA 17
ATOM 9817 C C . ARG A 1 33 ? 24.982 23.152 24.520 1.00 0.00 33 ARG A C 17
ATOM 9818 O O . ARG A 1 33 ? 24.623 24.312 24.340 1.00 0.00 33 ARG A O 17
ATOM 9839 N N . THR A 1 34 ? 26.042 22.818 25.244 1.00 0.00 34 THR A N 17
ATOM 9840 C CA . THR A 1 34 ? 26.852 23.759 26.035 1.00 0.00 34 THR A CA 17
ATOM 9841 C C . THR A 1 34 ? 28.345 23.474 25.959 1.00 0.00 34 THR A C 17
ATOM 9842 O O . THR A 1 34 ? 28.766 22.322 26.036 1.00 0.00 34 THR A O 17
ATOM 9853 N N . CYS A 1 35 ? 29.151 24.522 25.820 1.00 0.00 35 CYS A N 17
ATOM 9854 C CA . CYS A 1 35 ? 30.603 24.385 25.626 1.00 0.00 35 CYS A CA 17
ATOM 9855 C C . CYS A 1 35 ? 31.331 23.815 26.872 1.00 0.00 35 CYS A C 17
ATOM 9856 O O . CYS A 1 35 ? 31.297 24.424 27.941 1.00 0.00 35 CYS A O 17
ATOM 9863 N N . ASN A 1 36 ? 32.017 22.668 26.749 1.00 0.00 36 ASN A N 17
ATOM 9864 C CA . ASN A 1 36 ? 32.852 22.055 27.792 1.00 0.00 36 ASN A CA 17
ATOM 9865 C C . ASN A 1 36 ? 34.332 22.011 27.340 1.00 0.00 36 ASN A C 17
ATOM 9866 O O . ASN A 1 36 ? 34.677 22.210 26.175 1.00 0.00 36 ASN A O 17
ATOM 9877 N N . LEU A 1 37 ? 35.235 21.716 28.271 1.00 0.00 37 LEU A N 17
ATOM 9878 C CA . LEU A 1 37 ? 36.650 21.511 28.011 1.00 0.00 37 LEU A CA 17
ATOM 9879 C C . LEU A 1 37 ? 36.929 20.143 27.348 1.00 0.00 37 LEU A C 17
ATOM 9880 O O . LEU A 1 37 ? 37.991 19.973 26.758 1.00 0.00 37 LEU A O 17
ATOM 9896 N N . LEU A 1 38 ? 36.000 19.178 27.449 1.00 0.00 38 LEU A N 17
ATOM 9897 C CA . LEU A 1 38 ? 36.124 17.781 26.997 1.00 0.00 38 LEU A CA 17
ATOM 9898 C C . LEU A 1 38 ? 34.793 17.147 26.531 1.00 0.00 38 LEU A C 17
ATOM 9899 O O . LEU A 1 38 ? 33.733 17.708 26.830 1.00 0.00 38 LEU A O 17
ATOM 9915 N N . PRO A 1 39 ? 34.824 15.999 25.816 1.00 0.00 39 PRO A N 17
ATOM 9916 C CA . PRO A 1 39 ? 33.623 15.299 25.350 1.00 0.00 39 PRO A CA 17
ATOM 9917 C C . PRO A 1 39 ? 32.919 14.503 26.468 1.00 0.00 39 PRO A C 17
ATOM 9918 O O . PRO A 1 39 ? 32.089 13.620 26.154 1.00 0.00 39 PRO A O 17
ATOM 9929 N N . LEU A 1 1 ? 33.474 32.795 27.419 1.00 0.00 1 LEU A N 18
ATOM 9930 C CA . LEU A 1 1 ? 34.433 31.690 27.671 1.00 0.00 1 LEU A CA 18
ATOM 9931 C C . LEU A 1 1 ? 33.740 30.372 27.315 1.00 0.00 1 LEU A C 18
ATOM 9932 O O . LEU A 1 1 ? 32.649 30.402 26.747 1.00 0.00 1 LEU A O 18
ATOM 9948 N N . CYS A 1 2 ? 34.329 29.204 27.614 1.00 0.00 2 CYS A N 18
ATOM 9949 C CA . CYS A 1 2 ? 33.629 27.924 27.424 1.00 0.00 2 CYS A CA 18
ATOM 9950 C C . CYS A 1 2 ? 32.697 27.689 28.635 1.00 0.00 2 CYS A C 18
ATOM 9951 O O . CYS A 1 2 ? 32.898 26.787 29.441 1.00 0.00 2 CYS A O 18
ATOM 9958 N N . ASN A 1 3 ? 31.726 28.595 28.803 1.00 0.00 3 ASN A N 18
ATOM 9959 C CA . ASN A 1 3 ? 30.774 28.689 29.920 1.00 0.00 3 ASN A CA 18
ATOM 9960 C C . ASN A 1 3 ? 29.349 29.113 29.472 1.00 0.00 3 ASN A C 18
ATOM 9961 O O . ASN A 1 3 ? 28.507 29.499 30.288 1.00 0.00 3 ASN A O 18
ATOM 9972 N N . GLU A 1 4 ? 29.062 29.030 28.170 1.00 0.00 4 GLU A N 18
ATOM 9973 C CA . GLU A 1 4 ? 27.803 29.423 27.515 1.00 0.00 4 GLU A CA 18
ATOM 9974 C C . GLU A 1 4 ? 27.298 28.295 26.559 1.00 0.00 4 GLU A C 18
ATOM 9975 O O . GLU A 1 4 ? 27.948 27.240 26.481 1.00 0.00 4 GLU A O 18
ATOM 9987 N N . PRO A 1 5 ? 26.103 28.401 25.937 1.00 0.00 5 PRO A N 18
ATOM 9988 C CA . PRO A 1 5 ? 25.540 27.323 25.121 1.00 0.00 5 PRO A CA 18
ATOM 9989 C C . PRO A 1 5 ? 26.229 27.203 23.752 1.00 0.00 5 PRO A C 18
ATOM 9990 O O . PRO A 1 5 ? 27.015 28.061 23.361 1.00 0.00 5 PRO A O 18
ATOM 10001 N N . CYS A 1 6 ? 25.937 26.128 23.019 1.00 0.00 6 CYS A N 18
ATOM 10002 C CA . CYS A 1 6 ? 26.515 25.882 21.685 1.00 0.00 6 CYS A CA 18
ATOM 10003 C C . CYS A 1 6 ? 25.535 25.208 20.710 1.00 0.00 6 CYS A C 18
ATOM 10004 O O . CYS A 1 6 ? 24.459 24.762 21.094 1.00 0.00 6 CYS A O 18
ATOM 10011 N N . SER A 1 7 ? 25.918 25.118 19.435 1.00 0.00 7 SER A N 18
ATOM 10012 C CA . SER A 1 7 ? 25.180 24.410 18.375 1.00 0.00 7 SER A CA 18
ATOM 10013 C C . SER A 1 7 ? 25.940 23.186 17.847 1.00 0.00 7 SER A C 18
ATOM 10014 O O . SER A 1 7 ? 25.366 22.106 17.687 1.00 0.00 7 SER A O 18
ATOM 10022 N N . SER A 1 8 ? 27.253 23.342 17.640 1.00 0.00 8 SER A N 18
ATOM 10023 C CA . SER A 1 8 ? 28.201 22.311 17.200 1.00 0.00 8 SER A CA 18
ATOM 10024 C C . SER A 1 8 ? 29.591 22.581 17.793 1.00 0.00 8 SER A C 18
ATOM 10025 O O . SER A 1 8 ? 29.794 23.572 18.493 1.00 0.00 8 SER A O 18
ATOM 10033 N N . ASN A 1 9 ? 30.570 21.721 17.509 1.00 0.00 9 ASN A N 18
ATOM 10034 C CA . ASN A 1 9 ? 31.925 21.792 18.078 1.00 0.00 9 ASN A CA 18
ATOM 10035 C C . ASN A 1 9 ? 32.609 23.143 17.823 1.00 0.00 9 ASN A C 18
ATOM 10036 O O . ASN A 1 9 ? 33.115 23.774 18.748 1.00 0.00 9 ASN A O 18
ATOM 10047 N N . SER A 1 10 ? 32.619 23.594 16.566 1.00 0.00 10 SER A N 18
ATOM 10048 C CA . SER A 1 10 ? 33.320 24.813 16.149 1.00 0.00 10 SER A CA 18
ATOM 10049 C C . SER A 1 10 ? 32.668 26.121 16.618 1.00 0.00 10 SER A C 18
ATOM 10050 O O . SER A 1 10 ? 33.224 27.192 16.390 1.00 0.00 10 SER A O 18
ATOM 10058 N N . ASP A 1 11 ? 31.540 26.056 17.327 1.00 0.00 11 ASP A N 18
ATOM 10059 C CA . ASP A 1 11 ? 30.867 27.213 17.935 1.00 0.00 11 ASP A CA 18
ATOM 10060 C C . ASP A 1 11 ? 31.628 27.775 19.163 1.00 0.00 11 ASP A C 18
ATOM 10061 O O . ASP A 1 11 ? 31.271 28.835 19.671 1.00 0.00 11 ASP A O 18
ATOM 10070 N N . CYS A 1 12 ? 32.698 27.101 19.623 1.00 0.00 12 CYS A N 18
ATOM 10071 C CA . CYS A 1 12 ? 33.451 27.436 20.849 1.00 0.00 12 CYS A CA 18
ATOM 10072 C C . CYS A 1 12 ? 34.977 27.361 20.678 1.00 0.00 12 CYS A C 18
ATOM 10073 O O . CYS A 1 12 ? 35.739 27.779 21.552 1.00 0.00 12 CYS A O 18
ATOM 10080 N N . ILE A 1 13 ? 35.419 26.833 19.538 1.00 0.00 13 ILE A N 18
ATOM 10081 C CA . ILE A 1 13 ? 36.790 26.688 19.104 1.00 0.00 13 ILE A CA 18
ATOM 10082 C C . ILE A 1 13 ? 37.385 28.087 18.889 1.00 0.00 13 ILE A C 18
ATOM 10083 O O . ILE A 1 13 ? 36.713 29.009 18.425 1.00 0.00 13 ILE A O 18
ATOM 10099 N N . GLY A 1 14 ? 38.672 28.239 19.184 1.00 0.00 14 GLY A N 18
ATOM 10100 C CA . GLY A 1 14 ? 39.447 29.463 18.950 1.00 0.00 14 GLY A CA 18
ATOM 10101 C C . GLY A 1 14 ? 39.171 30.603 19.937 1.00 0.00 14 GLY A C 18
ATOM 10102 O O . GLY A 1 14 ? 40.120 31.199 20.439 1.00 0.00 14 GLY A O 18
ATOM 10106 N N . ILE A 1 15 ? 37.901 30.876 20.269 1.00 0.00 15 ILE A N 18
ATOM 10107 C CA . ILE A 1 15 ? 37.494 31.873 21.286 1.00 0.00 15 ILE A CA 18
ATOM 10108 C C . ILE A 1 15 ? 37.986 31.491 22.685 1.00 0.00 15 ILE A C 18
AT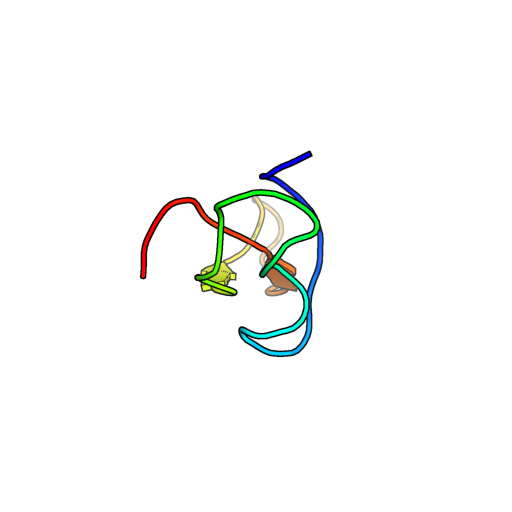OM 10109 O O . ILE A 1 15 ? 38.059 32.302 23.607 1.00 0.00 15 ILE A O 18
ATOM 10125 N N . THR A 1 16 ? 38.312 30.215 22.845 1.00 0.00 16 THR A N 18
ATOM 10126 C CA . THR A 1 16 ? 38.912 29.529 23.968 1.00 0.00 16 THR A CA 18
ATOM 10127 C C . THR A 1 16 ? 39.506 28.211 23.436 1.00 0.00 16 THR A C 18
ATOM 10128 O O . THR A 1 16 ? 39.141 27.741 22.358 1.00 0.00 16 THR A O 18
ATOM 10139 N N . LEU A 1 17 ? 40.411 27.588 24.192 1.00 0.00 17 LEU A N 18
ATOM 10140 C CA . LEU A 1 17 ? 41.006 26.267 23.940 1.00 0.00 17 LEU A CA 18
ATOM 10141 C C . LEU A 1 17 ? 39.970 25.154 24.240 1.00 0.00 17 LEU A C 18
ATOM 10142 O O . LEU A 1 17 ? 40.217 24.259 25.043 1.00 0.00 17 LEU A O 18
ATOM 10158 N N . CYS A 1 18 ? 38.783 25.222 23.632 1.00 0.00 18 CYS A N 18
ATOM 10159 C CA . CYS A 1 18 ? 37.649 24.344 23.910 1.00 0.00 18 CYS A CA 18
ATOM 10160 C C . CYS A 1 18 ? 36.919 23.962 22.618 1.00 0.00 18 CYS A C 18
ATOM 10161 O O . CYS A 1 18 ? 36.740 24.788 21.731 1.00 0.00 18 CYS A O 18
ATOM 10168 N N . GLN A 1 19 ? 36.504 22.703 22.494 1.00 0.00 19 GLN A N 18
ATOM 10169 C CA . GLN A 1 19 ? 35.872 22.143 21.297 1.00 0.00 19 GLN A CA 18
ATOM 10170 C C . GLN A 1 19 ? 34.729 21.146 21.584 1.00 0.00 19 GLN A C 18
ATOM 10171 O O . GLN A 1 19 ? 34.034 20.705 20.665 1.00 0.00 19 GLN A O 18
ATOM 10185 N N . PHE A 1 20 ? 34.497 20.782 22.847 1.00 0.00 20 PHE A N 18
ATOM 10186 C CA . PHE A 1 20 ? 33.548 19.732 23.225 1.00 0.00 20 PHE A CA 18
ATOM 10187 C C . PHE A 1 20 ? 32.114 20.210 23.495 1.00 0.00 20 PHE A C 18
ATOM 10188 O O . PHE A 1 20 ? 31.595 20.134 24.609 1.00 0.00 20 PHE A O 18
ATOM 10205 N N . CYS A 1 21 ? 31.461 20.697 22.433 1.00 0.00 21 CYS A N 18
ATOM 10206 C CA . CYS A 1 21 ? 30.042 21.065 22.476 1.00 0.00 21 CYS A CA 18
ATOM 10207 C C . CYS A 1 21 ? 29.250 19.787 22.794 1.00 0.00 21 CYS A C 18
ATOM 10208 O O . CYS A 1 21 ? 29.288 18.832 22.012 1.00 0.00 21 CYS A O 18
ATOM 10215 N N . LYS A 1 22 ? 28.595 19.739 23.961 1.00 0.00 22 LYS A N 18
ATOM 10216 C CA . LYS A 1 22 ? 27.902 18.552 24.471 1.00 0.00 22 LYS A CA 18
ATOM 10217 C C . LYS A 1 22 ? 26.422 18.740 24.693 1.00 0.00 22 LYS A C 18
ATOM 10218 O O . LYS A 1 22 ? 25.964 19.830 25.021 1.00 0.00 22 LYS A O 18
ATOM 10237 N N . GLU A 1 23 ? 25.706 17.623 24.613 1.00 0.00 23 GLU A N 18
ATOM 10238 C CA . GLU A 1 23 ? 24.285 17.556 24.908 1.00 0.00 23 GLU A CA 18
ATOM 10239 C C . GLU A 1 23 ? 24.048 16.826 26.236 1.00 0.00 23 GLU A C 18
ATOM 10240 O O . GLU A 1 23 ? 24.282 15.624 26.344 1.00 0.00 23 GLU A O 18
ATOM 10252 N N . LYS A 1 24 ? 23.671 17.587 27.267 1.00 0.00 24 LYS A N 18
ATOM 10253 C CA . LYS A 1 24 ? 23.365 17.126 28.634 1.00 0.00 24 LYS A CA 18
ATOM 10254 C C . LYS A 1 24 ? 22.100 17.794 29.143 1.00 0.00 24 LYS A C 18
ATOM 10255 O O . LYS A 1 24 ? 21.593 18.710 28.505 1.00 0.00 24 LYS A O 18
ATOM 10274 N N . THR A 1 25 ? 21.604 17.351 30.292 1.00 0.00 25 THR A N 18
ATOM 10275 C CA . THR A 1 25 ? 20.415 17.935 30.925 1.00 0.00 25 THR A CA 18
ATOM 10276 C C . THR A 1 25 ? 20.671 18.415 32.339 1.00 0.00 25 THR A C 18
ATOM 10277 O O . THR A 1 25 ? 21.652 18.066 32.992 1.00 0.00 25 THR A O 18
ATOM 10288 N N . ASP A 1 26 ? 19.724 19.227 32.778 1.00 0.00 26 ASP A N 18
ATOM 10289 C CA . ASP A 1 26 ? 19.588 19.757 34.113 1.00 0.00 26 ASP A CA 18
ATOM 10290 C C . ASP A 1 26 ? 18.724 18.733 34.878 1.00 0.00 26 ASP A C 18
ATOM 10291 O O . ASP A 1 26 ? 18.259 17.721 34.337 1.00 0.00 26 ASP A O 18
ATOM 10300 N N . GLN A 1 27 ? 18.415 19.038 36.126 1.00 0.00 27 GLN A N 18
ATOM 10301 C CA . GLN A 1 27 ? 17.674 18.168 37.062 1.00 0.00 27 GLN A CA 18
ATOM 10302 C C . GLN A 1 27 ? 16.200 17.944 36.669 1.00 0.00 27 GLN A C 18
ATOM 10303 O O . GLN A 1 27 ? 15.463 17.225 37.336 1.00 0.00 27 GLN A O 18
ATOM 10317 N N . TYR A 1 28 ? 15.774 18.593 35.590 1.00 0.00 28 TYR A N 18
ATOM 10318 C CA . TYR A 1 28 ? 14.425 18.656 35.041 1.00 0.00 28 TYR A CA 18
ATOM 10319 C C . TYR A 1 28 ? 14.191 17.652 33.897 1.00 0.00 28 TYR A C 18
ATOM 10320 O O . TYR A 1 28 ? 13.043 17.361 33.562 1.00 0.00 28 TYR A O 18
ATOM 10338 N N . GLY A 1 29 ? 15.275 17.151 33.287 1.00 0.00 29 GLY A N 18
ATOM 10339 C CA . GLY A 1 29 ? 15.237 16.262 32.113 1.00 0.00 29 GLY A CA 18
ATOM 10340 C C . GLY A 1 29 ? 15.233 16.981 30.756 1.00 0.00 29 GLY A C 18
ATOM 10341 O O . GLY A 1 29 ? 14.998 16.350 29.727 1.00 0.00 29 GLY A O 18
ATOM 10345 N N . LEU A 1 30 ? 15.487 18.293 30.750 1.00 0.00 30 LEU A N 18
ATOM 10346 C CA . LEU A 1 30 ? 15.650 19.120 29.560 1.00 0.00 30 LEU A CA 18
ATOM 10347 C C . LEU A 1 30 ? 17.070 18.962 29.080 1.00 0.00 30 LEU A C 18
ATOM 10348 O O . LEU A 1 30 ? 18.005 19.496 29.667 1.00 0.00 30 LEU A O 18
ATOM 10364 N N . THR A 1 31 ? 17.214 18.315 27.959 1.00 0.00 31 THR A N 18
ATOM 10365 C CA . THR A 1 31 ? 18.493 18.182 27.322 1.00 0.00 31 THR A CA 18
ATOM 10366 C C . THR A 1 31 ? 18.722 19.445 26.493 1.00 0.00 31 THR A C 18
ATOM 10367 O O . THR A 1 31 ? 17.862 19.881 25.723 1.00 0.00 31 THR A O 18
ATOM 10378 N N . TYR A 1 32 ? 19.908 20.021 26.635 1.00 0.00 32 TYR A N 18
ATOM 10379 C CA . TYR A 1 32 ? 20.359 21.231 25.972 1.00 0.00 32 TYR A CA 18
ATOM 10380 C C . TYR A 1 32 ? 21.825 21.100 25.516 1.00 0.00 32 TYR A C 18
ATOM 10381 O O . TYR A 1 32 ? 22.592 20.274 26.024 1.00 0.00 32 TYR A O 18
ATOM 10399 N N . ARG A 1 33 ? 22.236 21.932 24.553 1.00 0.00 33 ARG A N 18
ATOM 10400 C CA . ARG A 1 33 ? 23.615 21.992 24.047 1.00 0.00 33 ARG A CA 18
ATOM 10401 C C . ARG A 1 33 ? 24.441 23.033 24.784 1.00 0.00 33 ARG A C 18
ATOM 10402 O O . ARG A 1 33 ? 24.185 24.232 24.699 1.00 0.00 33 ARG A O 18
ATOM 10423 N N . THR A 1 34 ? 25.435 22.558 25.516 1.00 0.00 34 THR A N 18
ATOM 10424 C CA . THR A 1 34 ? 26.305 23.360 26.376 1.00 0.00 34 THR A CA 18
ATOM 10425 C C . THR A 1 34 ? 27.759 23.014 26.120 1.00 0.00 34 THR A C 18
ATOM 10426 O O . THR A 1 34 ? 28.132 21.851 25.947 1.00 0.00 34 THR A O 18
ATOM 10437 N N . CYS A 1 35 ? 28.593 24.047 26.038 1.00 0.00 35 CYS A N 18
ATOM 10438 C CA . CYS A 1 35 ? 29.994 23.865 25.671 1.00 0.00 35 CYS A CA 18
ATOM 10439 C C . CYS A 1 35 ? 30.837 23.392 26.860 1.00 0.00 35 CYS A C 18
ATOM 10440 O O . CYS A 1 35 ? 31.330 24.181 27.661 1.00 0.00 35 CYS A O 18
ATOM 10447 N N . ASN A 1 36 ? 30.924 22.070 27.013 1.00 0.00 36 ASN A N 18
ATOM 10448 C CA . ASN A 1 36 ? 31.691 21.408 28.056 1.00 0.00 36 ASN A CA 18
ATOM 10449 C C . ASN A 1 36 ? 33.197 21.496 27.752 1.00 0.00 36 ASN A C 18
ATOM 10450 O O . ASN A 1 36 ? 33.612 21.484 26.595 1.00 0.00 36 ASN A O 18
ATOM 10461 N N . LEU A 1 37 ? 34.039 21.542 28.788 1.00 0.00 37 LEU A N 18
ATOM 10462 C CA . LEU A 1 37 ? 35.490 21.575 28.635 1.00 0.00 37 LEU A CA 18
ATOM 10463 C C . LEU A 1 37 ? 36.083 20.292 28.021 1.00 0.00 37 LEU A C 18
ATOM 10464 O O . LEU A 1 37 ? 37.128 20.395 27.389 1.00 0.00 37 LEU A O 18
ATOM 10480 N N . LEU A 1 38 ? 35.431 19.121 28.180 1.00 0.00 38 LEU A N 18
ATOM 10481 C CA . LEU A 1 38 ? 35.868 17.766 27.752 1.00 0.00 38 LEU A CA 18
ATOM 10482 C C . LEU A 1 38 ? 34.747 16.970 27.036 1.00 0.00 38 LEU A C 18
ATOM 10483 O O . LEU A 1 38 ? 33.566 17.294 27.193 1.00 0.00 38 LEU A O 18
ATOM 10499 N N . PRO A 1 39 ? 35.091 15.925 26.268 1.00 0.00 39 PRO A N 18
ATOM 10500 C CA . PRO A 1 39 ? 34.140 15.010 25.647 1.00 0.00 39 PRO A CA 18
ATOM 10501 C C . PRO A 1 39 ? 33.659 13.918 26.645 1.00 0.00 39 PRO A C 18
ATOM 10502 O O . PRO A 1 39 ? 34.282 13.692 27.712 1.00 0.00 39 PRO A O 18
ATOM 10513 N N . LEU A 1 1 ? 33.709 32.057 26.688 1.00 0.00 1 LEU A N 19
ATOM 10514 C CA . LEU A 1 1 ? 33.918 31.133 27.828 1.00 0.00 1 LEU A CA 19
ATOM 10515 C C . LEU A 1 1 ? 33.123 29.839 27.648 1.00 0.00 1 LEU A C 19
ATOM 10516 O O . LEU A 1 1 ? 32.324 29.754 26.725 1.00 0.00 1 LEU A O 19
ATOM 10532 N N . CYS A 1 2 ? 33.378 28.830 28.491 1.00 0.00 2 CYS A N 19
ATOM 10533 C CA . CYS A 1 2 ? 32.719 27.513 28.518 1.00 0.00 2 CYS A CA 19
ATOM 10534 C C . CYS A 1 2 ? 31.245 27.573 28.994 1.00 0.00 2 CYS A C 19
ATOM 10535 O O . CYS A 1 2 ? 30.882 26.955 29.991 1.00 0.00 2 CYS A O 19
ATOM 10542 N N . ASN A 1 3 ? 30.393 28.336 28.309 1.00 0.00 3 ASN A N 19
ATOM 10543 C CA . ASN A 1 3 ? 28.961 28.485 28.589 1.00 0.00 3 ASN A CA 19
ATOM 10544 C C . ASN A 1 3 ? 28.205 28.805 27.274 1.00 0.00 3 ASN A C 19
ATOM 10545 O O . ASN A 1 3 ? 28.812 28.751 26.205 1.00 0.00 3 ASN A O 19
ATOM 10556 N N . GLU A 1 4 ? 26.905 29.121 27.362 1.00 0.00 4 GLU A N 19
ATOM 10557 C CA . GLU A 1 4 ? 25.983 29.384 26.245 1.00 0.00 4 GLU A CA 19
ATOM 10558 C C . GLU A 1 4 ? 25.759 28.161 25.301 1.00 0.00 4 GLU A C 19
ATOM 10559 O O . GLU A 1 4 ? 26.478 27.153 25.365 1.00 0.00 4 GLU A O 19
ATOM 10571 N N . PRO A 1 5 ? 24.695 28.177 24.469 1.00 0.00 5 PRO A N 19
ATOM 10572 C CA . PRO A 1 5 ? 24.388 27.056 23.583 1.00 0.00 5 PRO A CA 19
ATOM 10573 C C . PRO A 1 5 ? 25.338 26.992 22.375 1.00 0.00 5 PRO A C 19
ATOM 10574 O O . PRO A 1 5 ? 25.814 28.022 21.888 1.00 0.00 5 PRO A O 19
ATOM 10585 N N . CYS A 1 6 ? 25.547 25.785 21.842 1.00 0.00 6 CYS A N 19
ATOM 10586 C CA . CYS A 1 6 ? 26.404 25.542 20.675 1.00 0.00 6 CYS A CA 19
ATOM 10587 C C . CYS A 1 6 ? 25.766 24.679 19.578 1.00 0.00 6 CYS A C 19
ATOM 10588 O O . CYS A 1 6 ? 24.951 23.790 19.831 1.00 0.00 6 CYS A O 19
ATOM 10595 N N . SER A 1 7 ? 26.195 24.948 18.343 1.00 0.00 7 SER A N 19
ATOM 10596 C CA . SER A 1 7 ? 25.852 24.232 17.109 1.00 0.00 7 SER A CA 19
ATOM 10597 C C . SER A 1 7 ? 26.677 22.944 16.956 1.00 0.00 7 SER A C 19
ATOM 10598 O O . SER A 1 7 ? 26.125 21.860 16.775 1.00 0.00 7 SER A O 19
ATOM 10606 N N . SER A 1 8 ? 28.009 23.051 17.058 1.00 0.00 8 SER A N 19
ATOM 10607 C CA . SER A 1 8 ? 28.981 21.946 17.027 1.00 0.00 8 SER A CA 19
ATOM 10608 C C . SER A 1 8 ? 30.323 22.388 17.644 1.00 0.00 8 SER A C 19
ATOM 10609 O O . SER A 1 8 ? 30.421 23.495 18.171 1.00 0.00 8 SER A O 19
ATOM 10617 N N . ASN A 1 9 ? 31.366 21.551 17.593 1.00 0.00 9 ASN A N 19
ATOM 10618 C CA . ASN A 1 9 ? 32.723 21.846 18.091 1.00 0.00 9 ASN A CA 19
ATOM 10619 C C . ASN A 1 9 ? 33.256 23.208 17.629 1.00 0.00 9 ASN A C 19
ATOM 10620 O O . ASN A 1 9 ? 33.792 23.990 18.416 1.00 0.00 9 ASN A O 19
ATOM 10631 N N . SER A 1 10 ? 33.112 23.470 16.333 1.00 0.00 10 SER A N 19
ATOM 10632 C CA . SER A 1 10 ? 33.627 24.640 15.637 1.00 0.00 10 SER A CA 19
ATOM 10633 C C . SER A 1 10 ? 33.024 25.985 16.072 1.00 0.00 10 SER A C 19
ATOM 10634 O O . SER A 1 10 ? 33.610 27.031 15.807 1.00 0.00 10 SER A O 19
ATOM 10642 N N . ASP A 1 11 ? 31.933 25.952 16.839 1.00 0.00 11 ASP A N 19
ATOM 10643 C CA . ASP A 1 11 ? 31.219 27.106 17.398 1.00 0.00 11 ASP A CA 19
ATOM 10644 C C . ASP A 1 11 ? 31.900 27.747 18.631 1.00 0.00 11 ASP A C 19
ATOM 10645 O O . ASP A 1 11 ? 31.444 28.796 19.082 1.00 0.00 11 ASP A O 19
ATOM 10654 N N . CYS A 1 12 ? 32.999 27.177 19.169 1.00 0.00 12 CYS A N 19
ATOM 10655 C CA . CYS A 1 12 ? 33.631 27.643 20.422 1.00 0.00 12 CYS A CA 19
ATOM 10656 C C . CYS A 1 12 ? 35.161 27.523 20.429 1.00 0.00 12 CYS A C 19
ATOM 10657 O O . CYS A 1 12 ? 35.817 27.648 21.464 1.00 0.00 12 CYS A O 19
ATOM 10664 N N . ILE A 1 13 ? 35.752 27.249 19.272 1.00 0.00 13 ILE A N 19
ATOM 10665 C CA . ILE A 1 13 ? 37.159 27.040 19.069 1.00 0.00 13 ILE A CA 19
ATOM 10666 C C . ILE A 1 13 ? 37.931 28.319 19.370 1.00 0.00 13 ILE A C 19
ATOM 10667 O O . ILE A 1 13 ? 37.503 29.421 19.043 1.00 0.00 13 ILE A O 19
ATOM 10683 N N . GLY A 1 14 ? 39.112 28.144 19.946 1.00 0.00 14 GLY A N 19
ATOM 10684 C CA . GLY A 1 14 ? 40.101 29.189 20.248 1.00 0.00 14 GLY A CA 19
ATOM 10685 C C . GLY A 1 14 ? 39.698 30.236 21.307 1.00 0.00 14 GLY A C 19
ATOM 10686 O O . GLY A 1 14 ? 40.551 30.665 22.084 1.00 0.00 14 GLY A O 19
ATOM 10690 N N . ILE A 1 15 ? 38.420 30.631 21.374 1.00 0.00 15 ILE A N 19
ATOM 10691 C CA . ILE A 1 15 ? 37.856 31.640 22.297 1.00 0.00 15 ILE A CA 19
ATOM 10692 C C . ILE A 1 15 ? 37.967 31.235 23.762 1.00 0.00 15 ILE A C 19
ATOM 10693 O O . ILE A 1 15 ? 37.962 32.071 24.666 1.00 0.00 15 ILE A O 19
ATOM 10709 N N . THR A 1 16 ? 38.044 29.933 24.002 1.00 0.00 16 THR A N 19
ATOM 10710 C CA . THR A 1 16 ? 38.262 29.229 25.250 1.00 0.00 16 THR A CA 19
ATOM 10711 C C . THR A 1 16 ? 38.725 27.795 24.925 1.00 0.00 16 THR A C 19
ATOM 10712 O O . THR A 1 16 ? 38.506 27.296 23.824 1.00 0.00 16 THR A O 19
ATOM 10723 N N . LEU A 1 17 ? 39.295 27.085 25.901 1.00 0.00 17 LEU A N 19
ATOM 10724 C CA . LEU A 1 17 ? 39.704 25.674 25.877 1.00 0.00 17 LEU A CA 19
ATOM 10725 C C . LEU A 1 17 ? 38.511 24.681 25.787 1.00 0.00 17 LEU A C 19
ATOM 10726 O O . LEU A 1 17 ? 38.636 23.533 26.192 1.00 0.00 17 LEU A O 19
ATOM 10742 N N . CYS A 1 18 ? 37.357 25.104 25.260 1.00 0.00 18 CYS A N 19
ATOM 10743 C CA . CYS A 1 18 ? 36.099 24.353 25.216 1.00 0.00 18 CYS A CA 19
ATOM 10744 C C . CYS A 1 18 ? 35.640 24.061 23.777 1.00 0.00 18 CYS A C 19
ATOM 10745 O O . CYS A 1 18 ? 34.591 24.507 23.321 1.00 0.00 18 CYS A O 19
ATOM 10752 N N . GLN A 1 19 ? 36.460 23.285 23.065 1.00 0.00 19 GLN A N 19
ATOM 10753 C CA . GLN A 1 19 ? 36.229 22.810 21.691 1.00 0.00 19 GLN A CA 19
ATOM 10754 C C . GLN A 1 19 ? 35.149 21.712 21.570 1.00 0.00 19 GLN A C 19
ATOM 10755 O O . GLN A 1 19 ? 34.783 21.372 20.450 1.00 0.00 19 GLN A O 19
ATOM 10769 N N . PHE A 1 20 ? 34.613 21.147 22.660 1.00 0.00 20 PHE A N 19
ATOM 10770 C CA . PHE A 1 20 ? 33.668 20.021 22.592 1.00 0.00 20 PHE A CA 19
ATOM 10771 C C . PHE A 1 20 ? 32.215 20.367 22.941 1.00 0.00 20 PHE A C 19
ATOM 10772 O O . PHE A 1 20 ? 31.791 20.324 24.094 1.00 0.00 20 PHE A O 19
ATOM 10789 N N . CYS A 1 21 ? 31.431 20.712 21.918 1.00 0.00 21 CYS A N 19
ATOM 10790 C CA . CYS A 1 21 ? 29.992 20.944 22.031 1.00 0.00 21 CYS A CA 19
ATOM 10791 C C . CYS A 1 21 ? 29.293 19.613 22.370 1.00 0.00 21 CYS A C 19
ATOM 10792 O O . CYS A 1 21 ? 29.182 18.749 21.498 1.00 0.00 21 CYS A O 19
ATOM 10799 N N . LYS A 1 22 ? 28.848 19.423 23.623 1.00 0.00 22 LYS A N 19
ATOM 10800 C CA . LYS A 1 22 ? 28.277 18.154 24.117 1.00 0.00 22 LYS A CA 19
ATOM 10801 C C . LYS A 1 22 ? 26.873 18.308 24.706 1.00 0.00 22 LYS A C 19
ATOM 10802 O O . LYS A 1 22 ? 26.525 19.349 25.265 1.00 0.00 22 LYS A O 19
ATOM 10821 N N . GLU A 1 23 ? 26.069 17.248 24.605 1.00 0.00 23 GLU A N 19
ATOM 10822 C CA . GLU A 1 23 ? 24.722 17.152 25.169 1.00 0.00 23 GLU A CA 19
ATOM 10823 C C . GLU A 1 23 ? 24.772 16.779 26.657 1.00 0.00 23 GLU A C 19
ATOM 10824 O O . GLU A 1 23 ? 25.191 15.681 27.037 1.00 0.00 23 GLU A O 19
ATOM 10836 N N . LYS A 1 24 ? 24.389 17.731 27.501 1.00 0.00 24 LYS A N 19
ATOM 10837 C CA . LYS A 1 24 ? 24.224 17.603 28.948 1.00 0.00 24 LYS A CA 19
ATOM 10838 C C . LYS A 1 24 ? 22.883 18.211 29.319 1.00 0.00 24 LYS A C 19
ATOM 10839 O O . LYS A 1 24 ? 22.222 18.845 28.504 1.00 0.00 24 LYS A O 19
ATOM 10858 N N . THR A 1 25 ? 22.457 17.972 30.539 1.00 0.00 25 THR A N 19
ATOM 10859 C CA . THR A 1 25 ? 21.133 18.392 30.988 1.00 0.00 25 THR A CA 19
ATOM 10860 C C . THR A 1 25 ? 21.239 18.959 32.379 1.00 0.00 25 THR A C 19
ATOM 10861 O O . THR A 1 25 ? 22.219 18.719 33.093 1.00 0.00 25 THR A O 19
ATOM 10872 N N . ASP A 1 26 ? 20.275 19.795 32.711 1.00 0.00 26 ASP A N 19
ATOM 10873 C CA . ASP A 1 26 ? 20.254 20.503 33.974 1.00 0.00 26 ASP A CA 19
ATOM 10874 C C . ASP A 1 26 ? 19.717 19.567 35.066 1.00 0.00 26 ASP A C 19
ATOM 10875 O O . ASP A 1 26 ? 19.436 18.381 34.866 1.00 0.00 26 ASP A O 19
ATOM 10884 N N . GLN A 1 27 ? 19.570 20.112 36.266 1.00 0.00 27 GLN A N 19
ATOM 10885 C CA . GLN A 1 27 ? 19.070 19.362 37.425 1.00 0.00 27 GLN A CA 19
ATOM 10886 C C . GLN A 1 27 ? 17.561 19.032 37.366 1.00 0.00 27 GLN A C 19
ATOM 10887 O O . GLN A 1 27 ? 17.029 18.403 38.283 1.00 0.00 27 GLN A O 19
ATOM 10901 N N . TYR A 1 28 ? 16.866 19.474 36.315 1.00 0.00 28 TYR A N 19
ATOM 10902 C CA . TYR A 1 28 ? 15.452 19.219 36.040 1.00 0.00 28 TYR A CA 19
ATOM 10903 C C . TYR A 1 28 ? 15.292 18.134 34.965 1.00 0.00 28 TYR A C 19
ATOM 10904 O O . TYR A 1 28 ? 14.217 17.541 34.845 1.00 0.00 28 TYR A O 19
ATOM 10922 N N . GLY A 1 29 ? 16.354 17.865 34.201 1.00 0.00 29 GLY A N 19
ATOM 10923 C CA . GLY A 1 29 ? 16.344 16.943 33.065 1.00 0.00 29 GLY A CA 19
ATOM 10924 C C . GLY A 1 29 ? 16.073 17.637 31.721 1.00 0.00 29 GLY A C 19
ATOM 10925 O O . GLY A 1 29 ? 15.650 16.982 30.759 1.00 0.00 29 GLY A O 19
ATOM 10929 N N . LEU A 1 30 ? 16.266 18.957 31.635 1.00 0.00 30 LEU A N 19
ATOM 10930 C CA . LEU A 1 30 ? 16.160 19.716 30.387 1.00 0.00 30 LEU A CA 19
ATOM 10931 C C . LEU A 1 30 ? 17.501 19.645 29.700 1.00 0.00 30 LEU A C 19
ATOM 10932 O O . LEU A 1 30 ? 18.483 20.166 30.199 1.00 0.00 30 LEU A O 19
ATOM 10948 N N . THR A 1 31 ? 17.558 18.937 28.598 1.00 0.00 31 THR A N 19
ATOM 10949 C CA . THR A 1 31 ? 18.768 18.661 27.852 1.00 0.00 31 THR A CA 19
ATOM 10950 C C . THR A 1 31 ? 19.081 19.760 26.834 1.00 0.00 31 THR A C 19
ATOM 10951 O O . THR A 1 31 ? 18.211 20.216 26.086 1.00 0.00 31 THR A O 19
ATOM 10962 N N . TYR A 1 32 ? 20.356 20.125 26.758 1.00 0.00 32 TYR A N 19
ATOM 10963 C CA . TYR A 1 32 ? 20.923 21.164 25.912 1.00 0.00 32 TYR A CA 19
ATOM 10964 C C . TYR A 1 32 ? 22.336 20.805 25.424 1.00 0.00 32 TYR A C 19
ATOM 10965 O O . TYR A 1 32 ? 23.014 19.939 25.977 1.00 0.00 32 TYR A O 19
ATOM 10983 N N . ARG A 1 33 ? 22.820 21.510 24.396 1.00 0.00 33 ARG A N 19
ATOM 10984 C CA . ARG A 1 33 ? 24.170 21.359 23.833 1.00 0.00 33 ARG A CA 19
ATOM 10985 C C . ARG A 1 33 ? 25.008 22.581 24.178 1.00 0.00 33 ARG A C 19
ATOM 10986 O O . ARG A 1 33 ? 24.650 23.700 23.818 1.00 0.00 33 ARG A O 19
ATOM 11007 N N . THR A 1 34 ? 26.082 22.358 24.931 1.00 0.00 34 THR A N 19
ATOM 11008 C CA . THR A 1 34 ? 26.972 23.398 25.478 1.00 0.00 34 THR A CA 19
ATOM 11009 C C . THR A 1 34 ? 28.444 23.060 25.274 1.00 0.00 34 THR A C 19
ATOM 11010 O O . THR A 1 34 ? 28.822 21.891 25.171 1.00 0.00 34 THR A O 19
ATOM 11021 N N . CYS A 1 35 ? 29.284 24.091 25.199 1.00 0.00 35 CYS A N 19
ATOM 11022 C CA . CYS A 1 35 ? 30.718 23.951 24.934 1.00 0.00 35 CYS A CA 19
ATOM 11023 C C . CYS A 1 35 ? 31.493 23.479 26.171 1.00 0.00 35 CYS A C 19
ATOM 11024 O O . CYS A 1 35 ? 31.867 24.272 27.037 1.00 0.00 35 CYS A O 19
ATOM 11031 N N . ASN A 1 36 ? 31.713 22.168 26.249 1.00 0.00 36 ASN A N 19
ATOM 11032 C CA . ASN A 1 36 ? 32.479 21.488 27.278 1.00 0.00 36 ASN A CA 19
ATOM 11033 C C . ASN A 1 36 ? 33.983 21.440 26.933 1.00 0.00 36 ASN A C 19
ATOM 11034 O O . ASN A 1 36 ? 34.384 21.597 25.778 1.00 0.00 36 ASN A O 19
ATOM 11045 N N . LEU A 1 37 ? 34.820 21.194 27.944 1.00 0.00 37 LEU A N 19
ATOM 11046 C CA . LEU A 1 37 ? 36.252 20.991 27.821 1.00 0.00 37 LEU A CA 19
ATOM 11047 C C . LEU A 1 37 ? 36.606 19.774 26.949 1.00 0.00 37 LEU A C 19
ATOM 11048 O O . LEU A 1 37 ? 37.506 19.877 26.125 1.00 0.00 37 LEU A O 19
ATOM 11064 N N . LEU A 1 38 ? 35.894 18.650 27.145 1.00 0.00 38 LEU A N 19
ATOM 11065 C CA . LEU A 1 38 ? 36.047 17.320 26.502 1.00 0.00 38 LEU A CA 19
ATOM 11066 C C . LEU A 1 38 ? 34.699 16.801 25.938 1.00 0.00 38 LEU A C 19
ATOM 11067 O O . LEU A 1 38 ? 33.653 17.295 26.366 1.00 0.00 38 LEU A O 19
ATOM 11083 N N . PRO A 1 39 ? 34.703 15.807 25.026 1.00 0.00 39 PRO A N 19
ATOM 11084 C CA . PRO A 1 39 ? 33.501 15.202 24.435 1.00 0.00 39 PRO A CA 19
ATOM 11085 C C . PRO A 1 39 ? 32.709 14.316 25.413 1.00 0.00 39 PRO A C 19
ATOM 11086 O O . PRO A 1 39 ? 33.226 13.271 25.839 1.00 0.00 39 PRO A O 19
ATOM 11097 N N . LEU A 1 1 ? 32.086 33.074 29.701 1.00 0.00 1 LEU A N 20
ATOM 11098 C CA . LEU A 1 1 ? 33.090 32.054 29.297 1.00 0.00 1 LEU A CA 20
ATOM 11099 C C . LEU A 1 1 ? 32.499 30.645 29.462 1.00 0.00 1 LEU A C 20
ATOM 11100 O O . LEU A 1 1 ? 31.657 30.494 30.339 1.00 0.00 1 LEU A O 20
ATOM 11116 N N . CYS A 1 2 ? 32.938 29.645 28.677 1.00 0.00 2 CYS A N 20
ATOM 11117 C CA . CYS A 1 2 ? 32.521 28.216 28.681 1.00 0.00 2 CYS A CA 20
ATOM 11118 C C . CYS A 1 2 ? 31.098 27.937 29.222 1.00 0.00 2 CYS A C 20
ATOM 11119 O O . CYS A 1 2 ? 30.885 27.237 30.216 1.00 0.00 2 CYS A O 20
ATOM 11126 N N . ASN A 1 3 ? 30.132 28.537 28.533 1.00 0.00 3 ASN A N 20
ATOM 11127 C CA . ASN A 1 3 ? 28.683 28.492 28.698 1.00 0.00 3 ASN A CA 20
ATOM 11128 C C . ASN A 1 3 ? 28.083 28.700 27.288 1.00 0.00 3 ASN A C 20
ATOM 11129 O O . ASN A 1 3 ? 28.812 28.563 26.303 1.00 0.00 3 ASN A O 20
ATOM 11140 N N . GLU A 1 4 ? 26.793 29.032 27.197 1.00 0.00 4 GLU A N 20
ATOM 11141 C CA . GLU A 1 4 ? 26.042 29.376 25.980 1.00 0.00 4 GLU A CA 20
ATOM 11142 C C . GLU A 1 4 ? 25.854 28.205 24.975 1.00 0.00 4 GLU A C 20
ATOM 11143 O O . GLU A 1 4 ? 26.609 27.225 24.983 1.00 0.00 4 GLU A O 20
ATOM 11155 N N . PRO A 1 5 ? 24.796 28.242 24.135 1.00 0.00 5 PRO A N 20
ATOM 11156 C CA . PRO A 1 5 ? 24.468 27.136 23.234 1.00 0.00 5 PRO A CA 20
ATOM 11157 C C . PRO A 1 5 ? 25.384 27.070 22.006 1.00 0.00 5 PRO A C 20
ATOM 11158 O O . PRO A 1 5 ? 25.949 28.079 21.578 1.00 0.00 5 PRO A O 20
ATOM 11169 N N . CYS A 1 6 ? 25.478 25.884 21.399 1.00 0.00 6 CYS A N 20
ATOM 11170 C CA . CYS A 1 6 ? 26.300 25.626 20.206 1.00 0.00 6 CYS A CA 20
ATOM 11171 C C . CYS A 1 6 ? 25.646 24.657 19.195 1.00 0.00 6 CYS A C 20
ATOM 11172 O O . CYS A 1 6 ? 24.803 23.834 19.558 1.00 0.00 6 CYS A O 20
ATOM 11179 N N . SER A 1 7 ? 26.063 24.727 17.921 1.00 0.00 7 SER A N 20
ATOM 11180 C CA . SER A 1 7 ? 25.633 23.814 16.841 1.00 0.00 7 SER A CA 20
ATOM 11181 C C . SER A 1 7 ? 26.532 22.576 16.729 1.00 0.00 7 SER A C 20
ATOM 11182 O O . SER A 1 7 ? 26.050 21.474 16.485 1.00 0.00 7 SER A O 20
ATOM 11190 N N . SER A 1 8 ? 27.848 22.769 16.829 1.00 0.00 8 SER A N 20
ATOM 11191 C CA . SER A 1 8 ? 28.914 21.782 16.655 1.00 0.00 8 SER A CA 20
ATOM 11192 C C . SER A 1 8 ? 30.156 22.147 17.478 1.00 0.00 8 SER A C 20
ATOM 11193 O O . SER A 1 8 ? 30.215 23.213 18.079 1.00 0.00 8 SER A O 20
ATOM 11201 N N . ASN A 1 9 ? 31.189 21.302 17.488 1.00 0.00 9 ASN A N 20
ATOM 11202 C CA . ASN A 1 9 ? 32.482 21.592 18.132 1.00 0.00 9 ASN A CA 20
ATOM 11203 C C . ASN A 1 9 ? 33.058 22.961 17.753 1.00 0.00 9 ASN A C 20
ATOM 11204 O O . ASN A 1 9 ? 33.549 23.725 18.584 1.00 0.00 9 ASN A O 20
ATOM 11215 N N . SER A 1 10 ? 33.004 23.261 16.461 1.00 0.00 10 SER A N 20
ATOM 11216 C CA . SER A 1 10 ? 33.624 24.435 15.864 1.00 0.00 10 SER A CA 20
ATOM 11217 C C . SER A 1 10 ? 32.965 25.763 16.242 1.00 0.00 10 SER A C 20
ATOM 11218 O O . SER A 1 10 ? 33.549 26.825 16.051 1.00 0.00 10 SER A O 20
ATOM 11226 N N . ASP A 1 11 ? 31.788 25.705 16.857 1.00 0.00 11 ASP A N 20
ATOM 11227 C CA . ASP A 1 11 ? 31.077 26.843 17.431 1.00 0.00 11 ASP A CA 20
ATOM 11228 C C . ASP A 1 11 ? 31.720 27.250 18.784 1.00 0.00 11 ASP A C 20
ATOM 11229 O O . ASP A 1 11 ? 31.435 28.331 19.289 1.00 0.00 11 ASP A O 20
ATOM 11238 N N . CYS A 1 12 ? 32.617 26.416 19.341 1.00 0.00 12 CYS A N 20
ATOM 11239 C CA . CYS A 1 12 ? 33.226 26.563 20.669 1.00 0.00 12 CYS A CA 20
ATOM 11240 C C . CYS A 1 12 ? 34.759 26.501 20.644 1.00 0.00 12 CYS A C 20
ATOM 11241 O O . CYS A 1 12 ? 35.424 26.791 21.638 1.00 0.00 12 CYS A O 20
ATOM 11248 N N . ILE A 1 13 ? 35.329 26.096 19.510 1.00 0.00 13 ILE A N 20
ATOM 11249 C CA . ILE A 1 13 ? 36.745 26.069 19.235 1.00 0.00 13 ILE A CA 20
ATOM 11250 C C . ILE A 1 13 ? 37.278 27.513 19.296 1.00 0.00 13 ILE A C 20
ATOM 11251 O O . ILE A 1 13 ? 36.617 28.457 18.858 1.00 0.00 13 ILE A O 20
ATOM 11267 N N . GLY A 1 14 ? 38.501 27.675 19.797 1.00 0.00 14 GLY A N 20
ATOM 11268 C CA . GLY A 1 14 ? 39.229 28.949 19.832 1.00 0.00 14 GLY A CA 20
ATOM 11269 C C . GLY A 1 14 ? 38.762 29.983 20.863 1.00 0.00 14 GLY A C 20
ATOM 11270 O O . GLY A 1 14 ? 39.596 30.549 21.568 1.00 0.00 14 GLY A O 20
ATOM 11274 N N . ILE A 1 15 ? 37.449 30.224 20.967 1.00 0.00 15 ILE A N 20
ATOM 11275 C CA . ILE A 1 15 ? 36.829 31.235 21.847 1.00 0.00 15 ILE A CA 20
ATOM 11276 C C . ILE A 1 15 ? 37.176 31.039 23.324 1.00 0.00 15 ILE A C 20
ATOM 11277 O O . ILE A 1 15 ? 37.146 31.966 24.135 1.00 0.00 15 ILE A O 20
ATOM 11293 N N . THR A 1 16 ? 37.501 29.799 23.667 1.00 0.00 16 THR A N 20
ATOM 11294 C CA . THR A 1 16 ? 38.005 29.245 24.909 1.00 0.00 16 THR A CA 20
ATOM 11295 C C . THR A 1 16 ? 38.449 27.795 24.650 1.00 0.00 16 THR A C 20
ATOM 11296 O O . THR A 1 16 ? 38.091 27.201 23.637 1.00 0.00 16 THR A O 20
ATOM 11307 N N . LEU A 1 17 ? 39.209 27.191 25.566 1.00 0.00 17 LEU A N 20
ATOM 11308 C CA . LEU A 1 17 ? 39.655 25.785 25.589 1.00 0.00 17 LEU A CA 20
ATOM 11309 C C . LEU A 1 17 ? 38.503 24.781 25.879 1.00 0.00 17 LEU A C 20
ATOM 11310 O O . LEU A 1 17 ? 38.670 23.856 26.669 1.00 0.00 17 LEU A O 20
ATOM 11326 N N . CYS A 1 18 ? 37.327 25.007 25.293 1.00 0.00 18 CYS A N 20
ATOM 11327 C CA . CYS A 1 18 ? 36.086 24.257 25.512 1.00 0.00 18 CYS A CA 20
ATOM 11328 C C . CYS A 1 18 ? 35.460 23.818 24.169 1.00 0.00 18 CYS A C 20
ATOM 11329 O O . CYS A 1 18 ? 34.258 23.963 23.957 1.00 0.00 18 CYS A O 20
ATOM 11336 N N . GLN A 1 19 ? 36.276 23.279 23.251 1.00 0.00 19 GLN A N 20
ATOM 11337 C CA . GLN A 1 19 ? 35.913 22.870 21.870 1.00 0.00 19 GLN A CA 20
ATOM 11338 C C . GLN A 1 19 ? 34.828 21.773 21.757 1.00 0.00 19 GLN A C 20
ATOM 11339 O O . GLN A 1 19 ? 34.435 21.400 20.648 1.00 0.00 19 GLN A O 20
ATOM 11353 N N . PHE A 1 20 ? 34.327 21.259 22.873 1.00 0.00 20 PHE A N 20
ATOM 11354 C CA . PHE A 1 20 ? 33.422 20.129 22.911 1.00 0.00 20 PHE A CA 20
ATOM 11355 C C . PHE A 1 20 ? 31.951 20.519 23.144 1.00 0.00 20 PHE A C 20
ATOM 11356 O O . PHE A 1 20 ? 31.455 20.561 24.269 1.00 0.00 20 PHE A O 20
ATOM 11373 N N . CYS A 1 21 ? 31.238 20.787 22.045 1.00 0.00 21 CYS A N 20
ATOM 11374 C CA . CYS A 1 21 ? 29.801 21.067 22.017 1.00 0.00 21 CYS A CA 20
ATOM 11375 C C . CYS A 1 21 ? 28.979 19.818 22.391 1.00 0.00 21 CYS A C 20
ATOM 11376 O O . CYS A 1 21 ? 28.564 19.025 21.544 1.00 0.00 21 CYS A O 20
ATOM 11383 N N . LYS A 1 22 ? 28.782 19.605 23.691 1.00 0.00 22 LYS A N 20
ATOM 11384 C CA . LYS A 1 22 ? 28.141 18.439 24.309 1.00 0.00 22 LYS A CA 20
ATOM 11385 C C . LYS A 1 22 ? 26.702 18.618 24.750 1.00 0.00 22 LYS A C 20
ATOM 11386 O O . LYS A 1 22 ? 26.419 19.448 25.609 1.00 0.00 22 LYS A O 20
ATOM 11405 N N . GLU A 1 23 ? 25.803 17.810 24.184 1.00 0.00 23 GLU A N 20
ATOM 11406 C CA . GLU A 1 23 ? 24.410 17.767 24.632 1.00 0.00 23 GLU A CA 20
ATOM 11407 C C . GLU A 1 23 ? 24.384 16.957 25.946 1.00 0.00 23 GLU A C 20
ATOM 11408 O O . GLU A 1 23 ? 24.503 15.727 25.954 1.00 0.00 23 GLU A O 20
ATOM 11420 N N . LYS A 1 24 ? 24.331 17.694 27.058 1.00 0.00 24 LYS A N 20
ATOM 11421 C CA . LYS A 1 24 ? 24.181 17.244 28.448 1.00 0.00 24 LYS A CA 20
ATOM 11422 C C . LYS A 1 24 ? 22.828 17.737 28.918 1.00 0.00 24 LYS A C 20
ATOM 11423 O O . LYS A 1 24 ? 22.035 18.247 28.132 1.00 0.00 24 LYS A O 20
ATOM 11442 N N . THR A 1 25 ? 22.520 17.540 30.184 1.00 0.00 25 THR A N 20
ATOM 11443 C CA . THR A 1 25 ? 21.231 17.971 30.708 1.00 0.00 25 THR A CA 20
ATOM 11444 C C . THR A 1 25 ? 21.378 18.495 32.108 1.00 0.00 25 THR A C 20
ATOM 11445 O O . THR A 1 25 ? 22.350 18.203 32.807 1.00 0.00 25 THR A O 20
ATOM 11456 N N . ASP A 1 26 ? 20.432 19.336 32.477 1.00 0.00 26 ASP A N 20
ATOM 11457 C CA . ASP A 1 26 ? 20.473 20.010 33.750 1.00 0.00 26 ASP A CA 20
ATOM 11458 C C . ASP A 1 26 ? 20.070 19.056 34.871 1.00 0.00 26 ASP A C 20
ATOM 11459 O O . ASP A 1 26 ? 19.528 17.973 34.647 1.00 0.00 26 ASP A O 20
ATOM 11468 N N . GLN A 1 27 ? 20.181 19.526 36.104 1.00 0.00 27 GLN A N 20
ATOM 11469 C CA . GLN A 1 27 ? 19.733 18.781 37.292 1.00 0.00 27 GLN A CA 20
ATOM 11470 C C . GLN A 1 27 ? 18.197 18.588 37.362 1.00 0.00 27 GLN A C 20
ATOM 11471 O O . GLN A 1 27 ? 17.655 18.053 38.326 1.00 0.00 27 GLN A O 20
ATOM 11485 N N . TYR A 1 28 ? 17.512 19.093 36.345 1.00 0.00 28 TYR A N 20
ATOM 11486 C CA . TYR A 1 28 ? 16.080 19.104 36.089 1.00 0.00 28 TYR A CA 20
ATOM 11487 C C . TYR A 1 28 ? 15.687 18.081 34.994 1.00 0.00 28 TYR A C 20
ATOM 11488 O O . TYR A 1 28 ? 14.515 17.720 34.867 1.00 0.00 28 TYR A O 20
ATOM 11506 N N . GLY A 1 29 ? 16.667 17.639 34.189 1.00 0.00 29 GLY A N 20
ATOM 11507 C CA . GLY A 1 29 ? 16.498 16.760 33.024 1.00 0.00 29 GLY A CA 20
ATOM 11508 C C . GLY A 1 29 ? 16.229 17.503 31.707 1.00 0.00 29 GLY A C 20
ATOM 11509 O O . GLY A 1 29 ? 15.758 16.910 30.736 1.00 0.00 29 GLY A O 20
ATOM 11513 N N . LEU A 1 30 ? 16.541 18.802 31.655 1.00 0.00 30 LEU A N 20
ATOM 11514 C CA . LEU A 1 30 ? 16.471 19.630 30.452 1.00 0.00 30 LEU A CA 20
ATOM 11515 C C . LEU A 1 30 ? 17.757 19.439 29.701 1.00 0.00 30 LEU A C 20
ATOM 11516 O O . LEU A 1 30 ? 18.805 19.824 30.197 1.00 0.00 30 LEU A O 20
ATOM 11532 N N . THR A 1 31 ? 17.680 18.827 28.543 1.00 0.00 31 THR A N 20
ATOM 11533 C CA . THR A 1 31 ? 18.811 18.535 27.689 1.00 0.00 31 THR A CA 20
ATOM 11534 C C . THR A 1 31 ? 19.155 19.746 26.811 1.00 0.00 31 THR A C 20
ATOM 11535 O O . THR A 1 31 ? 18.267 20.385 26.246 1.00 0.00 31 THR A O 20
ATOM 11546 N N . TYR A 1 32 ? 20.448 20.037 26.661 1.00 0.00 32 TYR A N 20
ATOM 11547 C CA . TYR A 1 32 ? 20.993 21.120 25.851 1.00 0.00 32 TYR A CA 20
ATOM 11548 C C . TYR A 1 32 ? 22.477 20.891 25.538 1.00 0.00 32 TYR A C 20
ATOM 11549 O O . TYR A 1 32 ? 23.228 20.340 26.340 1.00 0.00 32 TYR A O 20
ATOM 11567 N N . ARG A 1 33 ? 22.933 21.380 24.381 1.00 0.00 33 ARG A N 20
ATOM 11568 C CA . ARG A 1 33 ? 24.321 21.376 23.922 1.00 0.00 33 ARG A CA 20
ATOM 11569 C C . ARG A 1 33 ? 24.926 22.761 24.019 1.00 0.00 33 ARG A C 20
ATOM 11570 O O . ARG A 1 33 ? 24.405 23.748 23.508 1.00 0.00 33 ARG A O 20
ATOM 11591 N N . THR A 1 34 ? 26.019 22.764 24.752 1.00 0.00 34 THR A N 20
ATOM 11592 C CA . THR A 1 34 ? 26.842 23.895 25.193 1.00 0.00 34 THR A CA 20
ATOM 11593 C C . THR A 1 34 ? 28.326 23.547 25.107 1.00 0.00 34 THR A C 20
ATOM 11594 O O . THR A 1 34 ? 28.692 22.380 24.938 1.00 0.00 34 THR A O 20
ATOM 11605 N N . CYS A 1 35 ? 29.184 24.558 25.224 1.00 0.00 35 CYS A N 20
ATOM 11606 C CA . CYS A 1 35 ? 30.640 24.406 25.165 1.00 0.00 35 CYS A CA 20
ATOM 11607 C C . CYS A 1 35 ? 31.209 23.738 26.442 1.00 0.00 35 CYS A C 20
ATOM 11608 O O . CYS A 1 35 ? 31.675 24.419 27.359 1.00 0.00 35 CYS A O 20
ATOM 11615 N N . ASN A 1 36 ? 31.151 22.402 26.529 1.00 0.00 36 ASN A N 20
ATOM 11616 C CA . ASN A 1 36 ? 31.691 21.627 27.652 1.00 0.00 36 ASN A CA 20
ATOM 11617 C C . ASN A 1 36 ? 33.229 21.599 27.634 1.00 0.00 36 ASN A C 20
ATOM 11618 O O . ASN A 1 36 ? 33.877 21.766 26.600 1.00 0.00 36 ASN A O 20
ATOM 11629 N N . LEU A 1 37 ? 33.812 21.303 28.798 1.00 0.00 37 LEU A N 20
ATOM 11630 C CA . LEU A 1 37 ? 35.239 21.112 28.974 1.00 0.00 37 LEU A CA 20
ATOM 11631 C C . LEU A 1 37 ? 35.787 19.933 28.147 1.00 0.00 37 LEU A C 20
ATOM 11632 O O . LEU A 1 37 ? 36.927 20.012 27.707 1.00 0.00 37 LEU A O 20
ATOM 11648 N N . LEU A 1 38 ? 34.984 18.872 27.933 1.00 0.00 38 LEU A N 20
ATOM 11649 C CA . LEU A 1 38 ? 35.319 17.593 27.282 1.00 0.00 38 LEU A CA 20
ATOM 11650 C C . LEU A 1 38 ? 34.262 16.999 26.316 1.00 0.00 38 LEU A C 20
ATOM 11651 O O . LEU A 1 38 ? 33.100 17.408 26.373 1.00 0.00 38 LEU A O 20
ATOM 11667 N N . PRO A 1 39 ? 34.665 16.024 25.469 1.00 0.00 39 PRO A N 20
ATOM 11668 C CA . PRO A 1 39 ? 33.852 15.358 24.434 1.00 0.00 39 PRO A CA 20
ATOM 11669 C C . PRO A 1 39 ? 32.990 14.164 24.886 1.00 0.00 39 PRO A C 20
ATOM 11670 O O . PRO A 1 39 ? 32.906 13.874 26.099 1.00 0.00 39 PRO A O 20
#

Radius of gyration: 9.62 Å; Cα contacts (8 Å, |Δi|>4): 79; chains: 1; bounding box: 26×17×21 Å

Foldseek 3Di:
DQWDADDALVRQPPVDCQSHQDFDADVVRHTGTTRHNHD

InterPro domains:
  IPR004231 Carboxypeptidase A inhibitor-like [PF02977] (52-96)

Organism: Solanum lycopersicum (NCBI:txid4081)

Sequence (39 aa):
LCNEPCSSNSDCIGITLCQFCKEKTDQYGLTYRTCNLLPLCNEPCSSNSDCIGITLCQFCKEKTDQYGLTYRTCNLLPLCNEPCSSNSDCIGITLCQFCKEKTDQYGLTYRTCNLLPLCNEPCSSNSDCIGITLCQFCKEKTDQYGLTYRTCNLLPLCNEPCSSNSDCIGITLCQFCKEKTDQYGLTYRTCNLLPLCNEPCSSNSDCIGITLCQFCKEKTDQYGLTYRTCNLLPLCNEPCSSNSDCIGITLCQFCKEKTDQYGLTYRTCNLLPLCNEPCSSNSDCIGITLCQFCKEKTDQYGLTYRTCNLLPLCNEPCSSNSDCIGITLCQFCKEKTDQYGLTYRTCNLLPLCNEPCSSNSDCIGITLCQFCKEKTDQYGLTYRTCNLLPLCNEPCSSNSDCIGITLCQFCKEKTDQYGLTYRTCNLLPLCNEPCSSNSDCIGITLCQFCKEKTDQYGLTYRTCNLLPLCNEPCSSNSDCIGITLCQFCKEKTDQYGLTYRTCNLLPLCNEPCSSNSDCIGITLCQFCKEKTDQYGLTYRTCNLLPLCNEPCSSNSDCIGITLCQFCKEKTDQYGLTYRTCNLLPLCNEPCSSNSDCIGITLCQFCKEKTDQYGLTYRTCNLLPLCNEPCSSNSDCIGITLCQFCKEKTDQYGLTYRTCNLLPLCNEPCSSNSDCIGITLCQFCKEKTDQYGLTYRTCNLLPLCNEPCSSNSDCIGITLCQFCKEKTDQYGLTYRTCNLLPLCNEPCSSNSDCIGITLCQFCKEKTDQYGLTYRTCNLLP

Secondary structure (DSSP, 8-state):
--S-B-SSSGGGSSSSS--EEEEEE-SS--EEEEEES--

Nearest PDB structures (foldseek):
  2hlg-assembly1_A  TM=8.727E-01  e=1.663E-05  unclassified
  2hlg-assembly1_A  TM=8.899E-01  e=1.236E-05  unclassified
  2hlg-assembly1_A  TM=9.336E-01  e=1.362E-06  unclassified
  2hlg-assembly1_A  TM=9.347E-01  e=2.657E-06  unclassified
  8bsi-assembly1_Lh  TM=4.011E-01  e=9.911E+00  Giardia duodenalis

Solvent-accessible surface area: 3190 Å² total; per-residue (Å²): 170,23,135,94,101,20,100,60,94,72,60,0,84,69,109,27,170,4,88,66,35,89,104,127,55,39,164,179,53,102,69,78,131,32,6,59,116,107,100